Protein 1E5D (pdb70)

Nearest PDB structures (foldseek):
  1e5d-assembly1_B  TM=1.002E+00  e=2.201E-86  Megalodesulfovibrio gigas
  1ycf-assembly1_A  TM=9.727E-01  e=4.490E-50  Neomoorella thermoacetica
  7r0f-assembly1_A  TM=9.658E-01  e=5.642E-44  Escherichia coli K-12
  7r2o-assembly1_A  TM=9.649E-01  e=9.100E-44  Escherichia coli K-12
  7r2p-assembly1_A  TM=9.653E-01  e=1.089E-43  Escherichia coli K-12

B-factor: mean 26.92, std 16.7, range [0.72, 157.91]

CATH classification: 3.40.50.360 (+1 more: 3.60.15.10)

InterPro domains:
  IPR001279 Metallo-beta-lactamase [SM00849] (34-216)
  IPR008254 Flavodoxin/nitric oxide synthase [PF00258] (257-384)
  IPR008254 Flavodoxin/nitric oxide synthase [PS50902] (255-393)
  IPR016440 Rubredoxin-oxygen oxidoreductase [PIRSF005243] (1-398)
  IPR029039 Flavoprotein-like superfamily [G3DSA:3.40.50.360] (250-401)
  IPR029039 Flavoprotein-like superfamily [SSF52218] (253-398)
  IPR036866 Ribonuclease Z/Hydroxyacylglutathione hydrolase-like [G3DSA:3.60.15.10] (1-248)
  IPR036866 Ribonuclease Z/Hydroxyacylglutathione hydrolase-like [SSF56281] (3-248)
  IPR045761 ODP domain [PF19583] (35-227)

Structure (mmCIF, N/CA/C/O backbone):
data_1E5D
#
_entry.id   1E5D
#
_cell.length_a   98.240
_cell.length_b   101.250
_cell.length_c   90.800
_cell.angle_alpha   90.00
_cell.angle_beta   90.00
_cell.angle_gamma   90.00
#
_symmetry.space_group_name_H-M   'P 21 21 2'
#
loop_
_entity.id
_entity.type
_entity.pdbx_description
1 polymer 'RUBREDOXIN\:OXYGEN OXIDOREDUCTASE'
2 non-polymer 'FLAVIN MONONUCLEOTIDE'
3 non-polymer MU-OXO-DIIRON
4 non-polymer 'OXYGEN MOLECULE'
5 water water
#
loop_
_atom_site.group_PDB
_atom_site.id
_atom_site.type_symbol
_atom_site.label_atom_id
_atom_site.label_alt_id
_atom_site.label_comp_id
_atom_site.label_asym_id
_atom_site.label_entity_id
_atom_site.label_seq_id
_atom_site.pdbx_PDB_ins_code
_atom_site.Cartn_x
_atom_site.Cartn_y
_atom_site.Cartn_z
_atom_site.occupancy
_atom_site.B_iso_or_equiv
_atom_site.auth_seq_id
_atom_site.auth_comp_id
_atom_site.auth_asym_id
_atom_site.auth_atom_id
_atom_site.pdbx_PDB_model_num
ATOM 1 N N . GLN A 1 2 ? 69.286 44.522 16.833 1.00 96.79 2 GLN A N 1
ATOM 2 C CA . GLN A 1 2 ? 68.649 44.053 18.058 1.00 80.57 2 GLN A CA 1
ATOM 3 C C . GLN A 1 2 ? 68.656 42.529 18.130 1.00 61.54 2 GLN A C 1
ATOM 4 O O . GLN A 1 2 ? 68.344 41.937 19.168 1.00 60.60 2 GLN A O 1
ATOM 10 N N . ALA A 1 3 ? 69.018 41.909 17.004 1.00 35.75 3 ALA A N 1
ATOM 11 C CA . ALA A 1 3 ? 68.951 40.458 16.925 1.00 26.28 3 ALA A CA 1
ATOM 12 C C . ALA A 1 3 ? 70.121 39.802 17.655 1.00 28.58 3 ALA A C 1
ATOM 13 O O . ALA A 1 3 ? 71.225 40.332 17.715 1.00 35.48 3 ALA A O 1
ATOM 15 N N . THR A 1 4 ? 69.834 38.629 18.208 1.00 30.44 4 THR A N 1
ATOM 16 C CA . THR A 1 4 ? 70.815 37.875 18.979 1.00 24.33 4 THR A CA 1
ATOM 17 C C . THR A 1 4 ? 71.069 36.528 18.316 1.00 25.75 4 THR A C 1
ATOM 18 O O . THR A 1 4 ? 70.134 35.777 18.031 1.00 35.51 4 THR A O 1
ATOM 22 N N . LYS A 1 5 ? 72.338 36.241 18.048 1.00 29.42 5 LYS A N 1
ATOM 23 C CA . LYS A 1 5 ? 72.696 35.006 17.364 1.00 26.42 5 LYS A CA 1
ATOM 24 C C . LYS A 1 5 ? 72.661 33.858 18.358 1.00 26.94 5 LYS A C 1
ATOM 25 O O . LYS A 1 5 ? 73.352 33.855 19.376 1.00 27.41 5 LYS A O 1
ATOM 31 N N . ILE A 1 6 ? 71.830 32.868 18.033 1.00 22.46 6 ILE A N 1
ATOM 32 C CA . ILE A 1 6 ? 71.797 31.733 18.958 1.00 23.67 6 ILE A CA 1
ATOM 33 C C . ILE A 1 6 ? 72.862 30.743 18.498 1.00 30.62 6 ILE A C 1
ATOM 34 O O . ILE A 1 6 ? 73.835 30.511 19.208 1.00 34.97 6 ILE A O 1
ATOM 39 N N . ILE A 1 7 ? 72.622 30.233 17.308 1.00 31.85 7 ILE A N 1
ATOM 40 C CA . ILE A 1 7 ? 73.541 29.469 16.489 1.00 33.65 7 ILE A CA 1
ATOM 41 C C . ILE A 1 7 ? 73.477 30.018 15.057 1.00 39.50 7 ILE A C 1
ATOM 42 O O . ILE A 1 7 ? 72.588 30.803 14.730 1.00 53.16 7 ILE A O 1
ATOM 47 N N . ASP A 1 8 ? 74.420 29.595 14.237 1.00 39.68 8 ASP A N 1
ATOM 48 C CA . ASP A 1 8 ? 74.531 30.059 12.859 1.00 38.37 8 ASP A CA 1
ATOM 49 C C . ASP A 1 8 ? 73.196 29.932 12.145 1.00 31.86 8 ASP A C 1
ATOM 50 O O . ASP A 1 8 ? 72.619 28.843 12.097 1.00 31.88 8 ASP A O 1
ATOM 55 N N . GLY A 1 9 ? 72.696 31.044 11.613 1.00 28.37 9 GLY A N 1
ATOM 56 C CA . GLY A 1 9 ? 71.422 31.036 10.918 1.00 29.40 9 GLY A CA 1
ATOM 57 C C . GLY A 1 9 ? 70.189 31.066 11.799 1.00 28.67 9 GLY A C 1
ATOM 58 O O . GLY A 1 9 ? 69.078 31.070 11.262 1.00 38.46 9 GLY A O 1
ATOM 59 N N . PHE A 1 10 ? 70.356 31.085 13.117 1.00 21.42 10 PHE A N 1
ATOM 60 C CA . PHE A 1 10 ? 69.254 31.164 14.064 1.00 18.81 10 PHE A CA 1
ATOM 61 C C . PHE A 1 10 ? 69.357 32.444 14.890 1.00 18.02 10 PHE A C 1
ATOM 62 O O . PHE A 1 10 ? 70.321 32.673 15.625 1.00 22.27 10 PHE A O 1
ATOM 70 N N . HIS A 1 11 ? 68.354 33.320 14.788 1.00 13.62 11 HIS A N 1
ATOM 71 C CA . HIS A 1 11 ? 68.453 34.522 15.616 1.00 18.10 11 HIS A CA 1
ATOM 72 C C . HIS A 1 11 ? 67.191 34.753 16.440 1.00 21.38 11 HIS A C 1
ATOM 73 O O . HIS A 1 11 ? 66.069 34.513 16.001 1.00 19.84 11 HIS A O 1
ATOM 80 N N . LEU A 1 12 ? 67.451 35.239 17.640 1.00 23.92 12 LEU A N 1
ATOM 81 C CA . LEU A 1 12 ? 66.451 35.694 18.591 1.00 24.75 12 LEU A CA 1
ATOM 82 C C . LEU A 1 12 ? 66.064 37.130 18.260 1.00 24.24 12 LEU A C 1
ATOM 83 O O . LEU A 1 12 ? 66.902 38.036 18.317 1.00 27.74 12 LEU A O 1
ATOM 88 N N . VAL A 1 13 ? 64.799 37.361 17.917 1.00 20.87 13 VAL A N 1
ATOM 89 C CA . VAL A 1 13 ? 64.356 38.743 17.720 1.00 19.33 13 VAL A CA 1
ATOM 90 C C . VAL A 1 13 ? 63.143 39.014 18.604 1.00 25.88 13 VAL A C 1
ATOM 91 O O . VAL A 1 13 ? 62.495 38.083 19.089 1.00 35.17 13 VAL A O 1
ATOM 95 N N . GLY A 1 14 ? 62.824 40.287 18.818 1.00 24.43 14 GLY A N 1
ATOM 96 C CA . GLY A 1 14 ? 61.629 40.663 19.553 1.00 15.03 14 GLY A CA 1
ATOM 97 C C . GLY A 1 14 ? 61.815 41.855 20.462 1.00 17.64 14 GLY A C 1
ATOM 98 O O . GLY A 1 14 ? 62.464 42.838 20.112 1.00 23.15 14 GLY A O 1
ATOM 99 N N . ALA A 1 15 ? 61.246 41.780 21.670 1.00 19.11 15 ALA A N 1
ATOM 100 C CA . ALA A 1 15 ? 61.321 42.922 22.566 1.00 11.37 15 ALA A CA 1
ATOM 101 C C . ALA A 1 15 ? 61.407 42.508 24.025 1.00 13.74 15 ALA A C 1
ATOM 102 O O . ALA A 1 15 ? 60.717 41.600 24.481 1.00 23.18 15 ALA A O 1
ATOM 104 N N . ILE A 1 16 ? 62.272 43.225 24.725 1.00 14.54 16 ILE A N 1
ATOM 105 C CA . ILE A 1 16 ? 62.390 43.148 26.166 1.00 18.05 16 ILE A CA 1
ATOM 106 C C . ILE A 1 16 ? 61.402 44.126 26.797 1.00 22.88 16 ILE A C 1
ATOM 107 O O . ILE A 1 16 ? 61.449 45.324 26.526 1.00 28.36 16 ILE A O 1
ATOM 112 N N . ASP A 1 17 ? 60.516 43.588 27.625 1.00 20.87 17 ASP A N 1
ATOM 113 C CA . ASP A 1 17 ? 59.514 44.457 28.251 1.00 13.52 17 ASP A CA 1
ATOM 114 C C . ASP A 1 17 ? 59.840 44.676 29.723 1.00 14.48 17 ASP A C 1
ATOM 115 O O . ASP A 1 17 ? 59.265 44.065 30.626 1.00 16.07 17 ASP A O 1
ATOM 120 N N . TRP A 1 18 ? 60.794 45.569 29.979 1.00 15.60 18 TRP A N 1
ATOM 121 C CA . TRP A 1 18 ? 61.246 45.865 31.328 1.00 13.40 18 TRP A CA 1
ATOM 122 C C . TRP A 1 18 ? 60.130 46.233 32.299 1.00 9.67 18 TRP A C 1
ATOM 123 O O . TRP A 1 18 ? 60.193 45.854 33.467 1.00 13.09 18 TRP A O 1
ATOM 134 N N . ASN A 1 19 ? 59.130 46.976 31.831 1.00 14.55 19 ASN A N 1
ATOM 135 C CA . ASN A 1 19 ? 58.139 47.561 32.726 1.00 20.63 19 ASN A CA 1
ATOM 136 C C . ASN A 1 19 ? 56.939 46.681 33.034 1.00 22.22 19 ASN A C 1
ATOM 137 O O . ASN A 1 19 ? 56.096 47.065 33.852 1.00 24.89 19 ASN A O 1
ATOM 142 N N . SER A 1 20 ? 56.841 45.520 32.397 1.00 16.84 20 SER A N 1
ATOM 143 C CA . SER A 1 20 ? 55.684 44.658 32.618 1.00 12.94 20 SER A CA 1
ATOM 144 C C . SER A 1 20 ? 55.511 44.306 34.084 1.00 17.71 20 SER A C 1
ATOM 145 O O . SER A 1 20 ? 56.372 43.711 34.739 1.00 19.71 20 SER A O 1
ATOM 148 N N . ARG A 1 21 ? 54.361 44.655 34.665 1.00 13.32 21 ARG A N 1
ATOM 149 C CA . ARG A 1 21 ? 54.174 44.163 36.034 1.00 13.51 21 ARG A CA 1
ATOM 150 C C . ARG A 1 21 ? 52.864 43.380 36.057 1.00 15.64 21 ARG A C 1
ATOM 151 O O . ARG A 1 21 ? 52.847 42.230 36.492 1.00 16.59 21 ARG A O 1
ATOM 159 N N . ASP A 1 22 ? 51.814 44.026 35.569 1.00 14.03 22 ASP A N 1
ATOM 160 C CA . ASP A 1 22 ? 50.566 43.333 35.276 1.00 12.50 22 ASP A CA 1
ATOM 161 C C . ASP A 1 22 ? 50.815 42.495 34.018 1.00 13.73 22 ASP A C 1
ATOM 162 O O . ASP A 1 22 ? 50.817 43.032 32.912 1.00 21.17 22 ASP A O 1
ATOM 167 N N . PHE A 1 23 ? 51.025 41.201 34.208 1.00 15.75 23 PHE A N 1
ATOM 168 C CA . PHE A 1 23 ? 51.253 40.291 33.094 1.00 14.67 23 PHE A CA 1
ATOM 169 C C . PHE A 1 23 ? 49.929 39.724 32.591 1.00 15.26 23 PHE A C 1
ATOM 170 O O . PHE A 1 23 ? 49.311 38.858 33.214 1.00 20.22 23 PHE A O 1
ATOM 178 N N . HIS A 1 24 ? 49.502 40.247 31.456 1.00 16.80 24 HIS A N 1
ATOM 179 C CA . HIS A 1 24 ? 48.326 39.809 30.724 1.00 19.21 24 HIS A CA 1
ATOM 180 C C . HIS A 1 24 ? 47.056 39.712 31.547 1.00 13.98 24 HIS A C 1
ATOM 181 O O . HIS A 1 24 ? 46.173 38.923 31.209 1.00 23.28 24 HIS A O 1
ATOM 188 N N . GLY A 1 25 ? 46.929 40.510 32.598 1.00 10.95 25 GLY A N 1
ATOM 189 C CA . GLY A 1 25 ? 45.686 40.583 33.337 1.00 12.95 25 GLY A CA 1
ATOM 190 C C . GLY A 1 25 ? 45.506 39.528 34.393 1.00 17.37 25 GLY A C 1
ATOM 191 O O . GLY A 1 25 ? 44.621 39.655 35.250 1.00 20.07 25 GLY A O 1
ATOM 192 N N . TYR A 1 26 ? 46.302 38.453 34.396 1.00 20.04 26 TYR A N 1
ATOM 193 C CA . TYR A 1 26 ? 45.984 37.409 35.386 1.00 19.43 26 TYR A CA 1
ATOM 194 C C . TYR A 1 26 ? 47.081 37.268 36.428 1.00 20.28 26 TYR A C 1
ATOM 195 O O . TYR A 1 26 ? 46.768 36.922 37.570 1.00 35.74 26 TYR A O 1
ATOM 204 N N . THR A 1 27 ? 48.342 37.536 36.083 1.00 13.43 27 THR A N 1
ATOM 205 C CA . THR A 1 27 ? 49.409 37.350 37.068 1.00 14.94 27 THR A CA 1
ATOM 206 C C . THR A 1 27 ? 50.382 38.515 37.128 1.00 19.72 27 THR A C 1
ATOM 207 O O . THR A 1 27 ? 50.280 39.476 36.370 1.00 18.32 27 THR A O 1
ATOM 211 N N . LEU A 1 28 ? 51.362 38.458 38.031 1.00 19.44 28 LEU A N 1
ATOM 212 C CA . LEU A 1 28 ? 52.389 39.483 38.082 1.00 19.93 28 LEU A CA 1
ATOM 213 C C . LEU A 1 28 ? 53.711 39.037 37.454 1.00 24.45 28 LEU A C 1
ATOM 214 O O . LEU A 1 28 ? 54.095 37.878 37.578 1.00 24.55 28 LEU A O 1
ATOM 219 N N . SER A 1 29 ? 54.378 39.989 36.819 1.00 23.84 29 SER A N 1
ATOM 220 C CA . SER A 1 29 ? 55.706 39.806 36.254 1.00 18.57 29 SER A CA 1
ATOM 221 C C . SER A 1 29 ? 56.671 40.824 36.868 1.00 17.13 29 SER A C 1
ATOM 222 O O . SER A 1 29 ? 57.057 41.810 36.262 1.00 19.13 29 SER A O 1
ATOM 225 N N . PRO A 1 30 ? 57.032 40.542 38.113 1.00 15.38 30 PRO A N 1
ATOM 226 C CA . PRO A 1 30 ? 57.804 41.473 38.927 1.00 19.24 30 PRO A CA 1
ATOM 227 C C . PRO A 1 30 ? 59.169 41.779 38.315 1.00 21.10 30 PRO A C 1
ATOM 228 O O . PRO A 1 30 ? 59.776 42.799 38.640 1.00 30.32 30 PRO A O 1
ATOM 232 N N . MET A 1 31 ? 59.641 40.902 37.440 1.00 23.44 31 MET A N 1
ATOM 233 C CA . MET A 1 31 ? 60.938 41.071 36.798 1.00 17.60 31 MET A CA 1
ATOM 234 C C . MET A 1 31 ? 60.776 41.442 35.337 1.00 16.39 31 MET A C 1
ATOM 235 O O . MET A 1 31 ? 61.700 41.355 34.529 1.00 22.34 31 MET A O 1
ATOM 240 N N . GLY A 1 32 ? 59.569 41.867 34.958 1.00 15.17 32 GLY A N 1
ATOM 241 C CA . GLY A 1 32 ? 59.396 42.208 33.552 1.00 12.98 32 GLY A CA 1
ATOM 242 C C . GLY A 1 32 ? 59.209 40.931 32.752 1.00 16.06 32 GLY A C 1
ATOM 243 O O . GLY A 1 32 ? 58.913 39.880 33.308 1.00 18.58 32 GLY A O 1
ATOM 244 N N . THR A 1 33 ? 59.380 41.026 31.446 1.00 16.33 33 THR A N 1
ATOM 245 C CA . THR A 1 33 ? 59.240 39.855 30.594 1.00 13.47 33 THR A CA 1
ATOM 246 C C . THR A 1 33 ? 59.819 40.189 29.227 1.00 13.63 33 THR A C 1
ATOM 247 O O . THR A 1 33 ? 60.300 41.289 28.947 1.00 17.48 33 THR A O 1
ATOM 251 N N . THR A 1 34 ? 59.794 39.207 28.331 1.00 8.39 34 THR A N 1
ATOM 252 C CA . THR A 1 34 ? 60.238 39.474 26.974 1.00 13.82 34 THR A CA 1
ATOM 253 C C . THR A 1 34 ? 59.236 38.853 26.004 1.00 14.18 34 THR A C 1
ATOM 254 O O . THR A 1 34 ? 58.388 38.033 26.345 1.00 22.39 34 THR A O 1
ATOM 258 N N . TYR A 1 35 ? 59.378 39.273 24.755 1.00 16.65 35 TYR A N 1
ATOM 259 C CA . TYR A 1 35 ? 58.594 38.646 23.692 1.00 17.37 35 TYR A CA 1
ATOM 260 C C . TYR A 1 35 ? 59.598 38.143 22.663 1.00 20.15 35 TYR A C 1
ATOM 261 O O . TYR A 1 35 ? 60.249 38.956 22.004 1.00 24.80 35 TYR A O 1
ATOM 270 N N . ASN A 1 36 ? 59.713 36.828 22.598 1.00 15.68 36 ASN A N 1
ATOM 271 C CA . ASN A 1 36 ? 60.718 36.131 21.821 1.00 13.39 36 ASN A CA 1
ATOM 272 C C . ASN A 1 36 ? 60.137 35.554 20.539 1.00 15.82 36 ASN A C 1
ATOM 273 O O . ASN A 1 36 ? 59.155 34.828 20.541 1.00 16.94 36 ASN A O 1
ATOM 278 N N . ALA A 1 37 ? 60.786 35.900 19.440 1.00 16.70 37 ALA A N 1
ATOM 279 C CA . ALA A 1 37 ? 60.521 35.320 18.133 1.00 16.24 37 ALA A CA 1
ATOM 280 C C . ALA A 1 37 ? 61.865 34.830 17.599 1.00 19.25 37 ALA A C 1
ATOM 281 O O . ALA A 1 37 ? 62.918 35.325 18.017 1.00 12.22 37 ALA A O 1
ATOM 283 N N . TYR A 1 38 ? 61.817 33.844 16.708 1.00 20.06 38 TYR A N 1
ATOM 284 C CA . TYR A 1 38 ? 63.074 33.292 16.203 1.00 15.16 38 TYR A CA 1
ATOM 285 C C . TYR A 1 38 ? 63.079 33.276 14.681 1.00 19.54 38 TYR A C 1
ATOM 286 O O . TYR A 1 38 ? 62.216 32.690 14.030 1.00 17.48 38 TYR A O 1
ATOM 295 N N . LEU A 1 39 ? 64.086 33.958 14.157 1.00 21.46 39 LEU A N 1
ATOM 296 C CA . LEU A 1 39 ? 64.385 34.040 12.741 1.00 22.77 39 LEU A CA 1
ATOM 297 C C . LEU A 1 39 ? 65.360 32.937 12.333 1.00 25.54 39 LEU A C 1
ATOM 298 O O . LEU A 1 39 ? 66.480 32.881 12.847 1.00 22.08 39 LEU A O 1
ATOM 303 N N . VAL A 1 40 ? 64.937 32.065 11.429 1.00 24.21 40 VAL A N 1
ATOM 304 C CA . VAL A 1 40 ? 65.804 31.003 10.932 1.00 25.90 40 VAL A CA 1
ATOM 305 C C . VAL A 1 40 ? 66.141 31.202 9.455 1.00 27.10 40 VAL A C 1
ATOM 306 O O . VAL A 1 40 ? 65.276 31.140 8.578 1.00 30.38 40 VAL A O 1
ATOM 310 N N . GLU A 1 41 ? 67.425 31.450 9.195 1.00 24.07 41 GLU A N 1
ATOM 311 C CA . GLU A 1 41 ? 67.906 31.631 7.834 1.00 23.46 41 GLU A CA 1
ATOM 312 C C . GLU A 1 41 ? 68.130 30.302 7.118 1.00 21.95 41 GLU A C 1
ATOM 313 O O . GLU A 1 41 ? 69.047 29.576 7.501 1.00 32.97 41 GLU A O 1
ATOM 319 N N . ASP A 1 42 ? 67.302 30.030 6.126 1.00 26.99 42 ASP A N 1
ATOM 320 C CA . ASP A 1 42 ? 67.396 28.918 5.195 1.00 36.37 42 ASP A CA 1
ATOM 321 C C . ASP A 1 42 ? 67.030 29.402 3.784 1.00 44.50 42 ASP A C 1
ATOM 322 O O . ASP A 1 42 ? 66.874 30.605 3.548 1.00 50.94 42 ASP A O 1
ATOM 327 N N . GLU A 1 43 ? 66.898 28.466 2.848 1.00 46.70 43 GLU A N 1
ATOM 328 C CA . GLU A 1 43 ? 66.488 28.859 1.494 1.00 50.31 43 GLU A CA 1
ATOM 329 C C . GLU A 1 43 ? 65.091 29.471 1.620 1.00 44.13 43 GLU A C 1
ATOM 330 O O . GLU A 1 43 ? 64.822 30.579 1.174 1.00 48.24 43 GLU A O 1
ATOM 336 N N . LYS A 1 44 ? 64.236 28.695 2.272 1.00 34.87 44 LYS A N 1
ATOM 337 C CA . LYS A 1 44 ? 62.973 29.173 2.809 1.00 34.74 44 LYS A CA 1
ATOM 338 C C . LYS A 1 44 ? 63.255 29.829 4.161 1.00 32.35 44 LYS A C 1
ATOM 339 O O . LYS A 1 44 ? 63.480 29.142 5.160 1.00 33.29 44 LYS A O 1
ATOM 345 N N . THR A 1 45 ? 63.284 31.160 4.204 1.00 27.22 45 THR A N 1
ATOM 346 C CA . THR A 1 45 ? 63.622 31.812 5.468 1.00 31.50 45 THR A CA 1
ATOM 347 C C . THR A 1 45 ? 62.387 31.961 6.351 1.00 30.77 45 THR A C 1
ATOM 348 O O . THR A 1 45 ? 61.345 32.458 5.925 1.00 26.74 45 THR A O 1
ATOM 352 N N . THR A 1 46 ? 62.518 31.512 7.603 1.00 23.21 46 THR A N 1
ATOM 353 C CA . THR A 1 46 ? 61.345 31.384 8.453 1.00 24.18 46 THR A CA 1
ATOM 354 C C . THR A 1 46 ? 61.425 32.139 9.773 1.00 24.80 46 THR A C 1
ATOM 355 O O . THR A 1 46 ? 62.440 32.189 10.461 1.00 28.60 46 THR A O 1
ATOM 359 N N . LEU A 1 47 ? 60.284 32.725 10.105 1.00 21.67 47 LEU A N 1
ATOM 360 C CA . LEU A 1 47 ? 60.034 33.424 11.353 1.00 17.14 47 LEU A CA 1
ATOM 361 C C . LEU A 1 47 ? 59.129 32.586 12.245 1.00 20.57 47 LEU A C 1
ATOM 362 O O . LEU A 1 47 ? 58.005 32.235 11.860 1.00 20.92 47 LEU A O 1
ATOM 367 N N . PHE A 1 48 ? 59.583 32.230 13.450 1.00 14.28 48 PHE A N 1
ATOM 368 C CA A PHE A 1 48 ? 58.745 31.506 14.396 0.77 13.74 48 PHE A CA 1
ATOM 369 C CA B PHE A 1 48 ? 58.666 31.398 14.247 0.23 13.81 48 PHE A CA 1
ATOM 370 C C A PHE A 1 48 ? 58.240 32.493 15.451 0.77 12.84 48 PHE A C 1
ATOM 371 C C B PHE A 1 48 ? 57.718 32.235 15.077 0.23 13.11 48 PHE A C 1
ATOM 372 O O A PHE A 1 48 ? 59.063 33.305 15.877 0.77 7.68 48 PHE A O 1
ATOM 373 O O B PHE A 1 48 ? 56.511 32.248 14.807 0.23 6.36 48 PHE A O 1
ATOM 382 N N A ASP A 1 49 ? 56.972 32.387 15.809 0.77 13.83 49 ASP A N 1
ATOM 383 N N B ASP A 1 49 ? 58.157 32.969 16.094 0.23 14.12 49 ASP A N 1
ATOM 384 C CA A ASP A 1 49 ? 56.311 33.271 16.760 0.77 9.41 49 ASP A CA 1
ATOM 385 C CA B ASP A 1 49 ? 57.165 33.639 16.944 0.23 15.15 49 ASP A CA 1
ATOM 386 C C A ASP A 1 49 ? 56.211 34.683 16.169 0.77 14.81 49 ASP A C 1
ATOM 387 C C B ASP A 1 49 ? 56.834 35.048 16.484 0.23 17.09 49 ASP A C 1
ATOM 388 O O A ASP A 1 49 ? 56.615 34.909 15.030 0.77 20.42 49 ASP A O 1
ATOM 389 O O B ASP A 1 49 ? 57.569 35.669 15.710 0.23 8.79 49 ASP A O 1
ATOM 398 N N . THR A 1 50 ? 55.707 35.604 16.959 1.00 16.74 50 THR A N 1
ATOM 399 C CA . THR A 1 50 ? 55.514 37.042 16.612 1.00 13.41 50 THR A CA 1
ATOM 400 C C . THR A 1 50 ? 55.695 37.821 17.892 1.00 18.58 50 THR A C 1
ATOM 401 O O . THR A 1 50 ? 56.308 37.239 18.817 1.00 26.56 50 THR A O 1
ATOM 405 N N . VAL A 1 51 ? 55.301 39.053 18.143 1.00 22.36 51 VAL A N 1
ATOM 406 C CA . VAL A 1 51 ? 55.314 39.630 19.486 1.00 15.65 51 VAL A CA 1
ATOM 407 C C . VAL A 1 51 ? 53.999 40.335 19.791 1.00 13.70 51 VAL A C 1
ATOM 408 O O . VAL A 1 51 ? 53.081 40.381 18.970 1.00 12.06 51 VAL A O 1
ATOM 412 N N . LYS A 1 52 ? 53.891 40.895 20.990 1.00 9.60 52 LYS A N 1
ATOM 413 C CA . LYS A 1 52 ? 52.757 41.758 21.334 1.00 13.51 52 LYS A CA 1
ATOM 414 C C . LYS A 1 52 ? 52.642 42.823 20.248 1.00 14.96 52 LYS A C 1
ATOM 415 O O . LYS A 1 52 ? 53.695 43.277 19.789 1.00 17.54 52 LYS A O 1
ATOM 421 N N . ALA A 1 53 ? 51.449 43.200 19.828 1.00 15.68 53 ALA A N 1
ATOM 422 C CA . ALA A 1 53 ? 51.283 44.127 18.713 1.00 20.07 53 ALA A CA 1
ATOM 423 C C . ALA A 1 53 ? 52.129 45.389 18.851 1.00 22.46 53 ALA A C 1
ATOM 424 O O . ALA A 1 53 ? 52.672 45.880 17.863 1.00 24.93 53 ALA A O 1
ATOM 426 N N . GLU A 1 54 ? 52.244 45.896 20.071 1.00 23.75 54 GLU A N 1
ATOM 427 C CA . GLU A 1 54 ? 52.891 47.175 20.330 1.00 27.67 54 GLU A CA 1
ATOM 428 C C . GLU A 1 54 ? 54.399 47.099 20.097 1.00 26.23 54 GLU A C 1
ATOM 429 O O . GLU A 1 54 ? 55.067 48.134 20.138 1.00 38.21 54 GLU A O 1
ATOM 435 N N . TYR A 1 55 ? 54.906 45.897 19.859 1.00 23.83 55 TYR A N 1
ATOM 436 C CA . TYR A 1 55 ? 56.340 45.749 19.646 1.00 25.07 55 TYR A CA 1
ATOM 437 C C . TYR A 1 55 ? 56.672 45.300 18.229 1.00 21.30 55 TYR A C 1
ATOM 438 O O . TYR A 1 55 ? 57.816 44.914 17.988 1.00 25.76 55 TYR A O 1
ATOM 447 N N . LYS A 1 56 ? 55.710 45.350 17.318 1.00 18.89 56 LYS A N 1
ATOM 448 C CA . LYS A 1 56 ? 55.961 44.985 15.924 1.00 23.38 56 LYS A CA 1
ATOM 449 C C . LYS A 1 56 ? 57.181 45.723 15.392 1.00 23.75 56 LYS A C 1
ATOM 450 O O . LYS A 1 56 ? 58.046 45.162 14.721 1.00 24.56 56 LYS A O 1
ATOM 456 N N . GLY A 1 57 ? 57.305 47.006 15.715 1.00 24.06 57 GLY A N 1
ATOM 457 C CA . GLY A 1 57 ? 58.468 47.766 15.286 1.00 24.08 57 GLY A CA 1
ATOM 458 C C . GLY A 1 57 ? 59.780 47.195 15.774 1.00 29.29 57 GLY A C 1
ATOM 459 O O . GLY A 1 57 ? 60.706 46.985 14.988 1.00 28.96 57 GLY A O 1
ATOM 460 N N . GLU A 1 58 ? 59.903 46.933 17.081 1.00 26.43 58 GLU A N 1
ATOM 461 C CA . GLU A 1 58 ? 61.169 46.377 17.550 1.00 25.87 58 GLU A CA 1
ATOM 462 C C . GLU A 1 58 ? 61.435 45.036 16.877 1.00 23.09 58 GLU A C 1
ATOM 463 O O . GLU A 1 58 ? 62.580 44.680 16.622 1.00 23.30 58 GLU A O 1
ATOM 469 N N . LEU A 1 59 ? 60.365 44.294 16.603 1.00 18.59 59 LEU A N 1
ATOM 470 C CA . LEU A 1 59 ? 60.545 42.992 15.965 1.00 22.97 59 LEU A CA 1
ATOM 471 C C . LEU A 1 59 ? 61.092 43.177 14.557 1.00 25.14 59 LEU A C 1
ATOM 472 O O . LEU A 1 59 ? 62.075 42.547 14.172 1.00 22.32 59 LEU A O 1
ATOM 477 N N . LEU A 1 60 ? 60.453 44.054 13.781 1.00 22.74 60 LEU A N 1
ATOM 478 C CA . LEU A 1 60 ? 60.870 44.210 12.387 1.00 23.22 60 LEU A CA 1
ATOM 479 C C . LEU A 1 60 ? 62.289 44.759 12.305 1.00 23.22 60 LEU A C 1
ATOM 480 O O . LEU A 1 60 ? 63.067 44.368 11.436 1.00 25.33 60 LEU A O 1
ATOM 485 N N . CYS A 1 61 ? 62.614 45.661 13.223 1.00 20.51 61 CYS A N 1
ATOM 486 C CA . CYS A 1 61 ? 63.955 46.227 13.264 1.00 25.22 61 CYS A CA 1
ATOM 487 C C . CYS A 1 61 ? 64.973 45.112 13.464 1.00 28.12 61 CYS A C 1
ATOM 488 O O . CYS A 1 61 ? 65.993 45.037 12.783 1.00 43.26 61 CYS A O 1
ATOM 491 N N . GLY A 1 62 ? 64.679 44.231 14.412 1.00 23.91 62 GLY A N 1
ATOM 492 C CA . GLY A 1 62 ? 65.592 43.147 14.759 1.00 19.22 62 GLY A CA 1
ATOM 493 C C . GLY A 1 62 ? 65.769 42.229 13.571 1.00 17.79 62 GLY A C 1
ATOM 494 O O . GLY A 1 62 ? 66.887 41.968 13.146 1.00 26.00 62 GLY A O 1
ATOM 495 N N . ILE A 1 63 ? 64.638 41.767 13.057 1.00 15.44 63 ILE A N 1
ATOM 496 C CA . ILE A 1 63 ? 64.603 40.985 11.840 1.00 23.07 63 ILE A CA 1
ATOM 497 C C . ILE A 1 63 ? 65.488 41.602 10.756 1.00 24.49 63 ILE A C 1
ATOM 498 O O . ILE A 1 63 ? 66.368 40.953 10.195 1.00 30.10 63 ILE A O 1
ATOM 503 N N . ALA A 1 64 ? 65.226 42.878 10.481 1.00 25.43 64 ALA A N 1
ATOM 504 C CA . ALA A 1 64 ? 65.900 43.582 9.398 1.00 27.14 64 ALA A CA 1
ATOM 505 C C . ALA A 1 64 ? 67.405 43.631 9.609 1.00 31.38 64 ALA A C 1
ATOM 506 O O . ALA A 1 64 ? 68.157 43.823 8.657 1.00 42.72 64 ALA A O 1
ATOM 508 N N . SER A 1 65 ? 67.839 43.457 10.853 1.00 34.35 65 SER A N 1
ATOM 509 C CA . SER A 1 65 ? 69.259 43.507 11.195 1.00 32.72 65 SER A CA 1
ATOM 510 C C . SER A 1 65 ? 70.002 42.328 10.573 1.00 32.26 65 SER A C 1
ATOM 511 O O . SER A 1 65 ? 71.216 42.332 10.406 1.00 43.90 65 SER A O 1
ATOM 514 N N . VAL A 1 66 ? 69.208 41.322 10.237 1.00 31.37 66 VAL A N 1
ATOM 515 C CA . VAL A 1 66 ? 69.697 40.085 9.657 1.00 35.32 66 VAL A CA 1
ATOM 516 C C . VAL A 1 66 ? 69.409 40.018 8.162 1.00 35.88 66 VAL A C 1
ATOM 517 O O . VAL A 1 66 ? 70.213 39.544 7.368 1.00 55.12 66 VAL A O 1
ATOM 521 N N . ILE A 1 67 ? 68.230 40.505 7.798 1.00 29.71 67 ILE A N 1
ATOM 522 C CA . ILE A 1 67 ? 67.690 40.319 6.466 1.00 25.49 67 ILE A CA 1
ATOM 523 C C . ILE A 1 67 ? 66.500 41.225 6.211 1.00 27.40 67 ILE A C 1
ATOM 524 O O . ILE A 1 67 ? 65.812 41.639 7.145 1.00 36.86 67 ILE A O 1
ATOM 529 N N . ASP A 1 68 ? 66.236 41.548 4.951 1.00 34.75 68 ASP A N 1
ATOM 530 C CA . ASP A 1 68 ? 65.051 42.332 4.626 1.00 35.68 68 ASP A CA 1
ATOM 531 C C . ASP A 1 68 ? 63.805 41.505 4.908 1.00 33.20 68 ASP A C 1
ATOM 532 O O . ASP A 1 68 ? 63.686 40.393 4.386 1.00 38.16 68 ASP A O 1
ATOM 537 N N . PRO A 1 69 ? 62.900 42.032 5.719 1.00 31.17 69 PRO A N 1
ATOM 538 C CA . PRO A 1 69 ? 61.692 41.284 6.088 1.00 33.50 69 PRO A CA 1
ATOM 539 C C . PRO A 1 69 ? 60.949 40.686 4.898 1.00 35.27 69 PRO A C 1
ATOM 540 O O . PRO A 1 69 ? 60.327 39.632 5.051 1.00 36.68 69 PRO A O 1
ATOM 544 N N . LYS A 1 70 ? 60.986 41.310 3.727 1.00 39.51 70 LYS A N 1
ATOM 545 C CA . LYS A 1 70 ? 60.238 40.808 2.570 1.00 37.23 70 LYS A CA 1
ATOM 546 C C . LYS A 1 70 ? 60.859 39.537 1.997 1.00 37.28 70 LYS A C 1
ATOM 547 O O . LYS A 1 70 ? 60.282 38.920 1.098 1.00 44.65 70 LYS A O 1
ATOM 553 N N . LYS A 1 71 ? 62.017 39.143 2.514 1.00 32.06 71 LYS A N 1
ATOM 554 C CA . LYS A 1 71 ? 62.684 37.914 2.112 1.00 33.55 71 LYS A CA 1
ATOM 555 C C . LYS A 1 71 ? 62.190 36.729 2.926 1.00 34.41 71 LYS A C 1
ATOM 556 O O . LYS A 1 71 ? 62.409 35.575 2.554 1.00 48.31 71 LYS A O 1
ATOM 562 N N . ILE A 1 72 ? 61.520 37.011 4.042 1.00 29.48 72 ILE A N 1
ATOM 563 C CA . ILE A 1 72 ? 60.976 35.922 4.847 1.00 28.73 72 ILE A CA 1
ATOM 564 C C . ILE A 1 72 ? 59.890 35.206 4.057 1.00 28.14 72 ILE A C 1
ATOM 565 O O . ILE A 1 72 ? 59.023 35.861 3.469 1.00 20.45 72 ILE A O 1
ATOM 570 N N . ASP A 1 73 ? 59.902 33.875 4.021 1.00 27.11 73 ASP A N 1
ATOM 571 C CA . ASP A 1 73 ? 58.872 33.208 3.231 1.00 27.65 73 ASP A CA 1
ATOM 572 C C . ASP A 1 73 ? 57.794 32.613 4.132 1.00 26.05 73 ASP A C 1
ATOM 573 O O . ASP A 1 73 ? 56.618 32.589 3.775 1.00 28.07 73 ASP A O 1
ATOM 578 N N . TYR A 1 74 ? 58.255 32.118 5.275 1.00 25.76 74 TYR A N 1
ATOM 579 C CA . TYR A 1 74 ? 57.396 31.336 6.144 1.00 31.68 74 TYR A CA 1
ATOM 580 C C . TYR A 1 74 ? 57.168 32.004 7.494 1.00 32.01 74 TYR A C 1
ATOM 581 O O . TYR A 1 74 ? 58.068 32.592 8.090 1.00 35.44 74 TYR A O 1
ATOM 590 N N . LEU A 1 75 ? 55.928 31.864 7.942 1.00 24.29 75 LEU A N 1
ATOM 591 C CA . LEU A 1 75 ? 55.553 32.306 9.279 1.00 16.06 75 LEU A CA 1
ATOM 592 C C . LEU A 1 75 ? 55.002 31.104 10.028 1.00 16.95 75 LEU A C 1
ATOM 593 O O . LEU A 1 75 ? 54.036 30.498 9.570 1.00 29.16 75 LEU A O 1
ATOM 598 N N . VAL A 1 76 ? 55.614 30.741 11.151 1.00 14.32 76 VAL A N 1
ATOM 599 C CA . VAL A 1 76 ? 55.035 29.625 11.907 1.00 20.39 76 VAL A CA 1
ATOM 600 C C . VAL A 1 76 ? 54.364 30.156 13.166 1.00 20.83 76 VAL A C 1
ATOM 601 O O . VAL A 1 76 ? 55.043 30.649 14.070 1.00 22.41 76 VAL A O 1
ATOM 605 N N . ILE A 1 77 ? 53.037 30.076 13.239 1.00 18.72 77 ILE A N 1
ATOM 606 C CA . ILE A 1 77 ? 52.354 30.575 14.432 1.00 11.96 77 ILE A CA 1
ATOM 607 C C . ILE A 1 77 ? 51.919 29.419 15.328 1.00 13.50 77 ILE A C 1
ATOM 608 O O . ILE A 1 77 ? 51.007 28.673 14.999 1.00 21.20 77 ILE A O 1
ATOM 613 N N . GLN A 1 78 ? 52.634 29.346 16.446 1.00 17.49 78 GLN A N 1
ATOM 614 C CA . GLN A 1 78 ? 52.561 28.247 17.388 1.00 16.79 78 GLN A CA 1
ATOM 615 C C . GLN A 1 78 ? 51.551 28.465 18.501 1.00 18.97 78 GLN A C 1
ATOM 616 O O . GLN A 1 78 ? 51.271 27.512 19.231 1.00 33.09 78 GLN A O 1
ATOM 622 N N . HIS A 1 79 ? 51.035 29.676 18.626 1.00 16.89 79 HIS A N 1
ATOM 623 C CA . HIS A 1 79 ? 50.114 29.966 19.751 1.00 18.12 79 HIS A CA 1
ATOM 624 C C . HIS A 1 79 ? 49.353 31.212 19.335 1.00 16.48 79 HIS A C 1
ATOM 625 O O . HIS A 1 79 ? 49.987 32.116 18.767 1.00 16.01 79 HIS A O 1
ATOM 632 N N . LEU A 1 80 ? 48.040 31.285 19.535 1.00 16.96 80 LEU A N 1
ATOM 633 C CA . LEU A 1 80 ? 47.315 32.421 18.953 1.00 19.45 80 LEU A CA 1
ATOM 634 C C . LEU A 1 80 ? 47.020 33.515 19.967 1.00 20.13 80 LEU A C 1
ATOM 635 O O . LEU A 1 80 ? 46.467 34.562 19.639 1.00 25.02 80 LEU A O 1
ATOM 640 N N . GLU A 1 81 ? 47.400 33.291 21.217 1.00 18.61 81 GLU A N 1
ATOM 641 C CA . GLU A 1 81 ? 47.327 34.338 22.231 1.00 15.54 81 GLU A CA 1
ATOM 642 C C . GLU A 1 81 ? 48.045 35.579 21.713 1.00 20.18 81 GLU A C 1
ATOM 643 O O . GLU A 1 81 ? 49.087 35.468 21.060 1.00 18.11 81 GLU A O 1
ATOM 649 N N . LEU A 1 82 ? 47.474 36.753 21.983 1.00 16.65 82 LEU A N 1
ATOM 650 C CA . LEU A 1 82 ? 47.930 37.947 21.269 1.00 16.20 82 LEU A CA 1
ATOM 651 C C . LEU A 1 82 ? 49.337 38.374 21.628 1.00 16.96 82 LEU A C 1
ATOM 652 O O . LEU A 1 82 ? 49.963 39.170 20.922 1.00 23.34 82 LEU A O 1
ATOM 657 N N . ASP A 1 83 ? 49.925 37.879 22.723 1.00 12.95 83 ASP A N 1
ATOM 658 C CA . ASP A 1 83 ? 51.312 38.315 22.929 1.00 13.66 83 ASP A CA 1
ATOM 659 C C . ASP A 1 83 ? 52.238 37.560 21.978 1.00 19.96 83 ASP A C 1
ATOM 660 O O . ASP A 1 83 ? 53.374 37.984 21.770 1.00 28.16 83 ASP A O 1
ATOM 665 N N . HIS A 1 84 ? 51.753 36.466 21.407 1.00 14.81 84 HIS A N 1
ATOM 666 C CA . HIS A 1 84 ? 52.535 35.654 20.488 1.00 22.14 84 HIS A CA 1
ATOM 667 C C . HIS A 1 84 ? 52.189 35.996 19.040 1.00 28.76 84 HIS A C 1
ATOM 668 O O . HIS A 1 84 ? 53.052 35.977 18.155 1.00 19.70 84 HIS A O 1
ATOM 675 N N . ALA A 1 85 ? 50.915 36.293 18.801 1.00 24.72 85 ALA A N 1
ATOM 676 C CA . ALA A 1 85 ? 50.399 36.434 17.445 1.00 21.83 85 ALA A CA 1
ATOM 677 C C . ALA A 1 85 ? 49.956 37.844 17.099 1.00 20.16 85 ALA A C 1
ATOM 678 O O . ALA A 1 85 ? 49.440 38.094 16.011 1.00 21.92 85 ALA A O 1
ATOM 680 N N . GLY A 1 86 ? 50.133 38.781 18.020 1.00 16.81 86 GLY A N 1
ATOM 681 C CA . GLY A 1 86 ? 49.571 40.099 17.841 1.00 20.05 86 GLY A CA 1
ATOM 682 C C . GLY A 1 86 ? 50.088 40.880 16.660 1.00 22.91 86 GLY A C 1
ATOM 683 O O . GLY A 1 86 ? 49.366 41.731 16.129 1.00 30.89 86 GLY A O 1
ATOM 684 N N . ALA A 1 87 ? 51.326 40.617 16.259 1.00 15.35 87 ALA A N 1
ATOM 685 C CA . ALA A 1 87 ? 51.936 41.363 15.163 1.00 18.02 87 ALA A CA 1
ATOM 686 C C . ALA A 1 87 ? 51.804 40.585 13.858 1.00 24.60 87 ALA A C 1
ATOM 687 O O . ALA A 1 87 ? 52.363 40.961 12.831 1.00 28.06 87 ALA A O 1
ATOM 689 N N . LEU A 1 88 ? 51.050 39.490 13.911 1.00 23.52 88 LEU A N 1
ATOM 690 C CA . LEU A 1 88 ? 50.844 38.664 12.718 1.00 24.36 88 LEU A CA 1
ATOM 691 C C . LEU A 1 88 ? 50.311 39.518 11.574 1.00 27.48 88 LEU A C 1
ATOM 692 O O . LEU A 1 88 ? 50.940 39.504 10.509 1.00 27.01 88 LEU A O 1
ATOM 697 N N . PRO A 1 89 ? 49.235 40.272 11.736 1.00 26.94 89 PRO A N 1
ATOM 698 C CA . PRO A 1 89 ? 48.775 41.153 10.650 1.00 25.77 89 PRO A CA 1
ATOM 699 C C . PRO A 1 89 ? 49.875 42.060 10.116 1.00 26.26 89 PRO A C 1
ATOM 700 O O . PRO A 1 89 ? 50.056 42.168 8.901 1.00 43.16 89 PRO A O 1
ATOM 704 N N . ALA A 1 90 ? 50.628 42.730 10.981 1.00 26.82 90 ALA A N 1
ATOM 705 C CA . ALA A 1 90 ? 51.697 43.593 10.474 1.00 26.45 90 ALA A CA 1
ATOM 706 C C . ALA A 1 90 ? 52.742 42.791 9.711 1.00 24.96 90 ALA A C 1
ATOM 707 O O . ALA A 1 90 ? 53.328 43.265 8.739 1.00 33.36 90 ALA A O 1
ATOM 709 N N . LEU A 1 91 ? 53.005 41.562 10.159 1.00 20.96 91 LEU A N 1
ATOM 710 C CA . LEU A 1 91 ? 54.065 40.790 9.521 1.00 22.15 91 LEU A CA 1
ATOM 711 C C . LEU A 1 91 ? 53.632 40.284 8.150 1.00 28.87 91 LEU A C 1
ATOM 712 O O . LEU A 1 91 ? 54.413 40.260 7.200 1.00 33.22 91 LEU A O 1
ATOM 717 N N . ILE A 1 92 ? 52.374 39.864 8.052 1.00 28.50 92 ILE A N 1
ATOM 718 C CA . ILE A 1 92 ? 51.855 39.444 6.762 1.00 26.51 92 ILE A CA 1
ATOM 719 C C . ILE A 1 92 ? 52.040 40.573 5.752 1.00 33.21 92 ILE A C 1
ATOM 720 O O . ILE A 1 92 ? 52.367 40.357 4.593 1.00 45.77 92 ILE A O 1
ATOM 725 N N . GLU A 1 93 ? 51.824 41.771 6.276 1.00 33.80 93 GLU A N 1
ATOM 726 C CA . GLU A 1 93 ? 51.971 43.001 5.515 1.00 38.50 93 GLU A CA 1
ATOM 727 C C . GLU A 1 93 ? 53.415 43.243 5.092 1.00 40.15 93 GLU A C 1
ATOM 728 O O . GLU A 1 93 ? 53.695 43.466 3.909 1.00 46.33 93 GLU A O 1
ATOM 734 N N . ALA A 1 94 ? 54.348 43.213 6.039 1.00 37.53 94 ALA A N 1
ATOM 735 C CA . ALA A 1 94 ? 55.734 43.549 5.738 1.00 32.13 94 ALA A CA 1
ATOM 736 C C . ALA A 1 94 ? 56.475 42.431 5.021 1.00 33.45 94 ALA A C 1
ATOM 737 O O . ALA A 1 94 ? 57.406 42.691 4.259 1.00 47.18 94 ALA A O 1
ATOM 739 N N . CYS A 1 95 ? 56.079 41.189 5.269 1.00 34.22 95 CYS A N 1
ATOM 740 C CA . CYS A 1 95 ? 56.845 40.061 4.753 1.00 34.20 95 CYS A CA 1
ATOM 741 C C . CYS A 1 95 ? 56.227 39.467 3.494 1.00 36.88 95 CYS A C 1
ATOM 742 O O . CYS A 1 95 ? 56.949 38.906 2.665 1.00 41.33 95 CYS A O 1
ATOM 745 N N . GLN A 1 96 ? 54.912 39.611 3.365 1.00 35.03 96 GLN A N 1
ATOM 746 C CA . GLN A 1 96 ? 54.174 39.002 2.262 1.00 35.60 96 GLN A CA 1
ATOM 747 C C . GL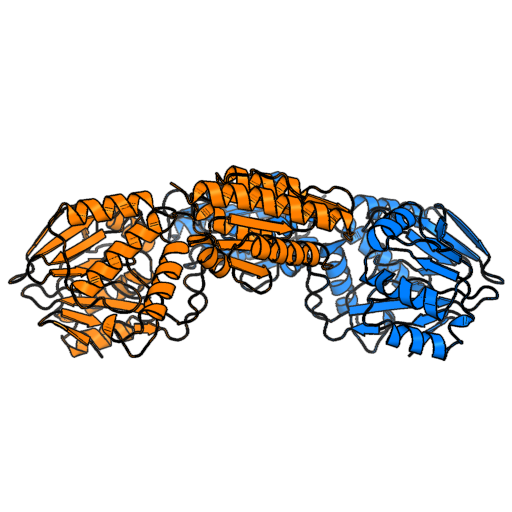N A 1 96 ? 54.568 37.531 2.188 1.00 34.10 96 GLN A C 1
ATOM 748 O O . GLN A 1 96 ? 55.116 37.037 1.207 1.00 42.70 96 GLN A O 1
ATOM 754 N N . PRO A 1 97 ? 54.323 36.807 3.271 1.00 34.68 97 PRO A N 1
ATOM 755 C CA . PRO A 1 97 ? 54.865 35.449 3.357 1.00 26.79 97 PRO A CA 1
ATOM 756 C C . PRO A 1 97 ? 54.170 34.513 2.386 1.00 26.99 97 PRO A C 1
ATOM 757 O O . PRO A 1 97 ? 52.994 34.661 2.061 1.00 31.92 97 PRO A O 1
ATOM 761 N N . GLU A 1 98 ? 54.909 33.515 1.923 1.00 30.50 98 GLU A N 1
ATOM 762 C CA . GLU A 1 98 ? 54.304 32.520 1.037 1.00 29.71 98 GLU A CA 1
ATOM 763 C C . GLU A 1 98 ? 53.383 31.622 1.845 1.00 31.89 98 GLU A C 1
ATOM 764 O O . GLU A 1 98 ? 52.312 31.197 1.427 1.00 40.35 98 GLU A O 1
ATOM 770 N N . LYS A 1 99 ? 53.816 31.326 3.075 1.00 30.36 99 LYS A N 1
ATOM 771 C CA . LYS A 1 99 ? 52.979 30.430 3.865 1.00 31.03 99 LYS A CA 1
ATOM 772 C C . LYS A 1 99 ? 53.029 30.742 5.351 1.00 27.81 99 LYS A C 1
ATOM 773 O O . LYS A 1 99 ? 54.035 31.084 5.959 1.00 34.52 99 LYS A O 1
ATOM 779 N N . ILE A 1 100 ? 51.847 30.598 5.941 1.00 25.66 100 ILE A N 1
ATOM 780 C CA . ILE A 1 100 ? 51.700 30.733 7.375 1.00 20.82 100 ILE A CA 1
ATOM 781 C C . ILE A 1 100 ? 51.422 29.352 7.955 1.00 18.19 100 ILE A C 1
ATOM 782 O O . ILE A 1 100 ? 50.372 28.789 7.632 1.00 23.39 100 ILE A O 1
ATOM 787 N N . PHE A 1 101 ? 52.347 28.853 8.760 1.00 19.68 101 PHE A N 1
ATOM 788 C CA . PHE A 1 101 ? 52.149 27.551 9.384 1.00 27.74 101 PHE A CA 1
ATOM 789 C C . PHE A 1 101 ? 51.604 27.663 10.805 1.00 28.53 101 PHE A C 1
ATOM 790 O O . PHE A 1 101 ? 52.175 28.380 11.625 1.00 38.88 101 PHE A O 1
ATOM 798 N N . THR A 1 102 ? 50.517 26.945 11.063 1.00 21.48 102 THR A N 1
ATOM 799 C CA . THR A 1 102 ? 49.911 26.893 12.381 1.00 23.69 102 THR A CA 1
ATOM 800 C C . THR A 1 102 ? 49.277 25.529 12.630 1.00 26.30 102 THR A C 1
ATOM 801 O O . THR A 1 102 ? 49.025 24.734 11.726 1.00 23.09 102 THR A O 1
ATOM 805 N N . SER A 1 103 ? 49.023 25.240 13.909 1.00 22.15 103 SER A N 1
ATOM 806 C CA . SER A 1 103 ? 48.388 23.963 14.217 1.00 19.09 103 SER A CA 1
ATOM 807 C C . SER A 1 103 ? 46.944 23.990 13.735 1.00 21.52 103 SER A C 1
ATOM 808 O O . SER A 1 103 ? 46.365 25.023 13.394 1.00 21.61 103 SER A O 1
ATOM 811 N N . SER A 1 104 ? 46.333 22.806 13.709 1.00 23.80 104 SER A N 1
ATOM 812 C CA . SER A 1 104 ? 44.938 22.775 13.264 1.00 27.68 104 SER A CA 1
ATOM 813 C C . SER A 1 104 ? 44.081 23.571 14.236 1.00 27.19 104 SER A C 1
ATOM 814 O O . SER A 1 104 ? 43.248 24.391 13.853 1.00 30.83 104 SER A O 1
ATOM 817 N N . LEU A 1 105 ? 44.293 23.341 15.531 1.00 28.18 105 LEU A N 1
ATOM 818 C CA . LEU A 1 105 ? 43.542 24.138 16.514 1.00 28.35 105 LEU A CA 1
ATOM 819 C C . LEU A 1 105 ? 44.008 25.585 16.441 1.00 25.18 105 LEU A C 1
ATOM 820 O O . LEU A 1 105 ? 43.225 26.514 16.622 1.00 26.19 105 LEU A O 1
ATOM 825 N N . GLY A 1 106 ? 45.287 25.784 16.123 1.00 17.96 106 GLY A N 1
ATOM 826 C CA . GLY A 1 106 ? 45.754 27.132 15.843 1.00 24.40 106 GLY A CA 1
ATOM 827 C C . GLY A 1 106 ? 45.017 27.818 14.717 1.00 25.37 106 GLY A C 1
ATOM 828 O O . GLY A 1 106 ? 44.711 29.014 14.741 1.00 27.60 106 GLY A O 1
ATOM 829 N N . GLN A 1 107 ? 44.689 27.098 13.637 1.00 24.89 107 GLN A N 1
ATOM 830 C CA . GLN A 1 107 ? 44.056 27.868 12.550 1.00 29.01 107 GLN A CA 1
ATOM 831 C C . GLN A 1 107 ? 42.655 28.276 12.994 1.00 22.47 107 GLN A C 1
ATOM 832 O O . GLN A 1 107 ? 42.103 29.306 12.610 1.00 13.80 107 GLN A O 1
ATOM 838 N N . LYS A 1 108 ? 42.097 27.419 13.847 1.00 20.87 108 LYS A N 1
ATOM 839 C CA . LYS A 1 108 ? 40.790 27.696 14.427 1.00 28.59 108 LYS A CA 1
ATOM 840 C C . LYS A 1 108 ? 40.837 29.014 15.195 1.00 27.83 108 LYS A C 1
ATOM 841 O O . LYS A 1 108 ? 40.104 29.964 14.927 1.00 26.39 108 LYS A O 1
ATOM 847 N N . ALA A 1 109 ? 41.736 29.053 16.179 1.00 21.27 109 ALA A N 1
ATOM 848 C CA . ALA A 1 109 ? 41.884 30.257 16.988 1.00 18.73 109 ALA A CA 1
ATOM 849 C C . ALA A 1 109 ? 42.295 31.428 16.107 1.00 24.43 109 ALA A C 1
ATOM 850 O O . ALA A 1 109 ? 41.998 32.595 16.381 1.00 22.05 109 ALA A O 1
ATOM 852 N N . MET A 1 110 ? 43.003 31.131 15.012 1.00 21.76 110 MET A N 1
ATOM 853 C CA . MET A 1 110 ? 43.449 32.261 14.192 1.00 19.11 110 MET A CA 1
ATOM 854 C C . MET A 1 110 ? 42.254 32.953 13.556 1.00 23.63 110 MET A C 1
ATOM 855 O O . MET A 1 110 ? 42.280 34.160 13.291 1.00 18.68 110 MET A O 1
ATOM 860 N N . GLU A 1 111 ? 41.164 32.224 13.297 1.00 27.86 111 GLU A N 1
ATOM 861 C CA . GLU A 1 111 ? 40.036 32.928 12.681 1.00 36.41 111 GLU A CA 1
ATOM 862 C C . GLU A 1 111 ? 39.219 33.705 13.713 1.00 30.72 111 GLU A C 1
ATOM 863 O O . GLU A 1 111 ? 38.806 34.828 13.405 1.00 23.06 111 GLU A O 1
ATOM 869 N N . SER A 1 112 ? 38.982 33.148 14.899 1.00 20.00 112 SER A N 1
ATOM 870 C CA . SER A 1 112 ? 38.167 33.851 15.892 1.00 22.20 112 SER A CA 1
ATOM 871 C C . SER A 1 112 ? 38.906 35.011 16.548 1.00 18.67 112 SER A C 1
ATOM 872 O O . SER A 1 112 ? 38.312 35.838 17.234 1.00 24.18 112 SER A O 1
ATOM 875 N N . HIS A 1 113 ? 40.214 35.086 16.341 1.00 17.52 113 HIS A N 1
ATOM 876 C CA . HIS A 1 113 ? 40.982 36.245 16.763 1.00 22.56 113 HIS A CA 1
ATOM 877 C C . HIS A 1 113 ? 41.105 37.251 15.615 1.00 26.09 113 HIS A C 1
ATOM 878 O O . HIS A 1 113 ? 40.968 38.458 15.836 1.00 30.37 113 HIS A O 1
ATOM 885 N N . PHE A 1 114 ? 41.389 36.781 14.395 1.00 22.79 114 PHE A N 1
ATOM 886 C CA . PHE A 1 114 ? 41.751 37.757 13.362 1.00 22.96 114 PHE A CA 1
ATOM 887 C C . PHE A 1 114 ? 40.686 37.874 12.277 1.00 24.16 114 PHE A C 1
ATOM 888 O O . PHE A 1 114 ? 40.670 38.899 11.593 1.00 16.36 114 PHE A O 1
ATOM 896 N N . HIS A 1 115 ? 39.851 36.848 12.172 1.00 25.15 115 HIS A N 1
ATOM 897 C CA . HIS A 1 115 ? 38.759 36.883 11.204 1.00 30.96 115 HIS A CA 1
ATOM 898 C C . HIS A 1 115 ? 39.293 37.243 9.823 1.00 39.08 115 HIS A C 1
ATOM 899 O O . HIS A 1 115 ? 38.736 38.084 9.122 1.00 52.89 115 HIS A O 1
ATOM 906 N N . TYR A 1 116 ? 40.407 36.616 9.462 1.00 42.64 116 TYR A N 1
ATOM 907 C CA . TYR A 1 116 ? 41.147 36.915 8.248 1.00 41.65 116 TYR A CA 1
ATOM 908 C C . TYR A 1 116 ? 40.448 36.414 6.993 1.00 42.28 116 TYR A C 1
ATOM 909 O O . TYR A 1 116 ? 39.764 35.392 6.974 1.00 29.02 116 TYR A O 1
ATOM 918 N N . LYS A 1 117 ? 40.630 37.169 5.907 1.00 50.25 117 LYS A N 1
ATOM 919 C CA . LYS A 1 117 ? 39.966 36.743 4.676 1.00 61.54 117 LYS A CA 1
ATOM 920 C C . LYS A 1 117 ? 40.921 35.968 3.793 1.00 56.31 117 LYS A C 1
ATOM 921 O O . LYS A 1 117 ? 40.721 34.791 3.473 1.00 46.77 117 LYS A O 1
ATOM 927 N N . ASP A 1 118 ? 42.025 36.564 3.329 1.00 53.62 118 ASP A N 1
ATOM 928 C CA . ASP A 1 118 ? 42.763 35.725 2.370 1.00 58.29 118 ASP A CA 1
ATOM 929 C C . ASP A 1 118 ? 44.205 35.510 2.788 1.00 49.84 118 ASP A C 1
ATOM 930 O O . ASP A 1 118 ? 45.116 36.096 2.204 1.00 61.23 118 ASP A O 1
ATOM 935 N N . TRP A 1 119 ? 44.408 34.672 3.799 1.00 41.70 119 TRP A N 1
ATOM 936 C CA . TRP A 1 119 ? 45.737 34.387 4.322 1.00 36.29 119 TRP A CA 1
ATOM 937 C C . TRP A 1 119 ? 46.193 32.995 3.903 1.00 28.92 119 TRP A C 1
ATOM 938 O O . TRP A 1 119 ? 45.397 32.055 3.981 1.00 42.24 119 TRP A O 1
ATOM 949 N N . PRO A 1 120 ? 47.436 32.846 3.479 1.00 23.43 120 PRO A N 1
ATOM 950 C CA . PRO A 1 120 ? 47.918 31.519 3.076 1.00 26.51 120 PRO A CA 1
ATOM 951 C C . PRO A 1 120 ? 48.179 30.642 4.294 1.00 29.34 120 PRO A C 1
ATOM 952 O O . PRO A 1 120 ? 49.302 30.199 4.532 1.00 33.74 120 PRO A O 1
ATOM 956 N N . VAL A 1 121 ? 47.126 30.393 5.067 1.00 27.84 121 VAL A N 1
ATOM 957 C CA . VAL A 1 121 ? 47.243 29.523 6.228 1.00 29.59 121 VAL A CA 1
ATOM 958 C C . VAL A 1 121 ? 47.330 28.066 5.787 1.00 29.57 121 VAL A C 1
ATOM 959 O O . VAL A 1 121 ? 46.588 27.608 4.924 1.00 47.38 121 VAL A O 1
ATOM 963 N N . GLN A 1 122 ? 48.255 27.333 6.385 1.00 26.10 122 GLN A N 1
ATOM 964 C CA . GLN A 1 122 ? 48.410 25.918 6.098 1.00 22.10 122 GLN A CA 1
ATOM 965 C C . GLN A 1 122 ? 48.611 25.183 7.419 1.00 20.96 122 GLN A C 1
ATOM 966 O O . GLN A 1 122 ? 49.560 25.453 8.145 1.00 32.54 122 GLN A O 1
ATOM 972 N N . VAL A 1 123 ? 47.697 24.277 7.715 1.00 25.84 123 VAL A N 1
ATOM 973 C CA . VAL A 1 123 ? 47.704 23.503 8.942 1.00 25.58 123 VAL A CA 1
ATOM 974 C C . VAL A 1 123 ? 48.771 22.419 8.934 1.00 31.32 123 VAL A C 1
ATOM 975 O O . VAL A 1 123 ? 48.822 21.618 7.999 1.00 50.98 123 VAL A O 1
ATOM 979 N N . VAL A 1 124 ? 49.601 22.387 9.968 1.00 32.10 124 VAL A N 1
ATOM 980 C CA . VAL A 1 124 ? 50.550 21.288 10.129 1.00 29.00 124 VAL A CA 1
ATOM 981 C C . VAL A 1 124 ? 50.026 20.323 11.190 1.00 29.45 124 VAL A C 1
ATOM 982 O O . VAL A 1 124 ? 49.236 20.707 12.041 1.00 30.06 124 VAL A O 1
ATOM 986 N N . LYS A 1 125 ? 50.449 19.077 11.106 1.00 33.29 125 LYS A N 1
ATOM 987 C CA . LYS A 1 125 ? 49.957 17.961 11.893 1.00 33.51 125 LYS A CA 1
ATOM 988 C C . LYS A 1 125 ? 51.020 17.486 12.874 1.00 30.15 125 LYS A C 1
ATOM 989 O O . LYS A 1 125 ? 52.217 17.707 12.666 1.00 27.05 125 LYS A O 1
ATOM 995 N N . HIS A 1 126 ? 50.587 16.845 13.960 1.00 33.01 126 HIS A N 1
ATOM 996 C CA . HIS A 1 126 ? 51.563 16.411 14.962 1.00 30.77 126 HIS A CA 1
ATOM 997 C C . HIS A 1 126 ? 52.581 15.484 14.316 1.00 28.95 126 HIS A C 1
ATOM 998 O O . HIS A 1 126 ? 52.231 14.466 13.719 1.00 35.44 126 HIS A O 1
ATOM 1005 N N . GLY A 1 127 ? 53.863 15.827 14.407 1.00 28.64 127 GLY A N 1
ATOM 1006 C CA . GLY A 1 127 ? 54.892 14.963 13.851 1.00 27.12 127 GLY A CA 1
ATOM 1007 C C . GLY A 1 127 ? 55.246 15.320 12.424 1.00 31.25 127 GLY A C 1
ATOM 1008 O O . GLY A 1 127 ? 56.245 14.861 11.866 1.00 46.67 127 GLY A O 1
ATOM 1009 N N . GLU A 1 128 ? 54.438 16.163 11.782 1.00 25.25 128 GLU A N 1
ATOM 1010 C CA . GLU A 1 128 ? 54.762 16.531 10.399 1.00 22.92 128 GLU A CA 1
ATOM 1011 C C . GLU A 1 128 ? 56.101 17.254 10.352 1.00 24.55 128 GLU A C 1
ATOM 1012 O O . GLU A 1 128 ? 56.490 17.943 11.295 1.00 33.81 128 GLU A O 1
ATOM 1018 N N . THR A 1 129 ? 56.796 17.070 9.233 1.00 26.16 129 THR A N 1
ATOM 1019 C CA . THR A 1 129 ? 58.028 17.796 8.983 1.00 30.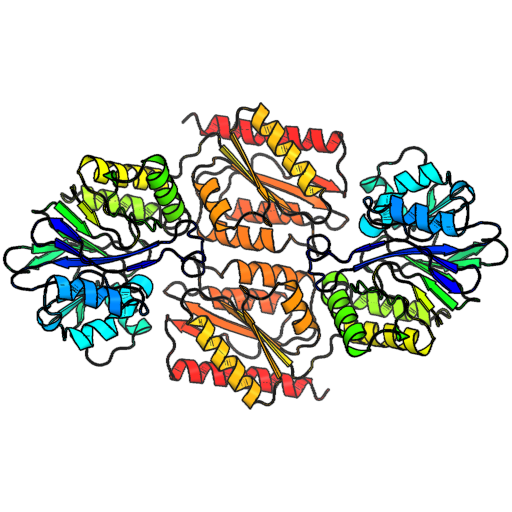20 129 THR A CA 1
ATOM 1020 C C . THR A 1 129 ? 57.844 18.746 7.797 1.00 29.90 129 THR A C 1
ATOM 1021 O O . THR A 1 129 ? 56.899 18.632 7.024 1.00 44.06 129 THR A O 1
ATOM 1025 N N . LEU A 1 130 ? 58.791 19.670 7.718 1.00 29.48 130 LEU A N 1
ATOM 1026 C CA . LEU A 1 130 ? 58.777 20.712 6.704 1.00 33.04 130 LEU A CA 1
ATOM 1027 C C . LEU A 1 130 ? 60.209 21.061 6.324 1.00 35.80 130 LEU A C 1
ATOM 1028 O O . LEU A 1 130 ? 61.021 21.421 7.178 1.00 43.89 130 LEU A O 1
ATOM 1033 N N . SER A 1 131 ? 60.494 20.936 5.040 1.00 37.73 131 SER A N 1
ATOM 1034 C CA . SER A 1 131 ? 61.780 21.335 4.487 1.00 38.59 131 SER A CA 1
ATOM 1035 C C . SER A 1 131 ? 61.858 22.854 4.407 1.00 30.27 131 SER A C 1
ATOM 1036 O O . SER A 1 131 ? 60.946 23.481 3.863 1.00 34.09 131 SER A O 1
ATOM 1039 N N . LEU A 1 132 ? 62.918 23.446 4.943 1.00 28.70 132 LEU A N 1
ATOM 1040 C CA . LEU A 1 132 ? 63.041 24.905 4.865 1.00 37.92 132 LEU A CA 1
ATOM 1041 C C . LEU A 1 132 ? 64.165 25.257 3.887 1.00 38.51 132 LEU A C 1
ATOM 1042 O O . LEU A 1 132 ? 64.453 26.420 3.629 1.00 36.33 132 LEU A O 1
ATOM 1047 N N . GLY A 1 133 ? 64.757 24.195 3.369 1.00 36.25 133 GLY A N 1
ATOM 1048 C CA . GLY A 1 133 ? 65.899 24.176 2.484 1.00 32.97 133 GLY A CA 1
ATOM 1049 C C . GLY A 1 133 ? 66.946 23.210 3.017 1.00 33.60 133 GLY A C 1
ATOM 1050 O O . GLY A 1 133 ? 66.752 21.993 3.022 1.00 30.59 133 GLY A O 1
ATOM 1051 N N . LYS A 1 134 ? 68.066 23.747 3.500 1.00 33.31 134 LYS A N 1
ATOM 1052 C CA . LYS A 1 134 ? 69.064 22.874 4.119 1.00 29.98 134 LYS A CA 1
ATOM 1053 C C . LYS A 1 134 ? 68.526 22.294 5.419 1.00 35.53 134 LYS A C 1
ATOM 1054 O O . LYS A 1 134 ? 68.772 21.134 5.764 1.00 47.97 134 LYS A O 1
ATOM 1060 N N . ARG A 1 135 ? 67.764 23.071 6.198 1.00 35.79 135 ARG A N 1
ATOM 1061 C CA . ARG A 1 135 ? 67.269 22.492 7.452 1.00 30.09 135 ARG A CA 1
ATOM 1062 C C . ARG A 1 135 ? 65.888 21.897 7.262 1.00 33.20 135 ARG A C 1
ATOM 1063 O O . ARG A 1 135 ? 65.184 22.237 6.314 1.00 32.83 135 ARG A O 1
ATOM 1071 N N . THR A 1 136 ? 65.485 21.013 8.171 1.00 37.49 136 THR A N 1
ATOM 1072 C CA . THR A 1 136 ? 64.088 20.556 8.150 1.00 41.70 136 THR A CA 1
ATOM 1073 C C . THR A 1 136 ? 63.523 20.569 9.567 1.00 40.37 136 THR A C 1
ATOM 1074 O O . THR A 1 136 ? 64.086 20.020 10.514 1.00 38.17 136 THR A O 1
ATOM 1078 N N . VAL A 1 137 ? 62.384 21.239 9.743 1.00 33.76 137 VAL A N 1
ATOM 1079 C CA . VAL A 1 137 ? 61.813 21.385 11.081 1.00 26.04 137 VAL A CA 1
ATOM 1080 C C . VAL A 1 137 ? 60.678 20.401 11.299 1.00 27.42 137 VAL A C 1
ATOM 1081 O O . VAL A 1 137 ? 59.972 20.028 10.359 1.00 30.76 137 VAL A O 1
ATOM 1085 N N . THR A 1 138 ? 60.493 19.968 12.546 1.00 27.39 138 THR A N 1
ATOM 1086 C CA . THR A 1 138 ? 59.415 19.024 12.846 1.00 27.60 138 THR A CA 1
ATOM 1087 C C . THR A 1 138 ? 58.434 19.587 13.865 1.00 28.16 138 THR A C 1
ATOM 1088 O O . THR A 1 138 ? 58.825 20.176 14.875 1.00 30.89 138 THR A O 1
ATOM 1092 N N . PHE A 1 139 ? 57.137 19.420 13.606 1.00 24.33 139 PHE A N 1
ATOM 1093 C CA . PHE A 1 139 ? 56.115 20.025 14.446 1.00 20.93 139 PHE A CA 1
ATOM 1094 C C . PHE A 1 139 ? 55.468 19.041 15.408 1.00 24.90 139 PHE A C 1
ATOM 1095 O O . PHE A 1 139 ? 54.994 17.982 14.997 1.00 34.06 139 PHE A O 1
ATOM 1103 N N . TYR A 1 140 ? 55.437 19.421 16.689 1.00 24.59 140 TYR A N 1
ATOM 1104 C CA . TYR A 1 140 ? 54.738 18.588 17.666 1.00 25.72 140 TYR A CA 1
ATOM 1105 C C . TYR A 1 140 ? 53.593 19.367 18.302 1.00 27.80 140 TYR A C 1
ATOM 1106 O O . TYR A 1 140 ? 53.690 20.569 18.555 1.00 31.28 140 TYR A O 1
ATOM 1115 N N . GLU A 1 141 ? 52.496 18.653 18.550 1.00 24.03 141 GLU A N 1
ATOM 1116 C CA . GLU A 1 141 ? 51.345 19.286 19.183 1.00 25.02 141 GLU A CA 1
ATOM 1117 C C . GLU A 1 141 ? 51.433 19.135 20.699 1.00 27.44 141 GLU A C 1
ATOM 1118 O O . GLU A 1 141 ? 51.838 18.104 21.233 1.00 41.09 141 GLU A O 1
ATOM 1124 N N . THR A 1 142 ? 51.039 20.206 21.373 1.00 24.05 142 THR A N 1
ATOM 1125 C CA . THR A 1 142 ? 51.091 20.284 22.825 1.00 19.84 142 THR A CA 1
ATOM 1126 C C . THR A 1 142 ? 49.810 20.931 23.339 1.00 23.00 142 THR A C 1
ATOM 1127 O O . THR A 1 142 ? 49.865 21.908 24.082 1.00 19.15 142 THR A O 1
ATOM 1131 N N . ARG A 1 143 ? 48.673 20.372 22.920 1.00 25.40 143 ARG A N 1
ATOM 1132 C CA . ARG A 1 143 ? 47.371 20.898 23.307 1.00 27.19 143 ARG A CA 1
ATOM 1133 C C . ARG A 1 143 ? 47.291 21.091 24.825 1.00 26.25 143 ARG A C 1
ATOM 1134 O O . ARG A 1 143 ? 47.851 20.278 25.560 1.00 29.27 143 ARG A O 1
ATOM 1142 N N . MET A 1 144 ? 46.610 22.152 25.228 1.00 21.36 144 MET A N 1
ATOM 1143 C CA . MET A 1 144 ? 46.391 22.625 26.579 1.00 17.94 144 MET A CA 1
ATOM 1144 C C . MET A 1 144 ? 47.695 22.928 27.316 1.00 18.81 144 MET A C 1
ATOM 1145 O O . MET A 1 144 ? 47.771 22.835 28.537 1.00 28.80 144 MET A O 1
ATOM 1150 N N . LEU A 1 145 ? 48.716 23.295 26.555 1.00 20.32 145 LEU A N 1
ATOM 1151 C CA . LEU A 1 145 ? 49.968 23.774 27.125 1.00 21.30 145 LEU A CA 1
ATOM 1152 C C . LEU A 1 145 ? 50.344 25.121 26.512 1.00 25.54 145 LEU A C 1
ATOM 1153 O O . LEU A 1 145 ? 51.311 25.175 25.745 1.00 23.51 145 LEU A O 1
ATOM 1158 N N . HIS A 1 146 ? 49.608 26.176 26.823 1.00 22.74 146 HIS A N 1
ATOM 1159 C CA . HIS A 1 146 ? 48.494 26.169 27.753 1.00 17.21 146 HIS A CA 1
ATOM 1160 C C . HIS A 1 146 ? 47.162 26.439 27.072 1.00 16.60 146 HIS A C 1
ATOM 1161 O O . HIS A 1 146 ? 46.140 26.595 27.735 1.00 21.61 146 HIS A O 1
ATOM 1168 N N . TRP A 1 147 ? 47.143 26.497 25.749 1.00 23.80 147 TRP A N 1
ATOM 1169 C CA . TRP A 1 147 ? 45.903 26.607 24.983 1.00 25.13 147 TRP A CA 1
ATOM 1170 C C . TRP A 1 147 ? 45.761 25.406 24.046 1.00 25.52 147 TRP A C 1
ATOM 1171 O O . TRP A 1 147 ? 46.723 24.689 23.772 1.00 32.60 147 TRP A O 1
ATOM 1182 N N . PRO A 1 148 ? 44.569 25.148 23.524 1.00 23.77 148 PRO A N 1
ATOM 1183 C CA . PRO A 1 148 ? 44.411 24.041 22.581 1.00 23.60 148 PRO A CA 1
ATOM 1184 C C . PRO A 1 148 ? 45.312 24.158 21.354 1.00 22.62 148 PRO A C 1
ATOM 1185 O O . PRO A 1 148 ? 45.696 23.116 20.824 1.00 34.03 148 PRO A O 1
ATOM 1189 N N . ASP A 1 149 ? 45.638 25.354 20.889 1.00 21.84 149 ASP A N 1
ATOM 1190 C CA . ASP A 1 149 ? 46.374 25.554 19.648 1.00 24.05 149 ASP A CA 1
ATOM 1191 C C . ASP A 1 149 ? 47.874 25.335 19.790 1.00 27.42 149 ASP A C 1
ATOM 1192 O O . ASP A 1 149 ? 48.599 25.241 18.800 1.00 25.02 149 ASP A O 1
ATOM 1197 N N . SER A 1 150 ? 48.343 25.273 21.025 1.00 27.56 150 SER A N 1
ATOM 1198 C CA . SER A 1 150 ? 49.760 25.125 21.317 1.00 24.54 150 SER A CA 1
ATOM 1199 C C . SER A 1 150 ? 50.430 23.982 20.566 1.00 27.38 150 SER A C 1
ATOM 1200 O O . SER A 1 150 ? 49.976 22.835 20.538 1.00 34.35 150 SER A O 1
ATOM 1203 N N . MET A 1 151 ? 51.566 24.296 19.957 1.00 23.66 151 MET A N 1
ATOM 1204 C CA . MET A 1 151 ? 52.431 23.316 19.330 1.00 25.52 151 MET A CA 1
ATOM 1205 C C . MET A 1 151 ? 53.876 23.788 19.410 1.00 25.34 151 MET A C 1
ATOM 1206 O O . MET A 1 151 ? 54.119 24.980 19.583 1.00 23.55 151 MET A O 1
ATOM 1211 N N . VAL A 1 152 ? 54.833 22.872 19.296 1.00 25.22 152 VAL A N 1
ATOM 1212 C CA . VAL A 1 152 ? 56.228 23.312 19.395 1.00 20.18 152 VAL A CA 1
ATOM 1213 C C . VAL A 1 152 ? 56.994 22.893 18.150 1.00 27.78 152 VAL A C 1
ATOM 1214 O O . VAL A 1 152 ? 56.510 22.068 17.370 1.00 32.65 152 VAL A O 1
ATOM 1218 N N . SER A 1 153 ? 58.183 23.462 17.953 1.00 23.86 153 SER A N 1
ATOM 1219 C CA . SER A 1 153 ? 58.942 23.183 16.739 1.00 14.21 153 SER A CA 1
ATOM 1220 C C . SER A 1 153 ? 60.321 22.629 17.064 1.00 14.18 153 SER A C 1
ATOM 1221 O O . SER A 1 153 ? 61.039 23.161 17.898 1.00 24.74 153 SER A O 1
ATOM 1224 N N . TRP A 1 154 ? 60.645 21.551 16.371 1.00 16.50 154 TRP A N 1
ATOM 1225 C CA . TRP A 1 154 ? 61.877 20.826 16.624 1.00 22.91 154 TRP A CA 1
ATOM 1226 C C . TRP A 1 154 ? 62.795 20.814 15.406 1.00 23.60 154 TRP A C 1
ATOM 1227 O O . TRP A 1 154 ? 62.389 20.429 14.310 1.00 22.09 154 TRP A O 1
ATOM 1238 N N . PHE A 1 155 ? 64.018 21.242 15.651 1.00 23.74 155 PHE A N 1
ATOM 1239 C CA . PHE A 1 155 ? 65.153 21.081 14.754 1.00 21.38 155 PHE A CA 1
ATOM 1240 C C . PHE A 1 155 ? 66.005 19.930 15.299 1.00 22.08 155 PHE A C 1
ATOM 1241 O O . PHE A 1 155 ? 66.846 20.127 16.176 1.00 17.88 155 PHE A O 1
ATOM 1249 N N . ALA A 1 156 ? 65.727 18.743 14.777 1.00 25.89 156 ALA A N 1
ATOM 1250 C CA . ALA A 1 156 ? 66.374 17.518 15.235 1.00 31.02 156 ALA A CA 1
ATOM 1251 C C . ALA A 1 156 ? 67.878 17.581 15.029 1.00 32.33 156 ALA A C 1
ATOM 1252 O O . ALA A 1 156 ? 68.675 17.232 15.900 1.00 41.87 156 ALA A O 1
ATOM 1254 N N . ASP A 1 157 ? 68.310 18.042 13.856 1.00 39.87 157 ASP A N 1
ATOM 1255 C CA . ASP A 1 157 ? 69.764 18.107 13.669 1.00 49.88 157 ASP A CA 1
ATOM 1256 C C . ASP A 1 157 ? 70.389 19.173 14.552 1.00 42.94 157 ASP A C 1
ATOM 1257 O O . ASP A 1 157 ? 71.348 18.887 15.270 1.00 48.27 157 ASP A O 1
ATOM 1262 N N . GLU A 1 158 ? 69.871 20.397 14.535 1.00 38.80 158 GLU A N 1
ATOM 1263 C CA . GLU A 1 158 ? 70.430 21.448 15.375 1.00 31.71 158 GLU A CA 1
ATOM 1264 C C . GLU A 1 158 ? 70.086 21.261 16.849 1.00 30.51 158 GLU A C 1
ATOM 1265 O O . GLU A 1 158 ? 70.682 21.929 17.697 1.00 31.71 158 GLU A O 1
ATOM 1271 N N . LYS A 1 159 ? 69.143 20.371 17.128 1.00 29.74 159 LYS A N 1
ATOM 1272 C CA . LYS A 1 159 ? 68.717 20.097 18.498 1.00 40.03 159 LYS A CA 1
ATOM 1273 C C . LYS A 1 159 ? 68.202 21.373 19.163 1.00 34.21 159 LYS A C 1
ATOM 1274 O O . LYS A 1 159 ? 68.549 21.705 20.289 1.00 35.06 159 LYS A O 1
ATOM 1280 N N . VAL A 1 160 ? 67.369 22.067 18.400 1.00 27.10 160 VAL A N 1
ATOM 1281 C CA . VAL A 1 160 ? 66.738 23.313 18.776 1.00 25.64 160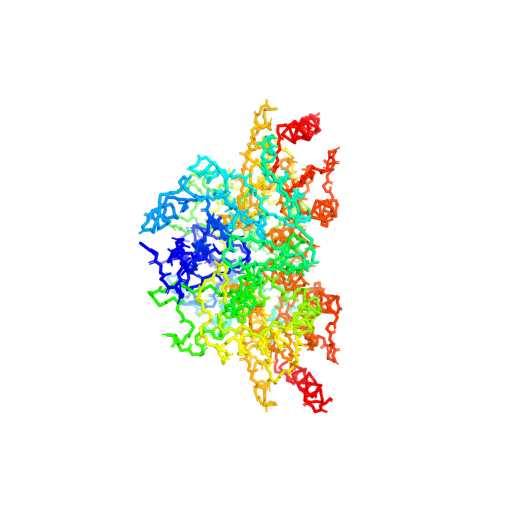 VAL A CA 1
ATOM 1282 C C . VAL A 1 160 ? 65.234 23.113 18.938 1.00 18.93 160 VAL A C 1
ATOM 1283 O O . VAL A 1 160 ? 64.535 22.821 17.973 1.00 27.63 160 VAL A O 1
ATOM 1287 N N . LEU A 1 161 ? 64.774 23.268 20.170 1.00 19.92 161 LEU A N 1
ATOM 1288 C CA . LEU A 1 161 ? 63.348 23.216 20.455 1.00 18.18 161 LEU A CA 1
ATOM 1289 C C . LEU A 1 161 ? 62.822 24.637 20.664 1.00 17.33 161 LEU A C 1
ATOM 1290 O O . LEU A 1 161 ? 63.253 25.325 21.591 1.00 22.21 161 LEU A O 1
ATOM 1295 N N . ILE A 1 162 ? 61.919 25.049 19.792 1.00 17.45 162 ILE A N 1
ATOM 1296 C CA . ILE A 1 162 ? 61.215 26.321 19.893 1.00 19.10 162 ILE A CA 1
ATOM 1297 C C . ILE A 1 162 ? 59.814 26.058 20.448 1.00 20.51 162 ILE A C 1
ATOM 1298 O O . ILE A 1 162 ? 59.004 25.533 19.684 1.00 15.04 162 ILE A O 1
ATOM 1303 N N . SER A 1 163 ? 59.587 26.387 21.713 1.00 21.41 163 SER A N 1
ATOM 1304 C CA . SER A 1 163 ? 58.520 25.883 22.552 1.00 19.10 163 SER A CA 1
ATOM 1305 C C . SER A 1 163 ? 57.375 26.813 22.917 1.00 21.30 163 SER A C 1
ATOM 1306 O O . SER A 1 163 ? 56.606 26.457 23.828 1.00 20.90 163 SER A O 1
ATOM 1309 N N . ASN A 1 164 ? 57.201 27.952 22.281 1.00 20.41 164 ASN A N 1
ATOM 1310 C CA . ASN A 1 164 ? 56.175 28.931 22.651 1.00 12.71 164 ASN A CA 1
ATOM 1311 C C . ASN A 1 164 ? 56.251 29.232 24.148 1.00 11.53 164 ASN A C 1
ATOM 1312 O O . ASN A 1 164 ? 57.348 29.496 24.648 1.00 13.96 164 ASN A O 1
ATOM 1317 N N . ASP A 1 165 ? 55.149 29.296 24.873 1.00 9.04 165 ASP A N 1
ATOM 1318 C CA . ASP A 1 165 ? 55.182 29.672 26.276 1.00 10.83 165 ASP A CA 1
ATOM 1319 C C . ASP A 1 165 ? 55.855 28.623 27.150 1.00 17.79 165 ASP A C 1
ATOM 1320 O O . ASP A 1 165 ? 56.338 28.911 28.243 1.00 18.76 165 ASP A O 1
ATOM 1325 N N . ILE A 1 166 ? 55.883 27.369 26.708 1.00 20.68 166 ILE A N 1
ATOM 1326 C CA . ILE A 1 166 ? 56.452 26.297 27.525 1.00 21.22 166 ILE A CA 1
ATOM 1327 C C . ILE A 1 166 ? 57.921 26.567 27.823 1.00 20.51 166 ILE A C 1
ATOM 1328 O O . ILE A 1 166 ? 58.707 26.854 26.911 1.00 23.72 166 ILE A O 1
ATOM 1333 N N . PHE A 1 167 ? 58.267 26.468 29.101 1.00 12.66 167 PHE A N 1
ATOM 1334 C CA . PHE A 1 167 ? 59.624 26.671 29.590 1.00 16.35 167 PHE A CA 1
ATOM 1335 C C . PHE A 1 167 ? 59.920 28.163 29.699 1.00 22.95 167 PHE A C 1
ATOM 1336 O O . PHE A 1 167 ? 61.009 28.575 30.096 1.00 21.90 167 PHE A O 1
ATOM 1344 N N . GLY A 1 168 ? 58.916 28.958 29.331 1.00 22.48 168 GLY A N 1
ATOM 1345 C CA . GLY A 1 168 ? 59.052 30.399 29.392 1.00 13.63 168 GLY A CA 1
ATOM 1346 C C . GLY A 1 168 ? 59.223 30.869 30.820 1.00 11.56 168 GLY A C 1
ATOM 1347 O O . GLY A 1 168 ? 58.809 30.268 31.805 1.00 12.82 168 GLY A O 1
ATOM 1348 N N . GLN A 1 169 ? 59.868 32.018 30.979 1.00 9.08 169 GLN A N 1
ATOM 1349 C CA . GLN A 1 169 ? 59.922 32.603 32.311 1.00 10.16 169 GLN A CA 1
ATOM 1350 C C . GLN A 1 169 ? 59.807 34.111 32.132 1.00 18.51 169 GLN A C 1
ATOM 1351 O O . GLN A 1 169 ? 60.320 34.645 31.151 1.00 18.88 169 GLN A O 1
ATOM 1357 N N . ASN A 1 170 ? 59.146 34.799 33.053 1.00 26.79 170 ASN A N 1
ATOM 1358 C CA . ASN A 1 170 ? 59.100 36.260 32.933 1.00 17.60 170 ASN A CA 1
ATOM 1359 C C . ASN A 1 170 ? 60.358 36.887 33.511 1.00 13.49 170 ASN A C 1
ATOM 1360 O O . ASN A 1 170 ? 60.420 37.241 34.685 1.00 20.48 170 ASN A O 1
ATOM 1365 N N . ILE A 1 171 ? 61.389 37.021 32.691 1.00 14.57 171 ILE A N 1
ATOM 1366 C CA . ILE A 1 171 ? 62.618 37.683 33.092 1.00 15.03 171 ILE A CA 1
ATOM 1367 C C . ILE A 1 171 ? 63.051 38.693 32.033 1.00 18.53 171 ILE A C 1
ATOM 1368 O O . ILE A 1 171 ? 63.356 38.304 30.900 1.00 24.72 171 ILE A O 1
ATOM 1373 N N . ALA A 1 172 ? 63.070 39.969 32.407 1.00 18.85 172 ALA A N 1
ATOM 1374 C CA . ALA A 1 172 ? 63.550 41.002 31.484 1.00 18.46 172 ALA A CA 1
ATOM 1375 C C . ALA A 1 172 ? 64.992 41.323 31.861 1.00 15.15 172 ALA A C 1
ATOM 1376 O O . ALA A 1 172 ? 65.229 41.739 32.997 1.00 19.02 172 ALA A O 1
ATOM 1378 N N . ALA A 1 173 ? 65.932 41.112 30.948 1.00 13.08 173 ALA A N 1
ATOM 1379 C CA . ALA A 1 173 ? 67.329 41.304 31.339 1.00 15.37 173 ALA A CA 1
ATOM 1380 C C . ALA A 1 173 ? 68.230 41.561 30.147 1.00 17.74 173 ALA A C 1
ATOM 1381 O O . ALA A 1 173 ? 67.862 41.288 29.006 1.00 18.05 173 ALA A O 1
ATOM 1383 N N . SER A 1 174 ? 69.428 42.078 30.415 1.00 14.86 174 SER A N 1
ATOM 1384 C CA . SER A 1 174 ? 70.370 42.210 29.301 1.00 11.60 174 SER A CA 1
ATOM 1385 C C . SER A 1 174 ? 70.825 40.825 28.846 1.00 14.10 174 SER A C 1
ATOM 1386 O O . SER A 1 174 ? 71.199 40.633 27.689 1.00 31.05 174 SER A O 1
ATOM 1389 N N . GLU A 1 175 ? 70.772 39.864 29.751 1.00 15.58 175 GLU A N 1
ATOM 1390 C CA . GLU A 1 175 ? 71.205 38.488 29.551 1.00 15.80 175 GLU A CA 1
ATOM 1391 C C . GLU A 1 175 ? 70.086 37.694 28.875 1.00 21.29 175 GLU A C 1
ATOM 1392 O O . GLU A 1 175 ? 68.969 37.673 29.397 1.00 28.47 175 GLU A O 1
ATOM 1398 N N . ARG A 1 176 ? 70.352 37.058 27.738 1.00 20.83 176 ARG A N 1
ATOM 1399 C CA . ARG A 1 176 ? 69.294 36.339 27.036 1.00 18.69 176 ARG A CA 1
ATOM 1400 C C . ARG A 1 176 ? 69.442 34.824 27.152 1.00 17.35 176 ARG A C 1
ATOM 1401 O O . ARG A 1 176 ? 68.630 34.066 26.611 1.00 21.67 176 ARG A O 1
ATOM 1409 N N . PHE A 1 177 ? 70.467 34.349 27.859 1.00 16.05 177 PHE A N 1
ATOM 1410 C CA . PHE A 1 177 ? 70.664 32.904 27.953 1.00 15.83 177 PHE A CA 1
ATOM 1411 C C . PHE A 1 177 ? 70.656 32.399 29.386 1.00 17.00 177 PHE A C 1
ATOM 1412 O O . PHE A 1 177 ? 71.112 33.075 30.300 1.00 16.48 177 PHE A O 1
ATOM 1420 N N . SER A 1 178 ? 70.118 31.194 29.554 1.00 15.20 178 SER A N 1
ATOM 1421 C CA . SER A 1 178 ? 69.922 30.620 30.880 1.00 21.49 178 SER A CA 1
ATOM 1422 C C . SER A 1 178 ? 71.227 30.519 31.657 1.00 27.31 178 SER A C 1
ATOM 1423 O O . SER A 1 178 ? 71.244 30.627 32.884 1.00 24.60 178 SER A O 1
ATOM 1426 N N . ASP A 1 179 ? 72.341 30.307 30.958 1.00 29.72 179 ASP A N 1
ATOM 1427 C CA . ASP A 1 179 ? 73.617 30.155 31.646 1.00 24.56 179 ASP A CA 1
ATOM 1428 C C . ASP A 1 179 ? 74.188 31.486 32.110 1.00 19.41 179 ASP A C 1
ATOM 1429 O O . ASP A 1 179 ? 75.239 31.519 32.739 1.00 38.96 179 ASP A O 1
ATOM 1434 N N . GLN A 1 180 ? 73.527 32.592 31.783 1.00 21.96 180 GLN A N 1
ATOM 1435 C CA . GLN A 1 180 ? 74.067 33.892 32.165 1.00 22.97 180 GLN A CA 1
ATOM 1436 C C . GLN A 1 180 ? 73.350 34.453 33.384 1.00 22.86 180 GLN A C 1
ATOM 1437 O O . GLN A 1 180 ? 73.694 35.540 33.842 1.00 36.98 180 GLN A O 1
ATOM 1443 N N . ILE A 1 181 ? 72.362 33.708 33.862 1.00 24.67 181 ILE A N 1
ATOM 1444 C CA . ILE A 1 181 ? 71.644 34.123 35.062 1.00 24.52 181 ILE A CA 1
ATOM 1445 C C . ILE A 1 181 ? 71.728 33.008 36.106 1.00 20.53 181 ILE A C 1
ATOM 1446 O O . ILE A 1 181 ? 71.736 31.827 35.775 1.00 38.02 181 ILE A O 1
ATOM 1451 N N . PRO A 1 182 ? 71.779 33.441 37.354 1.00 19.27 182 PRO A N 1
ATOM 1452 C CA . PRO A 1 182 ? 71.860 32.525 38.485 1.00 16.33 182 PRO A CA 1
ATOM 1453 C C . PRO A 1 182 ? 70.672 31.569 38.485 1.00 21.62 182 PRO A C 1
ATOM 1454 O O . PRO A 1 182 ? 69.539 31.972 38.216 1.00 30.08 182 PRO A O 1
ATOM 1458 N N . VAL A 1 183 ? 70.955 30.308 38.791 1.00 25.63 183 VAL A N 1
ATOM 1459 C CA . VAL A 1 183 ? 69.917 29.292 38.772 1.00 30.25 183 VAL A CA 1
ATOM 1460 C C . VAL A 1 183 ? 68.734 29.652 39.660 1.00 28.08 183 VAL A C 1
ATOM 1461 O O . VAL A 1 183 ? 67.588 29.505 39.238 1.00 32.15 183 VAL A O 1
ATOM 1465 N N . HIS A 1 184 ? 69.035 30.094 40.880 1.00 21.59 184 HIS A N 1
ATOM 1466 C CA . HIS A 1 184 ? 67.935 30.372 41.806 1.00 28.03 184 HIS A CA 1
ATOM 1467 C C . HIS A 1 184 ? 66.999 31.408 41.204 1.00 20.23 184 HIS A C 1
ATOM 1468 O O . HIS A 1 184 ? 65.775 31.338 41.307 1.00 26.13 184 HIS A O 1
ATOM 1475 N N . THR A 1 185 ? 67.600 32.400 40.540 1.00 12.79 185 THR A N 1
ATOM 1476 C CA . THR A 1 185 ? 66.730 33.380 39.887 1.00 19.78 185 THR A CA 1
ATOM 1477 C C . THR A 1 185 ? 65.929 32.702 38.780 1.00 14.83 185 THR A C 1
ATOM 1478 O O . THR A 1 185 ? 64.708 32.799 38.688 1.00 24.79 185 THR A O 1
ATOM 1482 N N . LEU A 1 186 ? 66.673 31.996 37.937 1.00 14.01 186 LEU A N 1
ATOM 1483 C CA . LEU A 1 186 ? 66.065 31.327 36.798 1.00 14.12 186 LEU A CA 1
ATOM 1484 C C . LEU A 1 186 ? 64.981 30.357 37.241 1.00 15.04 186 LEU A C 1
ATOM 1485 O O . LEU A 1 186 ? 63.917 30.291 36.626 1.00 19.24 186 LEU A O 1
ATOM 1490 N N . GLU A 1 187 ? 65.274 29.603 38.299 1.00 14.23 187 GLU A N 1
ATOM 1491 C CA . GLU A 1 187 ? 64.346 28.566 38.738 1.00 17.17 187 GLU A CA 1
ATOM 1492 C C . GLU A 1 187 ? 63.072 29.165 39.327 1.00 17.23 187 GLU A C 1
ATOM 1493 O O . GLU A 1 187 ? 61.969 28.705 39.021 1.00 19.96 187 GLU A O 1
ATOM 1499 N N . ARG A 1 188 ? 63.235 30.153 40.195 1.00 10.39 188 ARG A N 1
ATOM 1500 C CA . ARG A 1 188 ? 62.072 30.763 40.840 1.00 14.65 188 ARG A CA 1
ATOM 1501 C C . ARG A 1 188 ? 61.119 31.298 39.785 1.00 12.25 188 ARG A C 1
ATOM 1502 O O . ARG A 1 188 ? 59.903 31.148 39.860 1.00 18.97 188 ARG A O 1
ATOM 1510 N N . ALA A 1 189 ? 61.673 31.931 38.753 1.00 11.70 189 ALA A N 1
ATOM 1511 C CA . ALA A 1 189 ? 60.827 32.498 37.703 1.00 14.26 189 ALA A CA 1
ATOM 1512 C C . ALA A 1 189 ? 60.163 31.415 36.865 1.00 14.03 189 ALA A C 1
ATOM 1513 O O . ALA A 1 189 ? 59.056 31.565 36.342 1.00 25.66 189 ALA A O 1
ATOM 1515 N N . MET A 1 190 ? 60.848 30.277 36.720 1.00 12.38 190 MET A N 1
ATOM 1516 C CA . MET A 1 190 ? 60.215 29.209 35.947 1.00 16.34 190 MET A CA 1
ATOM 1517 C C . MET A 1 190 ? 58.981 28.675 36.661 1.00 14.81 190 MET A C 1
ATOM 1518 O O . MET A 1 190 ? 57.932 28.446 36.065 1.00 17.58 190 MET A O 1
ATOM 1523 N N . ARG A 1 191 ? 59.165 28.486 37.960 1.00 9.48 191 ARG A N 1
ATOM 1524 C CA . ARG A 1 191 ? 58.075 27.962 38.781 1.00 17.75 191 ARG A CA 1
ATOM 1525 C C . ARG A 1 191 ? 56.959 28.998 38.828 1.00 19.37 191 ARG A C 1
ATOM 1526 O O . ARG A 1 191 ? 55.786 28.651 38.673 1.00 21.90 191 ARG A O 1
ATOM 1534 N N . GLU A 1 192 ? 57.335 30.267 39.017 1.00 12.32 192 GLU A N 1
ATOM 1535 C CA . GLU A 1 192 ? 56.304 31.299 39.103 1.00 10.35 192 GLU A CA 1
ATOM 1536 C C . GLU A 1 192 ? 55.485 31.298 37.820 1.00 10.19 192 GLU A C 1
ATOM 1537 O O . GLU A 1 192 ? 54.271 31.445 37.812 1.00 24.00 192 GLU A O 1
ATOM 1543 N N . TYR A 1 193 ? 56.213 31.116 36.722 1.00 11.04 193 TYR A N 1
ATOM 1544 C CA . TYR A 1 193 ? 55.532 31.033 35.439 1.00 7.97 193 TYR A CA 1
ATOM 1545 C C . TYR A 1 193 ? 54.674 29.776 35.378 1.00 9.56 193 TYR A C 1
ATOM 1546 O O . TYR A 1 193 ? 53.480 29.841 35.071 1.00 11.60 193 TYR A O 1
ATOM 1555 N N . TYR A 1 194 ? 55.254 28.613 35.679 1.00 11.44 194 TYR A N 1
ATOM 1556 C CA . TYR A 1 194 ? 54.474 27.383 35.633 1.00 13.24 194 TYR A CA 1
ATOM 1557 C C . TYR A 1 194 ? 53.246 27.467 36.537 1.00 9.16 194 TYR A C 1
ATOM 1558 O O . TYR A 1 194 ? 52.136 27.139 36.115 1.00 12.27 194 TYR A O 1
ATOM 1567 N N . ALA A 1 195 ? 53.478 27.854 37.785 1.00 11.12 195 ALA A N 1
ATOM 1568 C CA . ALA A 1 195 ? 52.433 27.764 38.798 1.00 11.14 195 ALA A CA 1
ATOM 1569 C C . ALA A 1 195 ? 51.190 28.562 38.430 1.00 17.06 195 ALA A C 1
ATOM 1570 O O . ALA A 1 195 ? 50.083 28.146 38.788 1.00 20.12 195 ALA A O 1
ATOM 1572 N N . ASN A 1 196 ? 51.381 29.680 37.731 1.00 13.53 196 ASN A N 1
ATOM 1573 C CA . ASN A 1 196 ? 50.247 30.556 37.435 1.00 9.84 196 ASN A CA 1
ATOM 1574 C C . ASN A 1 196 ? 49.653 30.422 36.050 1.00 16.22 196 ASN A C 1
ATOM 1575 O O . ASN A 1 196 ? 48.673 31.124 35.766 1.00 15.89 196 ASN A O 1
ATOM 1580 N N . ILE A 1 197 ? 50.168 29.558 35.172 1.00 19.11 197 ILE A N 1
ATOM 1581 C CA . ILE A 1 197 ? 49.444 29.385 33.912 1.00 20.50 197 ILE A CA 1
ATOM 1582 C C . ILE A 1 197 ? 49.383 27.944 33.420 1.00 18.93 197 ILE A C 1
ATOM 1583 O O . ILE A 1 197 ? 48.377 27.541 32.831 1.00 23.47 197 ILE A O 1
ATOM 1588 N N . VAL A 1 198 ? 50.419 27.143 33.631 1.00 15.94 198 VAL A N 1
ATOM 1589 C CA . VAL A 1 198 ? 50.400 25.773 33.126 1.00 13.86 198 VAL A CA 1
ATOM 1590 C C . VAL A 1 198 ? 49.862 24.774 34.145 1.00 17.30 198 VAL A C 1
ATOM 1591 O O . VAL A 1 198 ? 49.433 23.684 33.756 1.00 18.54 198 VAL A O 1
ATOM 1595 N N . ASN A 1 199 ? 49.875 25.097 35.428 1.00 16.01 199 ASN A N 1
ATOM 1596 C CA . ASN A 1 199 ? 49.534 24.162 36.482 1.00 16.93 199 ASN A CA 1
ATOM 1597 C C . ASN A 1 199 ? 48.265 23.356 36.267 1.00 16.84 199 ASN A C 1
ATOM 1598 O O . ASN A 1 199 ? 48.259 22.137 36.486 1.00 19.60 199 ASN A O 1
ATOM 1603 N N . PRO A 1 200 ? 47.151 23.931 35.849 1.00 17.36 200 PRO A N 1
ATOM 1604 C CA . PRO A 1 200 ? 45.957 23.088 35.655 1.00 21.64 200 PRO A CA 1
ATOM 1605 C C . PRO A 1 200 ? 46.182 21.991 34.618 1.00 24.65 200 PRO A C 1
ATOM 1606 O O . PRO A 1 200 ? 45.423 21.014 34.605 1.00 19.49 200 PRO A O 1
ATOM 1610 N N . TYR A 1 201 ? 47.188 22.113 33.764 1.00 23.73 201 TYR A N 1
ATOM 1611 C CA . TYR A 1 201 ? 47.473 21.112 32.738 1.00 19.60 201 TYR A CA 1
ATOM 1612 C C . TYR A 1 201 ? 48.732 20.324 33.060 1.00 20.90 201 TYR A C 1
ATOM 1613 O O . TYR A 1 201 ? 49.542 19.978 32.209 1.00 16.11 201 TYR A O 1
ATOM 1622 N N . ALA A 1 202 ? 48.897 20.036 34.345 1.00 21.35 202 ALA A N 1
ATOM 1623 C CA . ALA A 1 202 ? 49.957 19.151 34.808 1.00 27.94 202 ALA A CA 1
ATOM 1624 C C . ALA A 1 202 ? 49.962 17.833 34.041 1.00 27.75 202 ALA A C 1
ATOM 1625 O O . ALA A 1 202 ? 51.015 17.444 33.515 1.00 30.98 202 ALA A O 1
ATOM 1627 N N . PRO A 1 203 ? 48.856 17.105 33.931 1.00 30.24 203 PRO A N 1
ATOM 1628 C CA . PRO A 1 203 ? 48.895 15.823 33.208 1.00 27.93 203 PRO A CA 1
ATOM 1629 C C . PRO A 1 203 ? 49.379 15.988 31.772 1.00 22.88 203 PRO A C 1
ATOM 1630 O O . PRO A 1 203 ? 50.237 15.237 31.309 1.00 30.13 203 PRO A O 1
ATOM 1634 N N . GLN A 1 204 ? 48.823 16.966 31.059 1.00 17.61 204 GLN A N 1
ATOM 1635 C CA . GLN A 1 204 ? 49.271 17.144 29.675 1.00 21.74 204 GLN A CA 1
ATOM 1636 C C . GLN A 1 204 ? 50.766 17.447 29.676 1.00 21.04 204 GLN A C 1
ATOM 1637 O O . GLN A 1 204 ? 51.495 17.037 28.785 1.00 24.43 204 GLN A O 1
ATOM 1643 N N . THR A 1 205 ? 51.166 18.165 30.726 1.00 22.95 205 THR A N 1
ATOM 1644 C CA . THR A 1 205 ? 52.568 18.527 30.862 1.00 26.02 205 THR A CA 1
ATOM 1645 C C . THR A 1 205 ? 53.411 17.258 30.811 1.00 28.36 205 THR A C 1
ATOM 1646 O O . THR A 1 205 ? 54.375 17.140 30.062 1.00 27.68 205 THR A O 1
ATOM 1650 N N . LEU A 1 206 ? 52.996 16.305 31.644 1.00 28.37 206 LEU A N 1
ATOM 1651 C CA . LEU A 1 206 ? 53.731 15.047 31.737 1.00 32.80 206 LEU A CA 1
ATOM 1652 C C . LEU A 1 206 ? 53.640 14.244 30.445 1.00 32.08 206 LEU A C 1
ATOM 1653 O O . LEU A 1 206 ? 54.645 13.727 29.954 1.00 25.02 206 LEU A O 1
ATOM 1658 N N . LYS A 1 207 ? 52.444 14.136 29.880 1.00 28.13 207 LYS A N 1
ATOM 1659 C CA . LYS A 1 207 ? 52.281 13.392 28.634 1.00 31.83 207 LYS A CA 1
ATOM 1660 C C . LYS A 1 207 ? 53.178 13.958 27.539 1.00 34.99 207 LYS A C 1
ATOM 1661 O O . LYS A 1 207 ? 53.985 13.260 26.925 1.00 39.13 207 LYS A O 1
ATOM 1667 N N . ALA A 1 208 ? 53.035 15.255 27.286 1.00 33.55 208 ALA A N 1
ATOM 1668 C CA . ALA A 1 208 ? 53.790 15.905 26.224 1.00 28.98 208 ALA A CA 1
ATOM 1669 C C . ALA A 1 208 ? 55.281 15.684 26.407 1.00 26.85 208 ALA A C 1
ATOM 1670 O O . ALA A 1 208 ? 56.060 15.489 25.482 1.00 35.33 208 ALA A O 1
ATOM 1672 N N . ILE A 1 209 ? 55.718 15.726 27.659 1.00 22.72 209 ILE A N 1
ATOM 1673 C CA . ILE A 1 209 ? 57.153 15.544 27.863 1.00 23.69 209 ILE A CA 1
ATOM 1674 C C . ILE A 1 209 ? 57.519 14.099 27.579 1.00 33.14 209 ILE A C 1
ATOM 1675 O O . ILE A 1 209 ? 58.584 13.767 27.073 1.00 28.82 209 ILE A O 1
ATOM 1680 N N . GLU A 1 210 ? 56.598 13.198 27.905 1.00 37.86 210 GLU A N 1
ATOM 1681 C CA . GLU A 1 210 ? 56.794 11.792 27.580 1.00 36.17 210 GLU A CA 1
ATOM 1682 C C . GLU A 1 210 ? 56.961 11.612 26.081 1.00 33.42 210 GLU A C 1
ATOM 1683 O O . GLU A 1 210 ? 57.890 10.963 25.610 1.00 38.56 210 GLU A O 1
ATOM 1689 N N . THR A 1 211 ? 56.037 12.197 25.312 1.00 24.01 211 THR A N 1
ATOM 1690 C CA . THR A 1 211 ? 56.116 11.959 23.872 1.00 27.21 211 THR A CA 1
ATOM 1691 C C . THR A 1 211 ? 57.294 12.669 23.236 1.00 30.44 211 THR A C 1
ATOM 1692 O O . THR A 1 211 ? 57.879 12.171 22.266 1.00 40.50 211 THR A O 1
ATOM 1696 N N . LEU A 1 212 ? 57.704 13.834 23.737 1.00 30.24 212 LEU A N 1
ATOM 1697 C CA . LEU A 1 212 ? 58.828 14.469 23.040 1.00 36.22 212 LEU A CA 1
ATOM 1698 C C . LEU A 1 212 ? 60.088 13.635 23.249 1.00 35.88 212 LEU A C 1
ATOM 1699 O O . LEU A 1 212 ? 60.913 13.457 22.358 1.00 45.05 212 LEU A O 1
ATOM 1704 N N . VAL A 1 213 ? 60.227 13.116 24.463 1.00 33.45 213 VAL A N 1
ATOM 1705 C CA . VAL A 1 213 ? 61.336 12.230 24.792 1.00 32.92 213 VAL A CA 1
ATOM 1706 C C . VAL A 1 213 ? 61.159 10.900 24.065 1.00 34.02 213 VAL A C 1
ATOM 1707 O O . VAL A 1 213 ? 62.146 10.315 23.632 1.00 37.94 213 VAL A O 1
ATOM 1711 N N . GLY A 1 214 ? 59.910 10.466 23.962 1.00 42.97 214 GLY A N 1
ATOM 1712 C CA . GLY A 1 214 ? 59.569 9.255 23.217 1.00 47.82 214 GLY A CA 1
ATOM 1713 C C . GLY A 1 214 ? 60.138 9.397 21.815 1.00 51.24 214 GLY A C 1
ATOM 1714 O O . GLY A 1 214 ? 60.920 8.581 21.338 1.00 64.43 214 GLY A O 1
ATOM 1715 N N . ALA A 1 215 ? 59.760 10.493 21.157 1.00 47.50 215 ALA A N 1
ATOM 1716 C CA . ALA A 1 215 ? 60.480 10.862 19.936 1.00 40.77 215 ALA A CA 1
ATOM 1717 C C . ALA A 1 215 ? 61.889 11.247 20.336 1.00 36.83 215 ALA A C 1
ATOM 1718 O O . ALA A 1 215 ? 62.308 11.126 21.496 1.00 48.11 215 ALA A O 1
ATOM 1720 N N . GLY A 1 216 ? 62.767 11.734 19.459 1.00 28.72 216 GLY A N 1
ATOM 1721 C CA . GLY A 1 216 ? 64.100 11.915 20.069 1.00 33.15 216 GLY A CA 1
ATOM 1722 C C . GLY A 1 216 ? 64.389 13.350 20.423 1.00 37.49 216 GLY A C 1
ATOM 1723 O O . GLY A 1 216 ? 65.403 13.925 20.011 1.00 54.82 216 GLY A O 1
ATOM 1724 N N . VAL A 1 217 ? 63.500 13.978 21.196 1.00 31.47 217 VAL A N 1
ATOM 1725 C CA . VAL A 1 217 ? 63.766 15.389 21.480 1.00 27.00 217 VAL A CA 1
ATOM 1726 C C . VAL A 1 217 ? 64.651 15.552 22.708 1.00 25.37 217 VAL A C 1
ATOM 1727 O O . VAL A 1 217 ? 64.192 15.439 23.842 1.00 39.82 217 VAL A O 1
ATOM 1731 N N . ALA A 1 218 ? 65.919 15.830 22.437 1.00 22.87 218 ALA A N 1
ATOM 1732 C CA . ALA A 1 218 ? 66.942 16.106 23.435 1.00 22.39 218 ALA A CA 1
ATOM 1733 C C . ALA A 1 218 ? 67.715 17.370 23.052 1.00 27.34 218 ALA A C 1
ATOM 1734 O O . ALA A 1 218 ? 68.780 17.325 22.447 1.00 41.12 218 ALA A O 1
ATOM 1736 N N . PRO A 1 219 ? 67.132 18.500 23.427 1.00 35.04 219 PRO A N 1
ATOM 1737 C CA . PRO A 1 219 ? 67.589 19.805 22.959 1.00 32.90 219 PRO A CA 1
ATOM 1738 C C . PRO A 1 219 ? 68.934 20.244 23.533 1.00 29.22 219 PRO A C 1
ATOM 1739 O O . PRO A 1 219 ? 69.312 19.871 24.639 1.00 32.92 219 PRO A O 1
ATOM 1743 N N . GLU A 1 220 ? 69.616 21.057 22.739 1.00 27.39 220 GLU A N 1
ATOM 1744 C CA . GLU A 1 220 ? 70.813 21.787 23.117 1.00 28.21 220 GLU A CA 1
ATOM 1745 C C . GLU A 1 220 ? 70.427 23.237 23.416 1.00 24.55 220 GLU A C 1
ATOM 1746 O O . GLU A 1 220 ? 71.109 23.953 24.132 1.00 20.22 220 GLU A O 1
ATOM 1752 N N . PHE A 1 221 ? 69.297 23.624 22.847 1.00 16.89 221 PHE A N 1
ATOM 1753 C CA . PHE A 1 221 ? 68.673 24.913 22.996 1.00 19.04 221 PHE A CA 1
ATOM 1754 C C . PHE A 1 221 ? 67.161 24.817 23.144 1.00 26.81 221 PHE A C 1
ATOM 1755 O O . PHE A 1 221 ? 66.488 24.251 22.273 1.00 22.84 221 PHE A O 1
ATOM 1763 N N . ILE A 1 222 ? 66.616 25.382 24.222 1.00 21.31 222 ILE A N 1
ATOM 1764 C CA . ILE A 1 222 ? 65.161 25.538 24.243 1.00 18.98 222 ILE A CA 1
ATOM 1765 C C . ILE A 1 222 ? 64.817 27.026 24.148 1.00 15.32 222 ILE A C 1
ATOM 1766 O O . ILE A 1 222 ? 65.346 27.815 24.917 1.00 15.43 222 ILE A O 1
ATOM 1771 N N . CYS A 1 223 ? 63.960 27.349 23.203 1.00 18.59 223 CYS A N 1
ATOM 1772 C CA . CYS A 1 223 ? 63.609 28.710 22.835 1.00 20.36 223 CYS A CA 1
ATOM 1773 C C . CYS A 1 223 ? 62.132 28.992 23.080 1.00 27.40 223 CYS A C 1
ATOM 1774 O O . CYS A 1 223 ? 61.282 28.706 22.237 1.00 27.13 223 CYS A O 1
ATOM 1777 N N . PRO A 1 224 ? 61.841 29.540 24.256 1.00 23.03 224 PRO A N 1
ATOM 1778 C CA . PRO A 1 224 ? 60.481 29.944 24.621 1.00 20.72 224 PRO A CA 1
ATOM 1779 C C . PRO A 1 224 ? 60.150 31.388 24.231 1.00 18.59 224 PRO A C 1
ATOM 1780 O O . PRO A 1 224 ? 61.032 32.191 23.911 1.00 17.35 224 PRO A O 1
ATOM 1784 N N . ASP A 1 225 ? 58.859 31.695 24.265 1.00 13.36 225 ASP A N 1
ATOM 1785 C CA . ASP A 1 225 ? 58.248 32.972 23.970 1.00 14.16 225 ASP A CA 1
ATOM 1786 C C . ASP A 1 225 ? 58.669 34.096 24.912 1.00 13.80 225 ASP A C 1
ATOM 1787 O O . ASP A 1 225 ? 58.701 35.239 24.475 1.00 12.98 225 ASP A O 1
ATOM 1792 N N . HIS A 1 226 ? 58.949 33.751 26.161 1.00 10.01 226 HIS A N 1
ATOM 1793 C CA . HIS A 1 226 ? 59.257 34.695 27.212 1.00 10.90 226 HIS A CA 1
ATOM 1794 C C . HIS A 1 226 ? 60.497 34.309 28.003 1.00 13.15 226 HIS A C 1
ATOM 1795 O O . HIS A 1 226 ? 60.642 33.169 28.446 1.00 17.40 226 HIS A O 1
ATOM 1802 N N . GLY A 1 227 ? 61.379 35.284 28.215 1.00 15.11 227 GLY A N 1
ATOM 1803 C CA . GLY A 1 227 ? 62.513 35.034 29.090 1.00 17.91 227 GLY A CA 1
ATOM 1804 C C . GLY A 1 227 ? 63.725 34.555 28.316 1.00 19.71 227 GLY A C 1
ATOM 1805 O O . GLY A 1 227 ? 63.807 34.725 27.096 1.00 23.22 227 GLY A O 1
ATOM 1806 N N . VAL A 1 228 ? 64.664 33.956 29.047 1.00 15.30 228 VAL A N 1
ATOM 1807 C CA . VAL A 1 228 ? 65.943 33.592 28.448 1.00 19.07 228 VAL A CA 1
ATOM 1808 C C . VAL A 1 228 ? 65.866 32.267 27.703 1.00 24.47 228 VAL A C 1
ATOM 1809 O O . VAL A 1 228 ? 64.975 31.450 27.902 1.00 26.13 228 VAL A O 1
ATOM 1813 N N . ILE A 1 229 ? 66.847 32.097 26.825 1.00 22.88 229 ILE A N 1
ATOM 1814 C CA . ILE A 1 229 ? 66.980 30.859 26.071 1.00 18.92 229 ILE A CA 1
ATOM 1815 C C . ILE A 1 229 ? 67.769 29.825 26.857 1.00 17.19 229 ILE A C 1
ATOM 1816 O O . ILE A 1 229 ? 68.775 30.171 27.485 1.00 18.95 229 ILE A O 1
ATOM 1821 N N . PHE A 1 230 ? 67.328 28.573 26.837 1.00 20.08 230 PHE A N 1
ATOM 1822 C CA . PHE A 1 230 ? 68.083 27.512 27.505 1.00 22.04 230 PHE A CA 1
ATOM 1823 C C . PHE A 1 230 ? 69.201 27.030 26.590 1.00 22.06 230 PHE A C 1
ATOM 1824 O O . PHE A 1 230 ? 68.936 26.400 25.562 1.00 23.78 230 PHE A O 1
ATOM 1832 N N . ARG A 1 231 ? 70.430 27.350 26.978 1.00 16.23 231 ARG A N 1
ATOM 1833 C CA . ARG A 1 231 ? 71.589 27.065 26.132 1.00 22.55 231 ARG A CA 1
ATOM 1834 C C . ARG A 1 231 ? 72.463 25.970 26.718 1.00 25.30 231 ARG A C 1
ATOM 1835 O O . ARG A 1 231 ? 73.089 26.127 27.761 1.00 32.93 231 ARG A O 1
ATOM 1843 N N . GLY A 1 232 ? 72.503 24.837 26.030 1.00 22.96 232 GLY A N 1
ATOM 1844 C CA . GLY A 1 232 ? 73.265 23.689 26.472 1.00 20.58 232 GLY A CA 1
ATOM 1845 C C . GLY A 1 232 ? 72.375 22.559 26.951 1.00 31.23 232 GLY A C 1
ATOM 1846 O O . GLY A 1 232 ? 71.371 22.782 27.632 1.00 43.60 232 GLY A O 1
ATOM 1847 N N . ALA A 1 233 ? 72.741 21.330 26.595 1.00 29.32 233 ALA A N 1
ATOM 1848 C CA . ALA A 1 233 ? 71.918 20.176 26.932 1.00 27.59 233 ALA A CA 1
ATOM 1849 C C . ALA A 1 233 ? 71.692 20.088 28.433 1.00 25.93 233 ALA A C 1
ATOM 1850 O O . ALA A 1 233 ? 70.627 19.665 28.890 1.00 25.88 233 ALA A O 1
ATOM 1852 N N . ASP A 1 234 ? 72.691 20.496 29.232 1.00 17.85 234 ASP A N 1
ATOM 1853 C CA . ASP A 1 234 ? 72.450 20.383 30.677 1.00 18.72 234 ASP A CA 1
ATOM 1854 C C . ASP A 1 234 ? 71.293 21.300 31.063 1.00 21.11 234 ASP A C 1
ATOM 1855 O O . ASP A 1 234 ? 70.353 20.894 31.734 1.00 22.29 234 ASP A O 1
ATOM 1860 N N . GLN A 1 235 ? 71.376 22.538 30.592 1.00 20.53 235 GLN A N 1
ATOM 1861 C CA . GLN A 1 235 ? 70.346 23.536 30.818 1.00 17.27 235 GLN A CA 1
ATOM 1862 C C . GLN A 1 235 ? 69.001 23.037 30.319 1.00 18.03 235 GLN A C 1
ATOM 1863 O O . GLN A 1 235 ? 67.972 23.094 30.990 1.00 28.61 235 GLN A O 1
ATOM 1869 N N . CYS A 1 236 ? 69.015 22.509 29.097 1.00 16.10 236 CYS A N 1
ATOM 1870 C CA . CYS A 1 236 ? 67.747 22.009 28.568 1.00 18.19 236 CYS A CA 1
ATOM 1871 C C . CYS A 1 236 ? 67.225 20.855 29.400 1.00 25.43 236 CYS A C 1
ATOM 1872 O O . CYS A 1 236 ? 66.018 20.631 29.496 1.00 32.79 236 CYS A O 1
ATOM 1875 N N . THR A 1 237 ? 68.143 20.110 30.018 1.00 29.48 237 THR A N 1
ATOM 1876 C CA . THR A 1 237 ? 67.698 18.955 30.803 1.00 28.95 237 THR A CA 1
ATOM 1877 C C . THR A 1 237 ? 67.133 19.447 32.128 1.00 23.39 237 THR A C 1
ATOM 1878 O O . THR A 1 237 ? 66.134 18.926 32.622 1.00 28.91 237 THR A O 1
ATOM 1882 N N . PHE A 1 238 ? 67.791 20.466 32.659 1.00 19.29 238 PHE A N 1
ATOM 1883 C CA . PHE A 1 238 ? 67.284 21.186 33.822 1.00 20.86 238 PHE A CA 1
ATOM 1884 C C . PHE A 1 238 ? 65.834 21.610 33.592 1.00 25.91 238 PHE A C 1
ATOM 1885 O O . PHE A 1 238 ? 64.960 21.266 34.394 1.00 32.25 238 PHE A O 1
ATOM 1893 N N . ALA A 1 239 ? 65.570 22.339 32.508 1.00 21.17 239 ALA A N 1
ATOM 1894 C CA . ALA A 1 239 ? 64.229 22.817 32.205 1.00 21.79 239 ALA A CA 1
ATOM 1895 C C . ALA A 1 239 ? 63.193 21.698 32.258 1.00 25.30 239 ALA A C 1
ATOM 1896 O O . ALA A 1 239 ? 62.145 21.815 32.903 1.00 34.91 239 ALA A O 1
ATOM 1898 N N . VAL A 1 240 ? 63.489 20.606 31.558 1.00 27.80 240 VAL A N 1
ATOM 1899 C CA . VAL A 1 240 ? 62.550 19.496 31.448 1.00 23.74 240 VAL A CA 1
ATOM 1900 C C . VAL A 1 240 ? 62.419 18.737 32.761 1.00 21.96 240 VAL A C 1
ATOM 1901 O O . VAL A 1 240 ? 61.324 18.303 33.113 1.00 24.41 240 VAL A O 1
ATOM 1905 N N . GLN A 1 241 ? 63.535 18.592 33.468 1.00 21.11 241 GLN A N 1
ATOM 1906 C CA . GLN A 1 241 ? 63.513 18.027 34.807 1.00 29.47 241 GLN A CA 1
ATOM 1907 C C . GLN A 1 241 ? 62.438 18.723 35.641 1.00 27.90 241 GLN A C 1
ATOM 1908 O O . GLN A 1 241 ? 61.491 18.131 36.142 1.00 40.04 241 GLN A O 1
ATOM 1914 N N . LYS A 1 242 ? 62.629 20.031 35.751 1.00 30.61 242 LYS A N 1
ATOM 1915 C CA . LYS A 1 242 ? 61.791 20.932 36.522 1.00 25.50 242 LYS A CA 1
ATOM 1916 C C . LYS A 1 242 ? 60.323 20.861 36.135 1.00 22.30 242 LYS A C 1
ATOM 1917 O O . LYS A 1 242 ? 59.476 20.776 37.023 1.00 14.81 242 LYS A O 1
ATOM 1923 N N . TYR A 1 243 ? 60.022 20.889 34.838 1.00 18.15 243 TYR A N 1
ATOM 1924 C CA . TYR A 1 243 ? 58.623 20.852 34.420 1.00 18.69 243 TYR A CA 1
ATOM 1925 C C . TYR A 1 243 ? 57.946 19.593 34.939 1.00 21.29 243 TYR A C 1
ATOM 1926 O O . TYR A 1 243 ? 56.803 19.633 35.390 1.00 32.52 243 TYR A O 1
ATOM 1935 N N . VAL A 1 244 ? 58.690 18.489 34.866 1.00 20.86 244 VAL A N 1
ATOM 1936 C CA . VAL A 1 244 ? 58.191 17.230 35.412 1.00 19.79 244 VAL A CA 1
ATOM 1937 C C . VAL A 1 244 ? 57.924 17.384 36.904 1.00 15.45 244 VAL A C 1
ATOM 1938 O O . VAL A 1 244 ? 56.871 17.050 37.421 1.00 18.08 244 VAL A O 1
ATOM 1942 N N . GLU A 1 245 ? 58.902 17.913 37.618 1.00 8.07 245 GLU A N 1
ATOM 1943 C CA . GLU A 1 245 ? 58.745 18.229 39.031 1.00 16.15 245 GLU A CA 1
ATOM 1944 C C . GLU A 1 245 ? 57.586 19.188 39.267 1.00 23.83 245 GLU A C 1
ATOM 1945 O O . GLU A 1 245 ? 56.760 18.990 40.163 1.00 24.90 245 GLU A O 1
ATOM 1951 N N . TYR A 1 246 ? 57.506 20.257 38.470 1.00 17.60 246 TYR A N 1
ATOM 1952 C CA . TYR A 1 246 ? 56.382 21.171 38.652 1.00 22.37 246 TYR A CA 1
ATOM 1953 C C . TYR A 1 246 ? 55.062 20.429 38.465 1.00 19.98 246 TYR A C 1
ATOM 1954 O O . TYR A 1 246 ? 54.150 20.608 39.269 1.00 18.62 246 TYR A O 1
ATOM 1963 N N . ALA A 1 247 ? 54.955 19.620 37.416 1.00 17.70 247 ALA A N 1
ATOM 1964 C CA . ALA A 1 247 ? 53.686 18.959 37.130 1.00 18.31 247 ALA A CA 1
ATOM 1965 C C . ALA A 1 247 ? 53.352 17.894 38.166 1.00 19.87 247 ALA A C 1
ATOM 1966 O O . ALA A 1 247 ? 52.175 17.573 38.367 1.00 30.66 247 ALA A O 1
ATOM 1968 N N . GLU A 1 248 ? 54.374 17.335 38.814 1.00 18.72 248 GLU A N 1
ATOM 1969 C CA . GLU A 1 248 ? 54.138 16.243 39.763 1.00 24.93 248 GLU A CA 1
ATOM 1970 C C . GLU A 1 248 ? 53.595 16.770 41.086 1.00 27.59 248 GLU A C 1
ATOM 1971 O O . GLU A 1 248 ? 52.831 16.054 41.737 1.00 25.81 248 GLU A O 1
ATOM 1977 N N . GLN A 1 249 ? 53.952 17.987 41.471 1.00 24.81 249 GLN A N 1
ATOM 1978 C CA . GLN A 1 249 ? 53.307 18.614 42.624 1.00 21.91 249 GLN A CA 1
ATOM 1979 C C . GLN A 1 249 ? 53.402 17.753 43.874 1.00 20.99 249 GLN A C 1
ATOM 1980 O O . GLN A 1 249 ? 52.467 17.513 44.634 1.00 21.64 249 GLN A O 1
ATOM 1986 N N . LYS A 1 250 ? 54.617 17.241 44.088 1.00 20.88 250 LYS A N 1
ATOM 1987 C CA . LYS A 1 250 ? 54.809 16.426 45.285 1.00 24.34 250 LYS A CA 1
ATOM 1988 C C . LYS A 1 250 ? 54.885 17.343 46.499 1.00 21.90 250 LYS A C 1
ATOM 1989 O O . LYS A 1 250 ? 55.510 18.405 46.466 1.00 37.43 250 LYS A O 1
ATOM 1995 N N . PRO A 1 251 ? 54.241 16.947 47.589 1.00 22.36 251 PRO A N 1
ATOM 1996 C CA . PRO A 1 251 ? 54.283 17.707 48.831 1.00 20.08 251 PRO A CA 1
ATOM 1997 C C . PRO A 1 251 ? 55.700 17.926 49.352 1.00 19.03 251 PRO A C 1
ATOM 1998 O O . PRO A 1 251 ? 56.613 17.157 49.097 1.00 21.06 251 PRO A O 1
ATOM 2002 N N . THR A 1 252 ? 55.848 18.999 50.108 1.00 18.15 252 THR A N 1
ATOM 2003 C CA . THR A 1 252 ? 56.990 19.285 50.943 1.00 13.27 252 THR A CA 1
ATOM 2004 C C . THR A 1 252 ? 56.484 19.721 52.320 1.00 15.89 252 THR A C 1
ATOM 2005 O O . THR A 1 252 ? 55.277 19.863 52.539 1.00 20.00 252 THR A O 1
ATOM 2009 N N . ASN A 1 253 ? 57.408 19.937 53.239 1.00 17.16 253 ASN A N 1
ATOM 2010 C CA . ASN A 1 253 ? 57.137 20.322 54.612 1.00 24.11 253 ASN A CA 1
ATOM 2011 C C . ASN A 1 253 ? 56.786 21.798 54.740 1.00 26.15 253 ASN A C 1
ATOM 2012 O O . ASN A 1 253 ? 56.942 22.398 55.800 1.00 33.15 253 ASN A O 1
ATOM 2017 N N . LYS A 1 254 ? 56.321 22.394 53.654 1.00 25.02 254 LYS A N 1
ATOM 2018 C CA . LYS A 1 254 ? 56.004 23.811 53.584 1.00 21.09 254 LYS A CA 1
ATOM 2019 C C . LYS A 1 254 ? 54.513 24.049 53.790 1.00 18.71 254 LYS A C 1
ATOM 2020 O O . LYS A 1 254 ? 53.649 23.411 53.192 1.00 17.18 254 LYS A O 1
ATOM 2026 N N . VAL A 1 255 ? 54.235 25.000 54.678 1.00 14.54 255 VAL A N 1
ATOM 2027 C CA . VAL A 1 255 ? 52.851 25.376 54.946 1.00 16.07 255 VAL A CA 1
ATOM 2028 C C . VAL A 1 255 ? 52.675 26.839 54.551 1.00 14.32 255 VAL A C 1
ATOM 2029 O O . VAL A 1 255 ? 53.431 27.717 54.955 1.00 13.52 255 VAL A O 1
ATOM 2033 N N . VAL A 1 256 ? 51.678 27.100 53.724 1.00 12.50 256 VAL A N 1
ATOM 2034 C CA . VAL A 1 256 ? 51.263 28.413 53.298 1.00 6.82 256 VAL A CA 1
ATOM 2035 C C . VAL A 1 256 ? 49.951 28.747 54.006 1.00 6.60 256 VAL A C 1
ATOM 2036 O O . VAL A 1 256 ? 48.933 28.078 53.831 1.00 15.53 256 VAL A O 1
ATOM 2040 N N . ILE A 1 257 ? 49.994 29.787 54.816 1.00 11.20 257 ILE A N 1
ATOM 2041 C CA . ILE A 1 257 ? 48.806 30.304 55.473 1.00 10.49 257 ILE A CA 1
ATOM 2042 C C . ILE A 1 257 ? 48.396 31.616 54.815 1.00 13.55 257 ILE A C 1
ATOM 2043 O O . ILE A 1 257 ? 49.169 32.577 54.757 1.00 14.53 257 ILE A O 1
ATOM 2048 N N . PHE A 1 258 ? 47.179 31.702 54.286 1.00 14.26 258 PHE A N 1
ATOM 2049 C CA . PHE A 1 258 ? 46.772 33.001 53.737 1.00 6.31 258 PHE A CA 1
ATOM 2050 C C . PHE A 1 258 ? 45.407 33.332 54.328 1.00 8.53 258 PHE A C 1
ATOM 2051 O O . PHE A 1 258 ? 44.559 32.484 54.565 1.00 8.99 258 PHE A O 1
ATOM 2059 N N . TYR A 1 259 ? 45.239 34.616 54.594 1.00 10.36 259 TYR A N 1
ATOM 2060 C CA . TYR A 1 259 ? 44.098 35.127 55.319 1.00 9.50 259 TYR A CA 1
ATOM 2061 C C . TYR A 1 259 ? 43.870 36.573 54.894 1.00 17.02 259 TYR A C 1
ATOM 2062 O O . TYR A 1 259 ? 44.742 37.191 54.286 1.00 16.32 259 TYR A O 1
ATOM 2071 N N . ASP A 1 260 ? 42.725 37.090 55.297 1.00 9.03 260 ASP A N 1
ATOM 2072 C CA . ASP A 1 260 ? 42.460 38.516 55.358 1.00 6.45 260 ASP A CA 1
ATOM 2073 C C . ASP A 1 260 ? 41.707 38.764 56.661 1.00 11.10 260 ASP A C 1
ATOM 2074 O O . ASP A 1 260 ? 41.265 37.823 57.326 1.00 10.67 260 ASP A O 1
ATOM 2079 N N . SER A 1 261 ? 41.584 40.023 57.053 1.00 12.77 261 SER A N 1
ATOM 2080 C CA . SER A 1 261 ? 41.016 40.319 58.370 1.00 10.42 261 SER A CA 1
ATOM 2081 C C . SER A 1 261 ? 40.611 41.778 58.450 1.00 10.11 261 SER A C 1
ATOM 2082 O O . SER A 1 261 ? 41.195 42.618 57.758 1.00 13.84 261 SER A O 1
ATOM 2085 N N . MET A 1 262 ? 39.619 42.107 59.271 1.00 11.11 262 MET A N 1
ATOM 2086 C CA . MET A 1 262 ? 39.289 43.528 59.412 1.00 10.93 262 MET A CA 1
ATOM 2087 C C . MET A 1 262 ? 39.825 44.057 60.736 1.00 9.74 262 MET A C 1
ATOM 2088 O O . MET A 1 262 ? 40.446 45.116 60.743 1.00 21.94 262 MET A O 1
ATOM 2093 N N . TRP A 1 263 ? 39.586 43.328 61.815 1.00 4.50 263 TRP A N 1
ATOM 2094 C CA . TRP A 1 263 ? 39.940 43.788 63.159 1.00 13.72 263 TRP A CA 1
ATOM 2095 C C . TRP A 1 263 ? 41.006 42.923 63.814 1.00 13.17 263 TRP A C 1
ATOM 2096 O O . TRP A 1 263 ? 41.190 42.903 65.027 1.00 22.62 263 TRP A O 1
ATOM 2107 N N . HIS A 1 264 ? 41.754 42.205 62.987 1.00 10.87 264 HIS A N 1
ATOM 2108 C CA . HIS A 1 264 ? 42.947 41.491 63.396 1.00 12.83 264 HIS A CA 1
ATOM 2109 C C . HIS A 1 264 ? 42.736 40.236 64.205 1.00 11.05 264 HIS A C 1
ATOM 2110 O O . HIS A 1 264 ? 43.753 39.644 64.590 1.00 12.34 264 HIS A O 1
ATOM 2117 N N . SER A 1 265 ? 41.510 39.800 64.481 1.00 8.54 265 SER A N 1
ATOM 2118 C CA . SER A 1 265 ? 41.464 38.557 65.271 1.00 10.61 265 SER A CA 1
ATOM 2119 C C . SER A 1 265 ? 41.841 37.390 64.374 1.00 12.71 265 SER A C 1
ATOM 2120 O O . SER A 1 265 ? 42.557 36.467 64.773 1.00 14.54 265 SER A O 1
ATOM 2123 N N . THR A 1 266 ? 41.365 37.412 63.124 1.00 8.15 266 THR A N 1
ATOM 2124 C CA . THR A 1 266 ? 41.782 36.328 62.228 1.00 7.27 266 THR A CA 1
ATOM 2125 C C . THR A 1 266 ? 43.286 36.406 62.011 1.00 13.72 266 THR A C 1
ATOM 2126 O O . THR A 1 266 ? 43.969 35.413 61.756 1.00 18.98 266 THR A O 1
ATOM 2130 N N . GLU A 1 267 ? 43.847 37.613 62.126 1.00 16.12 267 GLU A N 1
ATOM 2131 C CA . GLU A 1 267 ? 45.293 37.723 61.936 1.00 16.11 267 GLU A CA 1
ATOM 2132 C C . GLU A 1 267 ? 46.073 37.048 63.063 1.00 19.55 267 GLU A C 1
ATOM 2133 O O . GLU A 1 267 ? 47.035 36.314 62.817 1.00 15.08 267 GLU A O 1
ATOM 2139 N N . LYS A 1 268 ? 45.660 37.281 64.300 1.00 20.69 268 LYS A N 1
ATOM 2140 C CA . LYS A 1 268 ? 46.243 36.673 65.490 1.00 20.22 268 LYS A CA 1
ATOM 2141 C C . LYS A 1 268 ? 46.200 35.149 65.434 1.00 19.57 268 LYS A C 1
ATOM 2142 O O . LYS A 1 268 ? 47.182 34.458 65.700 1.00 29.53 268 LYS A O 1
ATOM 2148 N N . MET A 1 269 ? 45.033 34.620 65.075 1.00 16.30 269 MET A N 1
ATOM 2149 C CA . MET A 1 269 ? 44.912 33.189 64.828 1.00 15.00 269 MET A CA 1
ATOM 2150 C C . MET A 1 269 ? 45.965 32.767 63.811 1.00 13.64 269 MET A C 1
ATOM 2151 O O . MET A 1 269 ? 46.697 31.801 64.016 1.00 18.70 269 MET A O 1
ATOM 2156 N N . ALA A 1 270 ? 46.082 33.503 62.700 1.00 11.10 270 ALA A N 1
ATOM 2157 C CA . ALA A 1 270 ? 47.079 33.166 61.691 1.00 10.58 270 ALA A CA 1
ATOM 2158 C C . ALA A 1 270 ? 48.490 33.192 62.261 1.00 16.13 270 ALA A C 1
ATOM 2159 O O . ALA A 1 270 ? 49.297 32.292 62.017 1.00 16.11 270 ALA A O 1
ATOM 2161 N N . ARG A 1 271 ? 48.801 34.235 63.032 1.00 13.29 271 ARG A N 1
ATOM 2162 C CA . ARG A 1 271 ? 50.151 34.313 63.600 1.00 17.48 271 ARG A CA 1
ATOM 2163 C C . ARG A 1 271 ? 50.404 33.126 64.517 1.00 23.32 271 ARG A C 1
ATOM 2164 O O . ARG A 1 271 ? 51.478 32.529 64.535 1.00 24.44 271 ARG A O 1
ATOM 2172 N N . VAL A 1 272 ? 49.388 32.749 65.297 1.00 20.62 272 VAL A N 1
ATOM 2173 C CA . VAL A 1 272 ? 49.584 31.600 66.173 1.00 23.27 272 VAL A CA 1
ATOM 2174 C C . VAL A 1 272 ? 49.842 30.342 65.350 1.00 18.78 272 VAL A C 1
ATOM 2175 O O . VAL A 1 272 ? 50.772 29.589 65.634 1.00 23.20 272 VAL A O 1
ATOM 2179 N N . LEU A 1 273 ? 49.007 30.138 64.332 1.00 10.75 273 LEU A N 1
ATOM 2180 C CA . LEU A 1 273 ? 49.171 28.992 63.446 1.00 13.32 273 LEU A CA 1
ATOM 2181 C C . LEU A 1 273 ? 50.601 28.945 62.921 1.00 18.20 273 LEU A C 1
ATOM 2182 O O . LEU A 1 273 ? 51.224 27.885 62.935 1.00 29.05 273 LEU A O 1
ATOM 2187 N N . ALA A 1 274 ? 51.095 30.101 62.471 1.00 15.31 274 ALA A N 1
ATOM 2188 C CA . ALA A 1 274 ? 52.412 30.089 61.837 1.00 20.66 274 ALA A CA 1
ATOM 2189 C C . ALA A 1 274 ? 53.471 29.545 62.792 1.00 22.25 274 ALA A C 1
ATOM 2190 O O . ALA A 1 274 ? 54.357 28.798 62.374 1.00 24.57 274 ALA A O 1
ATOM 2192 N N . GLU A 1 275 ? 53.350 29.919 64.060 1.00 21.61 275 GLU A N 1
ATOM 2193 C CA . GLU A 1 275 ? 54.300 29.529 65.089 1.00 23.24 275 GLU A CA 1
ATOM 2194 C C . GLU A 1 275 ? 54.212 28.050 65.439 1.00 23.46 275 GLU A C 1
ATOM 2195 O O . GLU A 1 275 ? 55.240 27.381 65.567 1.00 32.58 275 GLU A O 1
ATOM 2201 N N . SER A 1 276 ? 52.995 27.537 65.588 1.00 19.60 276 SER A N 1
ATOM 2202 C CA . SER A 1 276 ? 52.841 26.111 65.868 1.00 20.26 276 SER A CA 1
ATOM 2203 C C . SER A 1 276 ? 53.423 25.286 64.734 1.00 25.17 276 SER A C 1
ATOM 2204 O O . SER A 1 276 ? 54.103 24.284 64.943 1.00 40.07 276 SER A O 1
ATOM 2207 N N . PHE A 1 277 ? 53.154 25.711 63.495 1.00 22.02 277 PHE A N 1
ATOM 2208 C CA . PHE A 1 277 ? 53.624 24.879 62.386 1.00 24.57 277 PHE A CA 1
ATOM 2209 C C . PHE A 1 277 ? 55.146 24.827 62.403 1.00 24.28 277 PHE A C 1
ATOM 2210 O O . PHE A 1 277 ? 55.772 23.795 62.154 1.00 30.57 277 PHE A O 1
ATOM 2218 N N . ARG A 1 278 ? 55.730 25.988 62.707 1.00 17.78 278 ARG A N 1
ATOM 2219 C CA . ARG A 1 278 ? 57.197 26.016 62.802 1.00 22.65 278 ARG A CA 1
ATOM 2220 C C . ARG A 1 278 ? 57.628 24.998 63.860 1.00 30.98 278 ARG A C 1
ATOM 2221 O O . ARG A 1 278 ? 58.517 24.180 63.612 1.00 44.78 278 ARG A O 1
ATOM 2229 N N . ASP A 1 279 ? 56.952 25.059 65.005 1.00 29.98 279 ASP A N 1
ATOM 2230 C CA . ASP A 1 279 ? 57.215 24.174 66.132 1.00 33.63 279 ASP A CA 1
ATOM 2231 C C . ASP A 1 279 ? 57.200 22.708 65.710 1.00 33.80 279 ASP A C 1
ATOM 2232 O O . ASP A 1 279 ? 58.006 21.920 66.196 1.00 45.00 279 ASP A O 1
ATOM 2237 N N . GLU A 1 280 ? 56.289 22.382 64.803 1.00 27.50 280 GLU A N 1
ATOM 2238 C CA . GLU A 1 280 ? 56.192 21.048 64.235 1.00 22.75 280 GLU A CA 1
ATOM 2239 C C . GLU A 1 280 ? 57.247 20.803 63.167 1.00 21.34 280 GLU A C 1
ATOM 2240 O O . GLU A 1 280 ? 57.191 19.821 62.428 1.00 34.83 280 GLU A O 1
ATOM 2246 N N . GLY A 1 281 ? 58.216 21.711 63.061 1.00 20.82 281 GLY A N 1
ATOM 2247 C CA . GLY A 1 281 ? 59.245 21.583 62.049 1.00 24.22 281 GLY A CA 1
ATOM 2248 C C . GLY A 1 281 ? 58.784 21.826 60.626 1.00 30.94 281 GLY A C 1
ATOM 2249 O O . GLY A 1 281 ? 59.324 21.264 59.673 1.00 38.76 281 GLY A O 1
ATOM 2250 N N . CYS A 1 282 ? 57.776 22.676 60.438 1.00 30.70 282 CYS A N 1
ATOM 2251 C CA . CYS A 1 282 ? 57.410 23.046 59.076 1.00 20.15 282 CYS A CA 1
ATOM 2252 C C . CYS A 1 282 ? 58.041 24.369 58.683 1.00 13.99 282 CYS A C 1
ATOM 2253 O O . CYS A 1 282 ? 58.394 25.174 59.541 1.00 27.60 282 CYS A O 1
ATOM 2256 N N . THR A 1 283 ? 58.186 24.613 57.386 1.00 20.86 283 THR A N 1
ATOM 2257 C CA . THR A 1 283 ? 58.520 25.947 56.910 1.00 22.62 283 THR A CA 1
ATOM 2258 C C . THR A 1 283 ? 57.189 26.668 56.685 1.00 22.75 283 THR A C 1
ATOM 2259 O O . THR A 1 283 ? 56.261 26.073 56.123 1.00 15.21 283 THR A O 1
ATOM 2263 N N . VAL A 1 284 ? 57.090 27.920 57.115 1.00 22.24 284 VAL A N 1
ATOM 2264 C CA . VAL A 1 284 ? 55.799 28.585 56.970 1.00 18.89 284 VAL A CA 1
ATOM 2265 C C . VAL A 1 284 ? 55.884 29.827 56.100 1.00 18.58 284 VAL A C 1
ATOM 2266 O O . VAL A 1 284 ? 56.777 30.663 56.206 1.00 14.08 284 VAL A O 1
ATOM 2270 N N . LYS A 1 285 ? 54.904 29.945 55.211 1.00 13.42 285 LYS A N 1
ATOM 2271 C CA . LYS A 1 285 ? 54.641 31.207 54.544 1.00 14.71 285 LYS A CA 1
ATOM 2272 C C . LYS A 1 285 ? 53.285 31.718 55.060 1.00 17.71 285 LYS A C 1
ATOM 2273 O O . LYS A 1 285 ? 52.268 31.093 54.764 1.00 23.05 285 LYS A O 1
ATOM 2279 N N . LEU A 1 286 ? 53.342 32.809 55.806 1.00 12.50 286 LEU A N 1
ATOM 2280 C CA . LEU A 1 286 ? 52.194 33.551 56.295 1.00 10.35 286 LEU A CA 1
ATOM 2281 C C . LEU A 1 286 ? 51.895 34.737 55.384 1.00 14.50 286 LEU A C 1
ATOM 2282 O O . LEU A 1 286 ? 52.606 35.742 55.402 1.00 26.42 286 LEU A O 1
ATOM 2287 N N . MET A 1 287 ? 50.846 34.656 54.571 1.00 13.77 287 MET A N 1
ATOM 2288 C CA . MET A 1 287 ? 50.599 35.688 53.572 1.00 13.30 287 MET A CA 1
ATOM 2289 C C . MET A 1 287 ? 49.243 36.370 53.707 1.00 14.96 287 MET A C 1
ATOM 2290 O O . MET A 1 287 ? 48.195 35.738 53.627 1.00 16.94 287 MET A O 1
ATOM 2295 N N . TRP A 1 288 ? 49.271 37.679 53.897 1.00 11.24 288 TRP A N 1
ATOM 2296 C CA . TRP A 1 288 ? 48.121 38.562 53.948 1.00 6.64 288 TRP A CA 1
ATOM 2297 C C . TRP A 1 288 ? 47.613 38.911 52.557 1.00 7.53 288 TRP A C 1
ATOM 2298 O O . TRP A 1 288 ? 48.359 39.446 51.737 1.00 15.25 288 TRP A O 1
ATOM 2309 N N . CYS A 1 289 ? 46.354 38.628 52.250 1.00 8.80 289 CYS A N 1
ATOM 2310 C CA . CYS A 1 289 ? 45.822 38.937 50.929 1.00 11.23 289 CYS A CA 1
ATOM 2311 C C . CYS A 1 289 ? 45.863 40.418 50.592 1.00 10.55 289 CYS A C 1
ATOM 2312 O O . CYS A 1 289 ? 45.820 40.809 49.428 1.00 18.70 289 CYS A O 1
ATOM 2315 N N . LYS A 1 290 ? 45.930 41.294 51.591 1.00 20.03 290 LYS A N 1
ATOM 2316 C CA . LYS A 1 290 ? 45.965 42.715 51.231 1.00 16.49 290 LYS A CA 1
ATOM 2317 C C . LYS A 1 290 ? 47.368 43.126 50.795 1.00 13.67 290 LYS A C 1
ATOM 2318 O O . LYS A 1 290 ? 47.504 44.180 50.178 1.00 26.10 290 LYS A O 1
ATOM 2324 N N . ALA A 1 291 ? 48.376 42.319 51.090 1.00 13.39 291 ALA A N 1
ATOM 2325 C CA . ALA A 1 291 ? 49.770 42.568 50.773 1.00 8.24 291 ALA A CA 1
ATOM 2326 C C . ALA A 1 291 ? 50.332 41.632 49.715 1.00 8.41 291 ALA A C 1
ATOM 2327 O O . ALA A 1 291 ? 51.432 41.820 49.199 1.00 21.88 291 ALA A O 1
ATOM 2329 N N . CYS A 1 292 ? 49.621 40.564 49.364 1.00 16.56 292 CYS A N 1
ATOM 2330 C CA . CYS A 1 292 ? 50.202 39.588 48.445 1.00 13.95 292 CYS A CA 1
ATOM 2331 C C . CYS A 1 292 ? 49.285 39.320 47.267 1.00 13.42 292 CYS A C 1
ATOM 2332 O O . CYS A 1 292 ? 48.113 38.998 47.425 1.00 17.86 292 CYS A O 1
ATOM 2335 N N . HIS A 1 293 ? 49.835 39.445 46.068 1.00 12.28 293 HIS A N 1
ATOM 2336 C CA . HIS A 1 293 ? 48.992 39.165 44.907 1.00 6.21 293 HIS A CA 1
ATOM 2337 C C . HIS A 1 293 ? 48.513 37.722 44.965 1.00 12.61 293 HIS A C 1
ATOM 2338 O O . HIS A 1 293 ? 49.194 36.877 45.566 1.00 7.40 293 HIS A O 1
ATOM 2345 N N . HIS A 1 294 ? 47.368 37.441 44.347 1.00 11.16 294 HIS A N 1
ATOM 2346 C CA . HIS A 1 294 ? 46.947 36.038 44.257 1.00 12.66 294 HIS A CA 1
ATOM 2347 C C . HIS A 1 294 ? 48.000 35.205 43.532 1.00 13.37 294 HIS A C 1
ATOM 2348 O O . HIS A 1 294 ? 48.224 34.033 43.831 1.00 11.69 294 HIS A O 1
ATOM 2355 N N . SER A 1 295 ? 48.690 35.797 42.555 1.00 8.15 295 SER A N 1
ATOM 2356 C CA . SER A 1 295 ? 49.657 34.981 41.822 1.00 2.81 295 SER A CA 1
ATOM 2357 C C . SER A 1 295 ? 50.806 34.596 42.749 1.00 8.46 295 SER A C 1
ATOM 2358 O O . SER A 1 295 ? 51.330 33.481 42.636 1.00 16.53 295 SER A O 1
ATOM 2361 N N . GLN A 1 296 ? 51.179 35.487 43.656 1.00 13.75 296 GLN A N 1
ATOM 2362 C CA . GLN A 1 296 ? 52.248 35.256 44.615 1.00 18.67 296 GLN A CA 1
ATOM 2363 C C . GLN A 1 296 ? 51.921 34.098 45.553 1.00 20.34 296 GLN A C 1
ATOM 2364 O O . GLN A 1 296 ? 52.727 33.218 45.815 1.00 23.07 296 GLN A O 1
ATOM 2370 N N . ILE A 1 297 ? 50.694 34.154 46.073 1.00 15.00 297 ILE A N 1
ATOM 2371 C CA . ILE A 1 297 ? 50.297 33.084 46.986 1.00 15.91 297 ILE A CA 1
ATOM 2372 C C . ILE A 1 297 ? 50.379 31.757 46.244 1.00 15.61 297 ILE A C 1
ATOM 2373 O O . ILE A 1 297 ? 50.827 30.741 46.768 1.00 14.33 297 ILE A O 1
ATOM 2378 N N . MET A 1 298 ? 49.950 31.791 44.984 1.00 11.58 298 MET A N 1
ATOM 2379 C CA . MET A 1 298 ? 49.962 30.567 44.187 1.00 15.52 298 MET A CA 1
ATOM 2380 C C . MET A 1 298 ? 51.378 30.027 44.053 1.00 15.00 298 MET A C 1
ATOM 2381 O O . MET A 1 298 ? 51.627 28.834 44.165 1.00 19.03 298 MET A O 1
ATOM 2386 N N . SER A 1 299 ? 52.322 30.932 43.806 1.00 14.73 299 SER A N 1
ATOM 2387 C CA . SER A 1 299 ? 53.688 30.461 43.590 1.00 15.48 299 SER A CA 1
ATOM 2388 C C . SER A 1 299 ? 54.186 29.749 44.837 1.00 15.06 299 SER A C 1
ATOM 2389 O O . SER A 1 299 ? 54.887 28.745 44.747 1.00 24.00 299 SER A O 1
ATOM 2392 N N . GLU A 1 300 ? 53.807 30.300 45.992 1.00 13.52 300 GLU A N 1
ATOM 2393 C CA . GLU A 1 300 ? 54.253 29.692 47.241 1.00 12.42 300 GLU A CA 1
ATOM 2394 C C . GLU A 1 300 ? 53.548 28.358 47.422 1.00 15.08 300 GLU A C 1
ATOM 2395 O O . GLU A 1 300 ? 54.082 27.414 47.985 1.00 15.77 300 GLU A O 1
ATOM 2401 N N . ILE A 1 301 ? 52.314 28.302 46.920 1.00 13.60 301 ILE A N 1
ATOM 2402 C CA . ILE A 1 301 ? 51.505 27.111 47.156 1.00 12.56 301 ILE A CA 1
ATOM 2403 C C . ILE A 1 301 ? 51.968 25.961 46.270 1.00 16.27 301 ILE A C 1
ATOM 2404 O O . ILE A 1 301 ? 51.772 24.797 46.613 1.00 19.44 301 ILE A O 1
ATOM 2409 N N . SER A 1 302 ? 52.575 26.311 45.144 1.00 15.94 302 SER A N 1
ATOM 2410 C CA . SER A 1 302 ? 53.014 25.334 44.164 1.00 16.90 302 SER A CA 1
ATOM 2411 C C . SER A 1 302 ? 53.795 24.185 44.790 1.00 23.66 302 SER A C 1
ATOM 2412 O O . SER A 1 302 ? 53.588 23.022 44.454 1.00 21.48 302 SER A O 1
ATOM 2415 N N . ASP A 1 303 ? 54.691 24.499 45.722 1.00 18.22 303 ASP A N 1
ATOM 2416 C CA . ASP A 1 303 ? 55.493 23.454 46.347 1.00 17.80 303 ASP A CA 1
ATOM 2417 C C . ASP A 1 303 ? 55.165 23.318 47.826 1.00 26.79 303 ASP A C 1
ATOM 2418 O O . ASP A 1 303 ? 55.921 22.707 48.586 1.00 31.08 303 ASP A O 1
ATOM 2423 N N . ALA A 1 304 ? 54.035 23.859 48.282 1.00 26.70 304 ALA A N 1
ATOM 2424 C CA . ALA A 1 304 ? 53.652 23.651 49.680 1.00 21.29 304 ALA A CA 1
ATOM 2425 C C . ALA A 1 304 ? 52.922 22.328 49.851 1.00 19.46 304 ALA A C 1
ATOM 2426 O O . ALA A 1 304 ? 52.295 21.853 48.898 1.00 20.25 304 ALA A O 1
ATOM 2428 N N . GLY A 1 305 ? 52.969 21.733 51.034 1.00 13.62 305 GLY A N 1
ATOM 2429 C CA . GLY A 1 305 ? 52.195 20.513 51.257 1.00 8.63 305 GLY A CA 1
ATOM 2430 C C . GLY A 1 305 ? 50.856 20.798 51.899 1.00 12.55 305 GLY A C 1
ATOM 2431 O O . GLY A 1 305 ? 49.898 20.027 51.801 1.00 23.04 305 GLY A O 1
ATOM 2432 N N . ALA A 1 306 ? 50.753 21.934 52.590 1.00 11.57 306 ALA A N 1
ATOM 2433 C CA . ALA A 1 306 ? 49.462 22.274 53.188 1.00 14.57 306 ALA A CA 1
ATOM 2434 C C . ALA A 1 306 ? 49.105 23.733 52.942 1.00 14.51 306 ALA A C 1
ATOM 2435 O O . ALA A 1 306 ? 49.951 24.624 53.014 1.00 20.30 306 ALA A O 1
ATOM 2437 N N . VAL A 1 307 ? 47.835 23.974 52.666 1.00 15.63 307 VAL A N 1
ATOM 2438 C CA . VAL A 1 307 ? 47.338 25.327 52.429 1.00 14.70 307 VAL A CA 1
ATOM 2439 C C . VAL A 1 307 ? 46.314 25.655 53.503 1.00 20.63 307 VAL A C 1
ATOM 2440 O O . VAL A 1 307 ? 45.273 24.998 53.551 1.00 22.98 307 VAL A O 1
ATOM 2444 N N . ILE A 1 308 ? 46.603 26.622 54.361 1.00 24.25 308 ILE A N 1
ATOM 2445 C CA . ILE A 1 308 ? 45.671 27.038 55.404 1.00 17.09 308 ILE A CA 1
ATOM 2446 C C . ILE A 1 308 ? 45.090 28.417 55.082 1.00 15.81 308 ILE A C 1
ATOM 2447 O O . ILE A 1 308 ? 45.839 29.341 54.772 1.00 25.38 308 ILE A O 1
ATOM 2452 N N . VAL A 1 309 ? 43.775 28.553 55.152 1.00 13.90 309 VAL A N 1
ATOM 2453 C CA . VAL A 1 309 ? 43.066 29.762 54.789 1.00 9.26 309 VAL A CA 1
ATOM 2454 C C . VAL A 1 309 ? 42.252 30.305 55.951 1.00 13.31 309 VAL A C 1
ATOM 2455 O O . VAL A 1 309 ? 41.549 29.598 56.672 1.00 15.27 309 VAL A O 1
ATOM 2459 N N . GLY A 1 310 ? 42.352 31.617 56.138 1.00 14.38 310 GLY A N 1
ATOM 2460 C CA . GLY A 1 310 ? 41.624 32.225 57.246 1.00 6.86 310 GLY A CA 1
ATOM 2461 C C . GLY A 1 310 ? 40.826 33.411 56.741 1.00 12.30 310 GLY A C 1
ATOM 2462 O O . GLY A 1 310 ? 41.327 34.204 55.945 1.00 12.34 310 GLY A O 1
ATOM 2463 N N . SER A 1 311 ? 39.593 33.526 57.211 1.00 11.99 311 SER A N 1
ATOM 2464 C CA . SER A 1 311 ? 38.808 34.724 56.966 1.00 11.12 311 SER A CA 1
ATOM 2465 C C . SER A 1 311 ? 37.773 34.901 58.073 1.00 19.19 311 SER A C 1
ATOM 2466 O O . SER A 1 311 ? 37.174 33.948 58.563 1.00 23.41 311 SER A O 1
ATOM 2469 N N . PRO A 1 312 ? 37.565 36.146 58.464 1.00 18.68 312 PRO A N 1
ATOM 2470 C CA . PRO A 1 312 ? 36.460 36.418 59.385 1.00 12.66 312 PRO A CA 1
ATOM 2471 C C . PRO A 1 312 ? 35.158 36.302 58.615 1.00 13.84 312 PRO A C 1
ATOM 2472 O O . PRO A 1 312 ? 35.145 36.293 57.387 1.00 6.46 312 PRO A O 1
ATOM 2476 N N . THR A 1 313 ? 34.018 36.215 59.291 1.00 16.43 313 THR A N 1
ATOM 2477 C CA . THR A 1 313 ? 32.787 36.233 58.498 1.00 12.12 313 THR A CA 1
ATOM 2478 C C . THR A 1 313 ? 32.403 37.662 58.146 1.00 13.24 313 THR A C 1
ATOM 2479 O O . THR A 1 313 ? 32.201 38.532 58.988 1.00 17.06 313 THR A O 1
ATOM 2483 N N . HIS A 1 314 ? 32.292 37.917 56.845 1.00 16.63 314 HIS A N 1
ATOM 2484 C CA . HIS A 1 314 ? 31.884 39.243 56.404 1.00 16.10 314 HIS A CA 1
ATOM 2485 C C . HIS A 1 314 ? 30.585 39.105 55.619 1.00 17.87 314 HIS A C 1
ATOM 2486 O O . HIS A 1 314 ? 30.607 38.467 54.570 1.00 15.27 314 HIS A O 1
ATOM 2493 N N . ASN A 1 315 ? 29.519 39.689 56.151 1.00 16.03 315 ASN A N 1
ATOM 2494 C CA . ASN A 1 315 ? 28.212 39.605 55.504 1.00 16.46 315 ASN A CA 1
ATOM 2495 C C . ASN A 1 315 ? 27.880 38.178 55.083 1.00 11.80 315 ASN A C 1
ATOM 2496 O O . ASN A 1 315 ? 27.681 37.893 53.902 1.00 20.41 315 ASN A O 1
ATOM 2501 N N . ASN A 1 316 ? 27.835 37.275 56.057 1.00 12.48 316 ASN A N 1
ATOM 2502 C CA . ASN A 1 316 ? 27.393 35.904 55.827 1.00 19.23 316 ASN A CA 1
ATOM 2503 C C . ASN A 1 316 ? 28.307 35.128 54.897 1.00 21.43 316 ASN A C 1
ATOM 2504 O O . ASN A 1 316 ? 27.924 34.078 54.388 1.00 32.37 316 ASN A O 1
ATOM 2509 N N . GLY A 1 317 ? 29.508 35.662 54.700 1.00 19.05 317 GLY A N 1
ATOM 2510 C CA . GLY A 1 317 ? 30.485 35.014 53.848 1.00 6.96 317 GLY A CA 1
ATOM 2511 C C . GLY A 1 317 ? 31.905 35.381 54.249 1.00 12.01 317 GLY A C 1
ATOM 2512 O O . GLY A 1 317 ? 32.163 35.786 55.382 1.00 23.60 317 GLY A O 1
ATOM 2513 N N . ILE A 1 318 ? 32.800 35.231 53.279 1.00 8.81 318 ILE A N 1
ATOM 2514 C CA . ILE A 1 318 ? 34.214 35.500 53.491 1.00 11.25 318 ILE A CA 1
ATOM 2515 C C . ILE A 1 318 ? 34.595 36.807 52.808 1.00 8.55 318 ILE A C 1
ATOM 2516 O O . ILE A 1 318 ? 33.860 37.284 51.947 1.00 7.25 318 ILE A O 1
ATOM 2521 N N . LEU A 1 319 ? 35.727 37.355 53.212 1.00 9.58 319 LEU A N 1
ATOM 2522 C CA . LEU A 1 319 ? 36.232 38.592 52.636 1.00 12.10 319 LEU A CA 1
ATOM 2523 C C . LEU A 1 319 ? 36.582 38.415 51.163 1.00 11.88 319 LEU A C 1
ATOM 2524 O O . LEU A 1 319 ? 37.061 37.393 50.689 1.00 19.11 319 LEU A O 1
ATOM 2529 N N . PRO A 1 320 ? 36.300 39.493 50.426 1.00 12.54 320 PRO A N 1
ATOM 2530 C CA . PRO A 1 320 ? 36.387 39.497 48.969 1.00 6.81 320 PRO A CA 1
ATOM 2531 C C . PRO A 1 320 ? 37.731 39.002 48.450 1.00 10.05 320 PRO A C 1
ATOM 2532 O O . PRO A 1 320 ? 37.797 38.180 47.540 1.00 14.71 320 PRO A O 1
ATOM 2536 N N . TYR A 1 321 ? 38.809 39.516 49.025 1.00 8.90 321 TYR A N 1
ATOM 2537 C CA . TYR A 1 321 ? 40.155 39.194 48.580 1.00 7.46 321 TYR A CA 1
ATOM 2538 C C . TYR A 1 321 ? 40.493 37.738 48.863 1.00 11.59 321 TYR A C 1
ATOM 2539 O O . TYR A 1 321 ? 41.280 37.109 48.151 1.00 10.21 321 TYR A O 1
ATOM 2548 N N . VAL A 1 322 ? 39.883 37.191 49.918 1.00 11.32 322 VAL A N 1
ATOM 2549 C CA . VAL A 1 322 ? 40.076 35.759 50.149 1.00 12.31 322 VAL A CA 1
ATOM 2550 C C . VAL A 1 322 ? 39.336 34.955 49.084 1.00 7.78 322 VAL A C 1
ATOM 2551 O O . VAL A 1 322 ? 39.848 33.995 48.519 1.00 11.50 322 VAL A O 1
ATOM 2555 N N . ALA A 1 323 ? 38.112 35.369 48.800 1.00 7.47 323 ALA A N 1
ATOM 2556 C CA . ALA A 1 323 ? 37.330 34.735 47.747 1.00 14.45 323 ALA A CA 1
ATOM 2557 C C . ALA A 1 323 ? 38.033 34.814 46.401 1.00 12.82 323 ALA A C 1
ATOM 2558 O O . ALA A 1 323 ? 38.120 33.817 45.677 1.00 19.24 323 ALA A O 1
ATOM 2560 N N . GLY A 1 324 ? 38.541 35.992 46.042 1.00 14.89 324 GLY A N 1
ATOM 2561 C CA . GLY A 1 324 ? 39.206 36.138 44.750 1.00 8.62 324 GLY A CA 1
ATOM 2562 C C . GLY A 1 324 ? 40.426 35.245 44.623 1.00 8.90 324 GLY A C 1
ATOM 2563 O O . GLY A 1 324 ? 40.693 34.663 43.570 1.00 15.21 324 GLY A O 1
ATOM 2564 N N . THR A 1 325 ? 41.188 35.132 45.707 1.00 9.67 325 THR A N 1
ATOM 2565 C CA . THR A 1 325 ? 42.380 34.291 45.710 1.00 9.90 325 THR A CA 1
ATOM 2566 C C . THR A 1 325 ? 42.045 32.817 45.618 1.00 10.42 325 THR A C 1
ATOM 2567 O O . THR A 1 325 ? 42.707 32.033 44.935 1.00 12.45 325 THR A O 1
ATOM 2571 N N . LEU A 1 326 ? 40.991 32.414 46.327 1.00 12.41 326 LEU A N 1
ATOM 2572 C CA . LEU A 1 326 ? 40.583 31.010 46.226 1.00 10.95 326 LEU A CA 1
ATOM 2573 C C . LEU A 1 326 ? 40.092 30.720 44.814 1.00 12.24 326 LEU A C 1
ATOM 2574 O O . LEU A 1 326 ? 40.412 29.670 44.252 1.00 18.11 326 LEU A O 1
ATOM 2579 N N . GLN A 1 327 ? 39.340 31.649 44.234 1.00 8.84 327 GLN A N 1
ATOM 2580 C CA . GLN A 1 327 ? 38.896 31.466 42.854 1.00 10.31 327 GLN A CA 1
ATOM 2581 C C . GLN A 1 327 ? 40.106 31.230 41.948 1.00 12.38 327 GLN A C 1
ATOM 2582 O O . GLN A 1 327 ? 40.147 30.287 41.172 1.00 10.45 327 GLN A O 1
ATOM 2588 N N . TYR A 1 328 ? 41.093 32.113 42.078 1.00 15.49 328 TYR A N 1
ATOM 2589 C CA . TYR A 1 328 ? 42.299 32.000 41.265 1.00 15.00 328 TYR A CA 1
ATOM 2590 C C . TYR A 1 328 ? 42.911 30.619 41.454 1.00 14.83 328 TYR A C 1
ATOM 2591 O O . TYR A 1 328 ? 43.233 29.924 40.502 1.00 16.99 328 TYR A O 1
ATOM 2600 N N . ILE A 1 329 ? 43.043 30.252 42.726 1.00 12.99 329 ILE A N 1
ATOM 2601 C CA . ILE A 1 329 ? 43.744 29.013 43.051 1.00 15.53 329 ILE A CA 1
ATOM 2602 C C . ILE A 1 329 ? 42.986 27.789 42.559 1.00 13.71 329 ILE A C 1
ATOM 2603 O O . ILE A 1 329 ? 43.573 26.876 41.977 1.00 15.41 329 ILE A O 1
ATOM 2608 N N . LYS A 1 330 ? 41.675 27.784 42.778 1.00 12.07 330 LYS A N 1
ATOM 2609 C CA . LYS A 1 330 ? 40.875 26.641 42.356 1.00 12.55 330 LYS A CA 1
ATOM 2610 C C . LYS A 1 330 ? 41.060 26.349 40.868 1.00 16.25 330 LYS A C 1
ATOM 2611 O O . LYS A 1 330 ? 41.137 25.191 40.458 1.00 25.34 330 LYS A O 1
ATOM 2617 N N . GLY A 1 331 ? 41.136 27.402 40.059 1.00 12.00 331 GLY A N 1
ATOM 2618 C CA . GLY A 1 331 ? 41.285 27.245 38.626 1.00 12.61 331 GLY A CA 1
ATOM 2619 C C . GLY A 1 331 ? 42.620 26.618 38.273 1.00 17.26 331 GLY A C 1
ATOM 2620 O O . GLY A 1 331 ? 42.763 25.936 37.259 1.00 16.07 331 GLY A O 1
ATOM 2621 N N . LEU A 1 332 ? 43.642 26.844 39.106 1.00 11.85 332 LEU A N 1
ATOM 2622 C CA . LEU A 1 332 ? 44.960 26.345 38.706 1.00 12.87 332 LEU A CA 1
ATOM 2623 C C . LEU A 1 332 ? 45.168 24.892 39.110 1.00 16.37 332 LEU A C 1
ATOM 2624 O O . LEU A 1 332 ? 46.220 24.309 38.860 1.00 11.39 332 LEU A O 1
ATOM 2629 N N . ARG A 1 333 ? 44.145 24.343 39.736 1.00 22.08 333 ARG A N 1
ATOM 2630 C CA . ARG A 1 333 ? 44.040 22.972 40.189 1.00 20.41 333 ARG A CA 1
ATOM 2631 C C . ARG A 1 333 ? 45.283 22.438 40.882 1.00 17.02 333 ARG A C 1
ATOM 2632 O O . ARG A 1 333 ? 45.862 21.444 40.433 1.00 25.68 333 ARG A O 1
ATOM 2640 N N . PRO A 1 334 ? 45.715 23.033 41.982 1.00 15.56 334 PRO A N 1
ATOM 2641 C CA . PRO A 1 334 ? 46.837 22.467 42.744 1.00 8.05 334 PRO A CA 1
ATOM 2642 C C . PRO A 1 334 ? 46.473 21.094 43.300 1.00 17.47 334 PRO A C 1
ATOM 2643 O O . PRO A 1 334 ? 45.348 20.862 43.758 1.00 20.95 334 PRO A O 1
ATOM 2647 N N . GLN A 1 335 ? 47.423 20.168 43.260 1.00 22.61 335 GLN A N 1
ATOM 2648 C CA . GLN A 1 335 ? 47.211 18.784 43.656 1.00 19.41 335 GLN A CA 1
ATOM 2649 C C . GLN A 1 335 ? 47.995 18.411 44.908 1.00 16.41 335 GLN A C 1
ATOM 2650 O O . GLN A 1 335 ? 48.958 19.083 45.273 1.00 17.03 335 GLN A O 1
ATOM 2656 N N . ASN A 1 336 ? 47.609 17.314 45.550 1.00 20.00 336 ASN A N 1
ATOM 2657 C CA . ASN A 1 336 ? 48.364 16.728 46.650 1.00 17.61 336 ASN A CA 1
ATOM 2658 C C . ASN A 1 336 ? 48.660 17.737 47.752 1.00 13.42 336 ASN A C 1
ATOM 2659 O O . ASN A 1 336 ? 49.797 17.959 48.153 1.00 22.16 336 ASN A O 1
ATOM 2664 N N . LYS A 1 337 ? 47.581 18.340 48.241 1.00 14.01 337 LYS A N 1
ATOM 2665 C CA . LYS A 1 337 ? 47.701 19.349 49.281 1.00 17.62 337 LYS A CA 1
ATOM 2666 C C . LYS A 1 337 ? 46.784 19.031 50.446 1.00 16.11 337 LYS A C 1
ATOM 2667 O O . LYS A 1 337 ? 45.690 18.502 50.252 1.00 18.64 337 LYS A O 1
ATOM 2673 N N . ILE A 1 338 ? 47.244 19.358 51.649 1.00 19.98 338 ILE A N 1
ATOM 2674 C CA . ILE A 1 338 ? 46.374 19.254 52.813 1.00 18.98 338 ILE A CA 1
ATOM 2675 C C . ILE A 1 338 ? 45.782 20.630 53.113 1.00 17.66 338 ILE A C 1
ATOM 2676 O O . ILE A 1 338 ? 46.512 21.619 53.187 1.00 29.03 338 ILE A O 1
ATOM 2681 N N . GLY A 1 339 ? 44.471 20.683 53.274 1.00 17.28 339 GLY A N 1
ATOM 2682 C CA . GLY A 1 339 ? 43.773 21.915 53.565 1.00 14.44 339 GLY A CA 1
ATOM 2683 C C . GLY A 1 339 ? 43.560 22.136 55.049 1.00 17.96 339 GLY A C 1
ATOM 2684 O O . GLY A 1 339 ? 43.690 21.219 55.855 1.00 32.85 339 GLY A O 1
ATOM 2685 N N . GLY A 1 340 ? 43.235 23.374 55.382 1.00 23.55 340 GLY A N 1
ATOM 2686 C CA . GLY A 1 340 ? 42.966 23.889 56.700 1.00 17.21 340 GLY A CA 1
ATOM 2687 C C . GLY A 1 340 ? 42.156 25.172 56.603 1.00 20.14 340 GLY A C 1
ATOM 2688 O O . GLY A 1 340 ? 42.226 25.883 55.600 1.00 23.75 340 GLY A O 1
ATOM 2689 N N . ALA A 1 341 ? 41.380 25.479 57.638 1.00 13.90 341 ALA A N 1
ATOM 2690 C CA . ALA A 1 341 ? 40.591 26.702 57.633 1.00 12.91 341 ALA A CA 1
ATOM 2691 C C . ALA A 1 341 ? 40.393 27.243 59.045 1.00 19.27 341 ALA A C 1
ATOM 2692 O O . ALA A 1 341 ? 40.422 26.545 60.053 1.00 11.43 341 ALA A O 1
ATOM 2694 N N . PHE A 1 342 ? 40.189 28.559 59.136 1.00 14.82 342 PHE A N 1
ATOM 2695 C CA . PHE A 1 342 ? 40.005 29.147 60.459 1.00 11.69 342 PHE A CA 1
ATOM 2696 C C . PHE A 1 342 ? 39.417 30.538 60.302 1.00 14.48 342 PHE A C 1
ATOM 2697 O O . PHE A 1 342 ? 39.355 31.085 59.204 1.00 17.44 342 PHE A O 1
ATOM 2705 N N . GLY A 1 343 ? 38.972 31.134 61.404 1.00 20.18 343 GLY A N 1
ATOM 2706 C CA . GLY A 1 343 ? 38.398 32.463 61.271 1.00 21.78 343 GLY A CA 1
ATOM 2707 C C . GLY A 1 343 ? 37.657 32.892 62.521 1.00 20.43 343 GLY A C 1
ATOM 2708 O O . GLY A 1 343 ? 37.407 32.088 63.412 1.00 20.16 343 GLY A O 1
ATOM 2709 N N . SER A 1 344 ? 37.338 34.177 62.546 1.00 13.46 344 SER A N 1
ATOM 2710 C CA . SER A 1 344 ? 36.572 34.792 63.616 1.00 8.38 344 SER A CA 1
ATOM 2711 C C . SER A 1 344 ? 35.233 35.225 63.042 1.00 11.01 344 SER A C 1
ATOM 2712 O O . SER A 1 344 ? 35.142 35.519 61.847 1.00 16.13 344 SER A O 1
ATOM 2715 N N . PHE A 1 345 ? 34.194 35.246 63.850 1.00 12.32 345 PHE A N 1
ATOM 2716 C CA . PHE A 1 345 ? 32.843 35.562 63.408 1.00 12.44 345 PHE A CA 1
ATOM 2717 C C . PHE A 1 345 ? 32.130 36.273 64.553 1.00 14.55 345 PHE A C 1
ATOM 2718 O O . PHE A 1 345 ? 32.629 36.199 65.683 1.00 15.90 345 PHE A O 1
ATOM 2726 N N . GLY A 1 346 ? 31.019 36.928 64.265 1.00 16.14 346 GLY A N 1
ATOM 2727 C CA . GLY A 1 346 ? 30.307 37.690 65.280 1.00 16.26 346 GLY A CA 1
ATOM 2728 C C . GLY A 1 346 ? 28.962 37.092 65.635 1.00 20.06 346 GLY A C 1
ATOM 2729 O O . GLY A 1 346 ? 28.462 37.248 66.750 1.00 33.35 346 GLY A O 1
ATOM 2730 N N . TRP A 1 347 ? 28.336 36.389 64.695 1.00 26.01 347 TRP A N 1
ATOM 2731 C CA . TRP A 1 347 ? 27.041 35.775 64.968 1.00 23.87 347 TRP A CA 1
ATOM 2732 C C . TRP A 1 347 ? 26.746 34.627 64.013 1.00 21.86 347 TRP A C 1
ATOM 2733 O O . TRP A 1 347 ? 26.579 33.490 64.450 1.00 36.43 347 TRP A O 1
ATOM 2744 N N . SER A 1 348 ? 26.674 34.907 62.717 1.00 26.19 348 SER A N 1
ATOM 2745 C CA . SER A 1 348 ? 26.296 33.871 61.756 1.00 26.90 348 SER A CA 1
ATOM 2746 C C . SER A 1 348 ? 27.412 32.843 61.616 1.00 30.21 348 SER A C 1
ATOM 2747 O O . SER A 1 348 ? 27.130 31.641 61.633 1.00 24.69 348 SER A O 1
ATOM 2750 N N . GLY A 1 349 ? 28.666 33.273 61.503 1.00 24.64 349 GLY A N 1
ATOM 2751 C CA . GLY A 1 349 ? 29.785 32.353 61.531 1.00 15.42 349 GLY A CA 1
ATOM 2752 C C . GLY A 1 349 ? 29.976 31.473 60.317 1.00 18.25 349 GLY A C 1
ATOM 2753 O O . GLY A 1 349 ? 30.558 30.386 60.435 1.00 27.30 349 GLY A O 1
ATOM 2754 N N . GLU A 1 350 ? 29.527 31.866 59.125 1.00 12.52 350 GLU A N 1
ATOM 2755 C CA . GLU A 1 350 ? 29.681 31.023 57.953 1.00 16.32 350 GLU A CA 1
ATOM 2756 C C . GLU A 1 350 ? 31.103 30.847 57.434 1.00 17.03 350 GLU A C 1
ATOM 2757 O O . GLU A 1 350 ? 31.315 29.896 56.674 1.00 16.64 350 GLU A O 1
ATOM 2763 N N . SER A 1 351 ? 32.064 31.703 57.735 1.00 13.27 351 SER A N 1
ATOM 2764 C CA . SER A 1 351 ? 33.327 31.720 56.998 1.00 17.64 351 SER A CA 1
ATOM 2765 C C . SER A 1 351 ? 34.039 30.377 57.008 1.00 15.77 351 SER A C 1
ATOM 2766 O O . SER A 1 351 ? 34.471 29.892 55.959 1.00 21.48 351 SER A O 1
ATOM 2769 N N . THR A 1 352 ? 34.160 29.744 58.167 1.00 13.55 352 THR A N 1
ATOM 2770 C CA . THR A 1 352 ? 34.957 28.510 58.163 1.00 19.26 352 THR A CA 1
ATOM 2771 C C . THR A 1 352 ? 34.210 27.414 57.426 1.00 24.45 352 THR A C 1
ATOM 2772 O O . THR A 1 352 ? 34.793 26.564 56.757 1.00 22.86 352 THR A O 1
ATOM 2776 N N . LYS A 1 353 ? 32.888 27.453 57.546 1.00 27.73 353 LYS A N 1
ATOM 2777 C CA . LYS A 1 353 ? 32.050 26.536 56.782 1.00 31.12 353 LYS A CA 1
ATOM 2778 C C . LYS A 1 353 ? 32.367 26.666 55.297 1.00 26.93 353 LYS A C 1
ATOM 2779 O O . LYS A 1 353 ? 32.656 25.707 54.579 1.00 23.46 353 LYS A O 1
ATOM 2785 N N . VAL A 1 354 ? 32.329 27.922 54.839 1.00 22.04 354 VAL A N 1
ATOM 2786 C CA . VAL A 1 354 ? 32.591 28.237 53.446 1.00 21.53 354 VAL A CA 1
ATOM 2787 C C . VAL A 1 354 ? 34.016 27.904 53.025 1.00 19.48 354 VAL A C 1
ATOM 2788 O O . VAL A 1 354 ? 34.238 27.322 51.959 1.00 15.07 354 VAL A O 1
ATOM 2792 N N . LEU A 1 355 ? 34.991 28.270 53.854 1.00 16.31 355 LEU A N 1
ATOM 2793 C CA . LEU A 1 355 ? 36.374 27.957 53.480 1.00 13.02 355 LEU A CA 1
ATOM 2794 C C . LEU A 1 355 ? 36.538 26.459 53.295 1.00 16.74 355 LEU A C 1
ATOM 2795 O O . LEU A 1 355 ? 37.147 26.001 52.330 1.00 21.01 355 LEU A O 1
ATOM 2800 N N . ALA A 1 356 ? 35.952 25.699 54.213 1.00 22.41 356 ALA A N 1
ATOM 2801 C CA . ALA A 1 356 ? 35.986 24.242 54.153 1.00 21.13 356 ALA A CA 1
ATOM 2802 C C . ALA A 1 356 ? 35.404 23.742 52.839 1.00 17.34 356 ALA A C 1
ATOM 2803 O O . ALA A 1 356 ? 36.007 22.889 52.195 1.00 18.73 356 ALA A O 1
ATOM 2805 N N . GLU A 1 357 ? 34.259 24.273 52.428 1.00 18.48 357 GLU A N 1
ATOM 2806 C CA . GLU A 1 357 ? 33.666 23.831 51.162 1.00 20.47 357 GLU A CA 1
ATOM 2807 C C . GLU A 1 357 ? 34.609 24.093 49.992 1.00 24.46 357 GLU A C 1
ATOM 2808 O O . GLU A 1 357 ? 34.666 23.321 49.033 1.00 28.79 357 GLU A O 1
ATOM 2814 N N . TRP A 1 358 ? 35.344 25.199 50.082 1.00 25.81 358 TRP A N 1
ATOM 2815 C CA . TRP A 1 358 ? 36.282 25.565 49.028 1.00 24.11 358 TRP A CA 1
ATOM 2816 C C . TRP A 1 358 ? 37.433 24.557 48.980 1.00 21.71 358 TRP A C 1
ATOM 2817 O O . TRP A 1 358 ? 37.775 24.027 47.930 1.00 24.03 358 TRP A O 1
ATOM 2828 N N . LEU A 1 359 ? 38.038 24.322 50.151 1.00 13.60 359 LEU A N 1
ATOM 2829 C CA . LEU A 1 359 ? 39.192 23.427 50.180 1.00 19.90 359 LEU A CA 1
ATOM 2830 C C . LEU A 1 359 ? 38.801 22.028 49.719 1.00 21.08 359 LEU A C 1
ATOM 2831 O O . LEU A 1 359 ? 39.415 21.462 48.816 1.00 29.37 359 LEU A O 1
ATOM 2836 N N . THR A 1 360 ? 37.766 21.489 50.342 1.00 22.26 360 THR A N 1
ATOM 2837 C CA . THR A 1 360 ? 37.233 20.182 49.967 1.00 20.39 360 THR A CA 1
ATOM 2838 C C . THR A 1 360 ? 36.902 20.135 48.485 1.00 16.99 360 THR A C 1
ATOM 2839 O O . THR A 1 360 ? 37.188 19.171 47.777 1.00 29.87 360 THR A O 1
ATOM 2843 N N . GLY A 1 361 ? 36.289 21.191 47.954 1.00 15.54 361 GLY A N 1
ATOM 2844 C CA . GLY A 1 361 ? 35.956 21.182 46.537 1.00 12.50 361 GLY A CA 1
ATOM 2845 C C . GLY A 1 361 ? 37.181 21.150 45.650 1.00 18.26 361 GLY A C 1
ATOM 2846 O O . GLY A 1 361 ? 37.094 20.818 44.468 1.00 35.49 361 GLY A O 1
ATOM 2847 N N . MET A 1 362 ? 38.345 21.493 46.189 1.00 15.22 362 MET A N 1
ATOM 2848 C CA . MET A 1 362 ? 39.560 21.508 45.382 1.00 16.26 362 MET A CA 1
ATOM 2849 C C . MET A 1 362 ? 40.288 20.169 45.509 1.00 19.34 362 MET A C 1
ATOM 2850 O O . MET A 1 362 ? 41.343 19.978 44.918 1.00 21.96 362 MET A O 1
ATOM 2855 N N . GLY A 1 363 ? 39.665 19.300 46.299 1.00 18.12 363 GLY A N 1
ATOM 2856 C CA . GLY A 1 363 ? 40.173 17.966 46.532 1.00 17.92 363 GLY A CA 1
ATOM 2857 C C . GLY A 1 363 ? 41.236 17.932 47.605 1.00 17.48 363 GLY A C 1
ATOM 2858 O O . GLY A 1 363 ? 42.024 16.995 47.709 1.00 37.73 363 GLY A O 1
ATOM 2859 N N . PHE A 1 364 ? 41.264 18.979 48.417 1.00 20.29 364 PHE A N 1
ATOM 2860 C CA . PHE A 1 364 ? 42.247 19.065 49.492 1.00 26.24 364 PHE A CA 1
ATOM 2861 C C . PHE A 1 364 ? 41.892 18.122 50.633 1.00 30.75 364 PHE A C 1
ATOM 2862 O O . PHE A 1 364 ? 40.714 17.887 50.893 1.00 37.64 364 PHE A O 1
ATOM 2870 N N . ASP A 1 365 ? 42.897 17.592 51.320 1.00 34.29 365 ASP A N 1
ATOM 2871 C CA . ASP A 1 365 ? 42.645 16.765 52.500 1.00 35.84 365 ASP A CA 1
ATOM 2872 C C . ASP A 1 365 ? 42.508 17.641 53.745 1.00 30.98 365 ASP A C 1
ATOM 2873 O O . ASP A 1 365 ? 43.373 18.462 54.038 1.00 32.14 365 ASP A O 1
ATOM 2878 N N . MET A 1 366 ? 41.422 17.464 54.478 1.00 30.16 366 MET A N 1
ATOM 2879 C CA . MET A 1 366 ? 41.063 18.200 55.672 1.00 29.41 366 MET A CA 1
ATOM 2880 C C . MET A 1 366 ? 41.072 17.325 56.920 1.00 28.46 366 MET A C 1
ATOM 2881 O O . MET A 1 366 ? 40.035 16.997 57.497 1.00 38.21 366 MET A O 1
ATOM 2886 N N . PRO A 1 367 ? 42.255 16.946 57.374 1.00 24.54 367 PRO A N 1
ATOM 2887 C CA . PRO A 1 367 ? 42.345 16.071 58.543 1.00 22.81 367 PRO A CA 1
ATOM 2888 C C . PRO A 1 367 ? 41.805 16.750 59.794 1.00 28.07 367 PRO A C 1
ATOM 2889 O O . PRO A 1 367 ? 41.276 16.136 60.721 1.00 41.19 367 PRO A O 1
ATOM 2893 N N . ALA A 1 368 ? 41.934 18.076 59.847 1.00 29.93 368 ALA A N 1
ATOM 2894 C CA . ALA A 1 368 ? 41.474 18.773 61.047 1.00 21.05 368 ALA A CA 1
ATOM 2895 C C . ALA A 1 368 ? 40.261 19.645 60.762 1.00 21.61 368 ALA A C 1
ATOM 2896 O O . ALA A 1 368 ? 40.074 20.228 59.701 1.00 38.04 368 ALA A O 1
ATOM 2898 N N . THR A 1 369 ? 39.405 19.713 61.769 1.00 23.65 369 THR A N 1
ATOM 2899 C CA . THR A 1 369 ? 38.201 20.519 61.777 1.00 24.06 369 THR A CA 1
ATOM 2900 C C . THR A 1 369 ? 38.575 21.995 61.826 1.00 19.03 369 THR A C 1
ATOM 2901 O O . THR A 1 369 ? 39.485 22.347 62.582 1.00 20.82 369 THR A O 1
ATOM 2905 N N . PRO A 1 370 ? 37.932 22.846 61.048 1.00 17.44 370 PRO A N 1
ATOM 2906 C CA . PRO A 1 370 ? 38.220 24.281 61.109 1.00 19.36 370 PRO A CA 1
ATOM 2907 C C . PRO A 1 370 ? 37.997 24.835 62.508 1.00 26.35 370 PRO A C 1
ATOM 2908 O O . PRO A 1 370 ? 37.017 24.493 63.167 1.00 40.41 370 PRO A O 1
ATOM 2912 N N . VAL A 1 371 ? 38.933 25.688 62.911 1.00 25.56 371 VAL A N 1
ATOM 2913 C CA . VAL A 1 371 ? 38.828 26.439 64.151 1.00 19.52 371 VAL A CA 1
ATOM 2914 C C . VAL A 1 371 ? 38.128 27.771 63.890 1.00 22.43 371 VAL A C 1
ATOM 2915 O O . VAL A 1 371 ? 38.560 28.607 63.099 1.00 23.34 371 VAL A O 1
ATOM 2919 N N . LYS A 1 372 ? 36.999 27.968 64.564 1.00 23.73 372 LYS A N 1
ATOM 2920 C CA . LYS A 1 372 ? 36.299 29.243 64.501 1.00 24.06 372 LYS A CA 1
ATOM 2921 C C . LYS A 1 372 ? 36.172 29.819 65.911 1.00 21.40 372 LYS A C 1
ATOM 2922 O O . LYS A 1 372 ? 36.000 29.100 66.888 1.00 44.56 372 LYS A O 1
ATOM 2928 N N . VAL A 1 373 ? 36.265 31.135 66.010 1.00 21.66 373 VAL A N 1
ATOM 2929 C CA . VAL A 1 373 ? 36.242 31.841 67.276 1.00 17.10 373 VAL A CA 1
ATOM 2930 C C . VAL A 1 373 ? 35.283 33.025 67.244 1.00 23.92 373 VAL A C 1
ATOM 2931 O O . VAL A 1 373 ? 35.297 33.798 66.287 1.00 25.86 373 VAL A O 1
ATOM 2938 N N . LYS A 1 374 ? 34.468 33.170 68.286 1.00 24.29 374 LYS A N 1
ATOM 2939 C CA . LYS A 1 374 ? 33.608 34.346 68.356 1.00 22.28 374 LYS A CA 1
ATOM 2940 C C . LYS A 1 374 ? 34.469 35.556 68.705 1.00 22.54 374 LYS A C 1
ATOM 2941 O O . LYS A 1 374 ? 35.055 35.641 69.787 1.00 27.60 374 LYS A O 1
ATOM 2947 N N . ASN A 1 375 ? 34.559 36.494 67.771 1.00 18.97 375 ASN A N 1
ATOM 2948 C CA . ASN A 1 375 ? 35.351 37.691 68.025 1.00 21.06 375 ASN A CA 1
ATOM 2949 C C . ASN A 1 375 ? 36.779 37.397 68.456 1.00 19.70 375 ASN A C 1
ATOM 2950 O O . ASN A 1 375 ? 37.494 36.676 67.762 1.00 19.29 375 ASN A O 1
ATOM 2955 N N . VAL A 1 376 ? 37.178 37.972 69.587 1.00 15.74 376 VAL A N 1
ATOM 2956 C CA . VAL A 1 376 ? 38.576 37.991 69.988 1.00 14.97 376 VAL A CA 1
ATOM 2957 C C . VAL A 1 376 ? 38.970 36.731 70.743 1.00 23.81 376 VAL A C 1
ATOM 2958 O O . VAL A 1 376 ? 38.440 36.396 71.794 1.00 31.18 376 VAL A O 1
ATOM 2962 N N . PRO A 1 377 ? 39.941 36.043 70.149 1.00 25.86 377 PRO A N 1
ATOM 2963 C CA . PRO A 1 377 ? 40.346 34.728 70.636 1.00 26.79 377 PRO A CA 1
ATOM 2964 C C . PRO A 1 377 ? 40.992 34.808 72.019 1.00 26.32 377 PRO A C 1
ATOM 2965 O O . PRO A 1 377 ? 41.495 35.856 72.412 1.00 30.80 377 PRO A O 1
ATOM 2969 N N . THR A 1 378 ? 40.968 33.689 72.719 1.00 30.82 378 THR A N 1
ATOM 2970 C CA . THR A 1 378 ? 41.548 33.471 74.027 1.00 41.88 378 THR A CA 1
ATOM 2971 C C . THR A 1 378 ? 42.638 32.401 73.982 1.00 49.38 378 THR A C 1
ATOM 2972 O O . THR A 1 378 ? 42.823 31.750 72.949 1.00 53.09 378 THR A O 1
ATOM 2976 N N . HIS A 1 379 ? 43.340 32.225 75.097 1.00 50.94 379 HIS A N 1
ATOM 2977 C CA . HIS A 1 379 ? 44.357 31.178 75.193 1.00 53.52 379 HIS A CA 1
ATOM 2978 C C . HIS A 1 379 ? 43.766 29.840 74.764 1.00 39.08 379 HIS A C 1
ATOM 2979 O O . HIS A 1 379 ? 44.377 29.032 74.068 1.00 27.71 379 HIS A O 1
ATOM 2986 N N . ALA A 1 380 ? 42.532 29.616 75.215 1.00 26.05 380 ALA A N 1
ATOM 2987 C CA . ALA A 1 380 ? 41.885 28.360 74.849 1.00 25.02 380 ALA A CA 1
ATOM 2988 C C . ALA A 1 380 ? 41.795 28.235 73.337 1.00 26.21 380 ALA A C 1
ATOM 2989 O O . ALA A 1 380 ? 42.125 27.202 72.753 1.00 36.78 380 ALA A O 1
ATOM 2991 N N . ASP A 1 381 ? 41.343 29.310 72.690 1.00 27.09 381 ASP A N 1
ATOM 2992 C CA . ASP A 1 381 ? 41.283 29.283 71.224 1.00 24.07 381 ASP A CA 1
ATOM 2993 C C . ASP A 1 381 ? 42.673 29.019 70.662 1.00 21.70 381 ASP A C 1
ATOM 2994 O O . ASP A 1 381 ? 42.855 28.274 69.704 1.00 17.68 381 ASP A O 1
ATOM 2999 N N . TYR A 1 382 ? 43.657 29.648 71.313 1.00 15.56 382 TYR A N 1
ATOM 3000 C CA . TYR A 1 382 ? 45.040 29.417 70.898 1.00 21.49 382 TYR A CA 1
ATOM 3001 C C . TYR A 1 382 ? 45.379 27.939 71.005 1.00 25.84 382 TYR A C 1
ATOM 3002 O O . TYR A 1 382 ? 46.051 27.409 70.128 1.00 33.69 382 TYR A O 1
ATOM 3011 N N . GLU A 1 383 ? 44.902 27.299 72.065 1.00 30.24 383 GLU A N 1
ATOM 3012 C CA . GLU A 1 383 ? 45.133 25.876 72.270 1.00 30.10 383 GLU A CA 1
ATOM 3013 C C . GLU A 1 383 ? 44.528 25.098 71.111 1.00 25.18 383 GLU A C 1
ATOM 3014 O O . GLU A 1 383 ? 45.139 24.190 70.550 1.00 29.70 383 GLU A O 1
ATOM 3020 N N . GLN A 1 384 ? 43.300 25.486 70.754 1.00 21.65 384 GLN A N 1
ATOM 3021 C CA . GLN A 1 384 ? 42.661 24.811 69.621 1.00 27.21 384 GLN A CA 1
ATOM 3022 C C . GLN A 1 384 ? 43.512 24.906 68.362 1.00 29.17 384 GLN A C 1
ATOM 3023 O O . GLN A 1 384 ? 43.697 23.936 67.621 1.00 37.26 384 GLN A O 1
ATOM 3029 N N . LEU A 1 385 ? 44.053 26.098 68.098 1.00 23.81 385 LEU A N 1
ATOM 3030 C CA . LEU A 1 385 ? 44.790 26.248 66.842 1.00 26.96 385 LEU A CA 1
ATOM 3031 C C . LEU A 1 385 ? 46.060 25.415 66.832 1.00 30.49 385 LEU A C 1
ATOM 3032 O O . LEU A 1 385 ? 46.316 24.739 65.828 1.00 31.54 385 LEU A O 1
ATOM 3037 N N . LYS A 1 386 ? 46.832 25.446 67.914 1.00 27.79 386 LYS A N 1
ATOM 3038 C CA . LYS A 1 386 ? 48.052 24.643 68.019 1.00 29.50 386 LYS A CA 1
ATOM 3039 C C . LYS A 1 386 ? 47.745 23.169 67.770 1.00 28.91 386 LYS A C 1
ATOM 3040 O O . LYS A 1 386 ? 48.452 22.417 67.102 1.00 32.35 386 LYS A O 1
ATOM 3046 N N . THR A 1 387 ? 46.617 22.755 68.339 1.00 17.87 387 THR A N 1
ATOM 3047 C CA . THR A 1 387 ? 46.101 21.419 68.101 1.00 23.36 387 THR A CA 1
ATOM 3048 C C . THR A 1 387 ? 45.818 21.235 66.616 1.00 23.18 387 THR A C 1
ATOM 3049 O O . THR A 1 387 ? 46.215 20.236 66.013 1.00 33.17 387 THR A O 1
ATOM 3053 N N . MET A 1 388 ? 45.135 22.214 66.024 1.00 26.16 388 MET A N 1
ATOM 3054 C CA . MET A 1 388 ? 44.847 22.153 64.590 1.00 23.37 388 MET A CA 1
ATOM 3055 C C . MET A 1 388 ? 46.131 22.023 63.777 1.00 19.26 388 MET A C 1
ATOM 3056 O O . MET A 1 388 ? 46.245 21.147 62.919 1.00 27.66 388 MET A O 1
ATOM 3061 N N . ALA A 1 389 ? 47.096 22.887 64.066 1.00 17.11 389 ALA A N 1
ATOM 3062 C CA . ALA A 1 389 ? 48.411 22.867 63.449 1.00 18.60 389 ALA A CA 1
ATOM 3063 C C . ALA A 1 389 ? 49.099 21.518 63.622 1.00 26.20 389 ALA A C 1
ATOM 3064 O O . ALA A 1 389 ? 49.794 21.038 62.727 1.00 39.83 389 ALA A O 1
ATOM 3066 N N . GLN A 1 390 ? 48.907 20.904 64.787 1.00 32.26 390 GLN A N 1
ATOM 3067 C CA . GLN A 1 390 ? 49.531 19.607 65.043 1.00 28.98 390 GLN A CA 1
ATOM 3068 C C . GLN A 1 390 ? 48.878 18.500 64.234 1.00 21.11 390 GLN A C 1
ATOM 3069 O O . GLN A 1 390 ? 49.568 17.642 63.675 1.00 24.16 390 GLN A O 1
ATOM 3075 N N . THR A 1 391 ? 47.552 18.507 64.146 1.00 13.50 391 THR A N 1
ATOM 3076 C CA . THR A 1 391 ? 46.880 17.516 63.312 1.00 16.52 391 THR A CA 1
ATOM 3077 C C . THR A 1 391 ? 47.353 17.580 61.866 1.00 24.89 391 THR A C 1
ATOM 3078 O O . THR A 1 391 ? 47.815 16.600 61.277 1.00 33.72 391 THR A O 1
ATOM 3082 N N . ILE A 1 392 ? 47.239 18.768 61.273 1.00 28.62 392 ILE A N 1
ATOM 3083 C CA . ILE A 1 392 ? 47.640 18.920 59.873 1.00 26.60 392 ILE A CA 1
ATOM 3084 C C . ILE A 1 392 ? 49.105 18.556 59.682 1.00 25.08 392 ILE A C 1
ATOM 3085 O O . ILE A 1 392 ? 49.469 17.787 58.784 1.00 25.58 392 ILE A O 1
ATOM 3090 N N . ALA A 1 393 ? 49.998 19.081 60.525 1.00 20.45 393 ALA A N 1
ATOM 3091 C CA . ALA A 1 393 ? 51.407 18.729 60.349 1.00 23.97 393 ALA A CA 1
ATOM 3092 C C . ALA A 1 393 ? 51.628 17.227 60.471 1.00 29.99 393 ALA A C 1
ATOM 3093 O O . ALA A 1 393 ? 52.464 16.661 59.769 1.00 35.29 393 ALA A O 1
ATOM 3095 N N . ARG A 1 394 ? 50.882 16.583 61.366 1.00 31.76 394 ARG A N 1
ATOM 3096 C CA . ARG A 1 394 ? 51.074 15.144 61.539 1.00 30.27 394 ARG A CA 1
ATOM 3097 C C . ARG A 1 394 ? 50.780 14.470 60.205 1.00 23.30 394 ARG A C 1
ATOM 3098 O O . ARG A 1 394 ? 51.534 13.651 59.698 1.00 39.12 394 ARG A O 1
ATOM 3106 N N . ALA A 1 395 ? 49.642 14.878 59.649 1.00 21.78 395 ALA A N 1
ATOM 3107 C CA . ALA A 1 395 ? 49.216 14.332 58.363 1.00 20.21 395 ALA A CA 1
ATOM 3108 C C . ALA A 1 395 ? 50.242 14.632 57.280 1.00 24.65 395 ALA A C 1
ATOM 3109 O O . ALA A 1 395 ? 50.508 13.776 56.432 1.00 34.46 395 ALA A O 1
ATOM 3111 N N . LEU A 1 396 ? 50.811 15.833 57.308 1.00 26.47 396 LEU A N 1
ATOM 3112 C CA . LEU A 1 396 ? 51.840 16.203 56.338 1.00 27.15 396 LEU A CA 1
ATOM 3113 C C . LEU A 1 396 ? 53.004 15.210 56.395 1.00 30.25 396 LEU A C 1
ATOM 3114 O O . LEU A 1 396 ? 53.345 14.602 55.384 1.00 37.51 396 LEU A O 1
ATOM 3119 N N . LYS A 1 397 ? 53.585 15.073 57.579 1.00 33.23 397 LYS A N 1
ATOM 3120 C CA . LYS A 1 397 ? 54.725 14.194 57.808 1.00 44.35 397 LYS A CA 1
ATOM 3121 C C . LYS A 1 397 ? 54.506 12.811 57.200 1.00 43.62 397 LYS A C 1
ATOM 3122 O O . LYS A 1 397 ? 55.346 12.333 56.435 1.00 53.77 397 LYS A O 1
ATOM 3128 N N . ALA A 1 398 ? 53.385 12.192 57.545 1.00 32.48 398 ALA A N 1
ATOM 3129 C CA . ALA A 1 398 ? 52.998 10.896 57.017 1.00 36.14 398 ALA A CA 1
ATOM 3130 C C . ALA A 1 398 ? 53.189 10.814 55.506 1.00 42.68 398 ALA A C 1
ATOM 3131 O O . ALA A 1 398 ? 53.884 9.932 55.016 1.00 55.30 398 ALA A O 1
ATOM 3133 N N . LYS A 1 399 ? 52.555 11.746 54.811 1.00 42.38 399 LYS A N 1
ATOM 3134 C CA . LYS A 1 399 ? 52.627 11.877 53.368 1.00 36.03 399 LYS A CA 1
ATOM 3135 C C . LYS A 1 399 ? 54.063 11.920 52.862 1.00 38.14 399 LYS A C 1
ATOM 3136 O O . LYS A 1 399 ? 54.389 11.385 51.805 1.00 52.35 399 LYS A O 1
ATOM 3142 N N . LEU A 1 400 ? 54.930 12.587 53.616 1.00 42.58 400 LEU A N 1
ATOM 3143 C CA . LEU A 1 400 ? 56.285 12.864 53.148 1.00 43.84 400 LEU A CA 1
ATOM 3144 C C . LEU A 1 400 ? 57.163 11.624 53.246 1.00 57.83 400 LEU A C 1
ATOM 3145 O O . LEU A 1 400 ? 58.282 11.603 52.733 1.00 69.76 400 LEU A O 1
ATOM 3150 N N . ALA A 1 401 ? 56.652 10.581 53.893 1.00 71.85 401 ALA A N 1
ATOM 3151 C CA . ALA A 1 401 ? 57.350 9.298 53.907 1.00 84.23 401 ALA A CA 1
ATOM 3152 C C . ALA A 1 401 ? 56.605 8.310 53.007 1.00 93.93 401 ALA A C 1
ATOM 3153 O O . ALA A 1 401 ? 56.024 7.330 53.469 1.00 78.65 401 ALA A O 1
ATOM 3155 N N . ALA A 1 402 ? 56.634 8.604 51.711 1.00 105.55 402 ALA A N 1
ATOM 3156 C CA . ALA A 1 402 ? 55.964 7.792 50.706 1.00 113.24 402 ALA A CA 1
ATOM 3157 C C . ALA A 1 402 ? 54.448 7.852 50.860 1.00 115.34 402 ALA A C 1
ATOM 3158 O O . ALA A 1 402 ? 53.960 7.687 51.997 1.00 116.99 402 ALA A O 1
ATOM 3161 N N . GLN B 1 2 ? 40.386 71.030 72.556 1.00 62.07 2 GLN B N 1
ATOM 3162 C CA . GLN B 1 2 ? 40.190 70.047 71.498 1.00 68.75 2 GLN B CA 1
ATOM 3163 C C . GLN B 1 2 ? 38.735 69.602 71.406 1.00 53.87 2 GLN B C 1
ATOM 3164 O O . GLN B 1 2 ? 38.222 69.249 70.342 1.00 59.43 2 GLN B O 1
ATOM 3170 N N . ALA B 1 3 ? 38.042 69.606 72.543 1.00 35.75 3 ALA B N 1
ATOM 3171 C CA . ALA B 1 3 ? 36.635 69.222 72.515 1.00 26.31 3 ALA B CA 1
ATOM 3172 C C . ALA B 1 3 ? 35.805 70.287 71.806 1.00 28.66 3 ALA B C 1
ATOM 3173 O O . ALA B 1 3 ? 36.173 71.462 71.825 1.00 35.61 3 ALA B O 1
ATOM 3175 N N . THR B 1 4 ? 34.704 69.866 71.194 1.00 30.56 4 THR B N 1
ATOM 3176 C CA . THR B 1 4 ? 33.810 70.754 70.458 1.00 24.25 4 THR B CA 1
ATOM 3177 C C . THR B 1 4 ? 32.421 70.776 71.083 1.00 25.73 4 THR B C 1
ATOM 3178 O O . THR B 1 4 ? 31.749 69.766 71.264 1.00 35.32 4 THR B O 1
ATOM 3182 N N . LYS B 1 5 ? 32.002 71.987 71.430 1.00 29.47 5 LYS B N 1
ATOM 3183 C CA . LYS B 1 5 ? 30.708 72.225 72.045 1.00 26.44 5 LYS B CA 1
ATOM 3184 C C . LYS B 1 5 ? 29.611 71.958 71.030 1.00 26.97 5 LYS B C 1
ATOM 3185 O O . LYS B 1 5 ? 29.597 72.475 69.913 1.00 27.50 5 LYS B O 1
ATOM 3191 N N . ILE B 1 6 ? 28.667 71.120 71.438 1.00 22.50 6 ILE B N 1
ATOM 3192 C CA . ILE B 1 6 ? 27.522 70.960 70.535 1.00 23.62 6 ILE B CA 1
ATOM 3193 C C . ILE B 1 6 ? 26.466 71.963 70.995 1.00 30.75 6 ILE B C 1
ATOM 3194 O O . ILE B 1 6 ? 26.137 72.885 70.253 1.00 35.03 6 ILE B O 1
ATOM 3199 N N . ILE B 1 7 ? 25.998 71.759 72.213 1.00 31.91 7 ILE B N 1
ATOM 3200 C CA . ILE B 1 7 ? 25.143 72.618 73.003 1.00 33.58 7 ILE B CA 1
ATOM 3201 C C . ILE B 1 7 ? 25.661 72.636 74.442 1.00 39.57 7 ILE B C 1
ATOM 3202 O O . ILE B 1 7 ? 26.670 71.979 74.712 1.00 53.23 7 ILE B O 1
ATOM 3207 N N . ASP B 1 8 ? 25.009 73.362 75.344 1.00 39.72 8 ASP B N 1
ATOM 3208 C CA . ASP B 1 8 ? 25.445 73.387 76.733 1.00 38.42 8 ASP B CA 1
ATOM 3209 C C . ASP B 1 8 ? 25.494 71.984 77.325 1.00 31.94 8 ASP B C 1
ATOM 3210 O O . ASP B 1 8 ? 24.474 71.293 77.341 1.00 31.90 8 ASP B O 1
ATOM 3215 N N . GLY B 1 9 ? 26.677 71.608 77.807 1.00 28.42 9 GLY B N 1
ATOM 3216 C CA . GLY B 1 9 ? 26.846 70.322 78.447 1.00 29.39 9 GLY B CA 1
ATOM 3217 C C . GLY B 1 9 ? 27.060 69.145 77.521 1.00 28.78 9 GLY B C 1
ATOM 3218 O O . GLY B 1 9 ? 27.210 68.022 78.021 1.00 38.77 9 GLY B O 1
ATOM 3219 N N . PHE B 1 10 ? 27.080 69.339 76.209 1.00 21.42 10 PHE B N 1
ATOM 3220 C CA . PHE B 1 10 ? 27.317 68.267 75.251 1.00 18.86 10 PHE B CA 1
ATOM 3221 C C . PHE B 1 10 ? 28.581 68.558 74.446 1.00 18.01 10 PHE B C 1
ATOM 3222 O O . PHE B 1 10 ? 28.676 69.530 73.693 1.00 22.24 10 PHE B O 1
ATOM 3230 N N . HIS B 1 11 ? 29.602 67.714 74.579 1.00 13.58 11 HIS B N 1
ATOM 3231 C CA . HIS B 1 11 ? 30.764 67.942 73.731 1.00 18.07 11 HIS B CA 1
ATOM 3232 C C . HIS B 1 11 ? 31.097 66.728 72.865 1.00 21.39 11 HIS B C 1
ATOM 3233 O O . HIS B 1 11 ? 30.986 65.570 73.265 1.00 19.99 11 HIS B O 1
ATOM 3240 N N . LEU B 1 12 ? 31.543 67.042 71.661 1.00 23.92 12 LEU B N 1
ATOM 3241 C CA . LEU B 1 12 ? 32.144 66.069 70.752 1.00 24.82 12 LEU B CA 1
ATOM 3242 C C . LEU B 1 12 ? 33.619 65.919 71.087 1.00 24.22 12 LEU B C 1
ATOM 3243 O O . LEU B 1 12 ? 34.405 66.845 70.878 1.00 27.80 12 LEU B O 1
ATOM 3248 N N . VAL B 1 13 ? 34.053 64.774 71.601 1.00 20.92 13 VAL B N 1
ATOM 3249 C CA . VAL B 1 13 ? 35.500 64.567 71.710 1.00 19.29 13 VAL B CA 1
ATOM 3250 C C . VAL B 1 13 ? 35.898 63.337 70.896 1.00 25.91 13 VAL B C 1
ATOM 3251 O O . VAL B 1 13 ? 35.040 62.530 70.530 1.00 35.24 13 VAL B O 1
ATOM 3255 N N . GLY B 1 14 ? 37.185 63.183 70.619 1.00 24.39 14 GLY B N 1
ATOM 3256 C CA . GLY B 1 14 ? 37.698 62.011 69.936 1.00 14.93 14 GLY B CA 1
ATOM 3257 C C . GLY B 1 14 ? 38.834 62.335 68.989 1.00 17.65 14 GLY B C 1
ATOM 3258 O O . GLY B 1 14 ? 39.722 63.141 69.277 1.00 23.29 14 GLY B O 1
ATOM 3259 N N . ALA B 1 15 ? 38.825 61.706 67.809 1.00 19.07 15 ALA B N 1
ATOM 3260 C CA . ALA B 1 15 ? 39.952 61.883 66.912 1.00 11.48 15 ALA B CA 1
ATOM 3261 C C . ALA B 1 15 ? 39.555 61.895 65.441 1.00 13.85 15 ALA B C 1
ATOM 3262 O O . ALA B 1 15 ? 38.697 61.137 65.003 1.00 23.26 15 ALA B O 1
ATOM 3264 N N . ILE B 1 16 ? 40.236 62.782 64.733 1.00 14.69 16 ILE B N 1
ATOM 3265 C CA . ILE B 1 16 ? 40.199 62.933 63.297 1.00 17.99 16 ILE B CA 1
ATOM 3266 C C . ILE B 1 16 ? 41.290 62.074 62.670 1.00 22.96 16 ILE B C 1
ATOM 3267 O O . ILE B 1 16 ? 42.472 62.222 62.963 1.00 28.41 16 ILE B O 1
ATOM 3272 N N . ASP B 1 17 ? 40.877 61.169 61.798 1.00 21.02 17 ASP B N 1
ATOM 3273 C CA . ASP B 1 17 ? 41.828 60.265 61.149 1.00 13.40 17 ASP B CA 1
ATOM 3274 C C . ASP B 1 17 ? 41.900 60.604 59.672 1.00 14.36 17 ASP B C 1
ATOM 3275 O O . ASP B 1 17 ? 41.285 59.958 58.826 1.00 16.09 17 ASP B O 1
ATOM 3280 N N . TRP B 1 18 ? 42.648 61.651 59.347 1.00 15.68 18 TRP B N 1
ATOM 3281 C CA . TRP B 1 18 ? 42.791 62.131 57.979 1.00 13.40 18 TRP B CA 1
ATOM 3282 C C . TRP B 1 18 ? 43.312 61.073 57.018 1.00 9.71 18 TRP B C 1
ATOM 3283 O O . TRP B 1 18 ? 42.962 61.055 55.836 1.00 13.14 18 TRP B O 1
ATOM 3294 N N . ASN B 1 19 ? 44.173 60.196 57.522 1.00 14.53 19 ASN B N 1
ATOM 3295 C CA . ASN B 1 19 ? 44.918 59.269 56.680 1.00 20.65 19 ASN B CA 1
ATOM 3296 C C . ASN B 1 19 ? 44.220 57.953 56.375 1.00 22.22 19 ASN B C 1
ATOM 3297 O O . ASN B 1 19 ? 44.688 57.231 55.485 1.00 24.94 19 ASN B O 1
ATOM 3302 N N . SER B 1 20 ? 43.135 57.639 57.074 1.00 16.72 20 SER B N 1
ATOM 3303 C CA . SER B 1 20 ? 42.437 56.381 56.826 1.00 12.98 20 SER B CA 1
ATOM 3304 C C . SER B 1 20 ? 42.106 56.191 55.357 1.00 17.68 20 SER B C 1
ATOM 3305 O O . SER B 1 20 ? 41.457 56.993 54.694 1.00 19.66 20 SER B O 1
ATOM 3308 N N . ARG B 1 21 ? 42.573 55.090 54.776 1.00 13.50 21 ARG B N 1
ATOM 3309 C CA . ARG B 1 21 ? 42.124 54.816 53.403 1.00 13.58 21 ARG B CA 1
ATOM 3310 C C . ARG B 1 21 ? 41.424 53.462 53.399 1.00 15.62 21 ARG B C 1
ATOM 3311 O O . ARG B 1 21 ? 40.263 53.325 53.031 1.00 16.65 21 ARG B O 1
ATOM 3319 N N . ASP B 1 22 ? 42.173 52.463 53.852 1.00 14.13 22 ASP B N 1
ATOM 3320 C CA . ASP B 1 22 ? 41.617 51.143 54.141 1.00 12.54 22 ASP B CA 1
ATOM 3321 C C . ASP B 1 22 ? 40.731 51.269 55.380 1.00 13.82 22 ASP B C 1
ATOM 3322 O O . ASP B 1 22 ? 41.245 51.286 56.494 1.00 21.08 22 ASP B O 1
ATOM 3327 N N . PHE B 1 23 ? 39.417 51.379 55.194 1.00 15.97 23 PHE B N 1
ATOM 3328 C CA . PHE B 1 23 ? 38.494 51.510 56.318 1.00 14.73 23 PHE B CA 1
ATOM 3329 C C . PHE B 1 23 ? 38.083 50.143 56.855 1.00 15.24 23 PHE B C 1
ATOM 3330 O O . PHE B 1 23 ? 37.249 49.442 56.285 1.00 20.32 23 PHE B O 1
ATOM 3338 N N . HIS B 1 24 ? 38.683 49.769 57.966 1.00 16.84 24 HIS B N 1
ATOM 3339 C CA . HIS B 1 24 ? 38.392 48.548 58.705 1.00 19.26 24 HIS B CA 1
ATOM 3340 C C . HIS B 1 24 ? 38.423 47.291 57.848 1.00 14.09 24 HIS B C 1
ATOM 3341 O O . HIS B 1 24 ? 37.688 46.342 58.110 1.00 23.32 24 HIS B O 1
ATOM 3348 N N . GLY B 1 25 ? 39.291 47.283 56.845 1.00 10.94 25 GLY B N 1
ATOM 3349 C CA . GLY B 1 25 ? 39.563 46.145 56.008 1.00 12.96 25 GLY B CA 1
ATOM 3350 C C . GLY B 1 25 ? 38.490 45.774 55.019 1.00 17.38 25 GLY B C 1
ATOM 3351 O O . GLY B 1 25 ? 38.663 44.820 54.251 1.00 20.06 25 GLY B O 1
ATOM 3352 N N . TYR B 1 26 ? 37.349 46.469 54.974 1.00 19.96 26 TYR B N 1
ATOM 3353 C CA . TYR B 1 26 ? 36.331 45.992 54.025 1.00 19.39 26 TYR B CA 1
ATOM 3354 C C . TYR B 1 26 ? 36.053 47.013 52.934 1.00 20.35 26 TYR B C 1
ATOM 3355 O O . TYR B 1 26 ? 35.751 46.650 51.791 1.00 35.87 26 TYR B O 1
ATOM 3364 N N . THR B 1 27 ? 36.142 48.305 53.247 1.00 13.41 27 THR B N 1
ATOM 3365 C CA . THR B 1 27 ? 35.828 49.297 52.219 1.00 14.93 27 THR B CA 1
ATOM 3366 C C . THR B 1 27 ? 36.877 50.393 52.174 1.00 19.75 27 THR B C 1
ATOM 3367 O O . THR B 1 27 ? 37.883 50.320 52.885 1.00 18.32 27 THR B O 1
ATOM 3371 N N . LEU B 1 28 ? 36.655 51.412 51.347 1.00 19.61 28 LEU B N 1
ATOM 3372 C CA . LEU B 1 28 ? 37.541 52.564 51.317 1.00 19.94 28 LEU B CA 1
ATOM 3373 C C . LEU B 1 28 ? 36.896 53.824 51.894 1.00 24.41 28 LEU B C 1
ATOM 3374 O O . LEU B 1 28 ? 35.691 54.039 51.831 1.00 24.36 28 LEU B O 1
ATOM 3379 N N . SER B 1 29 ? 37.757 54.668 52.443 1.00 23.91 29 SER B N 1
ATOM 3380 C CA . SER B 1 29 ? 37.413 55.990 52.938 1.00 18.69 29 SER B CA 1
ATOM 3381 C C . SER B 1 29 ? 38.393 57.008 52.363 1.00 17.31 29 SER B C 1
ATOM 3382 O O . SER B 1 29 ? 39.337 57.456 53.015 1.00 19.50 29 SER B O 1
ATOM 3385 N N . PRO B 1 30 ? 38.149 57.383 51.111 1.00 15.35 30 PRO B N 1
ATOM 3386 C CA . PRO B 1 30 ? 39.052 58.288 50.403 1.00 19.25 30 PRO B CA 1
ATOM 3387 C C . PRO B 1 30 ? 39.192 59.626 51.128 1.00 21.06 30 PRO B C 1
ATOM 3388 O O . PRO B 1 30 ? 40.216 60.289 50.970 1.00 30.34 30 PRO B O 1
ATOM 3392 N N . MET B 1 31 ? 38.203 60.027 51.920 1.00 23.47 31 MET B N 1
ATOM 3393 C CA . MET B 1 31 ? 38.261 61.296 52.646 1.00 17.72 31 MET B CA 1
ATOM 3394 C C . MET B 1 31 ? 38.641 61.092 54.105 1.00 16.40 31 MET B C 1
ATOM 3395 O O . MET B 1 31 ? 38.371 61.905 54.988 1.00 22.26 31 MET B O 1
ATOM 3400 N N . GLY B 1 32 ? 39.283 59.964 54.406 1.00 15.23 32 GLY B N 1
ATOM 3401 C CA . GLY B 1 32 ? 39.601 59.759 55.820 1.00 13.01 32 GLY B CA 1
ATOM 3402 C C . GLY B 1 32 ? 38.312 59.512 56.585 1.00 16.14 32 GLY B C 1
ATOM 3403 O O . GLY B 1 32 ? 37.253 59.279 56.007 1.00 18.57 32 GLY B O 1
ATOM 3404 N N . THR B 1 33 ? 38.420 59.563 57.902 1.00 16.48 33 THR B N 1
ATOM 3405 C CA . THR B 1 33 ? 37.255 59.342 58.757 1.00 13.57 33 THR B CA 1
ATOM 3406 C C . THR B 1 33 ? 37.481 60.044 60.087 1.00 13.61 33 THR B C 1
ATOM 3407 O O . THR B 1 33 ? 38.462 60.780 60.245 1.00 17.60 33 THR B O 1
ATOM 3411 N N . THR B 1 34 ? 36.597 59.885 61.066 1.00 8.42 34 THR B N 1
ATOM 3412 C CA . THR B 1 34 ? 36.817 60.427 62.402 1.00 13.88 34 THR B CA 1
ATOM 3413 C C . THR B 1 34 ? 36.317 59.402 63.416 1.00 14.08 34 THR B C 1
ATOM 3414 O O . THR B 1 34 ? 35.574 58.481 63.083 1.00 22.49 34 THR B O 1
ATOM 3418 N N . TYR B 1 35 ? 36.727 59.569 64.661 1.00 16.68 35 TYR B N 1
ATOM 3419 C CA . TYR B 1 35 ? 36.138 58.709 65.697 1.00 17.34 35 TYR B CA 1
ATOM 3420 C C . TYR B 1 35 ? 35.527 59.641 66.740 1.00 20.13 35 TYR B C 1
ATOM 3421 O O . TYR B 1 35 ? 36.296 60.310 67.424 1.00 24.76 35 TYR B O 1
ATOM 3430 N N . ASN B 1 36 ? 34.205 59.650 66.767 1.00 15.74 36 ASN B N 1
ATOM 3431 C CA . ASN B 1 36 ? 33.346 60.553 67.511 1.00 13.49 36 ASN B CA 1
ATOM 3432 C C . ASN B 1 36 ? 32.830 59.927 68.806 1.00 15.95 36 ASN B C 1
ATOM 3433 O O . ASN B 1 36 ? 32.247 58.838 68.774 1.00 17.04 36 ASN B O 1
ATOM 3438 N N . ALA B 1 37 ? 33.061 60.632 69.906 1.00 16.69 37 ALA B N 1
ATOM 3439 C CA . ALA B 1 37 ? 32.612 60.223 71.232 1.00 16.30 37 ALA B CA 1
ATOM 3440 C C . ALA B 1 37 ? 31.908 61.403 71.884 1.00 19.24 37 ALA B C 1
ATOM 3441 O O . ALA B 1 37 ? 32.184 62.548 71.513 1.00 12.44 37 ALA B O 1
ATOM 3443 N N . TYR B 1 38 ? 30.969 61.154 72.805 1.00 20.06 38 TYR B N 1
ATOM 3444 C CA . TYR B 1 38 ? 30.181 62.291 73.298 1.00 15.12 38 TYR B CA 1
ATOM 3445 C C . TYR B 1 38 ? 30.151 62.323 74.821 1.00 19.56 38 TYR B C 1
ATOM 3446 O O . TYR B 1 38 ? 29.745 61.403 75.520 1.00 17.39 38 TYR B O 1
ATOM 3455 N N . LEU B 1 39 ? 30.632 63.455 75.321 1.00 21.57 39 LEU B N 1
ATOM 3456 C CA . LEU B 1 39 ? 30.737 63.766 76.736 1.00 22.79 39 LEU B CA 1
ATOM 3457 C C . LEU B 1 39 ? 29.529 64.583 77.177 1.00 25.54 39 LEU B C 1
ATOM 3458 O O . LEU B 1 39 ? 29.312 65.680 76.657 1.00 22.16 39 LEU B O 1
ATOM 3463 N N . VAL B 1 40 ? 28.757 64.035 78.112 1.00 24.17 40 VAL B N 1
ATOM 3464 C CA . VAL B 1 40 ? 27.587 64.765 78.603 1.00 25.91 40 VAL B CA 1
ATOM 3465 C C . VAL B 1 40 ? 27.730 65.134 80.076 1.00 27.06 40 VAL B C 1
ATOM 3466 O O . VAL B 1 40 ? 27.734 64.275 80.958 1.00 30.41 40 VAL B O 1
ATOM 3470 N N . GLU B 1 41 ? 27.855 66.428 80.349 1.00 24.06 41 GLU B N 1
ATOM 3471 C CA . GLU B 1 41 ? 27.944 66.958 81.702 1.00 23.62 41 GLU B CA 1
ATOM 3472 C C . GLU B 1 41 ? 26.617 66.944 82.449 1.00 21.90 41 GLU B C 1
ATOM 3473 O O . GLU B 1 41 ? 25.663 67.634 82.078 1.00 32.97 41 GLU B O 1
ATOM 3479 N N . ASP B 1 42 ? 26.525 66.191 83.532 1.00 27.19 42 ASP B N 1
ATOM 3480 C CA . ASP B 1 42 ? 25.362 66.286 84.418 1.00 36.41 42 ASP B CA 1
ATOM 3481 C C . ASP B 1 42 ? 25.755 65.839 85.823 1.00 44.43 42 ASP B C 1
ATOM 3482 O O . ASP B 1 42 ? 26.956 65.750 86.104 1.00 50.89 42 ASP B O 1
ATOM 3487 N N . GLU B 1 43 ? 24.778 65.572 86.679 1.00 46.78 43 GLU B N 1
ATOM 3488 C CA . GLU B 1 43 ? 25.033 64.990 87.995 1.00 50.18 43 GLU B CA 1
ATOM 3489 C C . GLU B 1 43 ? 25.961 63.789 87.824 1.00 44.15 43 GLU B C 1
ATOM 3490 O O . GLU B 1 43 ? 27.071 63.699 88.334 1.00 48.32 43 GLU B O 1
ATOM 3496 N N . LYS B 1 44 ? 25.440 62.864 87.025 1.00 34.87 44 LYS B N 1
ATOM 3497 C CA . LYS B 1 44 ? 26.216 61.734 86.547 1.00 34.68 44 LYS B CA 1
ATOM 3498 C C . LYS B 1 44 ? 26.884 62.139 85.241 1.00 32.34 44 LYS B C 1
ATOM 3499 O O . LYS B 1 44 ? 26.236 62.239 84.194 1.00 33.43 44 LYS B O 1
ATOM 3505 N N . THR B 1 45 ? 28.190 62.402 85.258 1.00 27.28 45 THR B N 1
ATOM 3506 C CA . THR B 1 45 ? 28.836 62.789 83.999 1.00 31.50 45 THR B CA 1
ATOM 3507 C C . THR B 1 45 ? 29.039 61.565 83.109 1.00 30.73 45 THR B C 1
ATOM 3508 O O . THR B 1 45 ? 29.617 60.561 83.522 1.00 26.79 45 THR B O 1
ATOM 3512 N N . THR B 1 46 ? 28.532 61.667 81.883 1.00 23.19 46 THR B N 1
ATOM 3513 C CA . THR B 1 46 ? 28.507 60.512 81.001 1.00 24.17 46 THR B CA 1
ATOM 3514 C C . THR B 1 46 ? 29.250 60.709 79.685 1.00 24.85 46 THR B C 1
ATOM 3515 O O . THR B 1 46 ? 29.136 61.735 79.013 1.00 28.64 46 THR B O 1
ATOM 3519 N N . LEU B 1 47 ? 30.003 59.670 79.348 1.00 21.72 47 LEU B N 1
ATOM 3520 C CA . LEU B 1 47 ? 30.716 59.531 78.086 1.00 17.13 47 LEU B CA 1
ATOM 3521 C C . LEU B 1 47 ? 29.996 58.521 77.199 1.00 20.54 47 LEU B C 1
ATOM 3522 O O . LEU B 1 47 ? 29.762 57.370 77.586 1.00 20.89 47 LEU B O 1
ATOM 3527 N N . PHE B 1 48 ? 29.616 58.947 75.998 1.00 14.41 48 PHE B N 1
ATOM 3528 C CA A PHE B 1 48 ? 28.934 58.103 75.038 0.77 18.86 48 PHE B CA 1
ATOM 3529 C CA B PHE B 1 48 ? 28.867 57.984 75.164 0.22 18.41 48 PHE B CA 1
ATOM 3530 C C A PHE B 1 48 ? 29.882 57.699 73.911 0.77 16.40 48 PHE B C 1
ATOM 3531 C C B PHE B 1 48 ? 29.804 57.153 74.315 0.22 16.36 48 PHE B C 1
ATOM 3532 O O A PHE B 1 48 ? 30.409 58.601 73.259 0.77 12.45 48 PHE B O 1
ATOM 3533 O O B PHE B 1 48 ? 30.179 56.046 74.751 0.22 7.23 48 PHE B O 1
ATOM 3542 N N A ASP B 1 49 ? 30.035 56.397 73.725 0.77 14.34 49 ASP B N 1
ATOM 3543 N N B ASP B 1 49 ? 30.289 57.501 73.127 0.23 16.21 49 ASP B N 1
ATOM 3544 C CA A ASP B 1 49 ? 30.908 55.842 72.702 0.77 17.92 49 ASP B CA 1
ATOM 3545 C CA B ASP B 1 49 ? 31.087 56.505 72.391 0.23 18.60 49 ASP B CA 1
ATOM 3546 C C A ASP B 1 49 ? 32.359 55.917 73.196 0.77 18.53 49 ASP B C 1
ATOM 3547 C C B ASP B 1 49 ? 32.547 56.429 72.818 0.23 19.17 49 ASP B C 1
ATOM 3548 O O A ASP B 1 49 ? 32.622 56.481 74.259 0.77 18.70 49 ASP B O 1
ATOM 3549 O O B ASP B 1 49 ? 33.038 57.330 73.504 0.23 20.62 49 ASP B O 1
ATOM 3558 N N . THR B 1 50 ? 33.282 55.375 72.430 1.00 16.58 50 THR B N 1
ATOM 3559 C CA . THR B 1 50 ? 34.732 55.359 72.711 1.00 13.16 50 THR B CA 1
ATOM 3560 C C . THR B 1 50 ? 35.458 55.505 71.393 1.00 18.52 50 THR B C 1
ATOM 3561 O O . THR B 1 50 ? 34.774 55.722 70.375 1.00 26.66 50 THR B O 1
ATOM 3565 N N . VAL B 1 51 ? 36.772 55.453 71.244 1.00 22.34 51 VAL B N 1
ATOM 3566 C CA . VAL B 1 51 ? 37.395 55.471 69.929 1.00 15.56 51 VAL B CA 1
ATOM 3567 C C . VAL B 1 51 ? 38.279 54.249 69.700 1.00 13.75 51 VAL B C 1
ATOM 3568 O O . VAL B 1 51 ? 38.460 53.388 70.564 1.00 12.17 51 VAL B O 1
ATOM 3572 N N . LYS B 1 52 ? 38.858 54.177 68.507 1.00 9.46 52 LYS B N 1
ATOM 3573 C CA . LYS B 1 52 ? 39.910 53.226 68.198 1.00 13.47 52 LYS B CA 1
ATOM 3574 C C . LYS B 1 52 ? 40.959 53.248 69.308 1.00 15.02 52 LYS B C 1
ATOM 3575 O O . LYS B 1 52 ? 41.296 54.361 69.734 1.00 17.61 52 LYS B O 1
ATOM 3581 N N . ALA B 1 53 ? 41.434 52.094 69.731 1.00 15.66 53 ALA B N 1
ATOM 3582 C CA . ALA B 1 53 ? 42.449 51.976 70.763 1.00 19.96 53 ALA B CA 1
ATOM 3583 C C . ALA B 1 53 ? 43.566 53.002 70.597 1.00 22.49 53 ALA B C 1
ATOM 3584 O O . ALA B 1 53 ? 43.990 53.588 71.590 1.00 25.08 53 ALA B O 1
ATOM 3586 N N . GLU B 1 54 ? 44.010 53.214 69.362 1.00 23.73 54 GLU B N 1
ATOM 3587 C CA . GLU B 1 54 ? 45.233 53.974 69.114 1.00 27.64 54 GLU B CA 1
ATOM 3588 C C . GLU B 1 54 ? 44.999 55.467 69.329 1.00 26.20 54 GLU B C 1
ATOM 3589 O O . GLU B 1 54 ? 45.943 56.254 69.282 1.00 38.18 54 GLU B O 1
ATOM 3595 N N . TYR B 1 55 ? 43.741 55.822 69.551 1.00 23.85 55 TYR B N 1
ATOM 3596 C CA . TYR B 1 55 ? 43.415 57.233 69.747 1.00 25.10 55 TYR B CA 1
ATOM 3597 C C . TYR B 1 55 ? 42.940 57.483 71.176 1.00 21.37 55 TYR B C 1
ATOM 3598 O O . TYR B 1 55 ? 42.265 58.481 71.426 1.00 25.79 55 TYR B O 1
ATOM 3607 N N . LYS B 1 56 ? 43.299 56.582 72.092 1.00 18.81 56 LYS B N 1
ATOM 3608 C CA . LYS B 1 56 ? 42.869 56.783 73.480 1.00 23.49 56 LYS B CA 1
ATOM 3609 C C . LYS B 1 56 ? 43.356 58.142 73.978 1.00 23.84 56 LYS B C 1
ATOM 3610 O O . LYS B 1 56 ? 42.615 58.883 74.627 1.00 24.64 56 LYS B O 1
ATOM 3616 N N . GLY B 1 57 ? 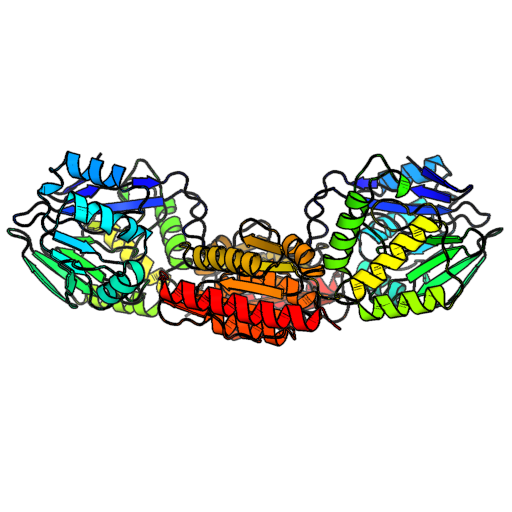44.596 58.481 73.637 1.00 24.13 57 GLY B N 1
ATOM 3617 C CA . GLY B 1 57 ? 45.161 59.755 74.036 1.00 24.15 57 GLY B CA 1
ATOM 3618 C C . GLY B 1 57 ? 44.356 60.956 73.596 1.00 29.32 57 GLY B C 1
ATOM 3619 O O . GLY B 1 57 ? 44.010 61.825 74.405 1.00 29.02 57 GLY B O 1
ATOM 3620 N N . GLU B 1 58 ? 44.033 61.050 72.304 1.00 26.41 58 GLU B N 1
ATOM 3621 C CA . GLU B 1 58 ? 43.272 62.228 71.883 1.00 25.94 58 GLU B CA 1
ATOM 3622 C C . GLU B 1 58 ? 41.926 62.268 72.592 1.00 23.18 58 GLU B C 1
ATOM 3623 O O . GLU B 1 58 ? 41.435 63.338 72.943 1.00 23.30 58 GLU B O 1
ATOM 3629 N N . LEU B 1 59 ? 41.343 61.084 72.808 1.00 18.64 59 LEU B N 1
ATOM 3630 C CA . LEU B 1 59 ? 40.031 61.076 73.459 1.00 23.08 59 LEU B CA 1
ATOM 3631 C C . LEU B 1 59 ? 40.161 61.604 74.885 1.00 25.29 59 LEU B C 1
ATOM 3632 O O . LEU B 1 59 ? 39.400 62.474 75.319 1.00 22.55 59 LEU B O 1
ATOM 3637 N N . LEU B 1 60 ? 41.134 61.088 75.637 1.00 22.69 60 LEU B N 1
ATOM 3638 C CA . LEU B 1 60 ? 41.277 61.609 77.002 1.00 23.21 60 LEU B CA 1
ATOM 3639 C C . LEU B 1 60 ? 41.741 63.058 76.979 1.00 23.26 60 LEU B C 1
ATOM 3640 O O . LEU B 1 60 ? 41.357 63.839 77.857 1.00 25.44 60 LEU B O 1
ATOM 3645 N N . CYS B 1 61 ? 42.542 63.443 75.985 1.00 20.56 61 CYS B N 1
ATOM 3646 C CA . CYS B 1 61 ? 42.930 64.856 75.935 1.00 25.28 61 CYS B CA 1
ATOM 3647 C C . CYS B 1 61 ? 41.676 65.711 75.769 1.00 28.16 61 CYS B C 1
ATOM 3648 O O . CYS B 1 61 ? 41.475 66.693 76.481 1.00 43.22 61 CYS B O 1
ATOM 3651 N N . GLY B 1 62 ? 40.839 65.312 74.815 1.00 23.94 62 GLY B N 1
ATOM 3652 C CA . GLY B 1 62 ? 39.610 66.056 74.566 1.00 19.27 62 GLY B CA 1
ATOM 3653 C C . GLY B 1 62 ? 38.766 66.109 75.831 1.00 18.04 62 GLY B C 1
ATOM 3654 O O . GLY B 1 62 ? 38.348 67.199 76.226 1.00 26.16 62 GLY B O 1
ATOM 3655 N N . ILE B 1 63 ? 38.541 64.947 76.446 1.00 15.46 63 ILE B N 1
ATOM 3656 C CA . ILE B 1 63 ? 37.712 64.918 77.642 1.00 23.04 63 ILE B CA 1
ATOM 3657 C C . ILE B 1 63 ? 38.230 65.894 78.696 1.00 24.37 63 ILE B C 1
ATOM 3658 O O . ILE B 1 63 ? 37.490 66.726 79.202 1.00 30.11 63 ILE B O 1
ATOM 3663 N N . ALA B 1 64 ? 39.508 65.757 78.998 1.00 25.45 64 ALA B N 1
ATOM 3664 C CA . ALA B 1 64 ? 40.216 66.552 79.983 1.00 27.18 64 ALA B CA 1
ATOM 3665 C C . ALA B 1 64 ? 40.085 68.052 79.752 1.00 31.49 64 ALA B C 1
ATOM 3666 O O . ALA B 1 64 ? 40.241 68.826 80.701 1.00 42.85 64 ALA B O 1
ATOM 3668 N N . SER B 1 65 ? 39.811 68.465 78.517 1.00 34.32 65 SER B N 1
ATOM 3669 C CA . SER B 1 65 ? 39.711 69.890 78.217 1.00 32.60 65 SER B CA 1
ATOM 3670 C C . SER B 1 65 ? 38.404 70.465 78.751 1.00 32.32 65 SER B C 1
ATOM 3671 O O . SER B 1 65 ? 38.197 71.679 78.808 1.00 43.98 65 SER B O 1
ATOM 3674 N N . VAL B 1 66 ? 37.517 69.550 79.115 1.00 31.34 66 VAL B N 1
ATOM 3675 C CA . VAL B 1 66 ? 36.197 69.882 79.623 1.00 35.24 66 VAL B CA 1
ATOM 3676 C C . VAL B 1 66 ? 36.062 69.474 81.087 1.00 35.90 66 VAL B C 1
ATOM 3677 O O . VAL B 1 66 ? 35.422 70.162 81.884 1.00 55.11 66 VAL B O 1
ATOM 3681 N N . ILE B 1 67 ? 36.671 68.337 81.421 1.00 29.75 67 ILE B N 1
ATOM 3682 C CA . ILE B 1 67 ? 36.536 67.776 82.757 1.00 25.55 67 ILE B CA 1
ATOM 3683 C C . ILE B 1 67 ? 37.623 66.753 83.053 1.00 27.41 67 ILE B C 1
ATOM 3684 O O . ILE B 1 67 ? 38.097 65.993 82.216 1.00 36.78 67 ILE B O 1
ATOM 3689 N N . ASP B 1 68 ? 38.044 66.730 84.322 1.00 34.85 68 ASP B N 1
ATOM 3690 C CA . ASP B 1 68 ? 39.014 65.718 84.714 1.00 35.72 68 ASP B CA 1
ATOM 3691 C C . ASP B 1 68 ? 38.385 64.338 84.526 1.00 33.26 68 ASP B C 1
ATOM 3692 O O . ASP B 1 68 ? 37.373 64.037 85.161 1.00 38.12 68 ASP B O 1
ATOM 3697 N N . PRO B 1 69 ? 38.991 63.523 83.677 1.00 31.28 69 PRO B N 1
ATOM 3698 C CA . PRO B 1 69 ? 38.513 62.165 83.400 1.00 33.48 69 PRO B CA 1
ATOM 3699 C C . PRO B 1 69 ? 38.083 61.389 84.638 1.00 35.34 69 PRO B C 1
ATOM 3700 O O . PRO B 1 69 ? 37.197 60.530 84.558 1.00 36.76 69 PRO B O 1
ATOM 3704 N N . LYS B 1 70 ? 38.661 61.653 85.806 1.00 39.47 70 LYS B N 1
ATOM 3705 C CA . LYS B 1 70 ? 38.218 60.995 87.032 1.00 37.14 70 LYS B CA 1
ATOM 3706 C C . LYS B 1 70 ? 36.787 61.374 87.377 1.00 37.22 70 LYS B C 1
ATOM 3707 O O . LYS B 1 70 ? 36.142 60.748 88.224 1.00 44.71 70 LYS B O 1
ATOM 3713 N N . LYS B 1 71 ? 36.209 62.402 86.749 1.00 32.02 71 LYS B N 1
ATOM 3714 C CA . LYS B 1 71 ? 34.878 62.796 87.232 1.00 33.60 71 LYS B CA 1
ATOM 3715 C C . LYS B 1 71 ? 33.756 62.168 86.423 1.00 34.42 71 LYS B C 1
ATOM 3716 O O . LYS B 1 71 ? 32.580 62.323 86.758 1.00 48.23 71 LYS B O 1
ATOM 3722 N N . ILE B 1 72 ? 34.097 61.444 85.358 1.00 29.51 72 ILE B N 1
ATOM 3723 C CA . ILE B 1 72 ? 33.059 60.757 84.587 1.00 28.74 72 ILE B CA 1
ATOM 3724 C C . ILE B 1 72 ? 32.537 59.569 85.376 1.00 28.12 72 ILE B C 1
ATOM 3725 O O . ILE B 1 72 ? 33.335 58.825 85.953 1.00 20.44 72 ILE B O 1
ATOM 3730 N N . ASP B 1 73 ? 31.225 59.362 85.437 1.00 27.17 73 ASP B N 1
ATOM 3731 C CA . ASP B 1 73 ? 30.719 58.253 86.243 1.00 27.59 73 ASP B CA 1
ATOM 3732 C C . ASP B 1 73 ? 30.165 57.151 85.353 1.00 26.02 73 ASP B C 1
ATOM 3733 O O . ASP B 1 73 ? 30.219 55.968 85.677 1.00 28.00 73 ASP B O 1
ATOM 3738 N N . TYR B 1 74 ? 29.617 57.605 84.225 1.00 25.89 74 TYR B N 1
ATOM 3739 C CA . TYR B 1 74 ? 28.937 56.682 83.332 1.00 31.72 74 TYR B CA 1
ATOM 3740 C C . TYR B 1 74 ? 29.641 56.564 81.984 1.00 32.07 74 TYR B C 1
ATOM 3741 O O . TYR B 1 74 ? 29.983 57.549 81.336 1.00 35.47 74 TYR B O 1
ATOM 3750 N N . LEU B 1 75 ? 29.810 55.305 81.602 1.00 24.28 75 LEU B N 1
ATOM 3751 C CA . LEU B 1 75 ? 30.284 54.941 80.277 1.00 15.96 75 LEU B CA 1
ATOM 3752 C C . LEU B 1 75 ? 29.114 54.333 79.510 1.00 17.06 75 LEU B C 1
ATOM 3753 O O . LEU B 1 75 ? 28.499 53.372 79.989 1.00 29.17 75 LEU B O 1
ATOM 3758 N N . VAL B 1 76 ? 28.792 54.891 78.348 1.00 14.35 76 VAL B N 1
ATOM 3759 C CA . VAL B 1 76 ? 27.736 54.256 77.557 1.00 20.44 76 VAL B CA 1
ATOM 3760 C C . VAL B 1 76 ? 28.311 53.656 76.278 1.00 20.74 76 VAL B C 1
ATOM 3761 O O . VAL B 1 76 ? 28.730 54.390 75.384 1.00 22.42 76 VAL B O 1
ATOM 3765 N N . ILE B 1 77 ? 28.352 52.339 76.162 1.00 18.71 77 ILE B N 1
ATOM 3766 C CA . ILE B 1 77 ? 28.902 51.663 74.984 1.00 12.07 77 ILE B CA 1
ATOM 3767 C C . ILE B 1 77 ? 27.823 51.183 74.029 1.00 13.55 77 ILE B C 1
ATOM 3768 O O . ILE B 1 77 ? 27.139 50.196 74.338 1.00 21.45 77 ILE B O 1
ATOM 3773 N N . GLN B 1 78 ? 27.612 51.818 72.887 1.00 17.34 78 GLN B N 1
ATOM 3774 C CA . GLN B 1 78 ? 26.465 51.539 72.035 1.00 16.63 78 GLN B CA 1
ATOM 3775 C C . GLN B 1 78 ? 26.744 50.515 70.947 1.00 18.95 78 GLN B C 1
ATOM 3776 O O . GLN B 1 78 ? 25.807 50.080 70.272 1.00 33.09 78 GLN B O 1
ATOM 3782 N N . HIS B 1 79 ? 28.006 50.156 70.768 1.00 16.97 79 HIS B N 1
ATOM 3783 C CA . HIS B 1 79 ? 28.387 49.278 69.644 1.00 18.19 79 HIS B CA 1
ATOM 3784 C C . HIS B 1 79 ? 29.741 48.707 70.019 1.00 16.37 79 HIS B C 1
ATOM 3785 O O . HIS B 1 79 ? 30.570 49.461 70.515 1.00 16.04 79 HIS B O 1
ATOM 3792 N N . LEU B 1 80 ? 29.958 47.411 69.844 1.00 16.99 80 LEU B N 1
ATOM 3793 C CA . LEU B 1 80 ? 31.149 46.819 70.458 1.00 19.52 80 LEU B CA 1
ATOM 3794 C C . LEU B 1 80 ? 32.283 46.655 69.462 1.00 20.17 80 LEU B C 1
ATOM 3795 O O . LEU B 1 80 ? 33.357 46.134 69.762 1.00 25.07 80 LEU B O 1
ATOM 3800 N N . GLU B 1 81 ? 32.047 47.127 68.243 1.00 18.70 81 GLU B N 1
ATOM 3801 C CA . GLU B 1 81 ? 33.122 47.141 67.252 1.00 15.46 81 GLU B CA 1
ATOM 3802 C C . GLU B 1 81 ? 34.289 47.928 67.826 1.00 20.18 81 GLU B C 1
ATOM 3803 O O . GLU B 1 81 ? 34.094 48.948 68.506 1.00 18.30 81 GLU B O 1
ATOM 3809 N N . LEU B 1 82 ? 35.509 47.465 67.593 1.00 16.68 82 LEU B N 1
ATOM 3810 C CA . LEU B 1 82 ? 36.646 48.065 68.300 1.00 16.32 82 LEU B CA 1
ATOM 3811 C C . LEU B 1 82 ? 36.938 49.481 67.851 1.00 16.93 82 LEU B C 1
ATOM 3812 O O . LEU B 1 82 ? 37.636 50.227 68.547 1.00 23.33 82 LEU B O 1
ATOM 3817 N N . ASP B 1 83 ? 36.436 49.956 66.710 1.00 12.95 83 ASP B N 1
ATOM 3818 C CA . ASP B 1 83 ? 36.675 51.382 66.445 1.00 13.71 83 ASP B CA 1
ATOM 3819 C C . ASP B 1 83 ? 35.832 52.239 67.386 1.00 19.95 83 ASP B C 1
ATOM 3820 O O . ASP B 1 83 ? 36.058 53.435 67.558 1.00 28.16 83 ASP B O 1
ATOM 3825 N N . HIS B 1 84 ? 34.827 51.606 67.985 1.00 14.79 84 HIS B N 1
ATOM 3826 C CA . HIS B 1 84 ? 33.913 52.343 68.859 1.00 22.26 84 HIS B CA 1
ATOM 3827 C C . HIS B 1 84 ? 34.290 52.053 70.308 1.00 28.80 84 HIS B C 1
ATOM 3828 O O . HIS B 1 84 ? 34.170 52.915 71.174 1.00 19.88 84 HIS B O 1
ATOM 3835 N N . ALA B 1 85 ? 34.725 50.820 70.537 1.00 24.57 85 ALA B N 1
ATOM 3836 C CA . ALA B 1 85 ? 34.990 50.321 71.871 1.00 21.77 85 ALA B CA 1
ATOM 3837 C C . ALA B 1 85 ? 36.460 50.046 72.132 1.00 20.22 85 ALA B C 1
ATOM 3838 O O . ALA B 1 85 ? 36.817 49.454 73.157 1.00 21.89 85 ALA B O 1
ATOM 3840 N N . GLY B 1 86 ? 37.321 50.464 71.202 1.00 16.83 86 GLY B N 1
ATOM 3841 C CA . GLY B 1 86 ? 38.733 50.140 71.331 1.00 20.01 86 GLY B CA 1
ATOM 3842 C C . GLY B 1 86 ? 39.377 50.668 72.597 1.00 23.03 86 GLY B C 1
ATOM 3843 O O . GLY B 1 86 ? 40.283 50.045 73.152 1.00 30.92 86 GLY B O 1
ATOM 3844 N N . ALA B 1 87 ? 38.923 51.825 73.068 1.00 15.37 87 ALA B N 1
ATOM 3845 C CA . ALA B 1 87 ? 39.570 52.531 74.152 1.00 18.03 87 ALA B CA 1
ATOM 3846 C C . ALA B 1 87 ? 38.923 52.218 75.500 1.00 24.73 87 ALA B C 1
ATOM 3847 O O . ALA B 1 87 ? 39.401 52.721 76.523 1.00 28.06 87 ALA B O 1
ATOM 3849 N N . LEU B 1 88 ? 37.870 51.410 75.470 1.00 23.53 88 LEU B N 1
ATOM 3850 C CA . LEU B 1 88 ? 37.116 51.106 76.683 1.00 24.43 88 LEU B CA 1
ATOM 3851 C C . LEU B 1 88 ? 38.020 50.682 77.836 1.00 27.53 88 LEU B C 1
ATOM 3852 O O . LEU B 1 88 ? 37.913 51.262 78.926 1.00 26.99 88 LEU B O 1
ATOM 3857 N N . PRO B 1 89 ? 38.908 49.719 77.652 1.00 26.90 89 PRO B N 1
ATOM 3858 C CA . PRO B 1 89 ? 39.824 49.371 78.750 1.00 25.70 89 PRO B CA 1
ATOM 3859 C C . PRO B 1 89 ? 40.602 50.582 79.246 1.00 26.33 89 PRO B C 1
ATOM 3860 O O . PRO B 1 89 ? 40.717 50.809 80.451 1.00 43.22 89 PRO B O 1
ATOM 3864 N N . ALA B 1 90 ? 41.136 51.398 78.335 1.00 26.91 90 ALA B N 1
ATOM 3865 C CA . ALA B 1 90 ? 41.861 52.570 78.835 1.00 26.48 90 ALA B CA 1
ATOM 3866 C C . ALA B 1 90 ? 40.927 53.477 79.623 1.00 24.96 90 ALA B C 1
ATOM 3867 O O . ALA B 1 90 ? 41.276 53.963 80.700 1.00 33.36 90 ALA B O 1
ATOM 3869 N N . LEU B 1 91 ? 39.722 53.727 79.115 1.00 20.90 91 LEU B N 1
ATOM 3870 C CA . LEU B 1 91 ? 38.863 54.684 79.812 1.00 22.06 91 LEU B CA 1
ATOM 3871 C C . LEU B 1 91 ? 38.435 54.174 81.179 1.00 28.96 91 LEU B C 1
ATOM 3872 O O . LEU B 1 91 ? 38.311 54.919 82.153 1.00 33.23 91 LEU B O 1
ATOM 3877 N N . ILE B 1 92 ? 38.204 52.865 81.272 1.00 28.62 92 ILE B N 1
ATOM 3878 C CA . ILE B 1 92 ? 37.837 52.310 82.569 1.00 26.57 92 ILE B CA 1
ATOM 3879 C C . ILE B 1 92 ? 38.917 52.603 83.603 1.00 33.26 92 ILE B C 1
ATOM 3880 O O . ILE B 1 92 ? 38.650 52.963 84.744 1.00 45.81 92 ILE B O 1
ATOM 3885 N N . GLU B 1 93 ? 40.160 52.434 83.166 1.00 33.80 93 GLU B N 1
ATOM 3886 C CA . GLU B 1 93 ? 41.298 52.631 84.053 1.00 38.45 93 GLU B CA 1
ATOM 3887 C C . GLU B 1 93 ? 41.397 54.093 84.462 1.00 40.10 93 GLU B C 1
ATOM 3888 O O . GLU B 1 93 ? 41.587 54.427 85.629 1.00 46.30 93 GLU B O 1
ATOM 3894 N N . ALA B 1 94 ? 41.264 54.978 83.479 1.00 37.50 94 ALA B N 1
ATOM 3895 C CA . ALA B 1 94 ? 41.428 56.400 83.734 1.00 32.12 94 ALA B CA 1
ATOM 3896 C C . ALA B 1 94 ? 40.205 57.017 84.395 1.00 33.50 94 ALA B C 1
ATOM 3897 O O . ALA B 1 94 ? 40.306 58.015 85.108 1.00 47.25 94 ALA B O 1
ATOM 3899 N N . CYS B 1 95 ? 39.032 56.444 84.149 1.00 34.34 95 CYS B N 1
ATOM 3900 C CA . CYS B 1 95 ? 37.815 57.080 84.659 1.00 34.19 95 CYS B CA 1
ATOM 3901 C C . CYS B 1 95 ? 37.301 56.327 85.878 1.00 36.86 95 CYS B C 1
ATOM 3902 O O . CYS B 1 95 ? 36.666 56.919 86.752 1.00 41.38 95 CYS B O 1
ATOM 3905 N N . GLN B 1 96 ? 37.597 55.030 85.913 1.00 35.02 96 GLN B N 1
ATOM 3906 C CA . GLN B 1 96 ? 37.082 54.183 86.987 1.00 35.62 96 GLN B CA 1
ATOM 3907 C C . GLN B 1 96 ? 35.573 54.366 87.059 1.00 34.10 96 GLN B C 1
ATOM 3908 O O . GLN B 1 96 ? 35.039 54.733 88.102 1.00 42.72 96 GLN B O 1
ATOM 3914 N N . PRO B 1 97 ? 34.869 54.143 85.956 1.00 34.76 97 PRO B N 1
ATOM 3915 C CA . PRO B 1 97 ? 33.443 54.490 85.896 1.00 26.93 97 PRO B CA 1
ATOM 3916 C C . PRO B 1 97 ? 32.660 53.735 86.959 1.00 27.02 97 PRO B C 1
ATOM 3917 O O . PRO B 1 97 ? 33.080 52.688 87.446 1.00 31.93 97 PRO B O 1
ATOM 3921 N N . GLU B 1 98 ? 31.501 54.284 87.308 1.00 30.41 98 GLU B N 1
ATOM 3922 C CA . GLU B 1 98 ? 30.665 53.576 88.280 1.00 29.79 98 GLU B CA 1
ATOM 3923 C C . GLU B 1 98 ? 29.819 52.561 87.535 1.00 31.91 98 GLU B C 1
ATOM 3924 O O . GLU B 1 98 ? 29.613 51.423 87.957 1.00 40.35 98 GLU B O 1
ATOM 3930 N N . LYS B 1 99 ? 29.323 53.000 86.372 1.00 30.34 99 LYS B N 1
ATOM 3931 C CA . LYS B 1 99 ? 28.514 52.070 85.586 1.00 30.99 99 LYS B CA 1
ATOM 3932 C C . LYS B 1 99 ? 28.813 52.182 84.096 1.00 27.82 99 LYS B C 1
ATOM 3933 O O . LYS B 1 99 ? 28.857 53.279 83.538 1.00 34.64 99 LYS B O 1
ATOM 3939 N N . ILE B 1 100 ? 29.021 51.022 83.482 1.00 25.77 100 ILE B N 1
ATOM 3940 C CA . ILE B 1 100 ? 29.177 50.863 82.046 1.00 20.89 100 ILE B CA 1
ATOM 3941 C C . ILE B 1 100 ? 27.857 50.353 81.468 1.00 18.20 100 ILE B C 1
ATOM 3942 O O . ILE B 1 100 ? 27.465 49.229 81.787 1.00 23.49 100 ILE B O 1
ATOM 3947 N N . PHE B 1 101 ? 27.212 51.187 80.662 1.00 19.85 101 PHE B N 1
ATOM 3948 C CA . PHE B 1 101 ? 25.911 50.821 80.111 1.00 27.79 101 PHE B CA 1
ATOM 3949 C C . PHE B 1 101 ? 26.032 50.282 78.691 1.00 28.50 101 PHE B C 1
ATOM 3950 O O . PHE B 1 101 ? 26.676 50.886 77.837 1.00 38.71 101 PHE B O 1
ATOM 3958 N N . THR B 1 102 ? 25.391 49.139 78.467 1.00 21.58 102 THR B N 1
ATOM 3959 C CA . THR B 1 102 ? 25.369 48.582 77.116 1.00 23.67 102 THR B CA 1
ATOM 3960 C C . THR B 1 102 ? 24.106 47.770 76.886 1.00 26.26 102 THR B C 1
ATOM 3961 O O . THR B 1 102 ? 23.443 47.285 77.809 1.00 23.17 102 THR B O 1
ATOM 3965 N N . SER B 1 103 ? 23.727 47.609 75.625 1.00 22.06 103 SER B N 1
ATOM 3966 C CA . SER B 1 103 ? 22.539 46.815 75.322 1.00 19.08 103 SER B CA 1
ATOM 3967 C C . SER B 1 103 ? 22.736 45.381 75.785 1.00 21.40 103 SER B C 1
ATOM 3968 O O . SER B 1 103 ? 23.822 45.003 76.229 1.00 21.76 103 SER B O 1
ATOM 3971 N N . SER B 1 104 ? 21.697 44.561 75.693 1.00 23.67 104 SER B N 1
ATOM 3972 C CA . SER B 1 104 ? 21.863 43.184 76.174 1.00 27.72 104 SER B CA 1
ATOM 3973 C C . SER B 1 104 ? 22.799 42.421 75.248 1.00 27.24 104 SER B C 1
ATOM 3974 O O . SER B 1 104 ? 23.658 41.635 75.651 1.00 30.73 104 SER B O 1
ATOM 3977 N N . LEU B 1 105 ? 22.632 42.668 73.949 1.00 28.27 105 LEU B N 1
ATOM 3978 C CA . LEU B 1 105 ? 23.512 42.064 72.952 1.00 28.32 105 LEU B CA 1
ATOM 3979 C C . LEU B 1 105 ? 24.899 42.683 73.042 1.00 25.13 105 LEU B C 1
ATOM 3980 O O . LEU B 1 105 ? 25.916 42.023 72.850 1.00 26.08 105 LEU B O 1
ATOM 3985 N N . GLY B 1 106 ? 24.950 43.973 73.361 1.00 17.89 106 GLY B N 1
ATOM 3986 C CA . GLY B 1 106 ? 26.232 44.610 73.598 1.00 24.32 106 GLY B CA 1
ATOM 3987 C C . GLY B 1 106 ? 27.016 43.954 74.714 1.00 25.46 106 GLY B C 1
ATOM 3988 O O . GLY B 1 106 ? 28.252 43.921 74.689 1.00 27.78 106 GLY B O 1
ATOM 3989 N N . GLN B 1 107 ? 26.343 43.421 75.741 1.00 24.88 107 GLN B N 1
ATOM 3990 C CA . GLN B 1 107 ? 27.167 42.944 76.860 1.00 29.02 107 GLN B CA 1
ATOM 3991 C C . GLN B 1 107 ? 27.800 41.617 76.473 1.00 22.37 107 GLN B C 1
ATOM 3992 O O . GLN B 1 107 ? 28.918 41.293 76.878 1.00 13.85 107 GLN B O 1
ATOM 3998 N N . LYS B 1 108 ? 27.051 40.859 75.685 1.00 20.88 108 LYS B N 1
ATOM 3999 C CA . LYS B 1 108 ? 27.589 39.600 75.167 1.00 28.58 108 LYS B CA 1
ATOM 4000 C C . LYS B 1 108 ? 28.832 39.865 74.326 1.00 27.83 108 LYS B C 1
ATOM 4001 O O . LYS B 1 108 ? 29.851 39.186 74.485 1.00 26.50 108 LYS B O 1
ATOM 4007 N N . ALA B 1 109 ? 28.778 40.859 73.445 1.00 21.27 109 ALA B N 1
ATOM 4008 C CA . ALA B 1 109 ? 29.884 41.174 72.544 1.00 18.89 109 ALA B CA 1
ATOM 4009 C C . ALA B 1 109 ? 31.067 41.763 73.299 1.00 24.46 109 ALA B C 1
ATOM 4010 O O . ALA B 1 109 ? 32.238 41.543 72.985 1.00 22.08 109 ALA B O 1
ATOM 4012 N N . MET B 1 110 ? 30.748 42.537 74.336 1.00 21.94 110 MET B N 1
ATOM 4013 C CA . MET B 1 110 ? 31.806 43.062 75.205 1.00 19.18 110 MET B CA 1
ATOM 4014 C C . MET B 1 110 ? 32.603 41.908 75.796 1.00 23.56 110 MET B C 1
ATOM 4015 O O . MET B 1 110 ? 33.823 41.912 75.918 1.00 18.68 110 MET B O 1
ATOM 4020 N N . GLU B 1 111 ? 31.884 40.855 76.166 1.00 27.88 111 GLU B N 1
ATOM 4021 C CA . GLU B 1 111 ? 32.480 39.664 76.761 1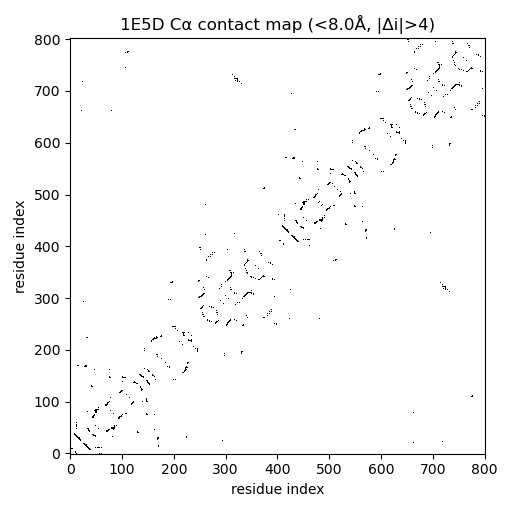.00 36.36 111 GLU B CA 1
ATOM 4022 C C . GLU B 1 111 ? 33.387 38.933 75.782 1.00 30.70 111 GLU B C 1
ATOM 4023 O O . GLU B 1 111 ? 34.491 38.495 76.122 1.00 23.01 111 GLU B O 1
ATOM 4029 N N . SER B 1 112 ? 32.908 38.799 74.546 1.00 20.00 112 SER B N 1
ATOM 4030 C CA . SER B 1 112 ? 33.670 38.039 73.552 1.00 22.28 112 SER B CA 1
ATOM 4031 C C . SER B 1 112 ? 34.795 38.874 72.953 1.00 18.72 112 SER B C 1
ATOM 4032 O O . SER B 1 112 ? 35.734 38.338 72.359 1.00 24.26 112 SER B O 1
ATOM 4035 N N . HIS B 1 113 ? 34.717 40.192 73.114 1.00 17.56 113 HIS B N 1
ATOM 4036 C CA . HIS B 1 113 ? 35.804 41.051 72.656 1.00 22.52 113 HIS B CA 1
ATOM 4037 C C . HIS B 1 113 ? 36.824 41.304 73.758 1.00 25.93 113 HIS B C 1
ATOM 4038 O O . HIS B 1 113 ? 38.025 41.342 73.516 1.00 30.31 113 HIS B O 1
ATOM 4045 N N . PHE B 1 114 ? 36.353 41.499 74.987 1.00 22.84 114 PHE B N 1
ATOM 4046 C CA . PHE B 1 114 ? 37.266 41.902 76.053 1.00 22.88 114 PHE B CA 1
ATOM 4047 C C . PHE B 1 114 ? 37.430 40.811 77.103 1.00 24.13 114 PHE B C 1
ATOM 4048 O O . PHE B 1 114 ? 38.431 40.851 77.822 1.00 16.43 114 PHE B O 1
ATOM 4056 N N . HIS B 1 115 ? 36.489 39.878 77.166 1.00 25.23 115 HIS B N 1
ATOM 4057 C CA . HIS B 1 115 ? 36.568 38.786 78.135 1.00 31.00 115 HIS B CA 1
ATOM 4058 C C . HIS B 1 115 ? 36.866 39.303 79.539 1.00 39.03 115 HIS B C 1
ATOM 4059 O O . HIS B 1 115 ? 37.686 38.742 80.263 1.00 52.83 115 HIS B O 1
ATOM 4066 N N . TYR B 1 116 ? 36.215 40.392 79.920 1.00 42.59 116 TYR B N 1
ATOM 4067 C CA . TYR B 1 116 ? 36.533 41.169 81.105 1.00 41.69 116 TYR B CA 1
ATOM 4068 C C . TYR B 1 116 ? 36.244 40.464 82.423 1.00 42.27 116 TYR B C 1
ATOM 4069 O O . TYR B 1 116 ? 35.295 39.697 82.569 1.00 29.04 116 TYR B O 1
ATOM 4078 N N . LYS B 1 117 ? 37.087 40.771 83.409 1.00 50.31 117 LYS B N 1
ATOM 4079 C CA . LYS B 1 117 ? 36.955 40.119 84.707 1.00 61.57 117 LYS B CA 1
ATOM 4080 C C . LYS B 1 117 ? 35.897 40.766 85.583 1.00 56.32 117 LYS B C 1
ATOM 4081 O O . LYS B 1 117 ? 34.885 40.136 85.909 1.00 46.85 117 LYS B O 1
ATOM 4087 N N . ASP B 1 118 ? 36.093 42.017 86.006 1.00 53.70 118 ASP B N 1
ATOM 4088 C CA . ASP B 1 118 ? 35.101 42.579 86.933 1.00 58.34 118 ASP B CA 1
ATOM 4089 C C . ASP B 1 118 ? 34.729 44.010 86.575 1.00 49.85 118 ASP B C 1
ATOM 4090 O O . ASP B 1 118 ? 35.202 44.976 87.175 1.00 61.20 118 ASP B O 1
ATOM 4095 N N . TRP B 1 119 ? 33.867 44.183 85.577 1.00 41.79 119 TRP B N 1
ATOM 4096 C CA . TRP B 1 119 ? 33.475 45.521 85.141 1.00 36.31 119 TRP B CA 1
ATOM 4097 C C . TRP B 1 119 ? 32.043 45.807 85.575 1.00 28.99 119 TRP B C 1
ATOM 4098 O O . TRP B 1 119 ? 31.195 44.908 85.503 1.00 42.32 119 TRP B O 1
ATOM 4109 N N . PRO B 1 120 ? 31.750 47.017 86.018 1.00 23.39 120 PRO B N 1
ATOM 4110 C CA . PRO B 1 120 ? 30.384 47.314 86.468 1.00 26.48 120 PRO B CA 1
ATOM 4111 C C . PRO B 1 120 ? 29.479 47.480 85.255 1.00 29.33 120 PRO B C 1
ATOM 4112 O O . PRO B 1 120 ? 29.002 48.576 84.963 1.00 33.75 120 PRO B O 1
ATOM 4116 N N . VAL B 1 121 ? 29.274 46.361 84.562 1.00 27.87 121 VAL B N 1
ATOM 4117 C CA . VAL B 1 121 ? 28.452 46.439 83.361 1.00 29.58 121 VAL B CA 1
ATOM 4118 C C . VAL B 1 121 ? 26.975 46.330 83.719 1.00 29.57 121 VAL B C 1
ATOM 4119 O O . VAL B 1 121 ? 26.573 45.537 84.566 1.00 47.39 121 VAL B O 1
ATOM 4123 N N . GLN B 1 122 ? 26.180 47.144 83.039 1.00 26.09 122 GLN B N 1
ATOM 4124 C CA . GLN B 1 122 ? 24.740 47.085 83.220 1.00 22.18 122 GLN B CA 1
ATOM 4125 C C . GLN B 1 122 ? 24.069 47.153 81.852 1.00 20.99 122 GLN B C 1
ATOM 4126 O O . GLN B 1 122 ? 24.374 48.050 81.070 1.00 32.75 122 GLN B O 1
ATOM 4132 N N . VAL B 1 123 ? 23.187 46.200 81.622 1.00 25.84 123 VAL B N 1
ATOM 4133 C CA . VAL B 1 123 ? 22.415 46.112 80.397 1.00 25.53 123 VAL B CA 1
ATOM 4134 C C . VAL B 1 123 ? 21.143 46.939 80.475 1.00 31.35 123 VAL B C 1
ATOM 4135 O O . VAL B 1 123 ? 20.348 46.782 81.404 1.00 50.98 123 VAL B O 1
ATOM 4139 N N . VAL B 1 124 ? 20.955 47.807 79.487 1.00 32.09 124 VAL B N 1
ATOM 4140 C CA . VAL B 1 124 ? 19.704 48.561 79.413 1.00 28.95 124 VAL B CA 1
ATOM 4141 C C . VAL B 1 124 ? 18.828 47.922 78.345 1.00 29.50 124 VAL B C 1
ATOM 4142 O O . VAL B 1 124 ? 19.375 47.165 77.538 1.00 30.09 124 VAL B O 1
ATOM 4146 N N . LYS B 1 125 ? 17.532 48.208 78.353 1.00 33.30 125 LYS B N 1
ATOM 4147 C CA . LYS B 1 125 ? 16.656 47.582 77.364 1.00 33.55 125 LYS B CA 1
ATOM 4148 C C . LYS B 1 125 ? 15.977 48.626 76.490 1.00 30.14 125 LYS B C 1
ATOM 4149 O O . LYS B 1 125 ? 16.032 49.825 76.743 1.00 27.15 125 LYS B O 1
ATOM 4155 N N . HIS B 1 126 ? 15.322 48.134 75.437 1.00 32.98 126 HIS B N 1
ATOM 4156 C CA . HIS B 1 126 ? 14.684 49.059 74.511 1.00 30.83 126 HIS B CA 1
ATOM 4157 C C . HIS B 1 126 ? 13.694 49.986 75.213 1.00 29.00 126 HIS B C 1
ATOM 4158 O O . HIS B 1 126 ? 12.847 49.564 76.001 1.00 35.40 126 HIS B O 1
ATOM 4165 N N . GLY B 1 127 ? 13.819 51.267 74.895 1.00 28.64 127 GLY B N 1
ATOM 4166 C CA . GLY B 1 127 ? 12.974 52.309 75.435 1.00 27.23 127 GLY B CA 1
ATOM 4167 C C . GLY B 1 127 ? 13.257 52.603 76.895 1.00 31.32 127 GLY B C 1
ATOM 4168 O O . GLY B 1 127 ? 12.671 53.531 77.465 1.00 46.71 127 GLY B O 1
ATOM 4169 N N . GLU B 1 128 ? 14.143 51.837 77.532 1.00 25.16 128 GLU B N 1
ATOM 4170 C CA . GLU B 1 128 ? 14.447 52.131 78.930 1.00 22.86 128 GLU B CA 1
ATOM 4171 C C . GLU B 1 128 ? 14.956 53.561 79.074 1.00 24.55 128 GLU B C 1
ATOM 4172 O O . GLU B 1 128 ? 15.522 54.111 78.127 1.00 33.96 128 GLU B O 1
ATOM 4178 N N . THR B 1 129 ? 14.755 54.160 80.243 1.00 26.12 129 THR B N 1
ATOM 4179 C CA . THR B 1 129 ? 15.254 55.511 80.460 1.00 30.22 129 THR B CA 1
ATOM 4180 C C . THR B 1 129 ? 16.295 55.551 81.572 1.00 29.79 129 THR B C 1
ATOM 4181 O O . THR B 1 129 ? 16.416 54.625 82.373 1.00 44.06 129 THR B O 1
ATOM 4185 N N . LEU B 1 130 ? 17.036 56.653 81.571 1.00 29.23 130 LEU B N 1
ATOM 4186 C CA . LEU B 1 130 ? 18.127 56.815 82.516 1.00 33.06 130 LEU B CA 1
ATOM 4187 C C . LEU B 1 130 ? 18.262 58.271 82.956 1.00 35.81 130 LEU B C 1
ATOM 4188 O O . LEU B 1 130 ? 18.402 59.166 82.131 1.00 43.90 130 LEU B O 1
ATOM 4193 N N . SER B 1 131 ? 18.224 58.440 84.272 1.00 37.80 131 SER B N 1
ATOM 4194 C CA . SER B 1 131 ? 18.478 59.731 84.886 1.00 38.62 131 SER B CA 1
ATOM 4195 C C . SER B 1 131 ? 19.983 59.953 85.013 1.00 30.35 131 SER B C 1
ATOM 4196 O O . SER B 1 131 ? 20.684 59.127 85.598 1.00 34.00 131 SER B O 1
ATOM 4199 N N . LEU B 1 132 ? 20.441 61.071 84.466 1.00 28.75 132 LEU B N 1
ATOM 4200 C CA . LEU B 1 132 ? 21.832 61.474 84.631 1.00 37.93 132 LEU B CA 1
ATOM 4201 C C . LEU B 1 132 ? 21.938 62.611 85.643 1.00 38.55 132 LEU B C 1
ATOM 4202 O O . LEU B 1 132 ? 23.012 63.113 85.961 1.00 36.32 132 LEU B O 1
ATOM 4207 N N . GLY B 1 133 ? 20.779 63.018 86.148 1.00 36.36 133 GLY B N 1
ATOM 4208 C CA . GLY B 1 133 ? 20.650 64.163 87.036 1.00 32.97 133 GLY B CA 1
ATOM 4209 C C . GLY B 1 133 ? 19.596 65.112 86.492 1.00 33.58 133 GLY B C 1
ATOM 4210 O O . GLY B 1 133 ? 18.401 64.812 86.531 1.00 30.67 133 GLY B O 1
ATOM 4211 N N . LYS B 1 134 ? 20.039 66.249 85.960 1.00 33.25 134 LYS B N 1
ATOM 4212 C CA . LYS B 1 134 ? 19.086 67.165 85.338 1.00 30.00 134 LYS B CA 1
ATOM 4213 C C . LYS B 1 134 ? 18.545 66.580 84.041 1.00 35.50 134 LYS B C 1
ATOM 4214 O O . LYS B 1 134 ? 17.378 66.781 83.700 1.00 48.00 134 LYS B O 1
ATOM 4220 N N . ARG B 1 135 ? 19.390 65.858 83.305 1.00 35.77 135 ARG B N 1
ATOM 4221 C CA . ARG B 1 135 ? 18.959 65.328 82.016 1.00 30.11 135 ARG B CA 1
ATOM 4222 C C . ARG B 1 135 ? 18.634 63.847 82.118 1.00 33.26 135 ARG B C 1
ATOM 4223 O O . ARG B 1 135 ? 19.109 63.145 83.009 1.00 32.88 135 ARG B O 1
ATOM 4231 N N . THR B 1 136 ? 17.819 63.381 81.170 1.00 37.47 136 THR B N 1
ATOM 4232 C CA . THR B 1 136 ? 17.543 61.941 81.143 1.00 41.62 136 THR B CA 1
ATOM 4233 C C . THR B 1 136 ? 17.681 61.410 79.720 1.00 40.45 136 THR B C 1
ATOM 4234 O O . THR B 1 136 ? 17.139 61.922 78.738 1.00 38.09 136 THR B O 1
ATOM 4238 N N . VAL B 1 137 ? 18.468 60.335 79.615 1.00 33.73 137 VAL B N 1
ATOM 4239 C CA . VAL B 1 137 ? 18.679 59.692 78.326 1.00 26.10 137 VAL B CA 1
ATOM 4240 C C . VAL B 1 137 ? 17.648 58.589 78.114 1.00 27.54 137 VAL B C 1
ATOM 4241 O O . VAL B 1 137 ? 17.205 57.953 79.072 1.00 30.87 137 VAL B O 1
ATOM 4245 N N . THR B 1 138 ? 17.260 58.351 76.865 1.00 27.53 138 THR B N 1
ATOM 4246 C CA . THR B 1 138 ? 16.394 57.216 76.541 1.00 27.66 138 THR B CA 1
ATOM 4247 C C . THR B 1 138 ? 17.091 56.265 75.575 1.00 28.09 138 THR B C 1
ATOM 4248 O O . THR B 1 138 ? 17.671 56.703 74.573 1.00 30.91 138 THR B O 1
ATOM 4252 N N . PHE B 1 139 ? 17.058 54.965 75.852 1.00 24.19 139 PHE B N 1
ATOM 4253 C CA . PHE B 1 139 ? 17.743 54.005 74.997 1.00 21.00 139 PHE B CA 1
ATOM 4254 C C . PHE B 1 139 ? 16.830 53.265 74.031 1.00 24.95 139 PHE B C 1
ATOM 4255 O O . PHE B 1 139 ? 15.815 52.694 74.425 1.00 34.15 139 PHE B O 1
ATOM 4263 N N . TYR B 1 140 ? 17.210 53.260 72.752 1.00 24.60 140 TYR B N 1
ATOM 4264 C CA . TYR B 1 140 ? 16.473 52.432 71.797 1.00 25.79 140 TYR B CA 1
ATOM 4265 C C . TYR B 1 140 ? 17.405 51.416 71.152 1.00 27.82 140 TYR B C 1
ATOM 4266 O O . TYR B 1 140 ? 18.565 51.705 70.844 1.00 31.25 140 TYR B O 1
ATOM 4275 N N . GLU B 1 141 ? 16.887 50.204 70.955 1.00 24.02 141 GLU B N 1
ATOM 4276 C CA . GLU B 1 141 ? 17.715 49.173 70.331 1.00 25.11 141 GLU B CA 1
ATOM 4277 C C . GLU B 1 141 ? 17.639 49.256 68.810 1.00 27.55 141 GLU B C 1
ATOM 4278 O O . GLU B 1 141 ? 16.567 49.523 68.260 1.00 41.31 141 GLU B O 1
ATOM 4284 N N . THR B 1 142 ? 18.777 49.032 68.156 1.00 24.12 142 THR B N 1
ATOM 4285 C CA . THR B 1 142 ? 18.790 49.020 66.689 1.00 19.88 142 THR B CA 1
ATOM 4286 C C . THR B 1 142 ? 19.643 47.858 66.189 1.00 22.96 142 THR B C 1
ATOM 4287 O O . THR B 1 142 ? 20.628 48.033 65.482 1.00 19.10 142 THR B O 1
ATOM 4291 N N . ARG B 1 143 ? 19.217 46.667 66.604 1.00 25.50 143 ARG B N 1
ATOM 4292 C CA . ARG B 1 143 ? 19.883 45.416 66.279 1.00 27.28 143 ARG B CA 1
ATOM 4293 C C . ARG B 1 143 ? 20.188 45.334 64.789 1.00 26.33 143 ARG B C 1
ATOM 4294 O O . ARG B 1 143 ? 19.379 45.703 63.940 1.00 29.23 143 ARG B O 1
ATOM 4302 N N . MET B 1 144 ? 21.382 44.836 64.484 1.00 21.52 144 MET B N 1
ATOM 4303 C CA . MET B 1 144 ? 21.743 44.674 63.080 1.00 17.84 144 MET B CA 1
ATOM 4304 C C . MET B 1 144 ? 21.833 46.017 62.374 1.00 18.78 144 MET B C 1
ATOM 4305 O O . MET B 1 144 ? 21.782 46.067 61.144 1.00 29.04 144 MET B O 1
ATOM 4310 N N . LEU B 1 145 ? 21.993 47.112 63.106 1.00 20.32 145 LEU B N 1
ATOM 4311 C CA . LEU B 1 145 ? 22.317 48.381 62.451 1.00 21.21 145 LEU B CA 1
ATOM 4312 C C . LEU B 1 145 ? 23.631 48.939 62.996 1.00 25.52 145 LEU B C 1
ATOM 4313 O O . LEU B 1 145 ? 23.622 49.911 63.756 1.00 23.48 145 LEU B O 1
ATOM 4318 N N . HIS B 1 146 ? 24.764 48.358 62.633 1.00 22.71 146 HIS B N 1
ATOM 4319 C CA . HIS B 1 146 ? 24.883 47.270 61.681 1.00 17.33 146 HIS B CA 1
ATOM 4320 C C . HIS B 1 146 ? 25.331 46.000 62.386 1.00 16.62 146 HIS B C 1
ATOM 4321 O O . HIS B 1 146 ? 25.672 45.010 61.744 1.00 21.59 146 HIS B O 1
ATOM 4328 N N . TRP B 1 147 ? 25.340 46.038 63.716 1.00 23.72 147 TRP B N 1
ATOM 4329 C CA . TRP B 1 147 ? 25.652 44.832 64.479 1.00 25.02 147 TRP B CA 1
ATOM 4330 C C . TRP B 1 147 ? 24.502 44.500 65.420 1.00 25.53 147 TRP B C 1
ATOM 4331 O O . TRP B 1 147 ? 23.672 45.370 65.701 1.00 32.76 147 TRP B O 1
ATOM 4342 N N . PRO B 1 148 ? 24.449 43.263 65.904 1.00 23.79 148 PRO B N 1
ATOM 4343 C CA . PRO B 1 148 ? 23.414 42.918 66.882 1.00 23.63 148 PRO B CA 1
ATOM 4344 C C . PRO B 1 148 ? 23.443 43.821 68.117 1.00 22.63 148 PRO B C 1
ATOM 4345 O O . PRO B 1 148 ? 22.369 44.089 68.663 1.00 34.06 148 PRO B O 1
ATOM 4349 N N . ASP B 1 149 ? 24.601 44.289 68.575 1.00 21.88 149 ASP B N 1
ATOM 4350 C CA . ASP B 1 149 ? 24.670 45.055 69.820 1.00 24.14 149 ASP B CA 1
ATOM 4351 C C . ASP B 1 149 ? 24.151 46.481 69.665 1.00 27.47 149 ASP B C 1
ATOM 4352 O O . ASP B 1 149 ? 23.874 47.170 70.644 1.00 25.03 149 ASP B O 1
ATOM 4357 N N . SER B 1 150 ? 24.044 46.900 68.409 1.00 27.58 150 SER B N 1
ATOM 4358 C CA . SER B 1 150 ? 23.681 48.265 68.088 1.00 24.59 150 SER B CA 1
ATOM 4359 C C . SER B 1 150 ? 22.475 48.795 68.854 1.00 27.36 150 SER B C 1
ATOM 4360 O O . SER B 1 150 ? 21.391 48.220 68.894 1.00 34.31 150 SER B O 1
ATOM 4363 N N . MET B 1 151 ? 22.690 49.954 69.473 1.00 23.75 151 MET B N 1
ATOM 4364 C CA . MET B 1 151 ? 21.606 50.703 70.091 1.00 25.61 151 MET B CA 1
ATOM 4365 C C . MET B 1 151 ? 21.907 52.199 70.047 1.00 25.42 151 MET B C 1
ATOM 4366 O O . MET B 1 151 ? 23.064 52.609 70.010 1.00 23.64 151 MET B O 1
ATOM 4371 N N . VAL B 1 152 ? 20.864 53.018 70.049 1.00 25.34 152 VAL B N 1
ATOM 4372 C CA . VAL B 1 152 ? 21.036 54.464 70.005 1.00 20.21 152 VAL B CA 1
ATOM 4373 C C . VAL B 1 152 ? 20.522 55.121 71.287 1.00 27.89 152 VAL B C 1
ATOM 4374 O O . VAL B 1 152 ? 19.771 54.535 72.071 1.00 32.79 152 VAL B O 1
ATOM 4378 N N . SER B 1 153 ? 20.942 56.362 71.493 1.00 24.01 153 SER B N 1
ATOM 4379 C CA . SER B 1 153 ? 20.634 57.136 72.677 1.00 14.20 153 SER B CA 1
ATOM 4380 C C . SER B 1 153 ? 19.903 58.420 72.307 1.00 14.20 153 SER B C 1
ATOM 4381 O O . SER B 1 153 ? 20.271 59.144 71.391 1.00 24.73 153 SER B O 1
ATOM 4384 N N . TRP B 1 154 ? 18.844 58.638 73.072 1.00 16.63 154 TRP B N 1
ATOM 4385 C CA . TRP B 1 154 ? 17.922 59.731 72.806 1.00 22.97 154 TRP B CA 1
ATOM 4386 C C . TRP B 1 154 ? 17.735 60.619 74.031 1.00 23.58 154 TRP B C 1
ATOM 4387 O O . TRP B 1 154 ? 17.442 60.126 75.120 1.00 22.12 154 TRP B O 1
ATOM 4398 N N . PHE B 1 155 ? 17.917 61.898 73.797 1.00 23.62 155 PHE B N 1
ATOM 4399 C CA . PHE B 1 155 ? 17.679 63.004 74.698 1.00 21.33 155 PHE B CA 1
ATOM 4400 C C . PHE B 1 155 ? 16.447 63.765 74.202 1.00 22.04 155 PHE B C 1
ATOM 4401 O O . PHE B 1 155 ? 16.556 64.659 73.360 1.00 17.86 155 PHE B O 1
ATOM 4409 N N . ALA B 1 156 ? 15.284 63.389 74.710 1.00 25.95 156 ALA B N 1
ATOM 4410 C CA . ALA B 1 156 ? 14.002 63.950 74.300 1.00 31.03 156 ALA B CA 1
ATOM 4411 C C . ALA B 1 156 ? 13.947 65.458 74.462 1.00 32.35 156 ALA B C 1
ATOM 4412 O O . ALA B 1 156 ? 13.478 66.203 73.600 1.00 41.91 156 ALA B O 1
ATOM 4414 N N . ASP B 1 157 ? 14.441 65.952 75.598 1.00 39.97 157 ASP B N 1
ATOM 4415 C CA . ASP B 1 157 ? 14.365 67.399 75.798 1.00 49.94 157 ASP B CA 1
ATOM 4416 C C . ASP B 1 157 ? 15.282 68.139 74.829 1.00 42.99 157 ASP B C 1
ATOM 4417 O O . ASP B 1 157 ? 14.794 68.992 74.084 1.00 48.33 157 ASP B O 1
ATOM 4422 N N . GLU B 1 158 ? 16.574 67.826 74.844 1.00 38.84 158 GLU B N 1
ATOM 4423 C CA . GLU B 1 158 ? 17.550 68.503 74.002 1.00 31.68 158 GLU B CA 1
ATOM 4424 C C . GLU B 1 158 ? 17.439 68.103 72.533 1.00 30.52 158 GLU B C 1
ATOM 4425 O O . GLU B 1 158 ? 18.018 68.784 71.680 1.00 31.83 158 GLU B O 1
ATOM 4431 N N . LYS B 1 159 ? 16.715 67.031 72.233 1.00 29.80 159 LYS B N 1
ATOM 4432 C CA . LYS B 1 159 ? 16.521 66.598 70.851 1.00 40.06 159 LYS B CA 1
ATOM 4433 C C . LYS B 1 159 ? 17.870 66.275 70.207 1.00 34.25 159 LYS B C 1
ATOM 4434 O O . LYS B 1 159 ? 18.186 66.716 69.105 1.00 35.28 159 LYS B O 1
ATOM 4440 N N . VAL B 1 160 ? 18.639 65.499 70.951 1.00 27.00 160 VAL B N 1
ATOM 4441 C CA . VAL B 1 160 ? 19.955 65.025 70.587 1.00 25.63 160 VAL B CA 1
ATOM 4442 C C . VAL B 1 160 ? 19.935 63.506 70.455 1.00 19.08 160 VAL B C 1
ATOM 4443 O O . VAL B 1 160 ? 19.695 62.829 71.461 1.00 27.75 160 VAL B O 1
ATOM 4447 N N . LEU B 1 161 ? 20.184 63.001 69.259 1.00 19.98 161 LEU B N 1
ATOM 4448 C CA . LEU B 1 161 ? 20.293 61.561 69.035 1.00 18.27 161 LEU B CA 1
ATOM 4449 C C . LEU B 1 161 ? 21.744 61.166 68.781 1.00 17.24 161 LEU B C 1
ATOM 4450 O O . LEU B 1 161 ? 22.402 61.684 67.880 1.00 22.11 161 LEU B O 1
ATOM 4455 N N . ILE B 1 162 ? 22.236 60.241 69.585 1.00 17.53 162 ILE B N 1
ATOM 4456 C CA . ILE B 1 162 ? 23.596 59.714 69.425 1.00 19.17 162 ILE B CA 1
ATOM 4457 C C . ILE B 1 162 ? 23.513 58.316 68.828 1.00 20.56 162 ILE B C 1
ATOM 4458 O O . ILE B 1 162 ? 23.195 57.393 69.579 1.00 15.06 162 ILE B O 1
ATOM 4463 N N . SER B 1 163 ? 23.762 58.163 67.538 1.00 21.35 163 SER B N 1
ATOM 4464 C CA . SER B 1 163 ? 23.384 57.049 66.695 1.00 19.09 163 SER B CA 1
ATOM 4465 C C . SER B 1 163 ? 24.432 55.997 66.357 1.00 21.28 163 SER B C 1
ATOM 4466 O O . SER B 1 163 ? 24.193 55.202 65.439 1.00 20.72 163 SER B O 1
ATOM 4469 N N . ASN B 1 164 ? 25.556 55.965 67.047 1.00 20.44 164 ASN B N 1
ATOM 4470 C CA . ASN B 1 164 ? 26.678 55.080 66.730 1.00 12.67 164 ASN B CA 1
ATOM 4471 C C . ASN B 1 164 ? 26.981 55.096 65.234 1.00 11.53 164 ASN B C 1
ATOM 4472 O O . ASN B 1 164 ? 27.112 56.164 64.618 1.00 14.13 164 ASN B O 1
ATOM 4477 N N . ASP B 1 165 ? 27.169 53.972 64.563 1.00 9.10 165 ASP B N 1
ATOM 4478 C CA . ASP B 1 165 ? 27.533 54.076 63.147 1.00 10.91 165 ASP B CA 1
ATOM 4479 C C . ASP B 1 165 ? 26.397 54.656 62.318 1.00 17.91 165 ASP B C 1
ATOM 4480 O O . ASP B 1 165 ? 26.612 55.156 61.208 1.00 18.87 165 ASP B O 1
ATOM 4485 N N . ILE B 1 166 ? 25.168 54.579 62.832 1.00 20.69 166 ILE B N 1
ATOM 4486 C CA . ILE B 1 166 ? 24.025 54.993 62.004 1.00 21.27 166 ILE B CA 1
ATOM 4487 C C . ILE B 1 166 ? 24.120 56.470 61.637 1.00 20.49 166 ILE B C 1
ATOM 4488 O O . ILE B 1 166 ? 24.381 57.301 62.509 1.00 23.88 166 ILE B O 1
ATOM 4493 N N . PHE B 1 167 ? 23.934 56.778 60.364 1.00 12.59 167 PHE B N 1
ATOM 4494 C CA . PHE B 1 167 ? 24.044 58.114 59.809 1.00 16.29 167 PHE B CA 1
ATOM 4495 C C . PHE B 1 167 ? 25.491 58.554 59.664 1.00 22.90 167 PHE B C 1
ATOM 4496 O O . PHE B 1 167 ? 25.834 59.680 59.305 1.00 21.90 167 PHE B O 1
ATOM 4504 N N . GLY B 1 168 ? 26.394 57.625 59.962 1.00 22.55 168 GLY B N 1
ATOM 4505 C CA . GLY B 1 168 ? 27.814 57.918 59.854 1.00 13.61 168 GLY B CA 1
ATOM 4506 C C . GLY B 1 168 ? 28.208 58.257 58.443 1.00 11.56 168 GLY B C 1
ATOM 4507 O O . GLY B 1 168 ? 27.556 57.928 57.455 1.00 12.89 168 GLY B O 1
ATOM 4508 N N . GLN B 1 169 ? 29.322 58.959 58.297 1.00 9.21 169 GLN B N 1
ATOM 4509 C CA . GLN B 1 169 ? 29.870 59.182 56.963 1.00 10.13 169 GLN B CA 1
ATOM 4510 C C . GLN B 1 169 ? 31.388 59.271 57.138 1.00 18.54 169 GLN B C 1
ATOM 4511 O O . GLN B 1 169 ? 31.850 59.807 58.146 1.00 18.94 169 GLN B O 1
ATOM 4517 N N . ASN B 1 170 ? 32.157 58.744 56.190 1.00 26.79 170 ASN B N 1
ATOM 4518 C CA . ASN B 1 170 ? 33.611 58.809 56.350 1.00 17.62 170 ASN B CA 1
ATOM 4519 C C . ASN B 1 170 ? 34.152 60.133 55.829 1.00 13.57 170 ASN B C 1
ATOM 4520 O O . ASN B 1 170 ? 34.579 60.272 54.692 1.00 20.55 170 ASN B O 1
ATOM 4525 N N . ILE B 1 171 ? 34.158 61.153 56.683 1.00 14.81 171 ILE B N 1
ATOM 4526 C CA . ILE B 1 171 ? 34.699 62.449 56.295 1.00 15.04 171 ILE B CA 1
ATOM 4527 C C . ILE B 1 171 ? 35.670 62.962 57.350 1.00 18.51 171 ILE B C 1
ATOM 4528 O O . ILE B 1 171 ? 35.270 63.183 58.492 1.00 24.68 171 ILE B O 1
ATOM 4533 N N . ALA B 1 172 ? 36.935 63.139 56.995 1.00 18.84 172 ALA B N 1
ATOM 4534 C CA . ALA B 1 172 ? 37.906 63.777 57.876 1.00 18.34 172 ALA B CA 1
ATOM 4535 C C . ALA B 1 172 ? 38.060 65.229 57.439 1.00 15.18 172 ALA B C 1
ATOM 4536 O O . ALA B 1 172 ? 38.364 65.460 56.263 1.00 18.94 172 ALA B O 1
ATOM 4538 N N . ALA B 1 173 ? 37.838 66.174 58.351 1.00 13.15 173 ALA B N 1
ATOM 4539 C CA . ALA B 1 173 ? 37.901 67.583 57.948 1.00 15.38 173 ALA B CA 1
ATOM 4540 C C . ALA B 1 173 ? 37.923 68.513 59.146 1.00 17.84 173 ALA B C 1
ATOM 4541 O O . ALA B 1 173 ? 37.634 68.092 60.270 1.00 18.17 173 ALA B O 1
ATOM 4543 N N . SER B 1 174 ? 38.255 69.790 58.911 1.00 14.87 174 SER B N 1
ATOM 4544 C CA . SER B 1 174 ? 38.266 70.680 60.078 1.00 11.70 174 SER B CA 1
ATOM 4545 C C . SER B 1 174 ? 36.829 70.921 60.555 1.00 14.07 174 SER B C 1
ATOM 4546 O O . SER B 1 174 ? 36.607 71.148 61.741 1.00 31.01 174 SER B O 1
ATOM 4549 N N . GLU B 1 175 ? 35.886 70.857 59.633 1.00 15.64 175 GLU B N 1
ATOM 4550 C CA . GLU B 1 175 ? 34.467 71.106 59.834 1.00 15.92 175 GLU B CA 1
ATOM 4551 C C . GLU B 1 175 ? 33.804 69.915 60.513 1.00 21.44 175 GLU B C 1
ATOM 4552 O O . GLU B 1 175 ? 33.942 68.794 60.007 1.00 28.70 175 GLU B O 1
ATOM 4558 N N . ARG B 1 176 ? 33.102 70.107 61.624 1.00 20.99 176 ARG B N 1
ATOM 4559 C CA . ARG B 1 176 ? 32.539 68.941 62.319 1.00 18.65 176 ARG B CA 1
ATOM 4560 C C . ARG B 1 176 ? 31.026 68.892 62.221 1.00 17.26 176 ARG B C 1
ATOM 4561 O O . ARG B 1 176 ? 30.377 67.988 62.744 1.00 21.67 176 ARG B O 1
ATOM 4569 N N . PHE B 1 177 ? 30.430 69.866 61.537 1.00 16.02 177 PHE B N 1
ATOM 4570 C CA . PHE B 1 177 ? 28.972 69.874 61.434 1.00 15.84 177 PHE B CA 1
ATOM 4571 C C . PHE B 1 177 ? 28.505 69.794 59.987 1.00 17.02 177 PHE B C 1
ATOM 4572 O O . PHE B 1 177 ? 29.151 70.336 59.090 1.00 16.63 177 PHE B O 1
ATOM 4580 N N . SER B 1 178 ? 27.388 69.113 59.783 1.00 15.20 178 SER B N 1
ATOM 4581 C CA . SER B 1 178 ? 26.818 68.891 58.465 1.00 21.36 178 SER B CA 1
ATOM 4582 C C . SER B 1 178 ? 26.590 70.189 57.703 1.00 27.27 178 SER B C 1
ATOM 4583 O O . SER B 1 178 ? 26.777 70.229 56.484 1.00 24.64 178 SER B O 1
ATOM 4586 N N . ASP B 1 179 ? 26.196 71.266 58.380 1.00 29.74 179 ASP B N 1
ATOM 4587 C CA . ASP B 1 179 ? 25.921 72.508 57.657 1.00 24.61 179 ASP B CA 1
ATOM 4588 C C . ASP B 1 179 ? 27.194 73.246 57.265 1.00 19.41 179 ASP B C 1
ATOM 4589 O O . ASP B 1 179 ? 27.097 74.253 56.556 1.00 39.06 179 ASP B O 1
ATOM 4594 N N . GLN B 1 180 ? 28.378 72.797 57.667 1.00 21.84 180 GLN B N 1
ATOM 4595 C CA . GLN B 1 180 ? 29.599 73.492 57.249 1.00 22.97 180 GLN B CA 1
ATOM 4596 C C . GLN B 1 180 ? 30.212 72.858 55.998 1.00 23.08 180 GLN B C 1
ATOM 4597 O O . GLN B 1 180 ? 31.236 73.317 55.500 1.00 37.06 180 GLN B O 1
ATOM 4603 N N . ILE B 1 181 ? 29.561 71.809 55.529 1.00 24.89 181 ILE B N 1
ATOM 4604 C CA . ILE B 1 181 ? 29.977 70.938 54.448 1.00 24.56 181 ILE B CA 1
ATOM 4605 C C . ILE B 1 181 ? 28.980 71.005 53.301 1.00 20.49 181 ILE B C 1
ATOM 4606 O O . ILE B 1 181 ? 27.763 71.007 53.515 1.00 37.98 181 ILE B O 1
ATOM 4611 N N . PRO B 1 182 ? 29.453 71.056 52.066 1.00 19.34 182 PRO B N 1
ATOM 4612 C CA . PRO B 1 182 ? 28.541 71.097 50.918 1.00 16.28 182 PRO B CA 1
ATOM 4613 C C . PRO B 1 182 ? 27.709 69.822 50.854 1.00 21.66 182 PRO B C 1
ATOM 4614 O O . PRO B 1 182 ? 28.231 68.723 51.039 1.00 30.13 182 PRO B O 1
ATOM 4618 N N . VAL B 1 183 ? 26.422 69.995 50.599 1.00 25.76 183 VAL B N 1
ATOM 4619 C CA . VAL B 1 183 ? 25.486 68.887 50.562 1.00 30.24 183 VAL B CA 1
ATOM 4620 C C . VAL B 1 183 ? 25.960 67.752 49.662 1.00 28.13 183 VAL B C 1
ATOM 4621 O O . VAL B 1 183 ? 25.880 66.590 50.055 1.00 32.25 183 VAL B O 1
ATOM 4625 N N . HIS B 1 184 ? 26.427 68.103 48.463 1.00 21.68 184 HIS B N 1
ATOM 4626 C CA . HIS B 1 184 ? 26.805 67.031 47.532 1.00 28.06 184 HIS B CA 1
ATOM 4627 C C . HIS B 1 184 ? 27.896 66.173 48.159 1.00 20.29 184 HIS B C 1
ATOM 4628 O O . HIS B 1 184 ? 27.920 64.947 48.049 1.00 26.32 184 HIS B O 1
ATOM 4635 N N . THR B 1 185 ? 28.834 66.802 48.859 1.00 12.78 185 THR B N 1
ATOM 4636 C CA . THR B 1 185 ? 29.882 66.007 49.497 1.00 19.63 185 THR B CA 1
ATOM 4637 C C . THR B 1 185 ? 29.311 65.122 50.594 1.00 14.89 185 THR B C 1
ATOM 4638 O O . THR B 1 185 ? 29.517 63.915 50.650 1.00 24.86 185 THR B O 1
ATOM 4642 N N . LEU B 1 186 ? 28.570 65.760 51.495 1.00 14.25 186 LEU B N 1
ATOM 4643 C CA . LEU B 1 186 ? 27.951 65.077 52.613 1.00 14.16 186 LEU B CA 1
ATOM 4644 C C . LEU B 1 186 ? 27.165 63.849 52.169 1.00 15.11 186 LEU B C 1
ATOM 4645 O O . LEU B 1 186 ? 27.301 62.772 52.746 1.00 19.32 186 LEU B O 1
ATOM 4650 N N . GLU B 1 187 ? 26.334 64.055 51.151 1.00 14.21 187 GLU B N 1
ATOM 4651 C CA . GLU B 1 187 ? 25.393 63.039 50.707 1.00 17.18 187 GLU B CA 1
ATOM 4652 C C . GLU B 1 187 ? 26.123 61.861 50.073 1.00 17.23 187 GLU B C 1
ATOM 4653 O O . GLU B 1 187 ? 25.798 60.703 50.353 1.00 19.90 187 GLU B O 1
ATOM 4659 N N . ARG B 1 188 ? 27.083 62.183 49.208 1.00 10.09 188 ARG B N 1
ATOM 4660 C CA . ARG B 1 188 ? 27.795 61.068 48.585 1.00 14.81 188 ARG B CA 1
ATOM 4661 C C . ARG B 1 188 ? 28.472 60.250 49.685 1.00 12.30 188 ARG B C 1
ATOM 4662 O O . ARG B 1 188 ? 28.481 59.027 49.598 1.00 18.96 188 ARG B O 1
ATOM 4670 N N . ALA B 1 189 ? 29.000 60.974 50.671 1.00 11.54 189 ALA B N 1
ATOM 4671 C CA . ALA B 1 189 ? 29.667 60.269 51.767 1.00 14.13 189 ALA B CA 1
ATOM 4672 C C . ALA B 1 189 ? 28.641 59.449 52.528 1.00 13.86 189 ALA B C 1
ATOM 4673 O O . ALA B 1 189 ? 28.947 58.371 53.035 1.00 25.69 189 ALA B O 1
ATOM 4675 N N . MET B 1 190 ? 27.410 59.952 52.601 1.00 12.29 190 MET B N 1
ATOM 4676 C CA . MET B 1 190 ? 26.438 59.187 53.391 1.00 16.38 190 MET B CA 1
ATOM 4677 C C . MET B 1 190 ? 26.079 57.884 52.682 1.00 14.94 190 MET B C 1
ATOM 4678 O O . MET B 1 190 ? 26.000 56.820 53.293 1.00 17.60 190 MET B O 1
ATOM 4683 N N . ARG B 1 191 ? 25.869 58.027 51.379 1.00 9.65 191 ARG B N 1
ATOM 4684 C CA . ARG B 1 191 ? 25.481 56.887 50.553 1.00 17.72 191 ARG B CA 1
ATOM 4685 C C . ARG B 1 191 ? 26.614 55.873 50.499 1.00 19.33 191 ARG B C 1
ATOM 4686 O O . ARG B 1 191 ? 26.392 54.667 50.598 1.00 21.90 191 ARG B O 1
ATOM 4694 N N . GLU B 1 192 ? 27.843 56.366 50.347 1.00 12.50 192 GLU B N 1
ATOM 4695 C CA . GLU B 1 192 ? 28.984 55.458 50.262 1.00 10.32 192 GLU B CA 1
ATOM 4696 C C . GLU B 1 192 ? 29.027 54.624 51.534 1.00 10.33 192 GLU B C 1
ATOM 4697 O O . GLU B 1 192 ? 29.277 53.421 51.511 1.00 24.09 192 GLU B O 1
ATOM 4703 N N . TYR B 1 193 ? 28.762 55.340 52.629 1.00 11.09 193 TYR B N 1
ATOM 4704 C CA . TYR B 1 193 ? 28.831 54.681 53.923 1.00 7.95 193 TYR B CA 1
ATOM 4705 C C . TYR B 1 193 ? 27.735 53.628 54.028 1.00 9.43 193 TYR B C 1
ATOM 4706 O O . TYR B 1 193 ? 27.958 52.474 54.392 1.00 11.59 193 TYR B O 1
ATOM 4715 N N . TYR B 1 194 ? 26.509 54.011 53.705 1.00 11.41 194 TYR B N 1
ATOM 4716 C CA . TYR B 1 194 ? 25.376 53.099 53.793 1.00 13.13 194 TYR B CA 1
ATOM 4717 C C . TYR B 1 194 ? 25.572 51.892 52.890 1.00 9.04 194 TYR B C 1
ATOM 4718 O O . TYR B 1 194 ? 25.441 50.747 53.312 1.00 12.24 194 TYR B O 1
ATOM 4727 N N . ALA B 1 195 ? 25.888 52.153 51.621 1.00 11.28 195 ALA B N 1
ATOM 4728 C CA . ALA B 1 195 ? 25.937 51.096 50.615 1.00 11.08 195 ALA B CA 1
ATOM 4729 C C . ALA B 1 195 ? 26.917 50.000 51.008 1.00 17.15 195 ALA B C 1
ATOM 4730 O O . ALA B 1 195 ? 26.656 48.823 50.744 1.00 20.23 195 ALA B O 1
ATOM 4732 N N . ASN B 1 196 ? 28.025 50.386 51.639 1.00 13.61 196 ASN B N 1
ATOM 4733 C CA . ASN B 1 196 ? 29.068 49.413 51.951 1.00 9.89 196 ASN B CA 1
ATOM 4734 C C . ASN B 1 196 ? 28.998 48.813 53.337 1.00 16.23 196 ASN B C 1
ATOM 4735 O O . ASN B 1 196 ? 29.856 48.005 53.715 1.00 16.00 196 ASN B O 1
ATOM 4740 N N . ILE B 1 197 ? 27.994 49.144 54.149 1.00 19.06 197 ILE B N 1
ATOM 4741 C CA . ILE B 1 197 ? 27.941 48.428 55.429 1.00 20.41 197 ILE B CA 1
ATOM 4742 C C . ILE B 1 197 ? 26.513 48.220 55.902 1.00 18.87 197 ILE B C 1
ATOM 4743 O O . ILE B 1 197 ? 26.209 47.153 56.434 1.00 23.45 197 ILE B O 1
ATOM 4748 N N . VAL B 1 198 ? 25.617 49.192 55.735 1.00 15.86 198 VAL B N 1
ATOM 4749 C CA . VAL B 1 198 ? 24.285 49.029 56.314 1.00 13.76 198 VAL B CA 1
ATOM 4750 C C . VAL B 1 198 ? 23.300 48.337 55.389 1.00 17.22 198 VAL B C 1
ATOM 4751 O O . VAL B 1 198 ? 22.319 47.751 55.853 1.00 18.41 198 VAL B O 1
ATOM 4755 N N . ASN B 1 199 ? 23.559 48.396 54.096 1.00 16.14 199 ASN B N 1
ATOM 4756 C CA . ASN B 1 199 ? 22.669 47.929 53.047 1.00 17.02 199 ASN B CA 1
ATOM 4757 C C . ASN B 1 199 ? 22.012 46.582 53.283 1.00 16.77 199 ASN B C 1
ATOM 4758 O O . ASN B 1 199 ? 20.796 46.470 53.082 1.00 19.48 199 ASN B O 1
ATOM 4763 N N . PRO B 1 200 ? 22.715 45.533 53.676 1.00 17.31 200 PRO B N 1
ATOM 4764 C CA . PRO B 1 200 ? 22.035 44.233 53.805 1.00 21.60 200 PRO B CA 1
ATOM 4765 C C . PRO B 1 200 ? 20.966 44.235 54.896 1.00 24.64 200 PRO B C 1
ATOM 4766 O O . PRO B 1 200 ? 20.142 43.324 54.962 1.00 19.29 200 PRO B O 1
ATOM 4770 N N . TYR B 1 201 ? 20.970 45.247 55.753 1.00 23.84 201 TYR B N 1
ATOM 4771 C CA . TYR B 1 201 ? 19.951 45.442 56.771 1.00 19.63 201 TYR B CA 1
ATOM 4772 C C . TYR B 1 201 ? 19.071 46.635 56.428 1.00 20.99 201 TYR B C 1
ATOM 4773 O O . TYR B 1 201 ? 18.660 47.425 57.279 1.00 16.18 201 TYR B O 1
ATOM 4782 N N . ALA B 1 202 ? 18.776 46.757 55.136 1.00 21.28 202 ALA B N 1
ATOM 4783 C CA . ALA B 1 202 ? 17.802 47.762 54.716 1.00 27.94 202 ALA B CA 1
ATOM 4784 C C . ALA B 1 202 ? 16.488 47.628 55.483 1.00 27.71 202 ALA B C 1
ATOM 4785 O O . ALA B 1 202 ? 16.040 48.645 56.029 1.00 30.93 202 ALA B O 1
ATOM 4787 N N . PRO B 1 203 ? 15.856 46.466 55.557 1.00 30.16 203 PRO B N 1
ATOM 4788 C CA . PRO B 1 203 ? 14.573 46.357 56.265 1.00 27.91 203 PRO B CA 1
ATOM 4789 C C . PRO B 1 203 ? 14.656 46.878 57.691 1.00 22.95 203 PRO B C 1
ATOM 4790 O O . PRO B 1 203 ? 13.823 47.661 58.146 1.00 30.22 203 PRO B O 1
ATOM 4794 N N . GLN B 1 204 ? 15.695 46.453 58.402 1.00 17.67 204 GLN B N 1
ATOM 4795 C CA . GLN B 1 204 ? 15.823 46.913 59.785 1.00 21.73 204 GLN B CA 1
ATOM 4796 C C . GLN B 1 204 ? 16.063 48.414 59.789 1.00 20.99 204 GLN B C 1
ATOM 4797 O O . GLN B 1 204 ? 15.770 49.126 60.745 1.00 24.52 204 GLN B O 1
ATOM 4803 N N . THR B 1 205 ? 16.635 48.890 58.684 1.00 22.99 205 THR B N 1
ATOM 4804 C CA . THR B 1 205 ? 16.873 50.327 58.580 1.00 26.09 205 THR B CA 1
ATOM 4805 C C . THR B 1 205 ? 15.526 51.041 58.673 1.00 28.28 205 THR B C 1
ATOM 4806 O O . THR B 1 205 ? 15.320 51.958 59.461 1.00 27.74 205 THR B O 1
ATOM 4810 N N . LEU B 1 206 ? 14.620 50.554 57.833 1.00 28.30 206 LEU B N 1
ATOM 4811 C CA . LEU B 1 206 ? 13.290 51.136 57.724 1.00 32.72 206 LEU B CA 1
ATOM 4812 C C . LEU B 1 206 ? 12.492 50.981 59.010 1.00 32.09 206 LEU B C 1
ATOM 4813 O O . LEU B 1 206 ? 11.968 51.975 59.522 1.00 25.11 206 LEU B O 1
ATOM 4818 N N . LYS B 1 207 ? 12.394 49.769 59.542 1.00 28.11 207 LYS B N 1
ATOM 4819 C CA . LYS B 1 207 ? 11.647 49.547 60.774 1.00 31.73 207 LYS B CA 1
ATOM 4820 C C . LYS B 1 207 ? 12.233 50.403 61.888 1.00 35.06 207 LYS B C 1
ATOM 4821 O O . LYS B 1 207 ? 11.522 51.015 62.682 1.00 39.24 207 LYS B O 1
ATOM 4827 N N . ALA B 1 208 ? 13.567 50.456 61.944 1.00 33.65 208 ALA B N 1
ATOM 4828 C CA . ALA B 1 208 ? 14.196 51.239 63.006 1.00 28.97 208 ALA B CA 1
ATOM 4829 C C . ALA B 1 208 ? 13.778 52.694 62.881 1.00 27.03 208 ALA B C 1
ATOM 4830 O O . ALA B 1 208 ? 13.456 53.377 63.850 1.00 35.38 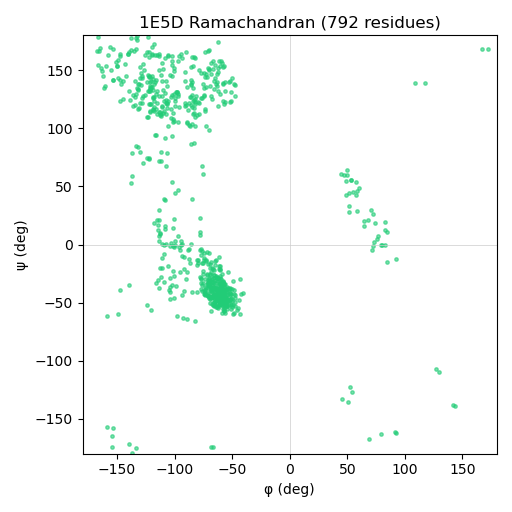208 ALA B O 1
ATOM 4832 N N . ILE B 1 209 ? 13.774 53.200 61.638 1.00 22.97 209 ILE B N 1
ATOM 4833 C CA . ILE B 1 209 ? 13.437 54.618 61.533 1.00 23.73 209 ILE B CA 1
ATOM 4834 C C . ILE B 1 209 ? 11.981 54.837 61.912 1.00 33.20 209 ILE B C 1
ATOM 4835 O O . ILE B 1 209 ? 11.615 55.796 62.590 1.00 28.90 209 ILE B O 1
ATOM 4840 N N . GLU B 1 210 ? 11.124 53.914 61.461 1.00 37.85 210 GLU B N 1
ATOM 4841 C CA . GLU B 1 210 ? 9.703 54.133 61.731 1.00 36.25 210 GLU B CA 1
ATOM 4842 C C . GLU B 1 210 ? 9.460 54.128 63.229 1.00 33.48 210 GLU B C 1
ATOM 4843 O O . GLU B 1 210 ? 8.792 55.022 63.751 1.00 38.58 210 GLU B O 1
ATOM 4849 N N . THR B 1 211 ? 9.988 53.145 63.965 1.00 24.05 211 THR B N 1
ATOM 4850 C CA . THR B 1 211 ? 9.583 53.209 65.376 1.00 27.20 211 THR B CA 1
ATOM 4851 C C . THR B 1 211 ? 10.247 54.368 66.091 1.00 30.48 211 THR B C 1
ATOM 4852 O O . THR B 1 211 ? 9.730 54.877 67.091 1.00 40.46 211 THR B O 1
ATOM 4856 N N . LEU B 1 212 ? 11.406 54.831 65.616 1.00 30.32 212 LEU B N 1
ATOM 4857 C CA . LEU B 1 212 ? 11.959 55.994 66.333 1.00 36.29 212 LEU B CA 1
ATOM 4858 C C . LEU B 1 212 ? 10.996 57.157 66.081 1.00 35.94 212 LEU B C 1
ATOM 4859 O O . LEU B 1 212 ? 10.698 57.976 66.945 1.00 45.21 212 LEU B O 1
ATOM 4864 N N . VAL B 1 213 ? 10.488 57.187 64.849 1.00 33.29 213 VAL B N 1
ATOM 4865 C CA . VAL B 1 213 ? 9.507 58.215 64.527 1.00 32.85 213 VAL B CA 1
ATOM 4866 C C . VAL B 1 213 ? 8.223 57.937 65.301 1.00 34.01 213 VAL B C 1
ATOM 4867 O O . VAL B 1 213 ? 7.557 58.857 65.758 1.00 38.09 213 VAL B O 1
ATOM 4871 N N . GLY B 1 214 ? 7.921 56.651 65.427 1.00 42.96 214 GLY B N 1
ATOM 4872 C CA . GLY B 1 214 ? 6.798 56.182 66.229 1.00 47.83 214 GLY B CA 1
ATOM 4873 C C . GLY B 1 214 ? 6.909 56.850 67.594 1.00 51.28 214 GLY B C 1
ATOM 4874 O O . GLY B 1 214 ? 5.987 57.510 68.062 1.00 64.49 214 GLY B O 1
ATOM 4875 N N . ALA B 1 215 ? 8.085 56.681 68.200 1.00 47.59 215 ALA B N 1
ATOM 4876 C CA . ALA B 1 215 ? 8.355 57.429 69.431 1.00 40.79 215 ALA B CA 1
ATOM 4877 C C . ALA B 1 215 ? 8.476 58.891 69.056 1.00 36.84 215 ALA B C 1
ATOM 4878 O O . ALA B 1 215 ? 8.242 59.288 67.907 1.00 48.10 215 ALA B O 1
ATOM 4880 N N . GLY B 1 216 ? 8.835 59.813 69.955 1.00 28.68 216 GLY B N 1
ATOM 4881 C CA . GLY B 1 216 ? 8.826 61.167 69.380 1.00 33.10 216 GLY B CA 1
ATOM 4882 C C . GLY B 1 216 ? 10.203 61.602 68.942 1.00 37.57 216 GLY B C 1
ATOM 4883 O O . GLY B 1 216 ? 10.642 62.717 69.241 1.00 54.88 216 GLY B O 1
ATOM 4884 N N . VAL B 1 217 ? 10.932 60.738 68.227 1.00 31.63 217 VAL B N 1
ATOM 4885 C CA . VAL B 1 217 ? 12.298 61.155 67.898 1.00 27.03 217 VAL B CA 1
ATOM 4886 C C . VAL B 1 217 ? 12.309 62.017 66.640 1.00 25.39 217 VAL B C 1
ATOM 4887 O O . VAL B 1 217 ? 12.171 61.547 65.515 1.00 39.91 217 VAL B O 1
ATOM 4891 N N . ALA B 1 218 ? 12.470 63.309 66.876 1.00 22.88 218 ALA B N 1
ATOM 4892 C CA . ALA B 1 218 ? 12.706 64.349 65.900 1.00 22.35 218 ALA B CA 1
ATOM 4893 C C . ALA B 1 218 ? 13.854 65.233 66.385 1.00 27.34 218 ALA B C 1
ATOM 4894 O O . ALA B 1 218 ? 13.659 66.265 67.016 1.00 41.23 218 ALA B O 1
ATOM 4896 N N . PRO B 1 219 ? 15.060 64.777 66.082 1.00 35.03 219 PRO B N 1
ATOM 4897 C CA . PRO B 1 219 ? 16.279 65.462 66.496 1.00 32.92 219 PRO B CA 1
ATOM 4898 C C . PRO B 1 219 ? 16.499 66.807 65.803 1.00 29.24 219 PRO B C 1
ATOM 4899 O O . PRO B 1 219 ? 15.998 67.049 64.712 1.00 32.83 219 PRO B O 1
ATOM 4903 N N . GLU B 1 220 ? 17.271 67.632 66.490 1.00 27.39 220 GLU B N 1
ATOM 4904 C CA . GLU B 1 220 ? 17.914 68.834 66.007 1.00 28.37 220 GLU B CA 1
ATOM 4905 C C . GLU B 1 220 ? 19.411 68.531 65.847 1.00 24.71 220 GLU B C 1
ATOM 4906 O O . GLU B 1 220 ? 20.164 69.214 65.153 1.00 20.29 220 GLU B O 1
ATOM 4912 N N . PHE B 1 221 ? 19.781 67.451 66.539 1.00 16.93 221 PHE B N 1
ATOM 4913 C CA . PHE B 1 221 ? 21.131 66.926 66.538 1.00 19.15 221 PHE B CA 1
ATOM 4914 C C . PHE B 1 221 ? 21.167 65.412 66.356 1.00 26.85 221 PHE B C 1
ATOM 4915 O O . PHE B 1 221 ? 20.612 64.684 67.183 1.00 22.83 221 PHE B O 1
ATOM 4923 N N . ILE B 1 222 ? 21.838 64.996 65.281 1.00 21.32 222 ILE B N 1
ATOM 4924 C CA . ILE B 1 222 ? 22.154 63.577 65.157 1.00 18.95 222 ILE B CA 1
ATOM 4925 C C . ILE B 1 222 ? 23.676 63.423 65.200 1.00 15.34 222 ILE B C 1
ATOM 4926 O O . ILE B 1 222 ? 24.383 64.021 64.390 1.00 15.40 222 ILE B O 1
ATOM 4931 N N . CYS B 1 223 ? 24.142 62.642 66.155 1.00 18.53 223 CYS B N 1
ATOM 4932 C CA . CYS B 1 223 ? 25.559 62.520 66.468 1.00 20.41 223 CYS B CA 1
ATOM 4933 C C . CYS B 1 223 ? 26.082 61.111 66.207 1.00 27.53 223 CYS B C 1
ATOM 4934 O O . CYS B 1 223 ? 25.977 60.231 67.069 1.00 27.29 223 CYS B O 1
ATOM 4937 N N . PRO B 1 224 ? 26.630 60.908 65.010 1.00 23.00 224 PRO B N 1
ATOM 4938 C CA . PRO B 1 224 ? 27.223 59.631 64.617 1.00 20.68 224 PRO B CA 1
ATOM 4939 C C . PRO B 1 224 ? 28.673 59.433 65.049 1.00 18.55 224 PRO B C 1
ATOM 4940 O O . PRO B 1 224 ? 29.408 60.368 65.374 1.00 17.42 224 PRO B O 1
ATOM 4944 N N . ASP B 1 225 ? 29.102 58.177 65.045 1.00 13.27 225 ASP B N 1
ATOM 4945 C CA . ASP B 1 225 ? 30.439 57.742 65.384 1.00 14.13 225 ASP B CA 1
ATOM 4946 C C . ASP B 1 225 ? 31.526 58.215 64.424 1.00 13.80 225 ASP B C 1
ATOM 4947 O O . ASP B 1 225 ? 32.686 58.297 64.822 1.00 13.01 225 ASP B O 1
ATOM 4952 N N . HIS B 1 226 ? 31.149 58.469 63.184 1.00 10.13 226 HIS B N 1
ATOM 4953 C CA . HIS B 1 226 ? 32.052 58.831 62.103 1.00 11.02 226 HIS B CA 1
ATOM 4954 C C . HIS B 1 226 ? 31.551 60.044 61.332 1.00 13.14 226 HIS B C 1
ATOM 4955 O O . HIS B 1 226 ? 30.376 60.130 60.971 1.00 17.45 226 HIS B O 1
ATOM 4962 N N . GLY B 1 227 ? 32.447 60.994 61.066 1.00 15.20 227 GLY B N 1
ATOM 4963 C CA . GLY B 1 227 ? 32.025 62.125 60.244 1.00 18.07 227 GLY B CA 1
ATOM 4964 C C . GLY B 1 227 ? 31.503 63.294 61.060 1.00 19.69 227 GLY B C 1
ATOM 4965 O O . GLY B 1 227 ? 31.782 63.396 62.253 1.00 23.40 227 GLY B O 1
ATOM 4966 N N . VAL B 1 228 ? 30.758 64.168 60.406 1.00 15.13 228 VAL B N 1
ATOM 4967 C CA . VAL B 1 228 ? 30.248 65.393 60.980 1.00 18.94 228 VAL B CA 1
ATOM 4968 C C . VAL B 1 228 ? 28.962 65.146 61.763 1.00 24.55 228 VAL B C 1
ATOM 4969 O O . VAL B 1 228 ? 28.276 64.133 61.609 1.00 26.14 228 VAL B O 1
ATOM 4973 N N . ILE B 1 229 ? 28.656 66.118 62.620 1.00 22.92 229 ILE B N 1
ATOM 4974 C CA . ILE B 1 229 ? 27.412 66.089 63.375 1.00 18.90 229 ILE B CA 1
ATOM 4975 C C . ILE B 1 229 ? 26.297 66.714 62.550 1.00 17.24 229 ILE B C 1
ATOM 4976 O O . ILE B 1 229 ? 26.501 67.749 61.908 1.00 18.93 229 ILE B O 1
ATOM 4981 N N . PHE B 1 230 ? 25.125 66.087 62.565 1.00 20.23 230 PHE B N 1
ATOM 4982 C CA . PHE B 1 230 ? 23.988 66.706 61.871 1.00 22.20 230 PHE B CA 1
ATOM 4983 C C . PHE B 1 230 ? 23.361 67.743 62.804 1.00 22.15 230 PHE B C 1
ATOM 4984 O O . PHE B 1 230 ? 22.806 67.411 63.852 1.00 23.94 230 PHE B O 1
ATOM 4992 N N . ARG B 1 231 ? 23.500 68.995 62.391 1.00 16.22 231 ARG B N 1
ATOM 4993 C CA . ARG B 1 231 ? 23.091 70.127 63.219 1.00 22.61 231 ARG B CA 1
ATOM 4994 C C . ARG B 1 231 ? 21.899 70.841 62.601 1.00 25.44 231 ARG B C 1
ATOM 4995 O O . ARG B 1 231 ? 22.022 71.465 61.546 1.00 33.05 231 ARG B O 1
ATOM 5003 N N . GLY B 1 232 ? 20.742 70.739 63.254 1.00 23.02 232 GLY B N 1
ATOM 5004 C CA . GLY B 1 232 ? 19.564 71.408 62.730 1.00 20.67 232 GLY B CA 1
ATOM 5005 C C . GLY B 1 232 ? 18.462 70.441 62.351 1.00 31.34 232 GLY B C 1
ATOM 5006 O O . GLY B 1 232 ? 18.717 69.377 61.778 1.00 43.71 232 GLY B O 1
ATOM 5007 N N . ALA B 1 233 ? 17.218 70.812 62.667 1.00 29.37 233 ALA B N 1
ATOM 5008 C CA . ALA B 1 233 ? 16.098 69.921 62.371 1.00 27.73 233 ALA B CA 1
ATOM 5009 C C . ALA B 1 233 ? 16.005 69.644 60.875 1.00 25.94 233 ALA B C 1
ATOM 5010 O O . ALA B 1 233 ? 15.570 68.562 60.469 1.00 26.01 233 ALA B O 1
ATOM 5012 N N . ASP B 1 234 ? 16.411 70.620 60.065 1.00 17.75 234 ASP B N 1
ATOM 5013 C CA . ASP B 1 234 ? 16.334 70.385 58.620 1.00 18.79 234 ASP B CA 1
ATOM 5014 C C . ASP B 1 234 ? 17.386 69.357 58.218 1.00 21.22 234 ASP B C 1
ATOM 5015 O O . ASP B 1 234 ? 17.107 68.405 57.488 1.00 22.38 234 ASP B O 1
ATOM 5020 N N . GLN B 1 235 ? 18.607 69.545 58.717 1.00 20.63 235 GLN B N 1
ATOM 5021 C CA . GLN B 1 235 ? 19.685 68.604 58.429 1.00 17.17 235 GLN B CA 1
ATOM 5022 C C . GLN B 1 235 ? 19.335 67.213 58.929 1.00 18.02 235 GLN B C 1
ATOM 5023 O O . GLN B 1 235 ? 19.441 66.242 58.166 1.00 28.66 235 GLN B O 1
ATOM 5029 N N . CYS B 1 236 ? 18.905 67.109 60.189 1.00 16.17 236 CYS B N 1
ATOM 5030 C CA . CYS B 1 236 ? 18.560 65.782 60.707 1.00 18.29 236 CYS B CA 1
ATOM 5031 C C . CYS B 1 236 ? 17.447 65.148 59.879 1.00 25.50 236 CYS B C 1
ATOM 5032 O O . CYS B 1 236 ? 17.365 63.925 59.762 1.00 32.94 236 CYS B O 1
ATOM 5035 N N . THR B 1 237 ? 16.595 65.997 59.309 1.00 29.49 237 THR B N 1
ATOM 5036 C CA . THR B 1 237 ? 15.476 65.472 58.516 1.00 29.03 237 THR B CA 1
ATOM 5037 C C . THR B 1 237 ? 16.016 64.961 57.186 1.00 23.54 237 THR B C 1
ATOM 5038 O O . THR B 1 237 ? 15.661 63.888 56.705 1.00 28.95 237 THR B O 1
ATOM 5042 N N . PHE B 1 238 ? 16.914 65.777 56.639 1.00 19.53 238 PHE B N 1
ATOM 5043 C CA . PHE B 1 238 ? 17.752 65.386 55.521 1.00 20.85 238 PHE B CA 1
ATOM 5044 C C . PHE B 1 238 ? 18.287 63.976 55.745 1.00 25.85 238 PHE B C 1
ATOM 5045 O O . PHE B 1 238 ? 18.022 63.064 54.967 1.00 32.33 238 PHE B O 1
ATOM 5053 N N . ALA B 1 239 ? 19.025 63.776 56.834 1.00 21.29 239 ALA B N 1
ATOM 5054 C CA . ALA B 1 239 ? 19.614 62.484 57.153 1.00 21.87 239 ALA B CA 1
ATOM 5055 C C . ALA B 1 239 ? 18.625 61.331 57.094 1.00 25.19 239 ALA B C 1
ATOM 5056 O O . ALA B 1 239 ? 18.903 60.270 56.543 1.00 34.79 239 ALA B O 1
ATOM 5058 N N . VAL B 1 240 ? 17.458 61.523 57.703 1.00 27.84 240 VAL B N 1
ATOM 5059 C CA . VAL B 1 240 ? 16.517 60.419 57.864 1.00 23.78 240 VAL B CA 1
ATOM 5060 C C . VAL B 1 240 ? 15.798 60.106 56.561 1.00 21.99 240 VAL B C 1
ATOM 5061 O O . VAL B 1 240 ? 15.491 58.951 56.261 1.00 24.38 240 VAL B O 1
ATOM 5065 N N . GLN B 1 241 ? 15.534 61.154 55.788 1.00 21.17 241 GLN B N 1
ATOM 5066 C CA . GLN B 1 241 ? 14.915 60.938 54.479 1.00 29.51 241 GLN B CA 1
ATOM 5067 C C . GLN B 1 241 ? 15.788 60.003 53.645 1.00 27.86 241 GLN B C 1
ATOM 5068 O O . GLN B 1 241 ? 15.390 58.946 53.171 1.00 40.01 241 GLN B O 1
ATOM 5074 N N . LYS B 1 242 ? 17.026 60.439 53.481 1.00 30.49 242 LYS B N 1
ATOM 5075 C CA . LYS B 1 242 ? 18.075 59.749 52.761 1.00 25.50 242 LYS B CA 1
ATOM 5076 C C . LYS B 1 242 ? 18.271 58.312 53.214 1.00 22.40 242 LYS B C 1
ATOM 5077 O O . LYS B 1 242 ? 18.419 57.408 52.380 1.00 15.01 242 LYS B O 1
ATOM 5083 N N . TYR B 1 243 ? 18.269 58.083 54.529 1.00 18.16 243 TYR B N 1
ATOM 5084 C CA . TYR B 1 243 ? 18.373 56.690 54.970 1.00 18.73 243 TYR B CA 1
ATOM 5085 C C . TYR B 1 243 ? 17.201 55.908 54.398 1.00 21.25 243 TYR B C 1
ATOM 5086 O O . TYR B 1 243 ? 17.391 54.841 53.825 1.00 32.54 243 TYR B O 1
ATOM 5095 N N . VAL B 1 244 ? 16.007 56.478 54.533 1.00 20.81 244 VAL B N 1
ATOM 5096 C CA . VAL B 1 244 ? 14.829 55.838 53.960 1.00 19.73 244 VAL B CA 1
ATOM 5097 C C . VAL B 1 244 ? 15.021 55.601 52.466 1.00 15.69 244 VAL B C 1
ATOM 5098 O O . VAL B 1 244 ? 14.774 54.504 51.940 1.00 18.24 244 VAL B O 1
ATOM 5102 N N . GLU B 1 245 ? 15.476 56.646 51.769 1.00 8.19 245 GLU B N 1
ATOM 5103 C CA . GLU B 1 245 ? 15.731 56.448 50.335 1.00 16.15 245 GLU B CA 1
ATOM 5104 C C . GLU B 1 245 ? 16.776 55.362 50.115 1.00 23.80 245 GLU B C 1
ATOM 5105 O O . GLU B 1 245 ? 16.595 54.474 49.273 1.00 25.02 245 GLU B O 1
ATOM 5111 N N . TYR B 1 246 ? 17.873 55.409 50.876 1.00 17.53 246 TYR B N 1
ATOM 5112 C CA . TYR B 1 246 ? 18.897 54.386 50.671 1.00 22.36 246 TYR B CA 1
ATOM 5113 C C . TYR B 1 246 ? 18.352 52.987 50.944 1.00 19.97 246 TYR B C 1
ATOM 5114 O O . TYR B 1 246 ? 18.532 52.066 50.142 1.00 18.71 246 TYR B O 1
ATOM 5123 N N . ALA B 1 247 ? 17.681 52.742 52.070 1.00 17.73 247 ALA B N 1
ATOM 5124 C CA . ALA B 1 247 ? 17.220 51.373 52.333 1.00 18.40 247 ALA B CA 1
ATOM 5125 C C . ALA B 1 247 ? 16.238 50.917 51.261 1.00 19.78 247 ALA B C 1
ATOM 5126 O O . ALA B 1 247 ? 16.127 49.736 50.956 1.00 30.49 247 ALA B O 1
ATOM 5128 N N . GLU B 1 248 ? 15.513 51.874 50.686 1.00 18.50 248 GLU B N 1
ATOM 5129 C CA . GLU B 1 248 ? 14.445 51.506 49.758 1.00 24.78 248 GLU B CA 1
ATOM 5130 C C . GLU B 1 248 ? 15.028 50.990 48.452 1.00 27.63 248 GLU B C 1
ATOM 5131 O O . GLU B 1 248 ? 14.474 50.085 47.827 1.00 25.79 248 GLU B O 1
ATOM 5137 N N . GLN B 1 249 ? 16.169 51.546 48.044 1.00 24.96 249 GLN B N 1
ATOM 5138 C CA . GLN B 1 249 ? 16.874 50.988 46.890 1.00 21.85 249 GLN B CA 1
ATOM 5139 C C . GLN B 1 249 ? 15.997 50.976 45.656 1.00 20.88 249 GLN B C 1
ATOM 5140 O O . GLN B 1 249 ? 15.929 50.033 44.863 1.00 21.66 249 GLN B O 1
ATOM 5146 N N . LYS B 1 250 ? 15.265 52.076 45.452 1.00 20.78 250 LYS B N 1
ATOM 5147 C CA . LYS B 1 250 ? 14.528 52.120 44.191 1.00 24.35 250 LYS B CA 1
ATOM 5148 C C . LYS B 1 250 ? 15.520 52.383 43.056 1.00 21.85 250 LYS B C 1
ATOM 5149 O O . LYS B 1 250 ? 16.491 53.107 43.183 1.00 37.47 250 LYS B O 1
ATOM 5155 N N . PRO B 1 251 ? 15.182 51.731 41.963 1.00 22.29 251 PRO B N 1
ATOM 5156 C CA . PRO B 1 251 ? 15.875 51.855 40.698 1.00 20.29 251 PRO B CA 1
ATOM 5157 C C . PRO B 1 251 ? 15.897 53.281 40.156 1.00 18.98 251 PRO B C 1
ATOM 5158 O O . PRO B 1 251 ? 15.055 54.113 40.459 1.00 20.92 251 PRO B O 1
ATOM 5162 N N . THR B 1 252 ? 16.889 53.528 39.319 1.00 18.19 252 THR B N 1
ATOM 5163 C CA . THR B 1 252 ? 17.048 54.754 38.554 1.00 13.33 252 THR B CA 1
ATOM 5164 C C . THR B 1 252 ? 17.483 54.398 37.132 1.00 15.85 252 THR B C 1
ATOM 5165 O O . THR B 1 252 ? 17.672 53.212 36.850 1.00 20.03 252 THR B O 1
ATOM 5169 N N . ASN B 1 253 ? 17.630 55.402 36.284 1.00 17.23 253 ASN B N 1
ATOM 5170 C CA . ASN B 1 253 ? 18.063 55.203 34.901 1.00 24.04 253 ASN B CA 1
ATOM 5171 C C . ASN B 1 253 ? 19.583 55.156 34.808 1.00 26.19 253 ASN B C 1
ATOM 5172 O O . ASN B 1 253 ? 20.260 55.658 33.910 1.00 33.16 253 ASN B O 1
ATOM 5181 N N . LYS B 1 254 ? 20.178 54.500 35.804 1.00 24.88 254 LYS B N 1
ATOM 5182 C CA . LYS B 1 254 ? 21.628 54.364 35.851 1.00 21.08 254 LYS B CA 1
ATOM 5183 C C . LYS B 1 254 ? 22.067 52.931 35.589 1.00 18.69 254 LYS B C 1
ATOM 5184 O O . LYS B 1 254 ? 21.526 51.987 36.168 1.00 17.43 254 LYS B O 1
ATOM 5190 N N . VAL B 1 255 ? 23.054 52.744 34.723 1.00 14.41 255 VAL B N 1
ATOM 5191 C CA . VAL B 1 255 ? 23.587 51.400 34.490 1.00 16.16 255 VAL B CA 1
ATOM 5192 C C . VAL B 1 255 ? 25.047 51.350 34.934 1.00 14.30 255 VAL B C 1
ATOM 5193 O O . VAL B 1 255 ? 25.857 52.199 34.575 1.00 13.44 255 VAL B O 1
ATOM 5197 N N . VAL B 1 256 ? 25.362 50.339 35.736 1.00 12.42 256 VAL B N 1
ATOM 5198 C CA . VAL B 1 256 ? 26.734 50.064 36.127 1.00 7.00 256 VAL B CA 1
ATOM 5199 C C . VAL B 1 256 ? 27.205 48.766 35.473 1.00 6.64 256 VAL B C 1
ATOM 5200 O O . VAL B 1 256 ? 26.673 47.690 35.703 1.00 15.63 256 VAL B O 1
ATOM 5204 N N . ILE B 1 257 ? 28.221 48.894 34.648 1.00 11.26 257 ILE B N 1
ATOM 5205 C CA . ILE B 1 257 ? 28.911 47.780 34.030 1.00 10.54 257 ILE B CA 1
ATOM 5206 C C . ILE B 1 257 ? 30.287 47.604 34.652 1.00 13.41 257 ILE B C 1
ATOM 5207 O O . ILE B 1 257 ? 31.125 48.501 34.657 1.00 14.39 257 ILE B O 1
ATOM 5212 N N . PHE B 1 258 ? 30.572 46.433 35.205 1.00 14.22 258 PHE B N 1
ATOM 5213 C CA . PHE B 1 258 ? 31.931 46.218 35.714 1.00 6.26 258 PHE B CA 1
ATOM 5214 C C . PHE B 1 258 ? 32.439 44.907 35.125 1.00 8.50 258 PHE B C 1
ATOM 5215 O O . PHE B 1 258 ? 31.701 43.968 34.851 1.00 9.03 258 PHE B O 1
ATOM 5223 N N . TYR B 1 259 ? 33.735 44.849 34.888 1.00 10.20 259 TYR B N 1
ATOM 5224 C CA . TYR B 1 259 ? 34.341 43.760 34.152 1.00 9.62 259 TYR B CA 1
ATOM 5225 C C . TYR B 1 259 ? 35.813 43.665 34.538 1.00 17.09 259 TYR B C 1
ATOM 5226 O O . TYR B 1 259 ? 36.345 44.575 35.182 1.00 16.22 259 TYR B O 1
ATOM 5235 N N . ASP B 1 260 ? 36.426 42.576 34.100 1.00 8.86 260 ASP B N 1
ATOM 5236 C CA . ASP B 1 260 ? 37.873 42.495 34.053 1.00 6.69 260 ASP B CA 1
ATOM 5237 C C . ASP B 1 260 ? 38.245 41.791 32.745 1.00 11.09 260 ASP B C 1
ATOM 5238 O O . ASP B 1 260 ? 37.369 41.210 32.109 1.00 10.77 260 ASP B O 1
ATOM 5243 N N . SER B 1 261 ? 39.510 41.861 32.359 1.00 12.54 261 SER B N 1
ATOM 5244 C CA . SER B 1 261 ? 39.898 41.330 31.058 1.00 10.45 261 SER B CA 1
ATOM 5245 C C . SER B 1 261 ? 41.401 41.140 30.999 1.00 10.11 261 SER B C 1
ATOM 5246 O O . SER B 1 261 ? 42.160 41.871 31.632 1.00 13.88 261 SER B O 1
ATOM 5249 N N . MET B 1 262 ? 41.837 40.155 30.225 1.00 11.20 262 MET B N 1
ATOM 5250 C CA . MET B 1 262 ? 43.269 39.950 30.041 1.00 10.82 262 MET B CA 1
ATOM 5251 C C . MET B 1 262 ? 43.731 40.530 28.710 1.00 9.86 262 MET B C 1
ATOM 5252 O O . MET B 1 262 ? 44.752 41.217 28.676 1.00 21.84 262 MET B O 1
ATOM 5257 N N . TRP B 1 263 ? 42.981 40.245 27.635 1.00 4.54 263 TRP B N 1
ATOM 5258 C CA . TRP B 1 263 ? 43.422 40.648 26.303 1.00 13.60 263 TRP B CA 1
ATOM 5259 C C . TRP B 1 263 ? 42.471 41.616 25.626 1.00 13.17 263 TRP B C 1
ATOM 5260 O O . TRP B 1 263 ? 42.512 41.863 24.423 1.00 22.58 263 TRP B O 1
ATOM 5271 N N . HIS B 1 264 ? 41.615 42.242 26.420 1.00 10.89 264 HIS B N 1
ATOM 5272 C CA . HIS B 1 264 ? 40.779 43.357 26.028 1.00 12.83 264 HIS B CA 1
ATOM 5273 C C . HIS B 1 264 ? 39.568 42.991 25.199 1.00 11.07 264 HIS B C 1
ATOM 5274 O O . HIS B 1 264 ? 38.881 43.901 24.719 1.00 12.28 264 HIS B O 1
ATOM 5281 N N . SER B 1 265 ? 39.267 41.705 25.003 1.00 8.44 265 SER B N 1
ATOM 5282 C CA . SER B 1 265 ? 38.052 41.492 24.207 1.00 10.64 265 SER B CA 1
ATOM 5283 C C . SER B 1 265 ? 36.835 41.829 25.060 1.00 12.69 265 SER B C 1
ATOM 5284 O O . SER B 1 265 ? 35.891 42.486 24.617 1.00 14.41 265 SER B O 1
ATOM 5287 N N . THR B 1 266 ? 36.855 41.374 26.308 1.00 8.14 266 THR B N 1
ATOM 5288 C CA . THR B 1 266 ? 35.735 41.680 27.201 1.00 7.35 266 THR B CA 1
ATOM 5289 C C . THR B 1 266 ? 35.699 43.173 27.469 1.00 13.79 266 THR B C 1
ATOM 5290 O O . THR B 1 266 ? 34.682 43.755 27.835 1.00 19.05 266 THR B O 1
ATOM 5294 N N . GLU B 1 267 ? 36.845 43.843 27.281 1.00 16.24 267 GLU B N 1
ATOM 5295 C CA . GLU B 1 267 ? 36.825 45.288 27.473 1.00 16.07 267 GLU B CA 1
ATOM 5296 C C . GLU B 1 267 ? 36.073 45.963 26.322 1.00 19.62 267 GLU B C 1
ATOM 5297 O O . GLU B 1 267 ? 35.279 46.868 26.571 1.00 15.07 267 GLU B O 1
ATOM 5303 N N . LYS B 1 268 ? 36.323 45.522 25.094 1.00 20.65 268 LYS B N 1
ATOM 5304 C CA . LYS B 1 268 ? 35.644 46.014 23.906 1.00 20.08 268 LYS B CA 1
ATOM 5305 C C . LYS B 1 268 ? 34.136 45.801 23.999 1.00 19.41 268 LYS B C 1
ATOM 5306 O O . LYS B 1 268 ? 33.348 46.707 23.735 1.00 29.52 268 LYS B O 1
ATOM 5312 N N . MET B 1 269 ? 33.711 44.602 24.380 1.00 16.36 269 MET B N 1
ATOM 5313 C CA . MET B 1 269 ? 32.289 44.360 24.616 1.00 14.95 269 MET B CA 1
ATOM 5314 C C . MET B 1 269 ? 31.753 45.360 25.627 1.00 13.55 269 MET B C 1
ATOM 5315 O O . MET B 1 269 ? 30.700 45.977 25.441 1.00 18.71 269 MET B O 1
ATOM 5320 N N . ALA B 1 270 ? 32.478 45.569 26.728 1.00 10.89 270 ALA B N 1
ATOM 5321 C CA . ALA B 1 270 ? 31.955 46.459 27.765 1.00 10.55 270 ALA B CA 1
ATOM 5322 C C . ALA B 1 270 ? 31.750 47.871 27.223 1.00 16.11 270 ALA 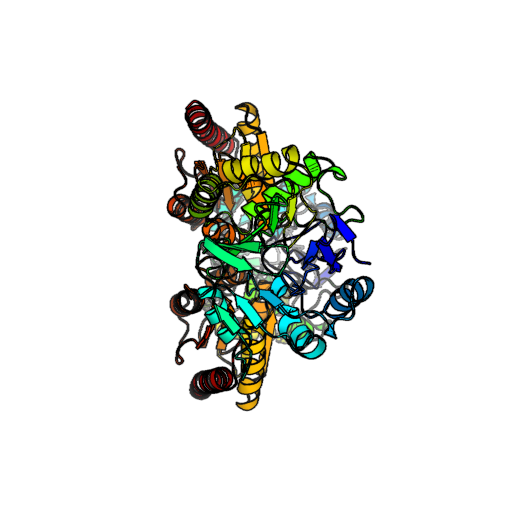B C 1
ATOM 5323 O O . ALA B 1 270 ? 30.752 48.530 27.516 1.00 16.02 270 ALA B O 1
ATOM 5325 N N . ARG B 1 271 ? 32.725 48.328 26.439 1.00 13.13 271 ARG B N 1
ATOM 5326 C CA . ARG B 1 271 ? 32.678 49.690 25.921 1.00 17.47 271 ARG B CA 1
ATOM 5327 C C . ARG B 1 271 ? 31.493 49.850 24.973 1.00 23.41 271 ARG B C 1
ATOM 5328 O O . ARG B 1 271 ? 30.829 50.886 24.963 1.00 24.36 271 ARG B O 1
ATOM 5336 N N . VAL B 1 272 ? 31.223 48.809 24.187 1.00 20.75 272 VAL B N 1
ATOM 5337 C CA . VAL B 1 272 ? 30.084 48.858 23.278 1.00 23.44 272 VAL B CA 1
ATOM 5338 C C . VAL B 1 272 ? 28.777 48.866 24.065 1.00 18.77 272 VAL B C 1
ATOM 5339 O O . VAL B 1 272 ? 27.881 49.652 23.757 1.00 23.15 272 VAL B O 1
ATOM 5343 N N . LEU B 1 273 ? 28.680 47.995 25.065 1.00 10.42 273 LEU B N 1
ATOM 5344 C CA . LEU B 1 273 ? 27.490 48.013 25.906 1.00 13.21 273 LEU B CA 1
ATOM 5345 C C . LEU B 1 273 ? 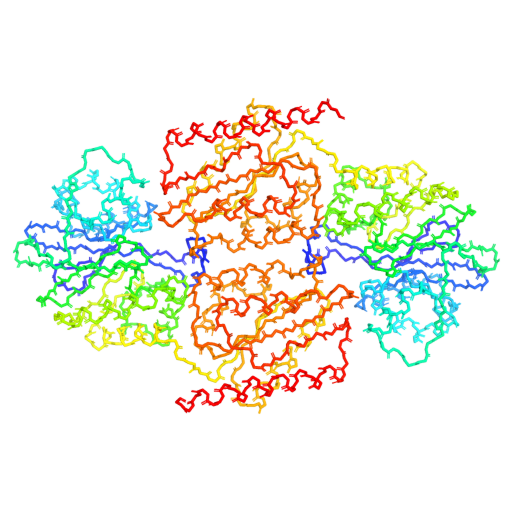27.288 49.415 26.475 1.00 18.10 273 LEU B C 1
ATOM 5346 O O . LEU B 1 273 ? 26.182 49.944 26.501 1.00 28.90 273 LEU B O 1
ATOM 5351 N N . ALA B 1 274 ? 28.392 50.011 26.923 1.00 15.30 274 ALA B N 1
ATOM 5352 C CA . ALA B 1 274 ? 28.270 51.312 27.579 1.00 20.71 274 ALA B CA 1
ATOM 5353 C C . ALA B 1 274 ? 27.637 52.335 26.639 1.00 22.28 274 ALA B C 1
ATOM 5354 O O . ALA B 1 274 ? 26.846 53.180 27.056 1.00 24.67 274 ALA B O 1
ATOM 5356 N N . GLU B 1 275 ? 27.992 52.256 25.367 1.00 21.70 275 GLU B N 1
ATOM 5357 C CA . GLU B 1 275 ? 27.522 53.179 24.347 1.00 23.26 275 GLU B CA 1
ATOM 5358 C C . GLU B 1 275 ? 26.068 52.912 23.975 1.00 23.50 275 GLU B C 1
ATOM 5359 O O . GLU B 1 275 ? 25.290 53.856 23.828 1.00 32.72 275 GLU B O 1
ATOM 5365 N N . SER B 1 276 ? 25.697 51.646 23.823 1.00 19.63 276 SER B N 1
ATOM 5366 C CA . SER B 1 276 ? 24.316 51.308 23.491 1.00 20.34 276 SER B CA 1
ATOM 5367 C C . SER B 1 276 ? 23.357 51.755 24.589 1.00 25.17 276 SER B C 1
ATOM 5368 O O . SER B 1 276 ? 22.269 52.264 24.327 1.00 39.98 276 SER B O 1
ATOM 5371 N N . PHE B 1 277 ? 23.754 51.565 25.842 1.00 22.07 277 PHE B N 1
ATOM 5372 C CA . PHE B 1 277 ? 22.897 51.967 26.952 1.00 24.68 277 PHE B CA 1
ATOM 5373 C C . PHE B 1 277 ? 22.700 53.479 26.959 1.00 24.22 277 PHE B C 1
ATOM 5374 O O . PHE B 1 277 ? 21.632 54.001 27.263 1.00 30.45 277 PHE B O 1
ATOM 5382 N N . ARG B 1 278 ? 23.783 54.176 26.634 1.00 17.69 278 ARG B N 1
ATOM 5383 C CA . ARG B 1 278 ? 23.746 55.631 26.601 1.00 22.59 278 ARG B CA 1
ATOM 5384 C C . ARG B 1 278 ? 22.763 56.086 25.530 1.00 30.93 278 ARG B C 1
ATOM 5385 O O . ARG B 1 278 ? 22.173 57.155 25.620 1.00 44.73 278 ARG B O 1
ATOM 5393 N N . ASP B 1 279 ? 22.605 55.249 24.509 1.00 29.91 279 ASP B N 1
ATOM 5394 C CA . ASP B 1 279 ? 21.710 55.571 23.408 1.00 33.64 279 ASP B CA 1
ATOM 5395 C C . ASP B 1 279 ? 20.251 55.390 23.825 1.00 33.89 279 ASP B C 1
ATOM 5396 O O . ASP B 1 279 ? 19.414 56.155 23.341 1.00 45.05 279 ASP B O 1
ATOM 5401 N N . GLU B 1 280 ? 20.008 54.414 24.695 1.00 27.55 280 GLU B N 1
ATOM 5402 C CA . GLU B 1 280 ? 18.696 54.128 25.256 1.00 22.72 280 GLU B CA 1
ATOM 5403 C C . GLU B 1 280 ? 18.353 55.128 26.361 1.00 21.37 280 GLU B C 1
ATOM 5404 O O . GLU B 1 280 ? 17.355 54.964 27.068 1.00 34.95 280 GLU B O 1
ATOM 5410 N N . GLY B 1 281 ? 19.175 56.160 26.531 1.00 20.80 281 GLY B N 1
ATOM 5411 C CA . GLY B 1 281 ? 18.893 57.184 27.514 1.00 24.03 281 GLY B CA 1
ATOM 5412 C C . GLY B 1 281 ? 19.347 56.863 28.911 1.00 30.94 281 GLY B C 1
ATOM 5413 O O . GLY B 1 281 ? 18.990 57.581 29.857 1.00 38.85 281 GLY B O 1
ATOM 5414 N N . CYS B 1 282 ? 20.143 55.811 29.114 1.00 30.80 282 CYS B N 1
ATOM 5415 C CA . CYS B 1 282 ? 20.630 55.533 30.460 1.00 20.24 282 CYS B CA 1
ATOM 5416 C C . CYS B 1 282 ? 21.902 56.305 30.780 1.00 13.96 282 CYS B C 1
ATOM 5417 O O . CYS B 1 282 ? 22.678 56.634 29.892 1.00 27.53 282 CYS B O 1
ATOM 5420 N N . THR B 1 283 ? 22.103 56.571 32.063 1.00 20.79 283 THR B N 1
ATOM 5421 C CA . THR B 1 283 ? 23.383 57.085 32.535 1.00 22.73 283 THR B CA 1
ATOM 5422 C C . THR B 1 283 ? 24.291 55.878 32.751 1.00 22.75 283 THR B C 1
ATOM 5423 O O . THR B 1 283 ? 23.869 54.866 33.315 1.00 15.07 283 THR B O 1
ATOM 5427 N N . VAL B 1 284 ? 25.530 55.968 32.296 1.00 22.31 284 VAL B N 1
ATOM 5428 C CA . VAL B 1 284 ? 26.379 54.793 32.394 1.00 18.90 284 VAL B CA 1
ATOM 5429 C C . VAL B 1 284 ? 27.646 55.067 33.188 1.00 18.45 284 VAL B C 1
ATOM 5430 O O . VAL B 1 284 ? 28.355 56.037 32.948 1.00 13.95 284 VAL B O 1
ATOM 5434 N N . LYS B 1 285 ? 27.895 54.142 34.104 1.00 13.38 285 LYS B N 1
ATOM 5435 C CA . LYS B 1 285 ? 29.219 54.049 34.707 1.00 14.77 285 LYS B CA 1
ATOM 5436 C C . LYS B 1 285 ? 29.884 52.760 34.223 1.00 17.71 285 LYS B C 1
ATOM 5437 O O . LYS B 1 285 ? 29.362 51.667 34.461 1.00 23.10 285 LYS B O 1
ATOM 5443 N N . LEU B 1 286 ? 31.013 52.864 33.535 1.00 12.67 286 LEU B N 1
ATOM 5444 C CA . LEU B 1 286 ? 31.830 51.741 33.085 1.00 10.27 286 LEU B CA 1
ATOM 5445 C C . LEU B 1 286 ? 33.034 51.557 34.006 1.00 14.56 286 LEU B C 1
ATOM 5446 O O . LEU B 1 286 ? 33.967 52.361 34.004 1.00 26.38 286 LEU B O 1
ATOM 5451 N N . MET B 1 287 ? 33.059 50.508 34.825 1.00 13.75 287 MET B N 1
ATOM 5452 C CA . MET B 1 287 ? 34.102 50.401 35.836 1.00 13.12 287 MET B CA 1
ATOM 5453 C C . MET B 1 287 ? 34.954 49.150 35.707 1.00 15.00 287 MET B C 1
ATOM 5454 O O . MET B 1 287 ? 34.458 48.025 35.770 1.00 17.06 287 MET B O 1
ATOM 5459 N N . TRP B 1 288 ? 36.250 49.376 35.535 1.00 11.23 288 TRP B N 1
ATOM 5460 C CA . TRP B 1 288 ? 37.230 48.307 35.456 1.00 6.68 288 TRP B CA 1
ATOM 5461 C C . TRP B 1 288 ? 37.612 47.819 36.845 1.00 7.52 288 TRP B C 1
ATOM 5462 O O . TRP B 1 288 ? 37.999 48.609 37.710 1.00 15.24 288 TRP B O 1
ATOM 5473 N N . CYS B 1 289 ? 37.526 46.510 37.076 1.00 8.88 289 CYS B N 1
ATOM 5474 C CA . CYS B 1 289 ? 37.881 45.998 38.396 1.00 11.12 289 CYS B CA 1
ATOM 5475 C C . CYS B 1 289 ? 39.318 46.296 38.774 1.00 10.55 289 CYS B C 1
ATOM 5476 O O . CYS B 1 289 ? 39.622 46.399 39.961 1.00 18.80 289 CYS B O 1
ATOM 5479 N N . LYS B 1 290 ? 40.231 46.452 37.819 1.00 20.06 290 LYS B N 1
ATOM 5480 C CA . LYS B 1 290 ? 41.608 46.721 38.258 1.00 16.53 290 LYS B CA 1
ATOM 5481 C C . LYS B 1 290 ? 41.808 48.187 38.615 1.00 13.70 290 LYS B C 1
ATOM 5482 O O . LYS B 1 290 ? 42.812 48.543 39.237 1.00 25.89 290 LYS B O 1
ATOM 5488 N N . ALA B 1 291 ? 40.873 49.062 38.247 1.00 13.40 291 ALA B N 1
ATOM 5489 C CA . ALA B 1 291 ? 40.985 50.481 38.590 1.00 8.26 291 ALA B CA 1
ATOM 5490 C C . ALA B 1 291 ? 39.980 50.906 39.651 1.00 8.40 291 ALA B C 1
ATOM 5491 O O . ALA B 1 291 ? 40.037 52.027 40.144 1.00 21.90 291 ALA B O 1
ATOM 5493 N N . CYS B 1 292 ? 39.035 50.036 40.011 1.00 16.52 292 CYS B N 1
ATOM 5494 C CA . CYS B 1 292 ? 38.019 50.435 40.976 1.00 13.92 292 CYS B CA 1
ATOM 5495 C C . CYS B 1 292 ? 37.890 49.443 42.121 1.00 13.56 292 CYS B C 1
ATOM 5496 O O . CYS B 1 292 ? 37.685 48.244 41.962 1.00 17.83 292 CYS B O 1
ATOM 5499 N N . HIS B 1 293 ? 38.009 49.982 43.331 1.00 12.23 293 HIS B N 1
ATOM 5500 C CA . HIS B 1 293 ? 37.824 49.103 44.477 1.00 6.01 293 HIS B CA 1
ATOM 5501 C C . HIS B 1 293 ? 36.398 48.565 44.435 1.00 12.61 293 HIS B C 1
ATOM 5502 O O . HIS B 1 293 ? 35.497 49.219 43.907 1.00 7.35 293 HIS B O 1
ATOM 5509 N N . HIS B 1 294 ? 36.198 47.375 44.986 1.00 11.13 294 HIS B N 1
ATOM 5510 C CA . HIS B 1 294 ? 34.864 46.799 45.072 1.00 12.55 294 HIS B CA 1
ATOM 5511 C C . HIS B 1 294 ? 33.906 47.707 45.836 1.00 13.41 294 HIS B C 1
ATOM 5512 O O . HIS B 1 294 ? 32.707 47.732 45.558 1.00 11.63 294 HIS B O 1
ATOM 5519 N N . SER B 1 295 ? 34.390 48.466 46.821 1.00 8.20 295 SER B N 1
ATOM 5520 C CA . SER B 1 295 ? 33.437 49.309 47.549 1.00 2.83 295 SER B CA 1
ATOM 5521 C C . SER B 1 295 ? 32.985 50.471 46.672 1.00 8.38 295 SER B C 1
ATOM 5522 O O . SER B 1 295 ? 31.895 50.996 46.853 1.00 16.32 295 SER B O 1
ATOM 5525 N N . GLN B 1 296 ? 33.826 50.864 45.723 1.00 13.91 296 GLN B N 1
ATOM 5526 C CA . GLN B 1 296 ? 33.504 51.922 44.768 1.00 18.76 296 GLN B CA 1
ATOM 5527 C C . GLN B 1 296 ? 32.491 51.456 43.729 1.00 20.39 296 GLN B C 1
ATOM 5528 O O . GLN B 1 296 ? 31.613 52.193 43.280 1.00 23.03 296 GLN B O 1
ATOM 5534 N N . ILE B 1 297 ? 32.620 50.193 43.324 1.00 15.01 297 ILE B N 1
ATOM 5535 C CA . ILE B 1 297 ? 31.602 49.629 42.436 1.00 15.87 297 ILE B CA 1
ATOM 5536 C C . ILE B 1 297 ? 30.285 49.574 43.195 1.00 15.59 297 ILE B C 1
ATOM 5537 O O . ILE B 1 297 ? 29.211 49.929 42.713 1.00 14.30 297 ILE B O 1
ATOM 5542 N N . MET B 1 298 ? 30.366 49.139 44.449 1.00 11.44 298 MET B N 1
ATOM 5543 C CA . MET B 1 298 ? 29.164 49.028 45.267 1.00 15.51 298 MET B CA 1
ATOM 5544 C C . MET B 1 298 ? 28.516 50.390 45.458 1.00 15.03 298 MET B C 1
ATOM 5545 O O . MET B 1 298 ? 27.294 50.529 45.425 1.00 19.16 298 MET B O 1
ATOM 5550 N N . SER B 1 299 ? 29.317 51.431 45.668 1.00 14.79 299 SER B N 1
ATOM 5551 C CA . SER B 1 299 ? 28.670 52.731 45.875 1.00 15.49 299 SER B CA 1
ATOM 5552 C C . SER B 1 299 ? 27.902 53.142 44.626 1.00 15.04 299 SER B C 1
ATOM 5553 O O . SER B 1 299 ? 26.820 53.711 44.712 1.00 24.01 299 SER B O 1
ATOM 5556 N N . GLU B 1 300 ? 28.462 52.858 43.457 1.00 13.61 300 GLU B N 1
ATOM 5557 C CA . GLU B 1 300 ? 27.788 53.222 42.216 1.00 12.45 300 GLU B CA 1
ATOM 5558 C C . GLU B 1 300 ? 26.565 52.338 42.000 1.00 15.10 300 GLU B C 1
ATOM 5559 O O . GLU B 1 300 ? 25.571 52.748 41.402 1.00 15.60 300 GLU B O 1
ATOM 5565 N N . ILE B 1 301 ? 26.646 51.102 42.491 1.00 13.48 301 ILE B N 1
ATOM 5566 C CA . ILE B 1 301 ? 25.541 50.181 42.236 1.00 12.47 301 ILE B CA 1
ATOM 5567 C C . ILE B 1 301 ? 24.342 50.518 43.108 1.00 16.20 301 ILE B C 1
ATOM 5568 O O . ILE B 1 301 ? 23.207 50.172 42.787 1.00 19.39 301 ILE B O 1
ATOM 5573 N N . SER B 1 302 ? 24.595 51.197 44.224 1.00 15.95 302 SER B N 1
ATOM 5574 C CA . SER B 1 302 ? 23.534 51.395 45.207 1.00 16.97 302 SER B CA 1
ATOM 5575 C C . SER B 1 302 ? 22.323 52.105 44.605 1.00 23.78 302 SER B C 1
ATOM 5576 O O . SER B 1 302 ? 21.194 51.724 44.944 1.00 21.63 302 SER B O 1
ATOM 5579 N N . ASP B 1 303 ? 22.521 53.093 43.737 1.00 18.19 303 ASP B N 1
ATOM 5580 C CA . ASP B 1 303 ? 21.380 53.784 43.135 1.00 17.73 303 ASP B CA 1
ATOM 5581 C C . ASP B 1 303 ? 21.293 53.527 41.636 1.00 26.80 303 ASP B C 1
ATOM 5582 O O . ASP B 1 303 ? 20.832 54.336 40.830 1.00 30.97 303 ASP B O 1
ATOM 5587 N N . ALA B 1 304 ? 21.775 52.356 41.228 1.00 26.76 304 ALA B N 1
ATOM 5588 C CA . ALA B 1 304 ? 21.693 51.996 39.815 1.00 21.32 304 ALA B CA 1
ATOM 5589 C C . ALA B 1 304 ? 20.522 51.039 39.615 1.00 19.58 304 ALA B C 1
ATOM 5590 O O . ALA B 1 304 ? 20.183 50.308 40.553 1.00 20.12 304 ALA B O 1
ATOM 5592 N N . GLY B 1 305 ? 19.939 51.053 38.414 1.00 13.60 305 GLY B N 1
ATOM 5593 C CA . GLY B 1 305 ? 18.839 50.136 38.130 1.00 8.58 305 GLY B CA 1
ATOM 5594 C C . GLY B 1 305 ? 19.348 48.823 37.566 1.00 12.47 305 GLY B C 1
ATOM 5595 O O . GLY B 1 305 ? 18.765 47.756 37.732 1.00 22.86 305 GLY B O 1
ATOM 5596 N N . ALA B 1 306 ? 20.485 48.908 36.876 1.00 11.59 306 ALA B N 1
ATOM 5597 C CA . ALA B 1 306 ? 21.024 47.733 36.207 1.00 14.48 306 ALA B CA 1
ATOM 5598 C C . ALA B 1 306 ? 22.500 47.530 36.519 1.00 14.49 306 ALA B C 1
ATOM 5599 O O . ALA B 1 306 ? 23.307 48.453 36.543 1.00 20.24 306 ALA B O 1
ATOM 5601 N N . VAL B 1 307 ? 22.853 46.276 36.759 1.00 15.78 307 VAL B N 1
ATOM 5602 C CA . VAL B 1 307 ? 24.229 45.879 36.997 1.00 14.74 307 VAL B CA 1
ATOM 5603 C C . VAL B 1 307 ? 24.633 44.851 35.948 1.00 20.65 307 VAL B C 1
ATOM 5604 O O . VAL B 1 307 ? 24.056 43.766 35.919 1.00 23.01 307 VAL B O 1
ATOM 5608 N N . ILE B 1 308 ? 25.589 45.225 35.111 1.00 24.35 308 ILE B N 1
ATOM 5609 C CA . ILE B 1 308 ? 26.076 44.357 34.048 1.00 17.07 308 ILE B CA 1
ATOM 5610 C C . ILE B 1 308 ? 27.524 43.958 34.325 1.00 15.80 308 ILE B C 1
ATOM 5611 O O . ILE B 1 308 ? 28.358 44.827 34.564 1.00 25.29 308 ILE B O 1
ATOM 5616 N N . VAL B 1 309 ? 27.810 42.663 34.295 1.00 13.97 309 VAL B N 1
ATOM 5617 C CA . VAL B 1 309 ? 29.108 42.122 34.643 1.00 9.51 309 VAL B CA 1
ATOM 5618 C C . VAL B 1 309 ? 29.742 41.336 33.504 1.00 13.34 309 VAL B C 1
ATOM 5619 O O . VAL B 1 309 ? 29.145 40.467 32.877 1.00 15.11 309 VAL B O 1
ATOM 5623 N N . GLY B 1 310 ? 31.011 41.660 33.278 1.00 14.26 310 GLY B N 1
ATOM 5624 C CA . GLY B 1 310 ? 31.783 40.977 32.268 1.00 6.82 310 GLY B CA 1
ATOM 5625 C C . GLY B 1 310 ? 33.017 40.305 32.846 1.00 12.42 310 GLY B C 1
ATOM 5626 O O . GLY B 1 310 ? 33.723 40.824 33.708 1.00 12.35 310 GLY B O 1
ATOM 5627 N N . SER B 1 311 ? 33.289 39.105 32.336 1.00 12.14 311 SER B N 1
ATOM 5628 C CA . SER B 1 311 ? 34.558 38.440 32.558 1.00 11.05 311 SER B CA 1
ATOM 5629 C C . SER B 1 311 ? 34.860 37.488 31.409 1.00 19.12 311 SER B C 1
ATOM 5630 O O . SER B 1 311 ? 33.988 36.818 30.862 1.00 23.50 311 SER B O 1
ATOM 5633 N N . PRO B 1 312 ? 36.124 37.417 31.020 1.00 18.86 312 PRO B N 1
ATOM 5634 C CA . PRO B 1 312 ? 36.526 36.361 30.083 1.00 12.64 312 PRO B CA 1
ATOM 5635 C C . PRO B 1 312 ? 36.494 35.032 30.823 1.00 13.95 312 PRO B C 1
ATOM 5636 O O . PRO B 1 312 ? 36.429 35.007 32.063 1.00 6.69 312 PRO B O 1
ATOM 5640 N N . THR B 1 313 ? 36.548 33.908 30.120 1.00 16.31 313 THR B N 1
ATOM 5641 C CA . THR B 1 313 ? 36.708 32.661 30.867 1.00 12.11 313 THR B CA 1
ATOM 5642 C C . THR B 1 313 ? 38.172 32.435 31.216 1.00 13.17 313 THR B C 1
ATOM 5643 O O . THR B 1 313 ? 39.059 32.346 30.364 1.00 17.13 313 THR B O 1
ATOM 5647 N N . HIS B 1 314 ? 38.463 32.336 32.505 1.00 16.49 314 HIS B N 1
ATOM 5648 C CA . HIS B 1 314 ? 39.836 32.117 32.942 1.00 16.19 314 HIS B CA 1
ATOM 5649 C C . HIS B 1 314 ? 39.902 30.828 33.755 1.00 17.95 314 HIS B C 1
ATOM 5650 O O . HIS B 1 314 ? 39.305 30.818 34.835 1.00 15.31 314 HIS B O 1
ATOM 5657 N N . ASN B 1 315 ? 40.591 29.816 33.246 1.00 15.89 315 ASN B N 1
ATOM 5658 C CA . ASN B 1 315 ? 40.678 28.543 33.956 1.00 16.50 315 ASN B CA 1
ATOM 5659 C C . ASN B 1 315 ? 39.299 28.057 34.414 1.00 11.82 315 ASN B C 1
ATOM 5660 O O . ASN B 1 315 ? 39.096 27.791 35.601 1.00 20.42 315 ASN B O 1
ATOM 5665 N N . ASN B 1 316 ? 38.340 27.944 33.506 1.00 12.50 316 ASN B N 1
ATOM 5666 C CA . ASN B 1 316 ? 37.048 27.326 33.784 1.00 19.26 316 ASN B CA 1
ATOM 5667 C C . ASN B 1 316 ? 36.191 28.129 34.750 1.00 21.40 316 ASN B C 1
ATOM 5668 O O . ASN B 1 316 ? 35.272 27.598 35.374 1.00 32.43 316 ASN B O 1
ATOM 5673 N N . GLY B 1 317 ? 36.476 29.415 34.873 1.00 19.06 317 GLY B N 1
ATOM 5674 C CA . GLY B 1 317 ? 35.717 30.314 35.731 1.00 6.79 317 GLY B CA 1
ATOM 5675 C C . GLY B 1 317 ? 35.932 31.751 35.275 1.00 11.97 317 GLY B C 1
ATOM 5676 O O . GLY B 1 317 ? 36.280 32.015 34.121 1.00 23.76 317 GLY B O 1
ATOM 5677 N N . ILE B 1 318 ? 35.729 32.682 36.180 1.00 8.75 318 ILE B N 1
ATOM 5678 C CA . ILE B 1 318 ? 35.868 34.108 35.983 1.00 11.14 318 ILE B CA 1
ATOM 5679 C C . ILE B 1 318 ? 37.130 34.628 36.658 1.00 8.53 318 ILE B C 1
ATOM 5680 O O . ILE B 1 318 ? 37.710 33.965 37.519 1.00 7.26 318 ILE B O 1
ATOM 5685 N N . LEU B 1 319 ? 37.546 35.824 36.252 1.00 9.63 319 LEU B N 1
ATOM 5686 C CA . LEU B 1 319 ? 38.759 36.426 36.816 1.00 12.26 319 LEU B CA 1
ATOM 5687 C C . LEU B 1 319 ? 38.601 36.691 38.310 1.00 11.88 319 LEU B C 1
ATOM 5688 O O . LEU B 1 319 ? 37.534 37.019 38.830 1.00 19.18 319 LEU B O 1
ATOM 5693 N N . PRO B 1 320 ? 39.700 36.560 39.038 1.00 12.29 320 PRO B N 1
ATOM 5694 C CA . PRO B 1 320 ? 39.706 36.681 40.490 1.00 6.70 320 PRO B CA 1
ATOM 5695 C C . PRO B 1 320 ? 39.041 37.958 40.994 1.00 10.07 320 PRO B C 1
ATOM 5696 O O . PRO B 1 320 ? 38.313 37.930 41.990 1.00 14.54 320 PRO B O 1
ATOM 5700 N N . TYR B 1 321 ? 39.330 39.064 40.301 1.00 8.96 321 TYR B N 1
ATOM 5701 C CA . TYR B 1 321 ? 38.880 40.372 40.773 1.00 7.58 321 TYR B CA 1
ATOM 5702 C C . TYR B 1 321 ? 37.385 40.540 40.550 1.00 11.52 321 TYR B C 1
ATOM 5703 O O . TYR B 1 321 ? 36.729 41.250 41.306 1.00 10.10 321 TYR B O 1
ATOM 5712 N N . VAL B 1 322 ? 36.865 39.881 39.515 1.00 11.25 322 VAL B N 1
ATOM 5713 C CA . VAL B 1 322 ? 35.417 39.917 39.321 1.00 12.21 322 VAL B CA 1
ATOM 5714 C C . VAL B 1 322 ? 34.735 39.047 40.367 1.00 7.84 322 VAL B C 1
ATOM 5715 O O . VAL B 1 322 ? 33.705 39.375 40.948 1.00 11.60 322 VAL B O 1
ATOM 5719 N N . ALA B 1 323 ? 35.327 37.883 40.633 1.00 7.61 323 ALA B N 1
ATOM 5720 C CA . ALA B 1 323 ? 34.776 37.006 41.667 1.00 14.47 323 ALA B CA 1
ATOM 5721 C C . ALA B 1 323 ? 34.770 37.713 43.016 1.00 12.75 323 ALA B C 1
ATOM 5722 O O . ALA B 1 323 ? 33.749 37.778 43.693 1.00 19.23 323 ALA B O 1
ATOM 5724 N N . GLY B 1 324 ? 35.900 38.273 43.430 1.00 14.83 324 GLY B N 1
ATOM 5725 C CA . GLY B 1 324 ? 35.950 38.999 44.691 1.00 8.57 324 GLY B CA 1
ATOM 5726 C C . GLY B 1 324 ? 34.898 40.083 44.780 1.00 8.90 324 GLY B C 1
ATOM 5727 O O . GLY B 1 324 ? 34.158 40.196 45.757 1.00 15.46 324 GLY B O 1
ATOM 5728 N N . THR B 1 325 ? 34.786 40.914 43.747 1.00 9.65 325 THR B N 1
ATOM 5729 C CA . THR B 1 325 ? 33.795 41.978 43.751 1.00 9.81 325 THR B CA 1
ATOM 5730 C C . THR B 1 325 ? 32.381 41.428 43.841 1.00 10.36 325 THR B C 1
ATOM 5731 O O . THR B 1 325 ? 31.520 41.996 44.500 1.00 12.32 325 THR B O 1
ATOM 5735 N N . LEU B 1 326 ? 32.151 40.308 43.150 1.00 12.38 326 LEU B N 1
ATOM 5736 C CA . LEU B 1 326 ? 30.815 39.721 43.192 1.00 10.99 326 LEU B CA 1
ATOM 5737 C C . LEU B 1 326 ? 30.496 39.260 44.614 1.00 12.36 326 LEU B C 1
ATOM 5738 O O . LEU B 1 326 ? 29.371 39.442 45.078 1.00 18.01 326 LEU B O 1
ATOM 5743 N N . GLN B 1 327 ? 31.488 38.672 45.281 1.00 8.94 327 GLN B N 1
ATOM 5744 C CA . GLN B 1 327 ? 31.272 38.134 46.616 1.00 10.16 327 GLN B CA 1
ATOM 5745 C C . GLN B 1 327 ? 30.893 39.269 47.561 1.00 12.42 327 GLN B C 1
ATOM 5746 O O . GLN B 1 327 ? 30.060 39.121 48.449 1.00 10.74 327 GLN B O 1
ATOM 5752 N N . TYR B 1 328 ? 31.562 40.389 47.323 1.00 15.42 328 TYR B N 1
ATOM 5753 C CA . TYR B 1 328 ? 31.352 41.587 48.121 1.00 15.20 328 TYR B CA 1
ATOM 5754 C C . TYR B 1 328 ? 29.916 42.088 47.983 1.00 14.89 328 TYR B C 1
ATOM 5755 O O . TYR B 1 328 ? 29.214 42.290 48.965 1.00 16.89 328 TYR B O 1
ATOM 5764 N N . ILE B 1 329 ? 29.523 42.288 46.735 1.00 13.07 329 ILE B N 1
ATOM 5765 C CA . ILE B 1 329 ? 28.219 42.797 46.365 1.00 15.40 329 ILE B CA 1
ATOM 5766 C C . ILE B 1 329 ? 27.093 41.919 46.884 1.00 13.57 329 ILE B C 1
ATOM 5767 O O . ILE B 1 329 ? 26.114 42.399 47.441 1.00 15.38 329 ILE B O 1
ATOM 5772 N N . LYS B 1 330 ? 27.217 40.613 46.702 1.00 12.14 330 LYS B N 1
ATOM 5773 C CA . LYS B 1 330 ? 26.167 39.689 47.121 1.00 12.45 330 LYS B CA 1
ATOM 5774 C C . LYS B 1 330 ? 25.922 39.820 48.618 1.00 16.12 330 LYS B C 1
ATOM 5775 O O . LYS B 1 330 ? 24.776 39.770 49.049 1.00 25.29 330 LYS B O 1
ATOM 5781 N N . GLY B 1 331 ? 27.001 39.976 49.376 1.00 11.97 331 GLY B N 1
ATOM 5782 C CA . GLY B 1 331 ? 26.951 40.097 50.817 1.00 12.60 331 GLY B CA 1
ATOM 5783 C C . GLY B 1 331 ? 26.145 41.302 51.261 1.00 17.19 331 GLY B C 1
ATOM 5784 O O . GLY B 1 331 ? 25.484 41.282 52.297 1.00 16.04 331 GLY B O 1
ATOM 5785 N N . LEU B 1 332 ? 26.201 42.362 50.461 1.00 11.67 332 LEU B N 1
ATOM 5786 C CA . LEU B 1 332 ? 25.505 43.583 50.830 1.00 12.82 332 LEU B CA 1
ATOM 5787 C C . LEU B 1 332 ? 24.067 43.581 50.339 1.00 16.36 332 LEU B C 1
ATOM 5788 O O . LEU B 1 332 ? 23.312 44.507 50.632 1.00 11.39 332 LEU B O 1
ATOM 5793 N N . ARG B 1 333 ? 23.694 42.546 49.602 1.00 22.04 333 ARG B N 1
ATOM 5794 C CA . ARG B 1 333 ? 22.331 42.306 49.158 1.00 20.36 333 ARG B CA 1
ATOM 5795 C C . ARG B 1 333 ? 21.662 43.501 48.503 1.00 17.13 333 ARG B C 1
ATOM 5796 O O . ARG B 1 333 ? 20.652 44.007 49.007 1.00 25.66 333 ARG B O 1
ATOM 5804 N N . PRO B 1 334 ? 22.162 43.975 47.371 1.00 15.61 334 PRO B N 1
ATOM 5805 C CA . PRO B 1 334 ? 21.456 45.058 46.672 1.00 8.07 334 PRO B CA 1
ATOM 5806 C C . PRO B 1 334 ? 20.104 44.542 46.178 1.00 17.43 334 PRO B C 1
ATOM 5807 O O . PRO B 1 334 ? 20.024 43.402 45.713 1.00 20.97 334 PRO B O 1
ATOM 5811 N N . GLN B 1 335 ? 19.070 45.355 46.272 1.00 22.61 335 GLN B N 1
ATOM 5812 C CA . GLN B 1 335 ? 17.719 45.030 45.864 1.00 19.44 335 GLN B CA 1
ATOM 5813 C C . GLN B 1 335 ? 17.290 45.764 44.599 1.00 16.29 335 GLN B C 1
ATOM 5814 O O . GLN B 1 335 ? 17.820 46.805 44.231 1.00 16.92 335 GLN B O 1
ATOM 5820 N N . ASN B 1 336 ? 16.264 45.223 43.959 1.00 19.94 336 ASN B N 1
ATOM 5821 C CA . ASN B 1 336 ? 15.601 45.902 42.855 1.00 17.69 336 ASN B CA 1
ATOM 5822 C C . ASN B 1 336 ? 16.561 46.245 41.725 1.00 13.37 336 ASN B C 1
ATOM 5823 O O . ASN B 1 336 ? 16.652 47.393 41.292 1.00 22.26 336 ASN B O 1
ATOM 5828 N N . LYS B 1 337 ? 17.284 45.248 41.226 1.00 13.76 337 LYS B N 1
ATOM 5829 C CA . LYS B 1 337 ? 18.200 45.547 40.132 1.00 17.59 337 LYS B CA 1
ATOM 5830 C C . LYS B 1 337 ? 17.960 44.630 38.943 1.00 16.13 337 LYS B C 1
ATOM 5831 O O . LYS B 1 337 ? 17.555 43.479 39.079 1.00 18.56 337 LYS B O 1
ATOM 5837 N N . ILE B 1 338 ? 18.237 45.145 37.750 1.00 19.86 338 ILE B N 1
ATOM 5838 C CA . ILE B 1 338 ? 18.268 44.224 36.621 1.00 18.92 338 ILE B CA 1
ATOM 5839 C C . ILE B 1 338 ? 19.716 43.838 36.335 1.00 17.66 338 ILE B C 1
ATOM 5840 O O . ILE B 1 338 ? 20.595 44.692 36.259 1.00 29.05 338 ILE B O 1
ATOM 5845 N N . GLY B 1 339 ? 19.954 42.540 36.191 1.00 17.40 339 GLY B N 1
ATOM 5846 C CA . GLY B 1 339 ? 21.291 42.049 35.904 1.00 14.66 339 GLY B CA 1
ATOM 5847 C C . GLY B 1 339 ? 21.517 41.811 34.422 1.00 17.97 339 GLY B C 1
ATOM 5848 O O . GLY B 1 339 ? 20.560 41.709 33.658 1.00 32.94 339 GLY B O 1
ATOM 5849 N N . GLY B 1 340 ? 22.782 41.723 34.051 1.00 23.61 340 GLY B N 1
ATOM 5850 C CA . GLY B 1 340 ? 23.264 41.441 32.710 1.00 17.39 340 GLY B CA 1
ATOM 5851 C C . GLY B 1 340 ? 24.652 40.824 32.763 1.00 20.12 340 GLY B C 1
ATOM 5852 O O . GLY B 1 340 ? 25.424 41.107 33.682 1.00 23.82 340 GLY B O 1
ATOM 5853 N N . ALA B 1 341 ? 24.997 39.980 31.797 1.00 13.84 341 ALA B N 1
ATOM 5854 C CA . ALA B 1 341 ? 26.314 39.353 31.829 1.00 12.90 341 ALA B CA 1
ATOM 5855 C C . ALA B 1 341 ? 26.911 39.189 30.438 1.00 19.18 341 ALA B C 1
ATOM 5856 O O . ALA B 1 341 ? 26.226 39.116 29.420 1.00 11.40 341 ALA B O 1
ATOM 5858 N N . PHE B 1 342 ? 28.243 39.126 30.367 1.00 14.68 342 PHE B N 1
ATOM 5859 C CA . PHE B 1 342 ? 28.875 38.985 29.066 1.00 11.50 342 PHE B CA 1
ATOM 5860 C C . PHE B 1 342 ? 30.330 38.586 29.233 1.00 14.53 342 PHE B C 1
ATOM 5861 O O . PHE B 1 342 ? 30.878 38.686 30.326 1.00 17.46 342 PHE B O 1
ATOM 5869 N N . GLY B 1 343 ? 30.948 38.148 28.144 1.00 20.26 343 GLY B N 1
ATOM 5870 C CA . GLY B 1 343 ? 32.356 37.817 28.166 1.00 21.88 343 GLY B CA 1
ATOM 5871 C C . GLY B 1 343 ? 32.831 37.163 26.876 1.00 20.48 343 GLY B C 1
ATOM 5872 O O . GLY B 1 343 ? 32.061 36.744 26.014 1.00 20.04 343 GLY B O 1
ATOM 5873 N N . SER B 1 344 ? 34.152 37.083 26.779 1.00 13.49 344 SER B N 1
ATOM 5874 C CA . SER B 1 344 ? 34.849 36.390 25.716 1.00 8.41 344 SER B CA 1
ATOM 5875 C C . SER B 1 344 ? 35.376 35.068 26.257 1.00 11.12 344 SER B C 1
ATOM 5876 O O . SER B 1 344 ? 35.757 34.965 27.425 1.00 16.14 344 SER B O 1
ATOM 5879 N N . PHE B 1 345 ? 35.381 34.061 25.388 1.00 12.47 345 PHE B N 1
ATOM 5880 C CA . PHE B 1 345 ? 35.974 32.790 25.788 1.00 12.44 345 PHE B CA 1
ATOM 5881 C C . PHE B 1 345 ? 36.745 32.220 24.600 1.00 14.63 345 PHE B C 1
ATOM 5882 O O . PHE B 1 345 ? 36.525 32.655 23.467 1.00 15.94 345 PHE B O 1
ATOM 5890 N N . GLY B 1 346 ? 37.596 31.255 24.918 1.00 16.24 346 GLY B N 1
ATOM 5891 C CA . GLY B 1 346 ? 38.376 30.536 23.932 1.00 16.36 346 GLY B CA 1
ATOM 5892 C C . GLY B 1 346 ? 37.834 29.145 23.655 1.00 20.04 346 GLY B C 1
ATOM 5893 O O . GLY B 1 346 ? 37.803 28.723 22.497 1.00 33.34 346 GLY B O 1
ATOM 5894 N N . TRP B 1 347 ? 37.403 28.419 24.690 1.00 26.00 347 TRP B N 1
ATOM 5895 C CA . TRP B 1 347 ? 36.932 27.058 24.434 1.00 23.90 347 TRP B CA 1
ATOM 5896 C C . TRP B 1 347 ? 35.845 26.583 25.388 1.00 22.01 347 TRP B C 1
ATOM 5897 O O . TRP B 1 347 ? 34.758 26.222 24.933 1.00 36.54 347 TRP B O 1
ATOM 5908 N N . SER B 1 348 ? 36.107 26.542 26.690 1.00 26.28 348 SER B N 1
ATOM 5909 C CA . SER B 1 348 ? 35.126 25.968 27.617 1.00 26.85 348 SER B CA 1
ATOM 5910 C C . SER B 1 348 ? 33.972 26.935 27.858 1.00 30.20 348 SER B C 1
ATOM 5911 O O . SER B 1 348 ? 32.822 26.486 27.921 1.00 24.89 348 SER B O 1
ATOM 5914 N N . GLY B 1 349 ? 34.225 28.234 27.988 1.00 24.68 349 GLY B N 1
ATOM 5915 C CA . GLY B 1 349 ? 33.180 29.234 27.967 1.00 15.49 349 GLY B CA 1
ATOM 5916 C C . GLY B 1 349 ? 32.294 29.355 29.179 1.00 18.28 349 GLY B C 1
ATOM 5917 O O . GLY B 1 349 ? 31.211 29.954 29.109 1.00 27.29 349 GLY B O 1
ATOM 5918 N N . GLU B 1 350 ? 32.679 28.844 30.342 1.00 12.54 350 GLU B N 1
ATOM 5919 C CA . GLU B 1 350 ? 31.855 28.939 31.541 1.00 16.33 350 GLU B CA 1
ATOM 5920 C C . GLU B 1 350 ? 31.543 30.342 32.060 1.00 17.14 350 GLU B C 1
ATOM 5921 O O . GLU B 1 350 ? 30.600 30.475 32.858 1.00 16.43 350 GLU B O 1
ATOM 5927 N N . SER B 1 351 ? 32.280 31.388 31.681 1.00 13.37 351 SER B N 1
ATOM 5928 C CA . SER B 1 351 ? 32.185 32.654 32.416 1.00 17.74 351 SER B CA 1
ATOM 5929 C C . SER B 1 351 ? 30.773 33.227 32.400 1.00 15.98 351 SER B C 1
ATOM 5930 O O . SER B 1 351 ? 30.212 33.566 33.456 1.00 21.50 351 SER B O 1
ATOM 5933 N N . THR B 1 352 ? 30.145 33.337 31.231 1.00 13.77 352 THR B N 1
ATOM 5934 C CA . THR B 1 352 ? 28.792 33.920 31.272 1.00 19.41 352 THR B CA 1
ATOM 5935 C C . THR B 1 352 ? 27.820 33.008 32.005 1.00 24.47 352 THR B C 1
ATOM 5936 O O . THR B 1 352 ? 26.886 33.470 32.663 1.00 22.88 352 THR B O 1
ATOM 5940 N N . LYS B 1 353 ? 28.014 31.692 31.929 1.00 27.81 353 LYS B N 1
ATOM 5941 C CA . LYS B 1 353 ? 27.130 30.802 32.690 1.00 31.21 353 LYS B CA 1
ATOM 5942 C C . LYS B 1 353 ? 27.214 31.141 34.176 1.00 26.86 353 LYS B C 1
ATOM 5943 O O . LYS B 1 353 ? 26.226 31.316 34.878 1.00 23.35 353 LYS B O 1
ATOM 5949 N N . VAL B 1 354 ? 28.470 31.210 34.604 1.00 22.10 354 VAL B N 1
ATOM 5950 C CA . VAL B 1 354 ? 28.822 31.474 35.984 1.00 21.40 354 VAL B CA 1
ATOM 5951 C C . VAL B 1 354 ? 28.346 32.845 36.439 1.00 19.36 354 VAL B C 1
ATOM 5952 O O . VAL B 1 354 ? 27.826 33.009 37.536 1.00 15.03 354 VAL B O 1
ATOM 5956 N N . LEU B 1 355 ? 28.524 33.850 35.591 1.00 16.40 355 LEU B N 1
ATOM 5957 C CA . LEU B 1 355 ? 28.083 35.197 35.917 1.00 13.05 355 LEU B CA 1
ATOM 5958 C C . LEU B 1 355 ? 26.577 35.247 36.128 1.00 16.91 355 LEU B C 1
ATOM 5959 O O . LEU B 1 355 ? 26.078 35.912 37.035 1.00 20.92 355 LEU B O 1
ATOM 5964 N N . ALA B 1 356 ? 25.860 34.538 35.259 1.00 22.42 356 ALA B N 1
ATOM 5965 C CA . ALA B 1 356 ? 24.401 34.499 35.321 1.00 21.23 356 ALA B CA 1
ATOM 5966 C C . ALA B 1 356 ? 23.941 33.828 36.608 1.00 17.42 356 ALA B C 1
ATOM 5967 O O . ALA B 1 356 ? 22.947 34.222 37.222 1.00 18.78 356 ALA B O 1
ATOM 5969 N N . GLU B 1 357 ? 24.679 32.807 37.038 1.00 18.32 357 GLU B N 1
ATOM 5970 C CA . GLU B 1 357 ? 24.322 32.169 38.306 1.00 20.39 357 GLU B CA 1
ATOM 5971 C C . GLU B 1 357 ? 24.431 33.161 39.453 1.00 24.50 357 GLU B C 1
ATOM 5972 O O . GLU B 1 357 ? 23.587 33.238 40.349 1.00 28.90 357 GLU B O 1
ATOM 5983 N N . TRP B 1 358 ? 25.492 33.961 39.440 1.00 25.98 358 TRP B N 1
ATOM 5984 C CA . TRP B 1 358 ? 25.717 34.952 40.483 1.00 24.03 358 TRP B CA 1
ATOM 5985 C C . TRP B 1 358 ? 24.551 35.928 40.586 1.00 21.61 358 TRP B C 1
ATOM 5986 O O . TRP B 1 358 ? 23.979 36.179 41.645 1.00 24.11 358 TRP B O 1
ATOM 5997 N N . LEU B 1 359 ? 24.225 36.512 39.435 1.00 13.42 359 LEU B N 1
ATOM 5998 C CA . LEU B 1 359 ? 23.224 37.575 39.428 1.00 19.87 359 LEU B CA 1
ATOM 5999 C C . LEU B 1 359 ? 21.883 37.000 39.866 1.00 21.04 359 LEU B C 1
ATOM 6000 O O . LEU B 1 359 ? 21.256 37.484 40.803 1.00 29.35 359 LEU B O 1
ATOM 6005 N N . THR B 1 360 ? 21.472 35.940 39.185 1.00 22.27 360 THR B N 1
ATOM 6006 C CA . THR B 1 360 ? 20.277 35.187 39.556 1.00 20.43 360 THR B CA 1
ATOM 6007 C C . THR B 1 360 ? 20.269 34.875 41.042 1.00 16.93 360 THR B C 1
ATOM 6008 O O . THR B 1 360 ? 19.297 35.123 41.750 1.00 29.87 360 THR B O 1
ATOM 6012 N N . GLY B 1 361 ? 21.360 34.349 41.581 1.00 15.52 361 GLY B N 1
ATOM 6013 C CA . GLY B 1 361 ? 21.464 34.078 42.998 1.00 12.52 361 GLY B CA 1
ATOM 6014 C C . GLY B 1 361 ? 21.354 35.306 43.874 1.00 18.35 361 GLY B C 1
ATOM 6015 O O . GLY B 1 361 ? 21.237 35.186 45.100 1.00 35.52 361 GLY B O 1
ATOM 6016 N N . MET B 1 362 ? 21.395 36.500 43.289 1.00 15.28 362 MET B N 1
ATOM 6017 C CA . MET B 1 362 ? 21.294 37.724 44.075 1.00 16.30 362 MET B CA 1
ATOM 6018 C C . MET B 1 362 ? 19.899 38.311 43.945 1.00 19.36 362 MET B C 1
ATOM 6019 O O . MET B 1 362 ? 19.603 39.377 44.483 1.00 22.21 362 MET B O 1
ATOM 6024 N N . GLY B 1 363 ? 19.057 37.606 43.196 1.00 18.24 363 GLY B N 1
ATOM 6025 C CA . GLY B 1 363 ? 17.689 38.059 42.996 1.00 17.93 363 GLY B CA 1
ATOM 6026 C C . GLY B 1 363 ? 17.577 39.100 41.902 1.00 17.52 363 GLY B C 1
ATOM 6027 O O . GLY B 1 363 ? 16.535 39.748 41.769 1.00 37.69 363 GLY B O 1
ATOM 6028 N N . PHE B 1 364 ? 18.640 39.265 41.119 1.00 20.26 364 PHE B N 1
ATOM 6029 C CA . PHE B 1 364 ? 18.614 40.210 40.005 1.00 26.20 364 PHE B CA 1
ATOM 6030 C C . PHE B 1 364 ? 17.732 39.683 38.874 1.00 30.83 364 PHE B C 1
ATOM 6031 O O . PHE B 1 364 ? 17.684 38.484 38.597 1.00 37.80 364 PHE B O 1
ATOM 6039 N N . ASP B 1 365 ? 17.024 40.579 38.205 1.00 34.32 365 ASP B N 1
ATOM 6040 C CA . ASP B 1 365 ? 16.163 40.239 37.074 1.00 35.78 365 ASP B CA 1
ATOM 6041 C C . ASP B 1 365 ? 17.002 40.179 35.807 1.00 30.99 365 ASP B C 1
ATOM 6042 O O . ASP B 1 365 ? 17.675 41.148 35.438 1.00 32.11 365 ASP B O 1
ATOM 6047 N N . MET B 1 366 ? 16.980 39.046 35.112 1.00 30.26 366 MET B N 1
ATOM 6048 C CA . MET B 1 366 ? 17.785 38.830 33.916 1.00 29.47 366 MET B CA 1
ATOM 6049 C C . MET B 1 366 ? 16.971 38.726 32.640 1.00 28.46 366 MET B C 1
ATOM 6050 O O . MET B 1 366 ? 16.844 37.658 32.038 1.00 38.20 366 MET B O 1
ATOM 6055 N N . PRO B 1 367 ? 16.417 39.837 32.179 1.00 24.59 367 PRO B N 1
ATOM 6056 C CA . PRO B 1 367 ? 15.556 39.781 30.992 1.00 22.85 367 PRO B CA 1
ATOM 6057 C C . PRO B 1 367 ? 16.320 39.338 29.752 1.00 28.04 367 PRO B C 1
ATOM 6058 O O . PRO B 1 367 ? 15.784 38.687 28.859 1.00 41.13 367 PRO B O 1
ATOM 6062 N N . ALA B 1 368 ? 17.598 39.704 29.676 1.00 29.90 368 ALA B N 1
ATOM 6063 C CA . ALA B 1 368 ? 18.355 39.344 28.478 1.00 21.12 368 ALA B CA 1
ATOM 6064 C C . ALA B 1 368 ? 19.414 38.293 28.794 1.00 21.72 368 ALA B C 1
ATOM 6065 O O . ALA B 1 368 ? 20.073 38.314 29.834 1.00 38.11 368 ALA B O 1
ATOM 6067 N N . THR B 1 369 ? 19.553 37.358 27.859 1.00 23.57 369 THR B N 1
ATOM 6068 C CA . THR B 1 369 ? 20.494 36.259 28.051 1.00 24.10 369 THR B CA 1
ATOM 6069 C C . THR B 1 369 ? 21.904 36.756 27.748 1.00 18.99 369 THR B C 1
ATOM 6070 O O . THR B 1 369 ? 22.109 37.658 26.934 1.00 20.68 369 THR B O 1
ATOM 6074 N N . PRO B 1 370 ? 22.863 36.145 28.431 1.00 17.27 370 PRO B N 1
ATOM 6075 C CA . PRO B 1 370 ? 24.246 36.605 28.362 1.00 19.29 370 PRO B CA 1
ATOM 6076 C C . PRO B 1 370 ? 24.811 36.445 26.950 1.00 26.43 370 PRO B C 1
ATOM 6077 O O . PRO B 1 370 ? 24.594 35.435 26.288 1.00 40.39 370 PRO B O 1
ATOM 6081 N N . VAL B 1 371 ? 25.535 37.476 26.543 1.00 25.59 371 VAL B N 1
ATOM 6082 C CA . VAL B 1 371 ? 26.261 37.476 25.286 1.00 19.58 371 VAL B CA 1
ATOM 6083 C C . VAL B 1 371 ? 27.657 36.902 25.478 1.00 22.36 371 VAL B C 1
ATOM 6084 O O . VAL B 1 371 ? 28.505 37.437 26.183 1.00 23.37 371 VAL B O 1
ATOM 6088 N N . LYS B 1 372 ? 27.914 35.771 24.839 1.00 23.75 372 LYS B N 1
ATOM 6089 C CA . LYS B 1 372 ? 29.237 35.161 24.892 1.00 24.07 372 LYS B CA 1
ATOM 6090 C C . LYS B 1 372 ? 29.833 35.132 23.487 1.00 21.43 372 LYS B C 1
ATOM 6091 O O . LYS B 1 372 ? 29.125 34.863 22.516 1.00 44.69 372 LYS B O 1
ATOM 6097 N N . VAL B 1 373 ? 31.117 35.417 23.391 1.00 21.74 373 VAL B N 1
ATOM 6098 C CA . VAL B 1 373 ? 31.866 35.498 22.153 1.00 17.05 373 VAL B CA 1
ATOM 6099 C C . VAL B 1 373 ? 33.172 34.714 22.233 1.00 23.94 373 VAL B C 1
ATOM 6100 O O . VAL B 1 373 ? 33.865 34.782 23.252 1.00 25.91 373 VAL B O 1
ATOM 6104 N N . LYS B 1 374 ? 33.484 33.992 21.157 1.00 24.44 374 LYS B N 1
ATOM 6105 C CA . LYS B 1 374 ? 34.738 33.254 21.069 1.00 22.31 374 LYS B CA 1
ATOM 6106 C C . LYS B 1 374 ? 35.857 34.232 20.714 1.00 22.41 374 LYS B C 1
ATOM 6107 O O . LYS B 1 374 ? 35.849 34.765 19.609 1.00 27.41 374 LYS B O 1
ATOM 6113 N N . ASN B 1 375 ? 36.765 34.447 21.658 1.00 18.95 375 ASN B N 1
ATOM 6114 C CA . ASN B 1 375 ? 37.876 35.380 21.484 1.00 21.14 375 ASN B CA 1
ATOM 6115 C C . ASN B 1 375 ? 37.421 36.770 21.041 1.00 19.76 375 ASN B C 1
ATOM 6116 O O . ASN B 1 375 ? 36.627 37.399 21.746 1.00 19.40 375 ASN B O 1
ATOM 6121 N N . VAL B 1 376 ? 37.913 37.256 19.910 1.00 15.76 376 VAL B N 1
ATOM 6122 C CA . VAL B 1 376 ? 37.760 38.631 19.461 1.00 15.01 376 VAL B CA 1
ATOM 6123 C C . VAL B 1 376 ? 36.449 38.861 18.722 1.00 23.84 376 VAL B C 1
ATOM 6124 O O . VAL B 1 376 ? 36.159 38.287 17.678 1.00 31.07 376 VAL B O 1
ATOM 6128 N N . PRO B 1 377 ? 35.642 39.741 19.309 1.00 25.96 377 PRO B N 1
ATOM 6129 C CA . PRO B 1 377 ? 34.306 40.016 18.788 1.00 26.82 377 PRO B CA 1
ATOM 6130 C C . PRO B 1 377 ? 34.328 40.703 17.424 1.00 26.25 377 PRO B C 1
ATOM 6131 O O . PRO B 1 377 ? 35.256 41.435 17.087 1.00 30.73 377 PRO B O 1
ATOM 6135 N N . THR B 1 378 ? 33.272 40.445 16.666 1.00 30.79 378 THR B N 1
ATOM 6136 C CA . THR B 1 378 ? 33.034 41.051 15.365 1.00 41.90 378 THR B CA 1
ATOM 6137 C C . THR B 1 378 ? 31.697 41.796 15.338 1.00 49.31 378 THR B C 1
ATOM 6138 O O . THR B 1 378 ? 30.893 41.589 16.249 1.00 53.07 378 THR B O 1
ATOM 6142 N N . HIS B 1 379 ? 31.507 42.618 14.318 1.00 50.92 379 HIS B N 1
ATOM 6143 C CA . HIS B 1 379 ? 30.356 43.483 14.130 1.00 53.55 379 HIS B CA 1
ATOM 6144 C C . HIS B 1 379 ? 29.059 42.782 14.515 1.00 39.08 379 HIS B C 1
ATOM 6145 O O . HIS B 1 379 ? 28.164 43.333 15.157 1.00 27.63 379 HIS B O 1
ATOM 6152 N N . ALA B 1 380 ? 28.974 41.513 14.113 1.00 26.00 380 ALA B N 1
ATOM 6153 C CA . ALA B 1 380 ? 27.797 40.751 14.512 1.00 25.00 380 ALA B CA 1
ATOM 6154 C C . ALA B 1 380 ? 27.697 40.724 16.035 1.00 26.26 380 ALA B C 1
ATOM 6155 O O . ALA B 1 380 ? 26.656 41.068 16.593 1.00 36.80 380 ALA B O 1
ATOM 6157 N N . ASP B 1 381 ? 28.782 40.329 16.697 1.00 27.11 381 ASP B N 1
ATOM 6158 C CA . ASP B 1 381 ? 28.784 40.275 18.155 1.00 24.04 381 ASP B CA 1
ATOM 6159 C C . ASP B 1 381 ? 28.357 41.611 18.749 1.00 21.75 381 ASP B C 1
ATOM 6160 O O . ASP B 1 381 ? 27.654 41.671 19.758 1.00 17.67 381 ASP B O 1
ATOM 6165 N N . TYR B 1 382 ? 28.798 42.685 18.091 1.00 15.44 382 TYR B N 1
ATOM 6166 C CA . TYR B 1 382 ? 28.413 44.006 18.566 1.00 21.53 382 TYR B CA 1
ATOM 6167 C C . TYR B 1 382 ? 26.903 44.193 18.481 1.00 26.00 382 TYR B C 1
ATOM 6168 O O . TYR B 1 382 ? 26.308 44.793 19.379 1.00 33.75 382 TYR B O 1
ATOM 6177 N N . GLU B 1 383 ? 26.327 43.679 17.401 1.00 30.33 383 GLU B N 1
ATOM 6178 C CA . GLU B 1 383 ? 24.888 43.721 17.188 1.00 30.15 383 GLU B CA 1
ATOM 6179 C C . GLU B 1 383 ? 24.202 43.021 18.357 1.00 25.07 383 GLU B C 1
ATOM 6180 O O . GLU B 1 383 ? 23.210 43.497 18.897 1.00 29.70 383 GLU B O 1
ATOM 6186 N N . GLN B 1 384 ? 24.774 41.878 18.724 1.00 21.36 384 GLN B N 1
ATOM 6187 C CA . GLN B 1 384 ? 24.224 41.114 19.838 1.00 27.17 384 GLN B CA 1
ATOM 6188 C C . GLN B 1 384 ? 24.242 41.935 21.121 1.00 29.11 384 GLN B C 1
ATOM 6189 O O . GLN B 1 384 ? 23.290 41.952 21.896 1.00 37.15 384 GLN B O 1
ATOM 6195 N N . LEU B 1 385 ? 25.349 42.638 21.353 1.00 23.89 385 LEU B N 1
ATOM 6196 C CA . LEU B 1 385 ? 25.459 43.410 22.590 1.00 27.07 385 LEU B CA 1
ATOM 6197 C C . LEU B 1 385 ? 24.444 44.549 22.596 1.00 30.56 385 LEU B C 1
ATOM 6198 O O . LEU B 1 385 ? 23.764 44.756 23.609 1.00 31.59 385 LEU B O 1
ATOM 6203 N N . LYS B 1 386 ? 24.331 45.263 21.486 1.00 27.82 386 LYS B N 1
ATOM 6204 C CA . LYS B 1 386 ? 23.353 46.314 21.259 1.00 29.50 386 LYS B CA 1
ATOM 6205 C C . LYS B 1 386 ? 21.945 45.857 21.640 1.00 28.90 386 LYS B C 1
ATOM 6206 O O . LYS B 1 386 ? 21.154 46.614 22.199 1.00 32.48 386 LYS B O 1
ATOM 6212 N N . THR B 1 387 ? 21.672 44.602 21.317 1.00 17.87 387 THR B N 1
ATOM 6213 C CA . THR B 1 387 ? 20.403 43.941 21.536 1.00 23.37 387 THR B CA 1
ATOM 6214 C C . THR B 1 387 ? 20.194 43.610 23.007 1.00 23.08 387 THR B C 1
ATOM 6215 O O . THR B 1 387 ? 19.102 43.788 23.540 1.00 33.14 387 THR B O 1
ATOM 6219 N N . MET B 1 388 ? 21.243 43.122 23.655 1.00 26.21 388 MET B N 1
ATOM 6220 C CA . MET B 1 388 ? 21.181 42.811 25.083 1.00 23.30 388 MET B CA 1
ATOM 6221 C C . MET B 1 388 ? 20.895 44.064 25.904 1.00 19.16 388 MET B C 1
ATOM 6222 O O . MET B 1 388 ? 20.102 44.038 26.839 1.00 27.50 388 MET B O 1
ATOM 6227 N N . ALA B 1 389 ? 21.557 45.145 25.521 1.00 17.15 389 ALA B N 1
ATOM 6228 C CA . ALA B 1 389 ? 21.433 46.468 26.094 1.00 18.61 389 ALA B CA 1
ATOM 6229 C C . ALA B 1 389 ? 20.034 47.049 25.946 1.00 26.15 389 ALA B C 1
ATOM 6230 O O . ALA B 1 389 ? 19.514 47.691 26.858 1.00 39.75 389 ALA B O 1
ATOM 6232 N N . GLN B 1 390 ? 19.434 46.837 24.775 1.00 32.27 390 GLN B N 1
ATOM 6233 C CA . GLN B 1 390 ? 18.090 47.370 24.543 1.00 29.08 390 GLN B CA 1
ATOM 6234 C C . GLN B 1 390 ? 17.060 46.645 25.397 1.00 21.09 390 GLN B C 1
ATOM 6235 O O . GLN B 1 390 ? 16.202 47.249 26.031 1.00 24.17 390 GLN B O 1
ATOM 6241 N N . THR B 1 391 ? 17.149 45.327 25.430 1.00 13.69 391 THR B N 1
ATOM 6242 C CA . THR B 1 391 ? 16.285 44.506 26.265 1.00 16.69 391 THR B CA 1
ATOM 6243 C C . THR B 1 391 ? 16.383 44.915 27.722 1.00 24.77 391 THR B C 1
ATOM 6244 O O . THR B 1 391 ? 15.392 45.172 28.397 1.00 33.73 391 THR B O 1
ATOM 6248 N N . ILE B 1 392 ? 17.623 44.977 28.218 1.00 28.56 392 ILE B N 1
ATOM 6249 C CA . ILE B 1 392 ? 17.783 45.386 29.618 1.00 26.58 392 ILE B CA 1
ATOM 6250 C C . ILE B 1 392 ? 17.197 46.772 29.820 1.00 24.98 392 ILE B C 1
ATOM 6251 O O . ILE B 1 392 ? 16.442 47.002 30.764 1.00 25.64 392 ILE B O 1
ATOM 6256 N N . ALA B 1 393 ? 17.514 47.715 28.935 1.00 20.41 393 ALA B N 1
ATOM 6257 C CA . ALA B 1 393 ? 17.055 49.086 29.148 1.00 24.04 393 ALA B CA 1
ATOM 6258 C C . ALA B 1 393 ? 15.539 49.202 29.092 1.00 30.05 393 ALA B C 1
ATOM 6259 O O . ALA B 1 393 ? 14.948 49.979 29.841 1.00 35.30 393 ALA B O 1
ATOM 6261 N N . ARG B 1 394 ? 14.916 48.442 28.195 1.00 31.82 394 ARG B N 1
ATOM 6262 C CA . ARG B 1 394 ? 13.463 48.517 28.063 1.00 30.26 394 ARG B CA 1
ATOM 6263 C C . ARG B 1 394 ? 12.842 48.056 29.372 1.00 23.24 394 ARG B C 1
ATOM 6264 O O . ARG B 1 394 ? 11.946 48.695 29.913 1.00 39.09 394 ARG B O 1
ATOM 6272 N N . ALA B 1 395 ? 13.342 46.942 29.893 1.00 21.69 395 ALA B N 1
ATOM 6273 C CA . ALA B 1 395 ? 12.856 46.416 31.167 1.00 20.17 395 ALA B CA 1
ATOM 6274 C C . ALA B 1 395 ? 13.073 47.416 32.300 1.00 24.67 395 ALA B C 1
ATOM 6275 O O . ALA B 1 395 ? 12.212 47.616 33.153 1.00 34.22 395 ALA B O 1
ATOM 6277 N N . LEU B 1 396 ? 14.245 48.044 32.288 1.00 26.56 396 LEU B N 1
ATOM 6278 C CA . LEU B 1 396 ? 14.578 49.113 33.215 1.00 27.05 396 LEU B CA 1
ATOM 6279 C C . LEU B 1 396 ? 13.530 50.221 33.100 1.00 30.25 396 LEU B C 1
ATOM 6280 O O . LEU B 1 396 ? 12.872 50.556 34.081 1.00 37.57 396 LEU B O 1
ATOM 6285 N N . LYS B 1 397 ? 13.407 50.758 31.895 1.00 33.24 397 LYS B N 1
ATOM 6286 C CA . LYS B 1 397 ? 12.448 51.806 31.577 1.00 44.44 397 LYS B CA 1
ATOM 6287 C C . LYS B 1 397 ? 11.070 51.431 32.127 1.00 43.72 397 LYS B C 1
ATOM 6288 O O . LYS B 1 397 ? 10.368 52.261 32.703 1.00 53.89 397 LYS B O 1
ATOM 6294 N N . ALA B 1 398 ? 10.724 50.160 31.933 1.00 32.48 398 ALA B N 1
ATOM 6295 C CA . ALA B 1 398 ? 9.461 49.632 32.418 1.00 36.17 398 ALA B CA 1
ATOM 6296 C C . ALA B 1 398 ? 9.365 49.748 33.938 1.00 42.76 398 ALA B C 1
ATOM 6297 O O . ALA B 1 398 ? 8.370 50.224 34.481 1.00 55.28 398 ALA B O 1
ATOM 6299 N N . LYS B 1 399 ? 10.425 49.286 34.599 1.00 42.35 399 LYS B N 1
ATOM 6300 C CA . LYS B 1 399 ? 10.456 49.268 36.053 1.00 36.00 399 LYS B CA 1
ATOM 6301 C C . LYS B 1 399 ? 10.290 50.665 36.636 1.00 38.14 399 LYS B C 1
ATOM 6302 O O . LYS B 1 399 ? 9.650 50.801 37.682 1.00 52.38 399 LYS B O 1
ATOM 6308 N N . LEU B 1 400 ? 10.848 51.686 35.997 1.00 42.56 400 LEU B N 1
ATOM 6309 C CA . LEU B 1 400 ? 10.890 53.031 36.565 1.00 43.80 400 LEU B CA 1
ATOM 6310 C C . LEU B 1 400 ? 9.544 53.740 36.467 1.00 57.81 400 LEU B C 1
ATOM 6311 O O . LEU B 1 400 ? 9.381 54.846 36.991 1.00 69.80 400 LEU B O 1
ATOM 6316 N N . ALA B 1 401 ? 8.587 53.109 35.799 1.00 71.87 401 ALA B N 1
ATOM 6317 C CA . ALA B 1 401 ? 7.265 53.703 35.622 1.00 89.67 401 ALA B CA 1
ATOM 6318 C C . ALA B 1 401 ? 6.243 53.141 36.604 1.00 101.53 401 ALA B C 1
ATOM 6319 O O . ALA B 1 401 ? 5.112 52.821 36.232 1.00 102.63 401 ALA B O 1
ATOM 6321 N N . ALA B 1 402 ? 6.634 53.022 37.870 1.00 111.21 402 ALA B N 1
ATOM 6322 C CA . ALA B 1 402 ? 5.727 52.508 38.893 1.00 118.64 402 ALA B CA 1
ATOM 6323 C C . ALA B 1 402 ? 6.410 52.425 40.253 1.00 124.80 402 ALA B C 1
ATOM 6324 O O . ALA B 1 402 ? 5.748 52.001 41.223 1.00 132.00 402 ALA B O 1
#

Organism: Megalodesulfovibrio gigas (strain ATCC 19364 / DSM 1382 / NCIMB 9332 / VKM B-1759) (NCBI:txid1121448)

Secondary structure (DSSP, 8-state):
--EEEETTEEEEEEEETT--EETTTEE-TT-EEEEEEEE-SSS-EEE----GGGHHHHHHHHHTTS-GGG--EEEE---SHHHHTTHHHHHHHH--SEEEEEHHHHHHHHHHH--SS--EEEE-TT-EEE-SS-EEEEEE-TTSSSTT-EEEEETTTTEEEEETTT------S--BGGGS-HHHHHHHHHHHIIIIIGGGHHHHHHHHHHHHHTT---SEEEESSS-BEESHHHHHHHHHHHHHHHH----SEEEEEE--SSSHHHHHHHHHHHHHHHTT-EEEEEETTTS-HHHHHHHHHT-SEEEEE---BTTB--HHHHHHHHHHHHT---S-EEEEEEEESSS-HHHHHHHHHHHHTT-B--SPPEEEESS--HHHHHHHHHHHHHHHHHHHHHH--/--EEEETTEEEEEEEETT--EETTTEE-TT-EEEEEEEE-SSS-EEE----GGGHHHHHHHHHTTS-GGG--EEEE---SHHHHTTHHHHHHHH--SEEEE-HHHHHHHHHHH--SS--EEE--TT-EEE-SSSEEEEEE-TTSSSTT-EEEEETTTTEEEEETTT-----SS--BGGGS-HHHHHHHHHHHIIIIIGGGHHHHHHHHHHHHHTT---SEEEESSS-BEESHHHHHHHHHHHHHHHHT---SEEEEEE--SSSHHHHHHHHHHHHHHHTT-EEEEEETTTS-HHHHHHHHHT-SEEEEE---BTTB--HHHHHHHHHHHHH---S-EEEEEEEESSS-HHHHHHHHHHHTTT-B--S--EEEESS--HHHHHHHHHHHHHHHHHHHHHT--

Radius of gyration: 31.05 Å; Cα contacts (8 Å, |Δi|>4): 1922; chains: 2; bounding box: 69×66×87 Å

Solvent-accessible surface area: 28853 Å² total; per-residue (Å²): 114,32,35,115,20,44,106,12,1,21,6,0,4,3,34,16,144,129,15,128,74,3,15,10,9,12,61,0,70,69,0,0,1,4,3,0,1,0,0,62,20,123,60,8,0,0,0,0,2,0,51,39,127,47,80,42,72,0,40,91,0,0,53,71,38,32,72,20,120,113,3,33,15,0,0,0,1,0,0,8,33,3,4,0,10,0,0,56,19,1,32,138,32,1,127,11,90,62,0,2,0,3,45,55,0,30,112,15,0,69,16,15,43,79,44,186,132,50,54,31,62,60,2,152,88,32,62,80,31,74,0,35,145,26,66,0,15,1,27,38,6,122,34,7,9,41,26,3,1,1,3,0,8,0,55,127,36,77,0,8,0,0,0,4,13,9,0,0,15,8,14,15,89,65,33,10,2,74,87,18,72,89,135,41,1,34,81,3,0,30,40,12,2,1,4,20,4,3,9,21,7,81,67,2,61,138,15,27,121,59,17,95,66,37,68,12,68,12,60,24,0,0,0,4,3,1,1,1,0,87,21,49,104,28,0,77,39,0,35,113,31,2,42,81,9,6,86,7,127,24,58,51,28,0,0,0,0,14,2,8,38,50,91,11,1,40,91,0,0,141,39,0,15,90,11,0,130,103,26,49,10,82,29,82,63,19,95,13,59,70,29,37,11,4,60,0,0,4,24,0,13,37,0,1,0,1,0,0,0,0,11,21,19,29,60,5,5,0,4,67,0,6,5,8,1,36,4,0,89,8,0,120,3,92,55,4,1,0,0,0,0,0,9,34,25,99,52,3,52,2,5,154,46,0,23,138,56,0,84,49,27,60,12,69,49,60,9,116,39,8,96,7,90,16,27,10,47,133,56,25,65,76,100,0,81,72,4,0,39,48,0,0,150,29,0,86,69,72,72,80,149,116,26,37,127,20,48,112,10,1,16,7,0,3,3,41,14,135,124,17,122,73,2,13,12,11,9,57,0,71,81,0,0,0,4,2,0,2,0,0,64,30,134,62,9,0,0,0,1,2,0,44,39,125,48,83,44,78,0,36,87,0,0,57,71,39,30,72,24,131,120,2,36,16,0,0,1,0,0,0,9,36,3,3,0,10,0,0,56,20,0,29,144,37,2,114,12,86,63,0,1,1,3,57,64,0,30,108,12,0,78,12,16,42,70,41,184,133,52,54,33,68,54,1,116,88,30,48,85,24,74,0,25,147,26,75,0,14,1,26,33,5,126,36,7,9,40,25,3,1,1,1,0,9,0,64,122,32,72,0,4,0,0,0,4,13,9,0,0,17,4,13,16,91,61,23,12,2,66,86,20,68,90,133,20,1,34,108,6,0,35,49,9,3,1,4,21,4,3,5,15,6,83,68,3,58,122,16,20,90,50,18,93,67,34,70,15,69,14,68,20,0,0,0,4,2,0,0,0,0,85,20,50,107,34,2,73,47,0,38,117,40,1,42,81,10,5,78,7,134,27,54,54,29,0,0,0,0,13,1,9,38,45,90,10,1,46,76,0,0,140,38,0,13,104,4,0,145,92,31,48,9,82,35,91,61,19,93,13,62,73,28,36,11,4,78,0,0,15,48,0,13,35,0,1,0,1,0,0,0,0,11,23,20,29,60,5,4,0,4,66,0,5,5,8,1,38,3,1,81,7,0,112,2,90,66,4,0,0,0,0,0,1,8,35,25,100,54,6,46,1,5,140,40,0,21,117,52,1,85,48,26,69,12,58,47,53,7,108,38,10,86,5,110,17,23,9,55,132,61,25,60,85,101,0,59,82,4,0,51,53,0,0,126,25,0,87,69,82,68,84,142

Foldseek 3Di:
DWDDQDVQKIKFFFFFQPFACDPPFHGLPQGKTFTWMWGDAQQTEIEWAAQQVTNVRRCVRVVVPNQLLSHAEYEQQDCPRRGCVCVVVSCVRHVHNEYEFAPVRVVSVCVVPVDDDHRYDHDDAQDWAPSHVFIKGKHALACQPHRRHIWIAGPVQLEIEGEAQLAFGHRDPAQEPVVDDVVVSLLRSLLSCLQTRLLVLVSLVVSLVVCVVPPRQHQWYHYRMGHIYHGSVSVVVSSVVSNVLSVQAADLEEEEEEEEDPCQLVVLLVLLCVLSVVLVGHYHYYYLVPAPLSRSSSSSSHHQEYEYEAADDPLEGDPSSVVSLVSNLVSLRDNHAYAYEYEYAPNGCYRVVSVVSCVVSVHHHQDRYQYYHPHDDVVSSVVSSVSSVRRSVVSVVSVVD/DWDDPDVQKTWFFFFFQPFACDVPFHGQPQAKTFTWIWGDDLQTEIEWAAALVGLPRRCVRVVVPPQLLRHAEYEYQDCPRRGCVCVVVSCVRHVHNEYEFAPVVVVSCCVVVVDDDHRYDHDYAQGKADSHPFIKGKHALACQPHRRHIWIAGVVQLAIEGEQQLAFGHGDPAAEPVVDDPVVSLLRSLLSCLQTSQLVLVSLVVVLVVCVVPVRQHCWYHYRMGHIYHGSVSVVVSSVSSNVLSVQAADLEEEEEEEEDPCQQVVLLVLLQVLSVVLVGHYDYYYLVVDPLSRSSSSNSHHQEYEYEAEQDPNEGDPSSVVSLVSNLVSLRPNHAYAYEYEYAPPQCYQVRVVCSCVVSVHHYQARYQYHHPHDDPVSSVVSSVSSVRRSVVSVVSVPD

Sequence (802 aa):
QATKIIDGFHLVGAIDWNSRDFHGYTLSPMGTTYNAYLVEDEKTTLFFDDTVKAEYKGELLCGIASVIDPKKIDYLVIQHLELDHAGALPALIEACQPEKIFTSSLGQKAMESHFHYKDWPVQVVKHGETLSLGKRTVTFYETRMLHWPDSMVSWFADEKVLISNDIFGQNIAASERFSDQIPVHTLERAMREYYANIVNPYAPQTLKAIETLVGAGVAPEFICPDHGVIFRGADQCTFAVQKYVEYAEQKPTNKVVIFYDSMWHSTEKMARVLAESFRDEGCTVKLMWCKACHHSQIMSEISDAGAVIVGSPTHNNGILPYVAGTLQYIKGLRPQNKIGGAFGSFGWSGESTKVLAEWLTGMGFDMPATPVKVKNVPTHADYEQLKTMAQTIARALKAKLAAQATKIIDGFHLVGAIDWNSRDFHGYTLSPMGTTYNAYLVEDEKTTLFFDDTVKAEYKGELLCGIASVIDPKKIDYLVIQHLELDHAGALPALIEACQPEKIFTSSLGQKAMESHFHYKDWPVQVVKHGETLSLGKRTVTFYETRMLHWPDSMVSWFADEKVLISNDIFGQNIAASERFSDQIPVHTLERAMREYYANIVNPYAPQTLKAIETLVGAGVAPEFICPDHGVIFRGADQCTFAVQKYVEYAEQKPTNKVVIFYDSMWHSTEKMARVLAESFRDEGCTVKLMWCKACHHSQIMSEISDAGAVIVGSPTHNNGILPYVAGTLQYIKGLRPQNKIGGAFGSFGWSGESTKVLAEWLTGMGFDMPATPVKVKNVPTHADYEQLKTMAQTIARALKAKLAA